Protein AF-A0A142Y6K5-F1 (afdb_monomer_lite)

Sequence (971 aa):
MITGAFVRGAVPSTKIVKSRRCLLKMSSLSDVVKATRYTELRLLFSTRARRSRPAIHPLSVPIAAMNHLSISHRDPCALHPIFHARKMPSRIELNSRLIGMFLLAINAFALLAFVPPAFAQPAKETDHPDRVRQQDVPSGEVKKGVFETSEIYPGTQRDYSVYIPKQYDPSQAAALMVFQDGQNYANPDGPFRIPIVFDNLIHQKAMPVTIAVFVSPGTVKGALPNAKDRSTRSFEYDSMGDRYARFLIEEFLPVALKDLNVSNSPEDRAIGGISSGGIAAFTVAWERPDQFGKVLSHIGSYTNIRGGWAYPGLVRKSKRNPKAIKVYLQEGKDDLNNLFGNWPLANQDLAAALQFAGYEHKLVMTEGGHSGNWAGKELPEALRWLWSKPDATETNTGSTEPTTAPEKTKWEPHPDAVVNEKVPTGTIEKFPAFESKIFENTVRDWAIYVPAQVKPDEPSAVMVFQDGHSYMDTKGRWRVPVVFDNLIAKGEMPPTIAVFVNPGHDSRRAKPDSPWRASNRGYEYDSLGDRYAQFLLTEILPQVEAKYTLSKDPEMRALCGASSGGICSFTVAWERPDQFRKVLSTIGSFTNLRGGNVYPSLIRKTEPKPLRIYLADTSGDLDNPFGNWPLSNKLMHSALAYMGYDVRFDWAEGYGHNADHGGMLFPDALRWLWRKEKHEPQWNTKDDLKGDLTLLKLLVPKQGWEVVAKDLGFADAPCVDQQGNFYYSDMRAPAIYRVRNGNGEQELIAKEAVSGLEFGADGKLYGCQGSKNRLVSIDPTNGQVSVVANEVTPNDLAIASNGYAYITETKEGRITKIELATGKVSIAGEGINRPNGIAVSPDGGTLAVSEYGGKIVWMYRLLPNGDIDSKLPAMELRSPIDAKGDFAFNEPPPYLLASGGDGMAVDRVGRYYVTSQLGVQIFDPTGRQCGVLPKPIQDAPLTSCVLGGPAGEWLFITNGSTIFRRPLTLE

Foldseek 3Di:
DDDDDDDDDDDDDDDDDDDDDDDDDDDDDDDDDDDDDDDDDDDDDDDDDDDDDDDDDDDDDDDDDDDDDDDDDDYDDDDDDDDDDDDDDDDDDDDDDDDDDDDDDDDDDDDDDDDPPPPDDPPPPDFDPLLDADDPQAFWDKAKDKDQQDPLFGQWIWIKIKTAAPPDDQVDAAFEEEEELQVQCCDSVHQANVRSNLSVCCVVVLFTRYMYMGIYFIWRCFFDPLGHIFTLLLVLQVAADCSNLCCVPVPNCCPNQPPGRHDQQLLSYAYEYEASSQSRRVRNCQRPVSRHQEGYHELYNCFQSNNSVCQLLVLLVCLVPHRNHAEEYEAEPAEFLALRFGSVLSSVQNVLSCVNSQHQYAYHYFYDYRDSNRVSSCNSVSNSSRRDDDDPPNSPNDPPPPCPQPDDPPFDFAPLLDADPVFQFWDKAWDPWDADPLPHQWTWTKIKIFGPPADQPDAAFEEEEELLVQCCDSVHLQNPRSNLRSCCSVVLFPRYMYIRIQDTARNVDDDDPGSVVRPCLLVLQVAADCSNLCCCVPPPVVVVNVGHNHDQQQLSYAYEYEASSQSSRVRNCVNPVSRHAFGEYELYNCFLQLASVCQLSALSFAQDRQHAYEYEYEPQEDDHSRTDSVSSSVRNQSSCLQNQYNYDYHYDYDDYRDSRVVSNCNSVSSSSRRDPDDGDGDHDNVSPPPQQCAVVLKADPPFDKDFLAFPAQFWAAWEADLQFWIWTARQVQQFIWTQDPPPSDIDTQERHHFHHWYADPVGWIWGFDLVQQFIWTAHSVHGDIDTLEGNHRFRYWEDAPLQWIWGFRQVQQFIWIARRVRRDIDTQDGDANRWAAWYAFPSRFWIWIDRQQAFFTWIWGAHSVRHTHSTDSQAGHFFDADSPDRRDGSDHGRGDRGQRWAHWEADPQGWIFTQGLQATWIATNRRGTNHHYGDPDNPWGWHYWYQGDNRSQWIWTTTTRTIIITGINDD

pLDDT: mean 85.91, std 23.26, range [22.5, 98.88]

Structure (mmCIF, N/CA/C/O backbone):
data_AF-A0A142Y6K5-F1
#
_entry.id   AF-A0A142Y6K5-F1
#
loop_
_atom_site.group_PDB
_atom_site.id
_atom_site.type_symbol
_atom_site.label_atom_id
_atom_site.label_alt_id
_atom_site.label_comp_id
_atom_site.label_asym_id
_atom_site.label_entity_id
_atom_site.label_seq_id
_atom_site.pdbx_PDB_ins_code
_atom_site.Cartn_x
_atom_site.Cartn_y
_atom_site.Cartn_z
_atom_site.occupancy
_atom_site.B_iso_or_equiv
_atom_site.auth_seq_id
_atom_site.auth_comp_id
_atom_site.auth_asym_id
_atom_site.auth_atom_id
_atom_site.pdbx_PDB_model_num
ATOM 1 N N . MET A 1 1 ? 76.253 6.865 -0.624 1.00 30.47 1 MET A N 1
ATOM 2 C CA . MET A 1 1 ? 77.232 7.667 -1.394 1.00 30.47 1 MET A CA 1
ATOM 3 C C . MET A 1 1 ? 76.513 8.896 -1.946 1.00 30.47 1 MET A C 1
ATOM 5 O O . MET A 1 1 ? 75.325 8.759 -2.186 1.00 30.47 1 MET A O 1
ATOM 9 N N . ILE A 1 2 ? 77.212 10.030 -2.119 1.00 26.16 2 ILE A N 1
ATOM 10 C CA . ILE A 1 2 ? 76.924 11.136 -3.075 1.00 26.16 2 ILE A CA 1
ATOM 11 C C . ILE A 1 2 ? 75.458 11.670 -3.060 1.00 26.16 2 ILE A C 1
ATOM 13 O O . ILE A 1 2 ? 74.588 11.080 -3.684 1.00 26.16 2 ILE A O 1
ATOM 17 N N . THR A 1 3 ? 75.050 12.644 -2.226 1.00 24.72 3 THR A N 1
ATOM 18 C CA . THR A 1 3 ? 75.262 14.128 -2.262 1.00 24.72 3 THR A CA 1
ATOM 19 C C . THR A 1 3 ? 74.549 14.894 -3.400 1.00 24.72 3 THR A C 1
ATOM 21 O O . THR A 1 3 ? 74.858 14.659 -4.561 1.00 24.72 3 THR A O 1
ATOM 24 N N . GLY A 1 4 ? 73.687 15.879 -3.070 1.00 25.50 4 GLY A N 1
ATOM 25 C CA . GLY A 1 4 ? 72.970 16.739 -4.046 1.00 25.50 4 GLY A CA 1
ATOM 26 C C . GLY A 1 4 ? 72.066 17.830 -3.419 1.00 25.50 4 GLY A C 1
ATOM 27 O O . GLY A 1 4 ? 70.864 17.652 -3.295 1.00 25.50 4 GLY A O 1
ATOM 28 N N . ALA A 1 5 ? 72.665 18.934 -2.972 1.00 28.16 5 ALA A N 1
ATOM 29 C CA . ALA A 1 5 ? 72.135 20.021 -2.126 1.00 28.16 5 ALA A CA 1
ATOM 30 C C . ALA A 1 5 ? 70.875 20.838 -2.569 1.00 28.16 5 ALA A C 1
ATOM 32 O O . ALA A 1 5 ? 70.818 21.260 -3.713 1.00 28.16 5 ALA A O 1
ATOM 33 N N . PHE A 1 6 ? 70.014 21.191 -1.580 1.00 25.56 6 PHE A N 1
ATOM 34 C CA . PHE A 1 6 ? 69.407 22.525 -1.245 1.00 25.56 6 PHE A CA 1
ATOM 35 C C . PHE A 1 6 ? 68.663 23.398 -2.327 1.00 25.56 6 PHE A C 1
ATOM 37 O O . PHE A 1 6 ? 68.862 23.220 -3.513 1.00 25.56 6 PHE A O 1
ATOM 44 N N . VAL A 1 7 ? 67.777 24.386 -2.033 1.00 29.09 7 VAL A N 1
ATOM 45 C CA . VAL A 1 7 ? 67.443 25.142 -0.791 1.00 29.09 7 VAL A CA 1
ATOM 46 C C . VAL A 1 7 ? 66.005 25.766 -0.773 1.00 29.09 7 VAL A C 1
ATOM 48 O O . VAL A 1 7 ? 65.476 26.103 -1.822 1.00 29.09 7 VAL A O 1
ATOM 51 N N . ARG A 1 8 ? 65.476 26.059 0.442 1.00 26.06 8 ARG A N 1
ATOM 52 C CA . ARG A 1 8 ? 64.376 27.003 0.856 1.00 26.06 8 ARG A CA 1
ATOM 53 C C . ARG A 1 8 ? 62.907 26.770 0.424 1.00 26.06 8 ARG A C 1
ATOM 55 O O . ARG A 1 8 ? 62.595 26.636 -0.747 1.00 26.06 8 ARG A O 1
ATOM 62 N N . GLY A 1 9 ? 61.992 26.888 1.407 1.00 24.59 9 GLY A N 1
ATOM 63 C CA . GLY A 1 9 ? 60.528 26.842 1.200 1.00 24.59 9 GLY A CA 1
ATOM 64 C C . GLY A 1 9 ? 59.606 27.077 2.423 1.00 24.59 9 GLY A C 1
ATOM 65 O O . GLY A 1 9 ? 58.480 26.605 2.389 1.00 24.59 9 GLY A O 1
ATOM 66 N N . ALA A 1 10 ? 60.051 27.796 3.471 1.00 25.73 10 ALA A N 1
ATOM 67 C CA . ALA A 1 10 ? 59.298 28.148 4.706 1.00 25.73 10 ALA A CA 1
ATOM 68 C C . ALA A 1 10 ? 58.779 26.985 5.604 1.00 25.73 10 ALA A C 1
ATOM 70 O O . ALA A 1 10 ? 58.646 25.845 5.176 1.00 25.73 10 ALA A O 1
ATOM 71 N N . VAL A 1 11 ? 58.551 27.259 6.902 1.00 28.22 11 VAL A N 1
ATOM 72 C CA . VAL A 1 11 ? 58.252 26.245 7.944 1.00 28.22 11 VAL A CA 1
ATOM 73 C C . VAL A 1 11 ? 57.191 26.748 8.945 1.00 28.22 11 VAL A C 1
ATOM 75 O O . VAL A 1 11 ? 57.345 27.861 9.448 1.00 28.22 11 VAL A O 1
ATOM 78 N N . PRO A 1 12 ? 56.163 25.943 9.296 1.00 33.16 12 PRO A N 1
ATOM 79 C CA . PRO A 1 12 ? 55.220 26.218 10.387 1.00 33.16 12 PRO A CA 1
ATOM 80 C C . PRO A 1 12 ? 55.691 25.652 11.745 1.00 33.16 12 PRO A C 1
ATOM 82 O O . PRO A 1 12 ? 56.540 24.762 11.817 1.00 33.16 12 PRO A O 1
ATOM 85 N N . SER A 1 13 ? 55.116 26.136 12.849 1.00 26.80 13 SER A N 1
ATOM 86 C CA . SER A 1 13 ? 55.589 25.847 14.211 1.00 26.80 13 SER A CA 1
ATOM 87 C C . SER A 1 13 ? 54.805 24.765 14.974 1.00 26.80 13 SER A C 1
ATOM 89 O O . SER A 1 13 ? 53.665 24.998 15.354 1.00 26.80 13 SER A O 1
ATOM 91 N N . THR A 1 14 ? 55.520 23.703 15.392 1.00 28.86 14 THR A N 1
ATOM 92 C CA . THR A 1 14 ? 55.387 22.979 16.695 1.00 28.86 14 THR A CA 1
ATOM 93 C C . THR A 1 14 ? 54.077 22.209 17.023 1.00 28.86 14 THR A C 1
ATOM 95 O O . THR A 1 14 ? 52.996 22.649 16.682 1.00 28.86 14 THR A O 1
ATOM 98 N N . LYS A 1 15 ? 54.066 21.072 17.753 1.00 27.25 15 LYS A N 1
ATOM 99 C CA . LYS A 1 15 ? 55.135 20.295 18.434 1.00 27.25 15 LYS A CA 1
ATOM 100 C C . LYS A 1 15 ? 54.713 18.818 18.683 1.00 27.25 15 LYS A C 1
ATOM 102 O O . LYS A 1 15 ? 53.605 18.577 19.134 1.00 27.25 15 LYS A O 1
ATOM 107 N N . ILE A 1 16 ? 55.647 17.880 18.451 1.00 25.66 16 ILE A N 1
ATOM 108 C CA . ILE A 1 16 ? 56.068 16.743 19.326 1.00 25.66 16 ILE A CA 1
ATOM 109 C C . ILE A 1 16 ? 54.942 15.897 19.998 1.00 25.66 16 ILE A C 1
ATOM 111 O O . ILE A 1 16 ? 54.294 16.367 20.919 1.00 25.66 16 ILE A O 1
ATOM 115 N N . VAL A 1 17 ? 54.610 14.676 19.527 1.00 25.20 17 VAL A N 1
ATOM 116 C CA . VAL A 1 17 ? 55.293 13.344 19.687 1.00 25.20 17 VAL A CA 1
ATOM 117 C C . VAL A 1 17 ? 54.971 12.655 21.036 1.00 25.20 17 VAL A C 1
ATOM 119 O O . VAL A 1 17 ? 55.210 13.249 22.074 1.00 25.20 17 VAL A O 1
ATOM 122 N N . LYS A 1 18 ? 54.315 11.477 21.125 1.00 29.09 18 LYS A N 1
ATOM 123 C CA . LYS A 1 18 ? 54.527 10.084 20.607 1.00 29.09 18 LYS A CA 1
ATOM 124 C C . LYS A 1 18 ? 55.475 9.186 21.437 1.00 29.09 18 LYS A C 1
ATOM 126 O O . LYS A 1 18 ? 56.691 9.250 21.284 1.00 29.09 18 LYS A O 1
ATOM 131 N N . SER A 1 19 ? 54.904 8.188 22.119 1.00 24.34 19 SER A N 1
ATOM 132 C CA . SER A 1 19 ? 55.525 6.893 22.476 1.00 24.34 19 SER A CA 1
ATOM 133 C C . SER A 1 19 ? 54.421 5.853 22.775 1.00 24.34 19 SER A C 1
ATOM 135 O O . SER A 1 19 ? 53.262 6.232 22.905 1.00 24.34 19 SER A O 1
ATOM 137 N N . ARG A 1 20 ? 54.677 4.540 22.859 1.00 26.97 20 ARG A N 1
ATOM 138 C CA . ARG A 1 20 ? 55.279 3.653 21.834 1.00 26.97 20 ARG A CA 1
ATOM 139 C C . ARG A 1 20 ? 54.554 2.285 21.889 1.00 26.97 20 ARG A C 1
ATOM 141 O O . ARG A 1 20 ? 53.947 1.955 22.899 1.00 26.97 20 ARG A O 1
ATOM 148 N N . ARG A 1 21 ? 54.601 1.499 20.804 1.00 29.22 21 ARG A N 1
ATOM 149 C CA . ARG A 1 21 ? 53.982 0.153 20.717 1.00 29.22 21 ARG A CA 1
ATOM 150 C C . ARG A 1 21 ? 54.679 -0.875 21.622 1.00 29.22 21 ARG A C 1
ATOM 152 O O . ARG A 1 21 ? 55.900 -0.821 21.737 1.00 29.22 21 ARG A O 1
ATOM 159 N N . CYS A 1 22 ? 53.956 -1.932 21.999 1.00 22.50 22 CYS A N 1
ATOM 160 C CA . CYS A 1 22 ? 54.439 -3.303 21.784 1.00 22.50 22 CYS A CA 1
ATOM 161 C C . CYS A 1 22 ? 53.268 -4.257 21.455 1.00 22.50 22 CYS A C 1
ATOM 163 O O . CYS A 1 22 ? 52.115 -3.909 21.695 1.00 22.50 22 CYS A O 1
ATOM 165 N N . LEU A 1 23 ? 53.555 -5.400 20.822 1.00 27.97 23 LEU A N 1
ATOM 166 C CA . LEU A 1 23 ? 52.578 -6.350 20.260 1.00 27.97 23 LEU A CA 1
ATOM 167 C C . LEU A 1 23 ? 53.306 -7.687 20.009 1.00 27.97 23 LEU A C 1
ATOM 169 O O . LEU A 1 23 ? 54.270 -7.656 19.249 1.00 27.97 23 LEU A O 1
ATOM 173 N N . LEU A 1 24 ? 52.900 -8.825 20.606 1.00 26.20 24 LEU A N 1
ATOM 174 C CA . LEU A 1 24 ? 53.418 -10.172 20.258 1.00 26.20 24 LEU A CA 1
ATOM 175 C C . LEU A 1 24 ? 52.613 -11.352 20.877 1.00 26.20 24 LEU A C 1
ATOM 177 O O . LEU A 1 24 ? 52.219 -11.286 22.032 1.00 26.20 24 LEU A O 1
ATOM 181 N N . LYS A 1 25 ? 52.500 -12.449 20.100 1.00 24.52 25 LYS A N 1
ATOM 182 C CA . LYS A 1 25 ? 52.303 -13.887 20.456 1.00 24.52 25 LYS A CA 1
ATOM 183 C C . LYS A 1 25 ? 51.059 -14.409 21.233 1.00 24.52 25 LYS A C 1
ATOM 185 O O . LYS A 1 25 ? 51.060 -14.466 22.450 1.00 24.52 25 LYS A O 1
ATOM 190 N N . MET A 1 26 ? 50.133 -14.995 20.453 1.00 22.91 26 MET A N 1
ATOM 191 C CA . MET A 1 26 ? 49.804 -16.450 20.340 1.00 22.91 26 MET A CA 1
ATOM 192 C C . MET A 1 26 ? 49.227 -17.307 21.508 1.00 22.91 26 MET A C 1
ATOM 194 O O . MET A 1 26 ? 49.533 -17.126 22.677 1.00 22.91 26 MET A O 1
ATOM 198 N N . SER A 1 27 ? 48.502 -18.360 21.068 1.00 25.23 27 SER A N 1
ATOM 199 C CA . SER A 1 27 ? 48.141 -19.664 21.697 1.00 25.23 27 SER A CA 1
ATOM 200 C C . SER A 1 27 ? 46.987 -19.798 22.725 1.00 25.23 27 SER A C 1
ATOM 202 O O . SER A 1 27 ? 47.204 -19.730 23.924 1.00 25.23 27 SER A O 1
ATOM 204 N N . SER A 1 28 ? 45.806 -20.167 22.188 1.00 26.44 28 SER A N 1
ATOM 205 C CA . SER A 1 28 ? 44.996 -21.389 22.477 1.00 26.44 28 SER A CA 1
ATOM 206 C C . SER A 1 28 ? 44.413 -21.728 23.870 1.00 26.44 28 SER A C 1
ATOM 208 O O . SER A 1 28 ? 45.164 -21.838 24.830 1.00 26.44 28 SER A O 1
ATOM 210 N N . LEU A 1 29 ? 43.136 -22.181 23.848 1.00 25.05 29 LEU A N 1
ATOM 211 C CA . LEU A 1 29 ? 42.413 -23.022 24.845 1.00 25.05 29 LEU A CA 1
ATOM 212 C C . LEU A 1 29 ? 42.112 -22.358 26.217 1.00 25.05 29 LEU A C 1
ATOM 214 O O . LEU A 1 29 ? 42.848 -21.484 26.650 1.00 25.05 29 LEU A O 1
ATOM 218 N N . SER A 1 30 ? 41.066 -22.718 26.978 1.00 25.31 30 SER A N 1
ATOM 219 C CA . SER A 1 30 ? 39.769 -23.380 26.688 1.00 25.31 30 SER A CA 1
ATOM 220 C C . SER A 1 30 ? 38.855 -23.286 27.928 1.00 25.31 30 SER A C 1
ATOM 222 O O . SER A 1 30 ? 39.343 -23.573 29.014 1.00 25.31 30 SER A O 1
ATOM 224 N N . ASP A 1 31 ? 37.562 -22.985 27.735 1.00 25.67 31 ASP A N 1
ATOM 225 C CA . ASP A 1 31 ? 36.417 -23.158 28.665 1.00 25.67 31 ASP A CA 1
ATOM 226 C C . ASP A 1 31 ? 36.441 -22.541 30.089 1.00 25.67 31 ASP A C 1
ATOM 228 O O . ASP A 1 31 ? 37.447 -22.562 30.785 1.00 25.67 31 ASP A O 1
ATOM 232 N N . VAL A 1 32 ? 35.270 -22.049 30.548 1.00 26.42 32 VAL A N 1
ATOM 233 C CA . VAL A 1 32 ? 34.632 -22.325 31.871 1.00 26.42 32 VAL A CA 1
ATOM 234 C C . VAL A 1 32 ? 33.421 -21.392 32.148 1.00 26.42 32 VAL A C 1
ATOM 236 O O . VAL A 1 32 ? 33.552 -20.196 32.366 1.00 26.42 32 VAL A O 1
ATOM 239 N N . VAL A 1 33 ? 32.228 -22.007 32.172 1.00 26.47 33 VAL A N 1
ATOM 240 C CA . VAL A 1 33 ? 31.079 -21.803 33.097 1.00 26.47 33 VAL A CA 1
ATOM 241 C C . VAL A 1 33 ? 30.419 -20.409 33.308 1.00 26.47 33 VAL A C 1
ATOM 243 O O . VAL A 1 33 ? 30.907 -19.551 34.027 1.00 26.47 33 VAL A O 1
ATOM 246 N N . LYS A 1 34 ? 29.162 -20.328 32.831 1.00 24.97 34 LYS A N 1
ATOM 247 C CA . LYS A 1 34 ? 27.923 -19.749 33.434 1.00 24.97 34 LYS A CA 1
ATOM 248 C C . LYS A 1 34 ? 27.946 -18.409 34.220 1.00 24.97 34 LYS A C 1
ATOM 250 O O . LYS A 1 34 ? 28.279 -18.368 35.394 1.00 24.97 34 LYS A O 1
ATOM 255 N N . ALA A 1 35 ? 27.287 -17.416 33.610 1.00 25.97 35 ALA A N 1
ATOM 256 C CA . ALA A 1 35 ? 26.108 -16.670 34.104 1.00 25.97 35 ALA A CA 1
ATOM 257 C C . ALA A 1 35 ? 26.024 -16.106 35.549 1.00 25.97 35 ALA A C 1
ATOM 259 O O . ALA A 1 35 ? 25.898 -16.853 36.517 1.00 25.97 35 ALA A O 1
ATOM 260 N N . THR A 1 36 ? 25.769 -14.789 35.635 1.00 25.30 36 THR A N 1
ATOM 261 C CA . THR A 1 36 ? 25.153 -14.115 36.801 1.00 25.30 36 THR A CA 1
ATOM 262 C C . THR A 1 36 ? 24.092 -13.102 36.340 1.00 25.30 36 THR A C 1
ATOM 264 O O . THR A 1 36 ? 24.310 -12.387 35.363 1.00 25.30 36 THR A O 1
ATOM 267 N N . ARG A 1 37 ? 22.954 -13.006 37.048 1.00 27.38 37 ARG A N 1
ATOM 268 C CA . ARG A 1 37 ? 21.972 -11.903 36.939 1.00 27.38 37 ARG A CA 1
ATOM 269 C C . ARG A 1 37 ? 22.070 -10.997 38.172 1.00 27.38 37 ARG A C 1
ATOM 271 O O . ARG A 1 37 ? 22.016 -11.524 39.275 1.00 27.38 37 ARG A O 1
ATOM 278 N N . TYR A 1 38 ? 22.052 -9.681 37.973 1.00 24.61 38 TYR A N 1
ATOM 279 C CA . TYR A 1 38 ? 21.519 -8.659 38.895 1.00 24.61 38 TYR A CA 1
ATOM 280 C C . TYR A 1 38 ? 20.903 -7.560 37.999 1.00 24.61 38 TYR A C 1
ATOM 282 O O . TYR A 1 38 ? 21.472 -7.286 36.946 1.00 24.61 38 TYR A O 1
ATOM 290 N N . THR A 1 39 ? 19.715 -6.977 38.203 1.00 25.89 39 THR A N 1
ATOM 291 C CA . THR A 1 39 ? 18.854 -6.750 39.386 1.00 25.89 39 THR A CA 1
ATOM 292 C C . THR A 1 39 ? 19.313 -5.593 40.277 1.00 25.89 39 THR A C 1
ATOM 294 O O . THR A 1 39 ? 20.101 -5.798 41.191 1.00 25.89 39 THR A O 1
ATOM 297 N N . GLU A 1 40 ? 18.715 -4.415 40.072 1.00 27.45 40 GLU A N 1
ATOM 298 C CA . GLU A 1 40 ? 18.596 -3.334 41.066 1.00 27.45 40 GLU A CA 1
ATOM 299 C C . GLU A 1 40 ? 17.130 -2.866 41.166 1.00 27.45 40 GLU A C 1
ATOM 301 O O . GLU A 1 40 ? 16.305 -3.212 40.315 1.00 27.45 40 GLU A O 1
ATOM 306 N N . LEU A 1 41 ? 16.775 -2.161 42.249 1.00 26.88 41 LEU A N 1
ATOM 307 C CA . LEU A 1 41 ? 15.391 -2.059 42.732 1.00 26.88 41 LEU A CA 1
ATOM 308 C C . LEU A 1 41 ? 15.058 -0.668 43.316 1.00 26.88 41 LEU A C 1
ATOM 310 O O . LEU A 1 41 ? 15.915 0.018 43.863 1.00 26.88 41 LEU A O 1
ATOM 314 N N . ARG A 1 42 ? 13.786 -0.257 43.199 1.00 26.97 42 ARG A N 1
ATOM 315 C CA . ARG A 1 42 ? 13.237 1.034 43.669 1.00 26.97 42 ARG A CA 1
ATOM 316 C C . ARG A 1 42 ? 13.330 1.254 45.188 1.00 26.97 42 ARG A C 1
ATOM 318 O O . ARG A 1 42 ? 12.937 0.373 45.941 1.00 26.97 42 ARG A O 1
ATOM 325 N N . LEU A 1 43 ? 13.588 2.502 45.586 1.00 25.17 43 LEU A N 1
ATOM 326 C CA . LEU A 1 43 ? 13.250 3.173 46.862 1.00 25.17 43 LEU A CA 1
ATOM 327 C C . LEU A 1 43 ? 13.247 4.700 46.574 1.00 25.17 43 LEU A C 1
ATOM 329 O O . LEU A 1 43 ? 13.992 5.126 45.697 1.00 25.17 43 LEU A O 1
ATOM 333 N N . LEU A 1 44 ? 12.514 5.607 47.232 1.00 27.38 44 LEU A N 1
ATOM 334 C CA . LEU A 1 44 ? 11.260 5.572 48.008 1.00 27.38 44 LEU A CA 1
ATOM 335 C C . LEU A 1 44 ? 10.824 7.049 48.196 1.00 27.38 44 LEU A C 1
ATOM 337 O O . LEU A 1 44 ? 11.692 7.871 48.458 1.00 27.38 44 LEU A O 1
ATOM 341 N N . PHE A 1 45 ? 9.532 7.401 48.162 1.00 25.42 45 PHE A N 1
ATOM 342 C CA . PHE A 1 45 ? 8.997 8.532 48.949 1.00 25.42 45 PHE A CA 1
ATOM 343 C C . PHE A 1 45 ? 7.482 8.400 49.164 1.00 25.42 45 PHE A C 1
ATOM 345 O O . PHE A 1 45 ? 6.768 7.882 48.309 1.00 25.42 45 PHE A O 1
ATOM 352 N N . SER A 1 46 ? 6.982 8.874 50.312 1.00 26.61 46 SER A N 1
ATOM 353 C CA . SER A 1 46 ? 5.544 8.965 50.601 1.00 26.61 46 SER A CA 1
ATOM 354 C C . SER A 1 46 ? 5.247 10.022 51.666 1.00 26.61 46 SER A C 1
ATOM 356 O O . SER A 1 46 ? 5.946 10.068 52.678 1.00 26.61 46 SER A O 1
ATOM 358 N N . THR A 1 47 ? 4.143 10.751 51.522 1.00 25.88 47 THR A N 1
ATOM 359 C CA . THR A 1 47 ? 3.453 11.449 52.622 1.00 25.88 47 THR A CA 1
ATOM 360 C C . THR A 1 47 ? 1.936 11.333 52.441 1.00 25.88 47 THR A C 1
ATOM 362 O O . THR A 1 47 ? 1.439 11.060 51.351 1.00 25.88 47 THR A O 1
ATOM 365 N N . ARG A 1 48 ? 1.188 11.436 53.547 1.00 29.78 48 ARG A N 1
ATOM 366 C CA . ARG A 1 48 ? -0.252 11.125 53.616 1.00 29.78 48 ARG A CA 1
ATOM 367 C C . ARG A 1 48 ? -1.127 12.373 53.494 1.00 29.78 48 ARG A C 1
ATOM 369 O O . ARG A 1 48 ? -0.820 13.389 54.106 1.00 29.78 48 ARG A O 1
ATOM 376 N N . ALA A 1 49 ? -2.328 12.195 52.945 1.00 25.44 49 ALA A N 1
ATOM 377 C CA . ALA A 1 49 ? -3.517 12.942 53.355 1.00 25.44 49 ALA A CA 1
ATOM 378 C C . ALA A 1 49 ? -4.695 11.971 53.576 1.00 25.44 49 ALA A C 1
ATOM 380 O O . ALA A 1 49 ? -4.809 10.956 52.893 1.00 25.44 49 ALA A O 1
ATOM 381 N N . ARG A 1 50 ? -5.558 12.256 54.559 1.00 28.20 50 ARG A N 1
ATOM 382 C CA . ARG A 1 50 ? -6.812 11.523 54.831 1.00 28.20 50 ARG A CA 1
ATOM 383 C C . ARG A 1 50 ? -7.997 12.408 54.446 1.00 28.20 50 ARG A C 1
ATOM 385 O O . ARG A 1 50 ? -7.956 13.586 54.795 1.00 28.20 50 ARG A O 1
ATOM 392 N N . ARG A 1 51 ? -9.105 11.832 53.958 1.00 27.62 51 ARG A N 1
ATOM 393 C CA . ARG A 1 51 ? -10.453 12.263 54.384 1.00 27.62 51 ARG A CA 1
ATOM 394 C C . ARG A 1 51 ? -11.543 11.195 54.192 1.00 27.62 51 ARG A C 1
ATOM 396 O O . ARG A 1 51 ? -11.619 10.508 53.186 1.00 27.62 51 ARG A O 1
ATOM 403 N N . SER A 1 52 ? -12.325 11.084 55.258 1.00 26.89 52 SER A N 1
ATOM 404 C CA . SER A 1 52 ? -13.614 10.423 55.499 1.00 26.89 52 SER A CA 1
ATOM 405 C C . SER A 1 52 ? -14.568 10.149 54.320 1.00 26.89 52 SER A C 1
ATOM 407 O O . SER A 1 52 ? -14.869 11.048 53.540 1.00 26.89 52 SER A O 1
ATOM 409 N N . ARG A 1 53 ? -15.196 8.959 54.348 1.00 29.61 53 ARG A N 1
ATOM 410 C CA . ARG A 1 53 ? -16.566 8.721 53.834 1.00 29.61 53 ARG A CA 1
ATOM 411 C C . ARG A 1 53 ? -17.601 9.510 54.662 1.00 29.61 53 ARG A C 1
ATOM 413 O O . ARG A 1 53 ? -17.317 9.846 55.812 1.00 29.61 53 ARG A O 1
ATOM 420 N N . PRO A 1 54 ? -18.831 9.661 54.157 1.00 35.66 54 PRO A N 1
ATOM 421 C CA . PRO A 1 54 ? -19.966 9.081 54.887 1.00 35.66 54 PRO A CA 1
ATOM 422 C C . PRO A 1 54 ? -20.836 8.174 53.998 1.00 35.66 54 PRO A C 1
ATOM 424 O O . PRO A 1 54 ? -20.627 8.075 52.792 1.00 35.66 54 PRO A O 1
ATOM 427 N N . ALA A 1 55 ? -21.815 7.511 54.610 1.00 28.45 55 ALA A N 1
ATOM 428 C CA . ALA A 1 55 ? -22.913 6.812 53.943 1.00 28.45 55 ALA A CA 1
ATOM 429 C C . ALA A 1 55 ? -24.202 7.046 54.746 1.00 28.45 55 ALA A C 1
ATOM 431 O O . ALA A 1 55 ? -24.112 7.200 55.963 1.00 28.45 55 ALA A O 1
ATOM 432 N N . ILE A 1 56 ? -25.368 7.045 54.091 1.00 26.78 56 ILE A N 1
ATOM 433 C CA . ILE A 1 56 ? -26.694 6.863 54.712 1.00 26.78 56 ILE A CA 1
ATOM 434 C C . ILE A 1 56 ? -27.705 6.379 53.651 1.00 26.78 56 ILE A C 1
ATOM 436 O O . ILE A 1 56 ? -27.451 6.464 52.452 1.00 26.78 56 ILE A O 1
ATOM 440 N N . HIS A 1 57 ? -28.785 5.772 54.143 1.00 29.34 57 HIS A N 1
ATOM 441 C CA . HIS A 1 57 ? -29.724 4.855 53.485 1.00 29.34 57 HIS A CA 1
ATOM 442 C C . HIS A 1 57 ? -30.658 5.433 52.388 1.00 29.34 57 HIS A C 1
ATOM 444 O O . HIS A 1 57 ? -30.747 6.650 52.232 1.00 29.34 57 HIS A O 1
ATOM 450 N N . PRO A 1 58 ? -31.357 4.559 51.623 1.00 44.88 58 PRO A N 1
ATOM 451 C CA . PRO A 1 58 ? -32.192 4.939 50.479 1.00 44.88 58 PRO A CA 1
ATOM 452 C C . PRO A 1 58 ? -33.653 5.248 50.852 1.00 44.88 58 PRO A C 1
ATOM 454 O O . PRO A 1 58 ? -34.103 4.966 51.962 1.00 44.88 58 PRO A O 1
ATOM 457 N N . LEU A 1 59 ? -34.419 5.714 49.860 1.00 25.61 59 LEU A N 1
ATOM 458 C CA . LEU A 1 59 ? -35.884 5.694 49.852 1.00 25.61 59 LEU A CA 1
ATOM 459 C C . LEU A 1 59 ? -36.408 5.009 48.583 1.00 25.61 59 LEU A C 1
ATOM 461 O O . LEU A 1 59 ? -35.818 5.119 47.510 1.00 25.61 59 LEU A O 1
ATOM 465 N N . SER A 1 60 ? -37.532 4.315 48.726 1.00 26.28 60 SER A N 1
ATOM 466 C CA . SER A 1 60 ? -38.295 3.652 47.666 1.00 26.28 60 SER A CA 1
ATOM 467 C C . SER A 1 60 ? -39.785 3.966 47.841 1.00 26.28 60 SER A C 1
ATOM 469 O O . SER A 1 60 ? -40.195 4.261 48.960 1.00 26.28 60 SER A O 1
ATOM 471 N N . VAL A 1 61 ? -40.562 3.921 46.746 1.00 27.88 61 VAL A N 1
ATOM 472 C CA . VAL A 1 61 ? -42.030 3.687 46.611 1.00 27.88 61 VAL A CA 1
ATOM 473 C C . VAL A 1 61 ? -42.463 4.124 45.181 1.00 27.88 61 VAL A C 1
ATOM 475 O O . VAL A 1 61 ? -41.772 4.965 44.606 1.00 27.88 61 VAL A O 1
ATOM 478 N N . PRO A 1 62 ? -43.497 3.520 44.540 1.00 46.19 62 PRO A N 1
ATOM 479 C CA . PRO A 1 62 ? -43.640 3.492 43.071 1.00 46.19 62 PRO A CA 1
ATOM 480 C C . PRO A 1 62 ? -44.933 4.194 42.567 1.00 46.19 62 PRO A C 1
ATOM 482 O O . PRO A 1 62 ? -45.287 5.224 43.128 1.00 46.19 62 PRO A O 1
ATOM 485 N N . ILE A 1 63 ? -45.654 3.590 41.587 1.00 25.98 63 ILE A N 1
ATOM 486 C CA . ILE A 1 63 ? -46.943 3.996 40.938 1.00 25.98 63 ILE A CA 1
ATOM 487 C C . ILE A 1 63 ? -46.726 4.892 39.688 1.00 25.98 63 ILE A C 1
ATOM 489 O O . ILE A 1 63 ? -45.988 5.864 39.770 1.00 25.98 63 ILE A O 1
ATOM 493 N N . ALA A 1 64 ? -47.311 4.651 38.498 1.00 24.88 64 ALA A N 1
ATOM 494 C CA . ALA A 1 64 ? -48.087 3.512 37.956 1.00 24.88 64 ALA A CA 1
ATOM 495 C C . ALA A 1 64 ? -48.043 3.472 36.400 1.00 24.88 64 ALA A C 1
ATOM 497 O O . ALA A 1 64 ? -47.426 4.323 35.767 1.00 24.88 64 ALA A O 1
ATOM 498 N N . ALA A 1 65 ? -48.694 2.468 35.793 1.00 26.77 65 ALA A N 1
ATOM 499 C CA . ALA A 1 65 ? -48.850 2.286 34.340 1.00 26.77 65 ALA A CA 1
ATOM 500 C C . ALA A 1 65 ? -50.142 2.934 33.772 1.00 26.77 65 ALA A C 1
ATOM 502 O O . ALA A 1 65 ? -50.920 3.489 34.543 1.00 26.77 65 ALA A O 1
ATOM 503 N N . MET A 1 66 ? -50.372 2.752 32.453 1.00 25.94 66 MET A N 1
ATOM 504 C CA . MET A 1 66 ? -51.481 3.196 31.559 1.00 25.94 66 MET A CA 1
ATOM 505 C C . MET A 1 66 ? -51.037 4.245 30.510 1.00 25.94 66 MET A C 1
ATOM 507 O O . MET A 1 66 ? -50.254 5.128 30.832 1.00 25.94 66 MET A O 1
ATOM 511 N N . ASN A 1 67 ? -51.507 4.229 29.252 1.00 26.84 67 ASN A N 1
ATOM 512 C CA . ASN A 1 67 ? -52.236 3.180 28.513 1.00 26.84 67 ASN A CA 1
ATOM 513 C C . ASN A 1 67 ? -52.039 3.322 26.985 1.00 26.84 67 ASN A C 1
ATOM 515 O O . ASN A 1 67 ? -51.470 4.304 26.516 1.00 26.84 67 ASN A O 1
ATOM 519 N N . HIS A 1 68 ? -52.559 2.366 26.205 1.00 27.62 68 HIS A N 1
ATOM 520 C CA . HIS A 1 68 ? -52.715 2.509 24.749 1.00 27.62 68 HIS A CA 1
ATOM 521 C C . HIS A 1 68 ? -53.547 3.742 24.359 1.00 27.62 68 HIS A C 1
ATOM 523 O O . HIS A 1 68 ? -54.569 4.009 24.987 1.00 27.62 68 HIS A O 1
ATOM 529 N N . LEU A 1 69 ? -53.234 4.340 23.202 1.00 25.11 69 LEU A N 1
ATOM 530 C CA . LEU A 1 69 ? -54.266 4.716 22.227 1.00 25.11 69 LEU A CA 1
ATOM 531 C C . LEU A 1 69 ? -53.688 4.833 20.809 1.00 25.11 69 LEU A C 1
ATOM 533 O O . LEU A 1 69 ? -52.706 5.531 20.576 1.00 25.11 69 LEU A O 1
ATOM 537 N N . SER A 1 70 ? -54.312 4.136 19.861 1.00 27.25 70 SER A N 1
ATOM 538 C CA . SER A 1 70 ? -54.050 4.240 18.426 1.00 27.25 70 SER A CA 1
ATOM 539 C C . SER A 1 70 ? -55.150 5.062 17.757 1.00 27.25 70 SER A C 1
ATOM 541 O O . SER A 1 70 ? -56.332 4.839 18.010 1.00 27.25 70 SER A O 1
ATOM 543 N N . ILE A 1 71 ? -54.780 5.979 16.861 1.00 25.91 71 ILE A N 1
ATOM 544 C CA . ILE A 1 71 ? -55.718 6.629 15.936 1.00 25.91 71 ILE A CA 1
ATOM 545 C C . ILE A 1 71 ? -55.102 6.616 14.534 1.00 25.91 71 ILE A C 1
ATOM 547 O O . ILE A 1 71 ? -53.900 6.805 14.362 1.00 25.91 71 ILE A O 1
ATOM 551 N N . SER A 1 72 ? -55.944 6.366 13.535 1.00 28.06 72 SER A N 1
ATOM 552 C CA . SER A 1 72 ? -55.623 6.449 12.108 1.00 28.06 72 SER A CA 1
ATOM 553 C C . SER A 1 72 ? -56.628 7.371 11.422 1.00 28.06 72 SER A C 1
ATOM 555 O O . SER A 1 72 ? -57.736 7.483 11.932 1.00 28.06 72 SER A O 1
ATOM 557 N N . HIS A 1 73 ? -56.252 7.965 10.285 1.00 27.22 73 HIS A N 1
ATOM 558 C CA . HIS A 1 73 ? -57.036 8.350 9.084 1.00 27.22 73 HIS A CA 1
ATOM 559 C C . HIS A 1 73 ? -56.026 9.083 8.158 1.00 27.22 73 HIS A C 1
ATOM 561 O O . HIS A 1 73 ? -55.171 9.801 8.667 1.00 27.22 73 HIS A O 1
ATOM 567 N N . ARG A 1 74 ? -55.860 8.774 6.862 1.00 27.70 74 ARG A N 1
ATOM 568 C CA . ARG A 1 74 ? -56.782 8.817 5.702 1.00 27.70 74 ARG A CA 1
ATOM 569 C C . ARG A 1 74 ? -57.200 10.239 5.280 1.00 27.70 74 ARG A C 1
ATOM 571 O O . ARG A 1 74 ? -58.118 10.780 5.877 1.00 27.70 74 ARG A O 1
ATOM 578 N N . ASP A 1 75 ? -56.520 10.752 4.242 1.00 27.27 75 ASP A N 1
ATOM 579 C CA . ASP A 1 75 ? -57.047 11.113 2.898 1.00 27.27 75 ASP A CA 1
ATOM 580 C C . ASP A 1 75 ? -58.275 12.055 2.744 1.00 27.27 75 ASP A C 1
ATOM 582 O O . ASP A 1 75 ? -59.153 12.076 3.600 1.00 27.27 75 ASP A O 1
ATOM 586 N N . PRO A 1 76 ? -58.517 12.657 1.550 1.00 53.19 76 PRO A N 1
ATOM 587 C CA . PRO A 1 76 ? -57.587 13.279 0.582 1.00 53.19 76 PRO A CA 1
ATOM 588 C C . PRO A 1 76 ? -58.135 14.603 -0.042 1.00 53.19 76 PRO A C 1
ATOM 590 O O . PRO A 1 76 ? -59.290 14.950 0.171 1.00 53.19 76 PRO A O 1
ATOM 593 N N . CYS A 1 77 ? -57.340 15.294 -0.882 1.00 23.48 77 CYS A N 1
ATOM 594 C CA . CYS A 1 77 ? -57.708 16.044 -2.122 1.00 23.48 77 CYS A CA 1
ATOM 595 C C . CYS A 1 77 ? -56.442 16.777 -2.646 1.00 23.48 77 CYS A C 1
ATOM 597 O O . CYS A 1 77 ? -55.720 17.336 -1.831 1.00 23.48 77 CYS A O 1
ATOM 599 N N . ALA A 1 78 ? -55.990 16.786 -3.910 1.00 27.16 78 ALA A N 1
ATOM 600 C CA . ALA A 1 78 ? -56.575 16.687 -5.261 1.00 27.16 78 ALA A CA 1
ATOM 601 C C . ALA A 1 78 ? -56.923 18.041 -5.924 1.00 27.16 78 ALA A C 1
ATOM 603 O O . ALA A 1 78 ? -57.972 18.604 -5.633 1.00 27.16 78 ALA A O 1
ATOM 604 N N . LEU A 1 79 ? -56.079 18.501 -6.872 1.00 25.78 79 LEU A N 1
ATOM 605 C CA . LEU A 1 79 ? -56.469 18.960 -8.226 1.00 25.78 79 LEU A CA 1
ATOM 606 C C . LEU A 1 79 ? -55.253 19.301 -9.134 1.00 25.78 79 LEU A C 1
ATOM 608 O O . LEU A 1 79 ? -54.113 19.391 -8.687 1.00 25.78 79 LEU A O 1
ATOM 612 N N . HIS A 1 80 ? -55.521 19.423 -10.437 1.00 25.67 80 HIS A N 1
ATOM 613 C CA . HIS A 1 80 ? -54.611 19.602 -11.593 1.00 25.67 80 HIS A CA 1
ATOM 614 C C . HIS A 1 80 ? -55.211 20.719 -12.503 1.00 25.67 80 HIS A C 1
ATOM 616 O O . HIS A 1 80 ? -56.277 21.218 -12.129 1.00 25.67 80 HIS A O 1
ATOM 622 N N . PRO A 1 81 ? -54.690 21.084 -13.706 1.00 48.75 81 PRO A N 1
ATOM 623 C CA . PRO A 1 81 ? -53.453 20.713 -14.427 1.00 48.75 81 PRO A CA 1
ATOM 624 C C . PRO A 1 81 ? -52.584 21.969 -14.792 1.00 48.75 81 PRO A C 1
ATOM 626 O O . PRO A 1 81 ? -52.721 22.994 -14.137 1.00 48.75 81 PRO A O 1
ATOM 629 N N . ILE A 1 82 ? -51.612 21.976 -15.728 1.00 25.64 82 ILE A N 1
ATOM 630 C CA . ILE A 1 82 ? -51.756 22.105 -17.207 1.00 25.64 82 ILE A CA 1
ATOM 631 C C . ILE A 1 82 ? -50.442 21.710 -17.942 1.00 25.64 82 ILE A C 1
ATOM 633 O O . ILE A 1 82 ? -49.346 21.976 -17.466 1.00 25.64 82 ILE A O 1
ATOM 637 N N . PHE A 1 83 ? -50.606 21.111 -19.133 1.00 26.69 83 PHE A N 1
ATOM 638 C CA . PHE A 1 83 ? -49.673 20.884 -20.266 1.00 26.69 83 PHE A CA 1
ATOM 639 C C . PHE A 1 83 ? -48.389 21.755 -20.355 1.00 26.69 83 PHE A C 1
ATOM 641 O O . PHE A 1 83 ? -48.433 22.956 -20.126 1.00 26.69 83 PHE A O 1
ATOM 648 N N . HIS A 1 84 ? -47.255 21.240 -20.860 1.00 26.12 84 HIS A N 1
ATOM 649 C CA . HIS A 1 84 ? -47.077 20.920 -22.295 1.00 26.12 84 HIS A CA 1
ATOM 650 C C . HIS A 1 84 ? -45.950 19.905 -22.591 1.00 26.12 84 HIS A C 1
ATOM 652 O O . HIS A 1 84 ? -44.998 19.780 -21.829 1.00 26.12 84 HIS A O 1
ATOM 658 N N . ALA A 1 85 ? -46.023 19.226 -23.744 1.00 27.81 85 ALA A N 1
ATOM 659 C CA . ALA A 1 85 ? -45.027 18.248 -24.209 1.00 27.81 85 ALA A CA 1
ATOM 660 C C . ALA A 1 85 ? -44.440 18.625 -25.586 1.00 27.81 85 ALA A C 1
ATOM 662 O O . ALA A 1 85 ? -45.087 19.319 -26.372 1.00 27.81 85 ALA A O 1
ATOM 663 N N . ARG A 1 86 ? -43.244 18.116 -25.921 1.00 26.97 86 ARG A N 1
ATOM 664 C CA . ARG A 1 86 ? -42.679 18.152 -27.286 1.00 26.97 86 ARG A CA 1
ATOM 665 C C . ARG A 1 86 ? -42.129 16.784 -27.698 1.00 26.97 86 ARG A C 1
ATOM 667 O O . ARG A 1 86 ? -41.605 16.046 -26.873 1.00 26.97 86 ARG A O 1
ATOM 674 N N . LYS A 1 87 ? -42.295 16.449 -28.982 1.00 28.19 87 LYS A N 1
ATOM 675 C CA . LYS A 1 87 ? -41.915 15.163 -29.596 1.00 28.19 87 LYS A CA 1
ATOM 676 C C . LYS A 1 87 ? -40.524 15.218 -30.238 1.00 28.19 87 LYS A C 1
ATOM 678 O O . LYS A 1 87 ? -40.080 16.282 -30.661 1.00 28.19 87 LYS A O 1
ATOM 683 N N . MET A 1 88 ? -39.918 14.044 -30.414 1.00 27.69 88 MET A N 1
ATOM 684 C CA . MET A 1 88 ? -38.849 13.811 -31.395 1.00 27.69 88 MET A CA 1
ATOM 685 C C . MET A 1 88 ? -39.376 13.938 -32.845 1.00 27.69 88 MET A C 1
ATOM 687 O O . MET A 1 88 ? -40.555 13.654 -33.083 1.00 27.69 88 MET A O 1
ATOM 691 N N . PRO A 1 89 ? -38.524 14.287 -33.828 1.00 35.38 89 PRO A N 1
ATOM 692 C CA . PRO A 1 89 ? -38.801 14.093 -35.253 1.00 35.38 89 PRO A CA 1
ATOM 693 C C . PRO A 1 89 ? -38.481 12.653 -35.714 1.00 35.38 89 PRO A C 1
ATOM 695 O O . PRO A 1 89 ? -37.686 11.954 -35.093 1.00 35.38 89 PRO A O 1
ATOM 698 N N . SER A 1 90 ? -39.081 12.214 -36.826 1.00 31.73 90 SER A N 1
ATOM 699 C CA . SER A 1 90 ? -38.835 10.905 -37.466 1.00 31.73 90 SER A CA 1
ATOM 700 C C . SER A 1 90 ? -39.043 10.978 -38.988 1.00 31.73 90 SER A C 1
ATOM 702 O O . SER A 1 90 ? -39.892 11.760 -39.421 1.00 31.73 90 SER A O 1
ATOM 704 N N . ARG A 1 91 ? -38.257 10.202 -39.766 1.00 32.44 91 ARG A N 1
ATOM 705 C CA . ARG A 1 91 ? -38.309 9.900 -41.233 1.00 32.44 91 ARG A CA 1
ATOM 706 C C . ARG A 1 91 ? -36.939 9.288 -41.650 1.00 32.44 91 ARG A C 1
ATOM 708 O O . ARG A 1 91 ? -35.977 9.563 -40.943 1.00 32.44 91 ARG A O 1
ATOM 715 N N . ILE A 1 92 ? -36.716 8.451 -42.680 1.00 28.92 92 ILE A N 1
ATOM 716 C CA . ILE A 1 92 ? -37.436 7.953 -43.890 1.00 28.92 92 ILE A CA 1
ATOM 717 C C . ILE A 1 92 ? -37.189 6.409 -43.991 1.00 28.92 92 ILE A C 1
ATOM 719 O O . ILE A 1 92 ? -36.116 5.982 -43.584 1.00 28.92 92 ILE A O 1
ATOM 723 N N . GLU A 1 93 ? -38.184 5.523 -44.212 1.00 28.50 93 GLU A N 1
ATOM 724 C CA . GLU A 1 93 ? -38.575 4.781 -45.466 1.00 28.50 93 GLU A CA 1
ATOM 725 C C . GLU A 1 93 ? -37.436 3.967 -46.177 1.00 28.50 93 GLU A C 1
ATOM 727 O O . GLU A 1 93 ? -36.273 4.312 -46.031 1.00 28.50 93 GLU A O 1
ATOM 732 N N . LEU A 1 94 ? -37.633 2.873 -46.948 1.00 27.22 94 LEU A N 1
ATOM 733 C CA . LEU A 1 94 ? -38.818 2.281 -47.612 1.00 27.22 94 LEU A CA 1
ATOM 734 C C . LEU A 1 94 ? -38.598 0.774 -48.001 1.00 27.22 94 LEU A C 1
ATOM 736 O O . LEU A 1 94 ? -37.477 0.420 -48.339 1.00 27.22 94 LEU A O 1
ATOM 740 N N . ASN A 1 95 ? -39.673 -0.046 -48.054 1.00 29.25 95 ASN A N 1
ATOM 741 C CA . ASN A 1 95 ? -39.924 -1.323 -48.802 1.00 29.25 95 ASN A CA 1
ATOM 742 C C . ASN A 1 95 ? -38.891 -2.496 -48.847 1.00 29.25 95 ASN A C 1
ATOM 744 O O . ASN A 1 95 ? -37.707 -2.274 -49.034 1.00 29.25 95 ASN A O 1
ATOM 748 N N . SER A 1 96 ? -39.195 -3.815 -48.853 1.00 27.97 96 SER A N 1
ATOM 749 C CA . SER A 1 96 ? -40.371 -4.726 -48.693 1.00 27.97 96 SER A CA 1
ATOM 750 C C . SER A 1 96 ? -40.503 -5.749 -49.848 1.00 27.97 96 SER A C 1
ATOM 752 O O . SER A 1 96 ? -40.598 -5.328 -51.001 1.00 27.97 96 SER A O 1
ATOM 754 N N . ARG A 1 97 ? -40.565 -7.060 -49.526 1.00 27.28 97 ARG A N 1
ATOM 755 C CA . ARG A 1 97 ? -40.936 -8.266 -50.335 1.00 27.28 97 ARG A CA 1
ATOM 756 C C . ARG A 1 97 ? -40.578 -9.515 -49.486 1.00 27.28 97 ARG A C 1
ATOM 758 O O . ARG A 1 97 ? -39.545 -9.456 -48.832 1.00 27.28 97 ARG A O 1
ATOM 765 N N . LEU A 1 98 ? -41.259 -10.669 -49.448 1.00 25.38 98 LEU A N 1
ATOM 766 C CA . LEU A 1 98 ? -42.620 -11.118 -49.839 1.00 25.38 98 LEU A CA 1
ATOM 767 C C . LEU A 1 98 ? -43.500 -11.190 -48.535 1.00 25.38 98 LEU A C 1
ATOM 769 O O . LEU A 1 98 ? -43.232 -10.372 -47.663 1.00 25.38 98 LEU A O 1
ATOM 773 N N . ILE A 1 99 ? -44.606 -11.920 -48.258 1.00 27.42 99 ILE A N 1
ATOM 774 C CA . ILE A 1 99 ? -45.337 -13.136 -48.730 1.00 27.42 99 ILE A CA 1
ATOM 775 C C . ILE A 1 99 ? -44.639 -14.487 -48.381 1.00 27.42 99 ILE A C 1
ATOM 777 O O . ILE A 1 99 ? -43.427 -14.593 -48.503 1.00 27.42 99 ILE A O 1
ATOM 781 N N . GLY A 1 100 ? -45.304 -15.564 -47.929 1.00 24.92 100 GLY A N 1
ATOM 782 C CA . GLY A 1 100 ? -46.671 -15.744 -47.396 1.00 24.92 100 GLY A CA 1
ATOM 783 C C . GLY A 1 100 ? -47.102 -17.231 -47.375 1.00 24.92 100 GLY A C 1
ATOM 784 O O . GLY A 1 100 ? -46.579 -18.009 -48.165 1.00 24.92 100 GLY A O 1
ATOM 785 N N . MET A 1 101 ? -48.091 -17.598 -46.535 1.00 24.36 101 MET A N 1
ATOM 786 C CA . MET A 1 101 ? -48.582 -18.984 -46.272 1.00 24.36 101 MET A CA 1
ATOM 787 C C . MET A 1 101 ? -47.562 -19.858 -45.486 1.00 24.36 101 MET A C 1
ATOM 789 O O . MET A 1 101 ? -46.364 -19.655 -45.612 1.00 24.36 101 MET A O 1
ATOM 793 N N . PHE A 1 102 ? -47.922 -20.805 -44.606 1.00 25.08 102 PHE A N 1
ATOM 794 C CA . PHE A 1 102 ? -49.183 -21.531 -44.365 1.00 25.08 102 PHE A CA 1
ATOM 795 C C . PHE A 1 102 ? -49.466 -21.726 -42.853 1.00 25.08 102 PHE A C 1
ATOM 797 O O . PHE A 1 102 ? -48.556 -21.660 -42.030 1.00 25.08 102 PHE A O 1
ATOM 804 N N . LEU A 1 103 ? -50.718 -22.036 -42.496 1.00 24.94 103 LEU A N 1
ATOM 805 C CA . LEU A 1 103 ? -51.151 -22.490 -41.161 1.00 24.94 103 LEU A CA 1
ATOM 806 C C . LEU A 1 103 ? -52.192 -23.623 -41.315 1.00 24.94 103 LEU A C 1
ATOM 808 O O . LEU A 1 103 ? -52.779 -23.755 -42.384 1.00 24.94 103 LEU A O 1
ATOM 812 N N . LEU A 1 104 ? -52.432 -24.388 -40.239 1.00 25.25 104 LEU A N 1
ATOM 813 C CA . LEU A 1 104 ? -53.249 -25.620 -40.147 1.00 25.25 104 LEU A CA 1
ATOM 814 C C . LEU A 1 104 ? -52.669 -26.888 -40.814 1.00 25.25 104 LEU A C 1
ATOM 816 O O . LEU A 1 104 ? -52.928 -27.179 -41.976 1.00 25.25 104 LEU A O 1
ATOM 820 N N . ALA A 1 105 ? -52.050 -27.733 -39.983 1.00 25.06 105 ALA A N 1
ATOM 821 C CA . ALA A 1 105 ? -52.260 -29.185 -39.983 1.00 25.06 105 ALA A CA 1
ATOM 822 C C . ALA A 1 105 ? -51.930 -29.723 -38.575 1.00 25.06 105 ALA A C 1
ATOM 824 O O . ALA A 1 105 ? -50.773 -29.723 -38.166 1.00 25.06 105 ALA A O 1
ATOM 825 N N . ILE A 1 106 ? -52.944 -30.127 -37.803 1.00 28.31 106 ILE A N 1
ATOM 826 C CA . ILE A 1 106 ? -52.802 -30.695 -36.449 1.00 28.31 106 ILE A CA 1
ATOM 827 C C . ILE A 1 106 ? -53.623 -31.993 -36.389 1.00 28.31 106 ILE A C 1
ATOM 829 O O . ILE A 1 106 ? -54.676 -32.073 -37.015 1.00 28.31 106 ILE A O 1
ATOM 833 N N . ASN A 1 107 ? -53.152 -32.971 -35.605 1.00 27.44 107 ASN A N 1
ATOM 834 C CA . ASN A 1 107 ? -53.755 -34.288 -35.342 1.00 27.44 107 ASN A CA 1
ATOM 835 C C . ASN A 1 107 ? -53.789 -35.290 -36.511 1.00 27.44 107 ASN A C 1
ATOM 837 O O . ASN A 1 107 ? -54.834 -35.495 -37.119 1.00 27.44 107 ASN A O 1
ATOM 841 N N . ALA A 1 108 ? -52.687 -36.032 -36.695 1.00 26.17 108 ALA A N 1
ATOM 842 C CA . ALA A 1 108 ? -52.725 -37.499 -36.829 1.00 26.17 108 ALA A CA 1
ATOM 843 C C . ALA A 1 108 ? -51.309 -38.114 -36.799 1.00 26.17 108 ALA A C 1
ATOM 845 O O . ALA A 1 108 ? -50.676 -38.232 -37.839 1.00 26.17 108 ALA A O 1
ATOM 846 N N . PHE A 1 109 ? -50.819 -38.501 -35.616 1.00 27.52 109 PHE A N 1
ATOM 847 C CA . PHE A 1 109 ? -50.303 -39.851 -35.310 1.00 27.52 109 PHE A CA 1
ATOM 848 C C . PHE A 1 109 ? -49.774 -39.882 -33.870 1.00 27.52 109 PHE A C 1
ATOM 850 O O . PHE A 1 109 ? -49.025 -39.003 -33.450 1.00 27.52 109 PHE A O 1
ATOM 857 N N . ALA A 1 110 ? -50.177 -40.897 -33.109 1.00 28.42 110 ALA A N 1
ATOM 858 C CA . ALA A 1 110 ? -49.722 -41.138 -31.743 1.00 28.42 110 ALA A CA 1
ATOM 859 C C . ALA A 1 110 ? -49.068 -42.525 -31.645 1.00 28.42 110 ALA A C 1
ATOM 861 O O . ALA A 1 110 ? -49.261 -43.361 -32.524 1.00 28.42 110 ALA A O 1
ATOM 862 N N . LEU A 1 111 ? -48.350 -42.757 -30.541 1.00 30.48 111 LEU A N 1
ATOM 863 C CA . LEU A 1 111 ? -47.607 -43.980 -30.205 1.00 30.48 111 LEU A CA 1
ATOM 864 C C . LEU A 1 111 ? -46.456 -44.350 -31.163 1.00 30.48 111 LEU A C 1
ATOM 866 O O . LEU A 1 111 ? -46.633 -45.125 -32.096 1.00 30.48 111 LEU A O 1
ATOM 870 N N . LEU A 1 112 ? -45.232 -43.955 -30.791 1.00 30.80 112 LEU A N 1
ATOM 871 C CA . LEU A 1 112 ? -44.230 -44.927 -30.321 1.00 30.80 112 LEU A CA 1
ATOM 872 C C . LEU A 1 112 ? -43.054 -44.237 -29.598 1.00 30.80 112 LEU A C 1
ATOM 874 O O . LEU A 1 112 ? -42.486 -43.273 -30.091 1.00 30.80 112 LEU A O 1
ATOM 878 N N . ALA A 1 113 ? -42.733 -44.759 -28.410 1.00 37.97 113 ALA A N 1
ATOM 879 C CA . ALA A 1 113 ? -41.502 -44.585 -27.627 1.00 37.97 113 ALA A CA 1
ATOM 880 C C . ALA A 1 113 ? -40.703 -43.260 -27.746 1.00 37.97 113 ALA A C 1
ATOM 882 O O . ALA A 1 113 ? -39.690 -43.193 -28.437 1.00 37.97 113 ALA A O 1
ATOM 883 N N . PHE A 1 114 ? -41.032 -42.283 -26.894 1.00 30.55 114 PHE A N 1
ATOM 884 C CA . PHE A 1 114 ? -40.024 -41.394 -26.300 1.00 30.55 114 PHE A CA 1
ATOM 885 C C . PHE A 1 114 ? -40.220 -41.363 -24.782 1.00 30.55 114 PHE A C 1
ATOM 887 O O . PHE A 1 114 ? -41.225 -40.857 -24.286 1.00 30.55 114 PHE A O 1
ATOM 894 N N . VAL A 1 115 ? -39.260 -41.922 -24.043 1.00 35.44 115 VAL A N 1
ATOM 895 C CA . VAL A 1 115 ? -39.161 -41.724 -22.592 1.00 35.44 115 VAL A CA 1
ATOM 896 C C . VAL A 1 115 ? -38.474 -40.372 -22.388 1.00 35.44 115 VAL A C 1
ATOM 898 O O . VAL A 1 115 ? -37.351 -40.212 -22.873 1.00 35.44 115 VAL A O 1
ATOM 901 N N . PRO A 1 116 ? -39.099 -39.382 -21.723 1.00 34.16 116 PRO A N 1
ATOM 902 C CA . PRO A 1 116 ? -38.388 -38.158 -21.382 1.00 34.16 116 PRO A CA 1
ATOM 903 C C . PRO A 1 116 ? -37.243 -38.518 -20.423 1.00 34.16 116 PRO A C 1
ATOM 905 O O . PRO A 1 116 ? -37.469 -39.313 -19.504 1.00 34.16 116 PRO A O 1
ATOM 908 N N . PRO A 1 117 ? -36.029 -37.962 -20.589 1.00 37.69 117 PRO A N 1
ATOM 909 C CA . PRO A 1 117 ? -34.991 -38.139 -19.587 1.00 37.69 117 PRO A CA 1
ATOM 910 C C . PRO A 1 117 ? -35.538 -37.610 -18.263 1.00 37.69 117 PRO A C 1
ATOM 912 O O . PRO A 1 117 ? -35.968 -36.457 -18.175 1.00 37.69 117 PRO A O 1
ATOM 915 N N . ALA A 1 118 ? -35.571 -38.468 -17.245 1.00 34.50 118 ALA A N 1
ATOM 916 C CA . ALA A 1 118 ? -35.965 -38.043 -15.917 1.00 34.50 118 ALA A CA 1
ATOM 917 C C . ALA A 1 118 ? -34.961 -36.981 -15.462 1.00 34.50 118 ALA A C 1
ATOM 919 O O . ALA A 1 118 ? -33.800 -37.296 -15.200 1.00 34.50 118 ALA A O 1
ATOM 920 N N . PHE A 1 119 ? -35.407 -35.725 -15.384 1.00 40.81 119 PHE A N 1
ATOM 921 C CA . PHE A 1 119 ? -34.669 -34.678 -14.693 1.00 40.81 119 PHE A CA 1
ATOM 922 C C . PHE A 1 119 ? -34.611 -35.069 -13.220 1.00 40.81 119 PHE A C 1
ATOM 924 O O . PHE A 1 119 ? -35.493 -34.727 -12.431 1.00 40.81 119 PHE A O 1
ATOM 931 N N . ALA A 1 120 ? -33.570 -35.819 -12.862 1.00 39.84 120 ALA A N 1
ATOM 932 C CA . ALA A 1 120 ? -33.162 -35.963 -11.484 1.00 39.84 120 ALA A CA 1
ATOM 933 C C . ALA A 1 120 ? -33.009 -34.545 -10.932 1.00 39.84 120 ALA A C 1
ATOM 935 O O . ALA A 1 120 ? -32.222 -33.750 -11.454 1.00 39.84 120 ALA A O 1
ATOM 936 N N . GLN A 1 121 ? -33.786 -34.215 -9.899 1.00 35.78 121 GLN A N 1
ATOM 937 C CA . GLN A 1 121 ? -33.468 -33.043 -9.096 1.00 35.78 121 GLN A CA 1
ATOM 938 C C . GLN A 1 121 ? -32.004 -33.197 -8.663 1.00 35.78 121 GLN A C 1
ATOM 940 O O . GLN A 1 121 ? -31.635 -34.307 -8.257 1.00 35.78 121 GLN A O 1
ATOM 945 N N . PRO A 1 122 ? -31.165 -32.148 -8.761 1.00 43.12 122 PRO A N 1
ATOM 946 C CA . PRO A 1 122 ? -29.810 -32.228 -8.239 1.00 43.12 122 PRO A CA 1
ATOM 947 C C . PRO A 1 122 ? -29.921 -32.678 -6.786 1.00 43.12 122 PRO A C 1
ATOM 949 O O . PRO A 1 122 ? -30.661 -32.069 -6.006 1.00 43.12 122 PRO A O 1
ATOM 952 N N . ALA A 1 123 ? -29.277 -33.804 -6.464 1.00 42.22 123 ALA A N 1
ATOM 953 C CA . ALA A 1 123 ? -29.397 -34.407 -5.148 1.00 42.22 123 ALA A CA 1
ATOM 954 C C . ALA A 1 123 ? -29.064 -33.338 -4.107 1.00 42.22 123 ALA A C 1
ATOM 956 O O . ALA A 1 123 ? -28.039 -32.665 -4.226 1.00 42.22 123 ALA A O 1
ATOM 957 N N . LYS A 1 124 ? -29.954 -33.144 -3.126 1.00 43.28 124 LYS A N 1
ATOM 958 C CA . LYS A 1 124 ? -29.720 -32.194 -2.037 1.00 43.28 124 LYS A CA 1
ATOM 959 C C . LYS A 1 124 ? -28.421 -32.613 -1.359 1.00 43.28 124 LYS A C 1
ATOM 961 O O . LYS A 1 124 ? -28.403 -33.642 -0.689 1.00 43.28 124 LYS A O 1
ATOM 966 N N . GLU A 1 125 ? -27.359 -31.846 -1.592 1.00 56.72 125 GLU A N 1
ATOM 967 C CA . GLU A 1 125 ? -26.033 -32.118 -1.051 1.00 56.72 125 GLU A CA 1
ATOM 968 C C . GLU A 1 125 ? -26.168 -32.213 0.469 1.00 56.72 125 GLU A C 1
ATOM 970 O O . GLU A 1 125 ? -26.523 -31.237 1.137 1.00 56.72 125 GLU A O 1
ATOM 975 N N . THR A 1 126 ? -26.007 -33.422 1.005 1.00 69.38 126 THR A N 1
ATOM 976 C CA . THR A 1 126 ? -26.179 -33.666 2.433 1.00 69.38 126 THR A CA 1
ATOM 977 C C . THR A 1 126 ? -25.037 -32.993 3.165 1.00 69.38 126 THR A C 1
ATOM 979 O O . THR A 1 126 ? -23.872 -33.288 2.899 1.00 69.38 126 THR A O 1
ATOM 982 N N . ASP A 1 127 ? -25.386 -32.080 4.066 1.00 80.81 127 ASP A N 1
ATOM 983 C CA . ASP A 1 127 ? -24.417 -31.342 4.864 1.00 80.81 127 ASP A CA 1
ATOM 984 C C . ASP A 1 127 ? -23.528 -32.301 5.682 1.00 80.81 127 ASP A C 1
ATOM 986 O O . ASP A 1 127 ? -23.948 -33.413 6.013 1.00 80.81 127 ASP A O 1
ATOM 990 N N . HIS A 1 128 ? -22.303 -31.877 6.005 1.00 89.88 128 HIS A N 1
ATOM 991 C CA . HIS A 1 128 ? -21.348 -32.708 6.737 1.00 89.88 128 HIS A CA 1
ATOM 992 C C . HIS A 1 128 ? -21.979 -33.187 8.057 1.00 89.88 128 HIS A C 1
ATOM 994 O O . HIS A 1 128 ? -22.545 -32.349 8.765 1.00 89.88 128 HIS A O 1
ATOM 1000 N N . PRO A 1 129 ? -21.880 -34.477 8.442 1.00 92.75 129 PRO A N 1
ATOM 1001 C CA . PRO A 1 129 ? -22.582 -35.004 9.616 1.00 92.75 129 PRO A CA 1
ATOM 1002 C C . PRO A 1 129 ? -22.344 -34.196 10.899 1.00 92.75 129 PRO A C 1
ATOM 1004 O O . PRO A 1 129 ? -23.289 -33.917 11.635 1.00 92.75 129 PRO A O 1
ATOM 1007 N N . ASP A 1 130 ? -21.114 -33.725 11.123 1.00 96.31 130 ASP A N 1
ATOM 1008 C CA . ASP A 1 130 ? -20.767 -32.901 12.291 1.00 96.31 130 ASP A CA 1
ATOM 1009 C C . ASP A 1 130 ? -21.340 -31.471 12.263 1.00 96.31 130 ASP A C 1
ATOM 1011 O O . ASP A 1 130 ? -21.365 -30.805 13.294 1.00 96.31 130 ASP A O 1
ATOM 1015 N N . ARG A 1 131 ? -21.827 -30.983 11.114 1.00 95.44 131 ARG A N 1
ATOM 1016 C CA . ARG A 1 131 ? -22.523 -29.686 10.975 1.00 95.44 131 ARG A CA 1
ATOM 1017 C C . ARG A 1 131 ? -24.035 -29.803 11.194 1.00 95.44 131 ARG A C 1
ATOM 1019 O O . ARG A 1 131 ? -24.741 -28.794 11.118 1.00 95.44 131 ARG A O 1
ATOM 1026 N N . VAL A 1 132 ? -24.537 -31.010 11.457 1.00 95.00 132 VAL A N 1
ATOM 1027 C CA . VAL A 1 132 ? -25.945 -31.317 11.740 1.00 95.00 132 VAL A CA 1
ATOM 1028 C C . VAL A 1 132 ? -26.071 -31.764 13.197 1.00 95.00 132 VAL A C 1
ATOM 1030 O O . VAL A 1 132 ? -25.233 -32.507 13.705 1.00 95.00 132 VAL A O 1
ATOM 1033 N N . ARG A 1 133 ? -27.114 -31.309 13.903 1.00 94.38 133 ARG A N 1
ATOM 1034 C CA . ARG A 1 133 ? -27.354 -31.725 15.293 1.00 94.38 133 ARG A CA 1
ATOM 1035 C C . ARG A 1 133 ? -27.763 -33.200 15.333 1.00 94.38 133 ARG A C 1
ATOM 1037 O O . ARG A 1 133 ? -28.824 -33.556 14.828 1.00 94.38 133 ARG A O 1
ATOM 1044 N N . GLN A 1 134 ? -26.931 -34.027 15.958 1.00 94.00 134 GLN A N 1
ATOM 1045 C CA . GLN A 1 134 ? -27.191 -35.451 16.165 1.00 94.00 134 GLN A CA 1
ATOM 1046 C C . GLN A 1 134 ? -28.077 -35.668 17.403 1.00 94.00 134 GLN A C 1
ATOM 1048 O O . GLN A 1 134 ? -28.018 -34.889 18.355 1.00 94.00 134 GLN A O 1
ATOM 1053 N N . GLN A 1 135 ? -28.911 -36.713 17.391 1.00 89.94 135 GLN A N 1
ATOM 1054 C CA . GLN A 1 135 ? -29.962 -36.913 18.401 1.00 89.94 135 GLN A CA 1
ATOM 1055 C C . GLN A 1 135 ? -29.415 -37.240 19.802 1.00 89.94 135 GLN A C 1
ATOM 1057 O O . GLN A 1 135 ? -29.914 -36.703 20.789 1.00 89.94 135 GLN A O 1
ATOM 1062 N N . ASP A 1 136 ? -28.380 -38.078 19.886 1.00 91.94 136 ASP A N 1
ATOM 1063 C CA . ASP A 1 136 ? -27.820 -38.573 21.155 1.00 91.94 136 ASP A CA 1
ATOM 1064 C C . ASP A 1 136 ? -26.602 -37.763 21.648 1.00 91.94 136 ASP A C 1
ATOM 1066 O O . ASP A 1 136 ? -25.946 -38.122 22.630 1.00 91.94 136 ASP A O 1
ATOM 1070 N N . VAL A 1 137 ? -26.284 -36.651 20.974 1.00 96.81 137 VAL A N 1
ATOM 1071 C CA . VAL A 1 137 ? -25.150 -35.782 21.312 1.00 96.81 137 VAL A CA 1
ATOM 1072 C C . VAL A 1 137 ? -25.585 -34.697 22.316 1.00 96.81 137 VAL A C 1
ATOM 1074 O O . VAL A 1 137 ? -26.471 -33.894 22.007 1.00 96.81 137 VAL A O 1
ATOM 1077 N N . PRO A 1 138 ? -24.970 -34.616 23.515 1.00 96.19 138 PRO A N 1
ATOM 1078 C CA . PRO A 1 138 ? -25.331 -33.618 24.521 1.00 96.19 138 PRO A CA 1
ATOM 1079 C C . PRO A 1 138 ? -24.989 -32.186 24.083 1.00 96.19 138 PRO A C 1
ATOM 1081 O O . PRO A 1 138 ? -23.827 -31.890 23.823 1.00 96.19 138 PRO A O 1
ATOM 1084 N N . SER A 1 139 ? -25.987 -31.293 24.077 1.00 96.50 139 SER A N 1
ATOM 1085 C CA . SER A 1 139 ? -25.816 -29.879 23.700 1.00 96.50 139 SER A CA 1
ATOM 1086 C C . SER A 1 139 ? -25.220 -29.028 24.821 1.00 96.50 139 SER A C 1
ATOM 1088 O O . SER A 1 139 ? -25.766 -28.997 25.930 1.00 96.50 139 SER A O 1
ATOM 1090 N N . GLY A 1 140 ? -24.165 -28.272 24.515 1.00 96.88 140 GLY A N 1
ATOM 1091 C CA . GLY A 1 140 ? -23.685 -27.157 25.333 1.00 96.88 140 GLY A CA 1
ATOM 1092 C C . GLY A 1 140 ? -24.630 -25.946 25.344 1.00 96.88 140 GLY A C 1
ATOM 1093 O O . GLY A 1 140 ? -25.647 -25.914 24.645 1.00 96.88 140 GLY A O 1
ATOM 1094 N N . GLU A 1 141 ? -24.287 -24.939 26.151 1.00 97.50 141 GLU A N 1
ATOM 1095 C CA . GLU A 1 141 ? -25.022 -23.671 26.289 1.00 97.50 141 GLU A CA 1
ATOM 1096 C C . GLU A 1 141 ? -24.247 -22.490 25.680 1.00 97.50 141 GLU A C 1
ATOM 1098 O O . GLU A 1 141 ? -23.018 -22.501 25.662 1.00 97.50 141 GLU A O 1
ATOM 1103 N N . VAL A 1 142 ? -24.950 -21.444 25.221 1.00 98.00 142 VAL A N 1
ATOM 1104 C CA . VAL A 1 142 ? -24.339 -20.193 24.730 1.00 98.00 142 VAL A CA 1
ATOM 1105 C C . VAL A 1 142 ? -24.823 -19.011 25.568 1.00 98.00 142 VAL A C 1
ATOM 1107 O O . VAL A 1 142 ? -25.993 -18.632 25.511 1.00 98.00 142 VAL A O 1
ATOM 1110 N N . LYS A 1 143 ? -23.910 -18.394 26.320 1.00 97.62 143 LYS A N 1
ATOM 1111 C CA . LYS A 1 143 ? -24.147 -17.161 27.087 1.00 97.62 143 LYS A CA 1
ATOM 1112 C C . LYS A 1 143 ? -23.750 -15.946 26.249 1.00 97.62 143 LYS A C 1
ATOM 1114 O O . LYS A 1 143 ? -22.790 -16.020 25.490 1.00 97.62 143 LYS A O 1
ATOM 1119 N N . LYS A 1 144 ? -24.472 -14.830 26.372 1.00 97.81 144 LYS A N 1
ATOM 1120 C CA . LYS A 1 144 ? -24.182 -13.563 25.671 1.00 97.81 144 LYS A CA 1
ATOM 1121 C C . LYS A 1 144 ? -23.794 -12.473 26.668 1.00 97.81 144 LYS A C 1
ATOM 1123 O O . LYS A 1 144 ? -24.277 -12.489 27.797 1.00 97.81 144 LYS A O 1
ATOM 1128 N N . GLY A 1 145 ? -22.972 -11.525 26.233 1.00 96.94 145 GLY A N 1
ATOM 1129 C CA . GLY A 1 145 ? -22.582 -10.354 27.015 1.00 96.94 145 GLY A CA 1
ATOM 1130 C C . GLY A 1 145 ? -22.152 -9.189 26.127 1.00 96.94 145 GLY A C 1
ATOM 1131 O O . GLY A 1 145 ? -21.975 -9.346 24.918 1.00 96.94 145 GLY A O 1
ATOM 1132 N N . VAL A 1 146 ? -21.978 -8.023 26.742 1.00 97.38 146 VAL A N 1
ATOM 1133 C CA . VAL A 1 146 ? -21.439 -6.815 26.105 1.00 97.38 146 VAL A CA 1
ATOM 1134 C C . VAL A 1 146 ? -20.167 -6.430 26.847 1.00 97.38 146 VAL A C 1
ATOM 1136 O O . VAL A 1 146 ? -20.112 -6.503 28.073 1.00 97.38 146 VAL A O 1
ATOM 1139 N N . PHE A 1 147 ? -19.135 -6.043 26.107 1.00 97.56 147 PHE A N 1
ATOM 1140 C CA . PHE A 1 147 ? -17.908 -5.481 26.651 1.00 97.56 147 PHE A CA 1
ATOM 1141 C C . PHE A 1 147 ? -17.901 -3.974 26.356 1.00 97.56 147 PHE A C 1
ATOM 1143 O O . PHE A 1 147 ? -17.857 -3.568 25.191 1.00 97.56 147 PHE A O 1
ATOM 1150 N N . GLU A 1 148 ? -18.011 -3.151 27.403 1.00 94.69 148 GLU A N 1
ATOM 1151 C CA . GLU A 1 148 ? -18.416 -1.739 27.285 1.00 94.69 148 GLU A CA 1
ATOM 1152 C C . GLU A 1 148 ? -17.264 -0.719 27.252 1.00 94.69 148 GLU A C 1
ATOM 1154 O O . GLU A 1 148 ? -17.473 0.407 26.799 1.00 94.69 148 GLU A O 1
ATOM 1159 N N . THR A 1 149 ? -16.069 -1.070 27.742 1.00 93.44 149 THR A N 1
ATOM 1160 C CA . THR A 1 149 ? -14.952 -0.122 27.922 1.00 93.44 149 THR A CA 1
ATOM 1161 C C . THR A 1 149 ? -13.594 -0.785 27.706 1.00 93.44 149 THR A C 1
ATOM 1163 O O . THR A 1 149 ? -13.312 -1.802 28.332 1.00 93.44 149 THR A O 1
ATOM 1166 N N . SER A 1 150 ? -12.733 -0.173 26.890 1.00 96.75 150 SER A N 1
ATOM 1167 C CA . SER A 1 150 ? -11.349 -0.600 26.628 1.00 96.75 150 SER A CA 1
ATOM 1168 C C . SER A 1 150 ? -10.380 0.567 26.839 1.00 96.75 150 SER A C 1
ATOM 1170 O O . SER A 1 150 ? -10.711 1.695 26.467 1.00 96.75 150 SER A O 1
ATOM 1172 N N . GLU A 1 151 ? -9.188 0.312 27.387 1.00 96.50 151 GLU A N 1
ATOM 1173 C CA . GLU A 1 151 ? -8.094 1.295 27.462 1.00 96.50 151 GLU A CA 1
ATOM 1174 C C . GLU A 1 151 ? -7.211 1.230 26.202 1.00 96.50 151 GLU A C 1
ATOM 1176 O O . GLU A 1 151 ? -6.737 2.254 25.708 1.00 96.50 151 GLU A O 1
ATOM 1181 N N . ILE A 1 152 ? -7.032 0.035 25.630 1.00 96.94 152 ILE A N 1
ATOM 1182 C CA . ILE A 1 152 ? -6.234 -0.216 24.420 1.00 96.94 152 ILE A CA 1
ATOM 1183 C C . ILE A 1 152 ? -6.956 0.247 23.136 1.00 96.94 152 ILE A C 1
ATOM 1185 O O . ILE A 1 152 ? -6.300 0.676 22.175 1.00 96.94 152 ILE A O 1
ATOM 1189 N N . TYR A 1 153 ? -8.295 0.223 23.135 1.00 96.69 153 TYR A N 1
ATOM 1190 C CA . TYR A 1 153 ? -9.167 0.762 22.083 1.00 96.69 153 TYR A CA 1
ATOM 1191 C C . TYR A 1 153 ? -10.231 1.721 22.674 1.00 96.69 153 TYR A C 1
ATOM 1193 O O . TYR A 1 153 ? -11.414 1.364 22.745 1.00 96.69 153 TYR A O 1
ATOM 1201 N N . PRO A 1 154 ? -9.848 2.945 23.099 1.00 95.50 154 PRO A N 1
ATOM 1202 C CA . PRO A 1 154 ? -10.735 3.868 23.811 1.00 95.50 154 PRO A CA 1
ATOM 1203 C C . PRO A 1 154 ? -12.060 4.153 23.097 1.00 95.50 154 PRO A C 1
ATOM 1205 O O . PRO A 1 154 ? -12.095 4.386 21.889 1.00 95.50 154 PRO A O 1
ATOM 1208 N N . GLY A 1 155 ? -13.151 4.148 23.868 1.00 94.69 155 GLY A N 1
ATOM 1209 C CA . GLY A 1 155 ? -14.508 4.422 23.383 1.00 94.69 155 GLY A CA 1
ATOM 1210 C C . GLY A 1 155 ? -15.173 3.288 22.592 1.00 94.69 155 GLY A C 1
ATOM 1211 O O . GLY A 1 155 ? -16.297 3.474 22.125 1.00 94.69 155 GLY A O 1
ATOM 1212 N N . THR A 1 156 ? -14.521 2.127 22.437 1.00 96.81 156 THR A N 1
ATOM 1213 C CA . THR A 1 156 ? -15.117 0.966 21.753 1.00 96.81 156 THR A CA 1
ATOM 1214 C C . THR A 1 156 ? -16.013 0.129 22.664 1.00 96.81 156 THR A C 1
ATOM 1216 O O . THR A 1 156 ? -15.619 -0.252 23.765 1.00 96.81 156 THR A O 1
ATOM 1219 N N . GLN A 1 157 ? -17.189 -0.232 22.147 1.00 96.19 157 GLN A N 1
ATOM 1220 C CA . GLN A 1 157 ? -18.062 -1.279 22.683 1.00 96.19 157 GLN A CA 1
ATOM 1221 C C . GLN A 1 157 ? -18.109 -2.467 21.715 1.00 96.19 157 GLN A C 1
ATOM 1223 O O . GLN A 1 157 ? -17.956 -2.273 20.505 1.00 96.19 157 GLN A O 1
ATOM 1228 N N . ARG A 1 158 ? -18.327 -3.687 22.222 1.00 96.12 158 ARG A N 1
ATOM 1229 C CA . ARG A 1 158 ? -18.489 -4.898 21.394 1.00 96.12 158 ARG A CA 1
ATOM 1230 C C . ARG A 1 158 ? -19.336 -5.980 22.067 1.00 96.12 158 ARG A C 1
ATOM 1232 O O . ARG A 1 158 ? -19.168 -6.260 23.253 1.00 96.12 158 ARG A O 1
ATOM 1239 N N . ASP A 1 159 ? -20.191 -6.631 21.284 1.00 97.06 159 ASP A N 1
ATOM 1240 C CA . ASP A 1 159 ? -20.942 -7.814 21.716 1.00 97.06 159 ASP A CA 1
ATOM 1241 C C . ASP A 1 159 ? -20.042 -9.054 21.734 1.00 97.06 159 ASP A C 1
ATOM 1243 O O . ASP A 1 159 ? -19.205 -9.247 20.845 1.00 97.06 159 ASP A O 1
ATOM 1247 N N . TYR A 1 160 ? -20.267 -9.956 22.684 1.00 98.31 160 TYR A N 1
ATOM 1248 C CA . TYR A 1 160 ? -19.624 -11.266 22.702 1.00 98.31 160 TYR A CA 1
ATOM 1249 C C . TYR A 1 160 ? -20.582 -12.382 23.122 1.00 98.31 160 TYR A C 1
ATOM 1251 O O . TYR A 1 160 ? -21.674 -12.158 23.652 1.00 98.31 160 TYR A O 1
ATOM 1259 N N . SER A 1 161 ? -20.171 -13.620 22.872 1.00 98.56 161 SER A N 1
ATOM 1260 C CA . SER A 1 161 ? -20.814 -14.795 23.455 1.00 98.56 161 SER A CA 1
ATOM 1261 C C . SER A 1 161 ? -19.798 -15.870 23.818 1.00 98.56 161 SER A C 1
ATOM 1263 O O . SER A 1 161 ? -18.661 -15.848 23.351 1.00 98.56 161 SER A O 1
ATOM 1265 N N . VAL A 1 162 ? -20.196 -16.783 24.697 1.00 98.75 162 VAL A N 1
ATOM 1266 C CA . VAL A 1 162 ? -19.354 -17.857 25.226 1.00 98.75 162 VAL A CA 1
ATOM 1267 C C . VAL A 1 162 ? -20.148 -19.151 25.167 1.00 98.75 162 VAL A C 1
ATOM 1269 O O . VAL A 1 162 ? -21.219 -19.244 25.768 1.00 98.75 162 VAL A O 1
ATOM 1272 N N . TYR A 1 163 ? -19.635 -20.132 24.430 1.00 98.81 163 TYR A N 1
ATOM 1273 C CA . TYR A 1 163 ? -20.169 -21.488 24.393 1.00 98.81 163 TYR A CA 1
ATOM 1274 C C . TYR A 1 163 ? -19.444 -22.364 25.413 1.00 98.81 163 TYR A C 1
ATOM 1276 O O . TYR A 1 163 ? -18.212 -22.443 25.412 1.00 98.81 163 TYR A O 1
ATOM 1284 N N . ILE A 1 164 ? -20.224 -23.033 26.259 1.00 98.75 164 ILE A N 1
ATOM 1285 C CA . ILE A 1 164 ? -19.749 -23.962 27.284 1.00 98.75 164 ILE A CA 1
ATOM 1286 C C . ILE A 1 164 ? -20.291 -25.354 26.919 1.00 98.75 164 ILE A C 1
ATOM 1288 O O . ILE A 1 164 ? -21.514 -25.539 26.927 1.00 98.75 164 ILE A O 1
ATOM 1292 N N . PRO A 1 165 ? -19.430 -26.334 26.585 1.00 98.44 165 PRO A N 1
ATOM 1293 C CA . PRO A 1 165 ? -19.868 -27.674 26.206 1.00 98.44 165 PRO A CA 1
ATOM 1294 C C . PRO A 1 165 ? -20.500 -28.404 27.393 1.00 98.44 165 PRO A C 1
ATOM 1296 O O . PRO A 1 165 ? -20.112 -28.206 28.546 1.00 98.44 165 PRO A O 1
ATOM 1299 N N . LYS A 1 166 ? -21.449 -29.307 27.126 1.00 98.25 166 LYS A N 1
ATOM 1300 C CA . LYS A 1 166 ? -22.179 -30.035 28.181 1.00 98.25 166 LYS A CA 1
ATOM 1301 C C . LYS A 1 166 ? -21.283 -30.930 29.048 1.00 98.25 166 LYS A C 1
ATOM 1303 O O . LYS A 1 166 ? -21.645 -31.260 30.173 1.00 98.25 166 LYS A O 1
ATOM 1308 N N . GLN A 1 167 ? -20.136 -31.312 28.499 1.00 97.75 167 GLN A N 1
ATOM 1309 C CA . GLN A 1 167 ? -19.084 -32.135 29.084 1.00 97.75 167 GLN A CA 1
ATOM 1310 C C . GLN A 1 167 ? -18.108 -31.331 29.971 1.00 97.75 167 GLN A C 1
ATOM 1312 O O . GLN A 1 167 ? -17.143 -31.904 30.469 1.00 97.75 167 GLN A O 1
ATOM 1317 N N . TYR A 1 168 ? -18.311 -30.019 30.145 1.00 98.38 168 TYR A N 1
ATOM 1318 C CA . TYR A 1 168 ? -17.460 -29.175 30.985 1.00 98.38 168 TYR A CA 1
ATOM 1319 C C . TYR A 1 168 ? -17.578 -29.530 32.477 1.00 98.38 168 TYR A C 1
ATOM 1321 O O . TYR A 1 168 ? -18.665 -29.518 33.056 1.00 98.38 168 TYR A O 1
ATOM 1329 N N . ASP A 1 169 ? -16.428 -29.793 33.097 1.00 97.50 169 ASP A N 1
ATOM 1330 C CA . ASP A 1 169 ? -16.246 -30.043 34.526 1.00 97.50 169 ASP A CA 1
ATOM 1331 C C . ASP A 1 169 ? -15.335 -28.939 35.091 1.00 97.50 169 ASP A C 1
ATOM 1333 O O . ASP A 1 169 ? -14.173 -28.875 34.696 1.00 97.50 169 ASP A O 1
ATOM 1337 N N . PRO A 1 170 ? -15.802 -28.076 36.015 1.00 96.50 170 PRO A N 1
ATOM 1338 C CA . PRO A 1 170 ? -14.999 -26.969 36.533 1.00 96.50 170 PRO A CA 1
ATOM 1339 C C . PRO A 1 170 ? -13.789 -27.411 37.372 1.00 96.50 170 PRO A C 1
ATOM 1341 O O . PRO A 1 170 ? -12.923 -26.581 37.652 1.00 96.50 170 PRO A O 1
ATOM 1344 N N . SER A 1 171 ? -13.689 -28.685 37.770 1.00 97.44 171 SER A N 1
ATOM 1345 C CA . SER A 1 171 ? -12.481 -29.224 38.411 1.00 97.44 171 SER A CA 1
ATOM 1346 C C . SER A 1 171 ? -11.341 -29.498 37.419 1.00 97.44 171 SER A C 1
ATOM 1348 O O . SER A 1 171 ? -10.188 -29.628 37.834 1.00 97.44 171 SER A O 1
ATOM 1350 N N . GLN A 1 172 ? -11.635 -29.521 36.115 1.00 96.88 172 GLN A N 1
ATOM 1351 C CA . GLN A 1 172 ? -10.683 -29.769 35.035 1.00 96.88 172 GLN A CA 1
ATOM 1352 C C . GLN A 1 172 ? -10.566 -28.533 34.135 1.00 96.88 172 GLN A C 1
ATOM 1354 O O . GLN A 1 172 ? -11.553 -27.886 33.794 1.00 96.88 172 GLN A O 1
ATOM 1359 N N . ALA A 1 173 ? -9.341 -28.183 33.748 1.00 97.69 173 ALA A N 1
ATOM 1360 C CA . ALA A 1 173 ? -9.094 -27.012 32.916 1.00 97.69 173 ALA A CA 1
ATOM 1361 C C . ALA A 1 173 ? -9.466 -27.316 31.453 1.00 97.69 173 ALA A C 1
ATOM 1363 O O . ALA A 1 173 ? -8.808 -28.123 30.798 1.00 97.69 173 ALA A O 1
ATOM 1364 N N . ALA A 1 174 ? -10.525 -26.685 30.942 1.00 98.56 174 ALA A N 1
ATOM 1365 C CA . ALA A 1 174 ? -10.997 -26.894 29.574 1.00 98.56 174 ALA A CA 1
ATOM 1366 C C . ALA A 1 174 ? -10.065 -26.254 28.533 1.00 98.56 174 ALA A C 1
ATOM 1368 O O . ALA A 1 174 ? -9.435 -25.226 28.793 1.00 98.56 174 ALA A O 1
ATOM 1369 N N . ALA A 1 175 ? -10.026 -26.808 27.322 1.00 98.75 175 ALA A N 1
ATOM 1370 C CA . ALA A 1 175 ? -9.398 -26.132 26.191 1.00 98.75 175 ALA A CA 1
ATOM 1371 C C . ALA A 1 175 ? -10.185 -24.858 25.819 1.00 98.75 175 ALA A C 1
ATOM 1373 O O . ALA A 1 175 ? -11.367 -24.716 26.144 1.00 98.75 175 ALA A O 1
ATOM 1374 N N . LEU A 1 176 ? -9.537 -23.922 25.126 1.00 98.88 176 LEU A N 1
ATOM 1375 C CA . LEU A 1 176 ? -10.123 -22.639 24.730 1.00 98.88 176 LEU A CA 1
ATOM 1376 C C . LEU A 1 176 ? -9.961 -22.417 23.225 1.00 98.88 176 LEU A C 1
ATOM 1378 O O . LEU A 1 176 ? -8.866 -22.579 22.686 1.00 98.88 176 LEU A O 1
ATOM 1382 N N . MET A 1 177 ? -11.027 -21.968 22.559 1.00 98.81 177 MET A N 1
ATOM 1383 C CA . MET A 1 177 ? -10.944 -21.437 21.198 1.00 98.81 177 MET A CA 1
ATOM 1384 C C . MET A 1 177 ? -11.600 -20.059 21.080 1.00 98.81 177 MET A C 1
ATOM 1386 O O . MET A 1 177 ? -12.776 -19.895 21.398 1.00 98.81 177 MET A O 1
ATOM 1390 N N . VAL A 1 178 ? -10.848 -19.057 20.621 1.00 98.88 178 VAL A N 1
ATOM 1391 C CA . VAL A 1 178 ? -11.353 -17.683 20.437 1.00 98.88 178 VAL A CA 1
ATOM 1392 C C . VAL A 1 178 ? -11.663 -17.432 18.959 1.00 98.88 178 VAL A C 1
ATOM 1394 O O . VAL A 1 178 ? -10.819 -17.678 18.103 1.00 98.88 178 VAL A O 1
ATOM 1397 N N . PHE A 1 179 ? -12.857 -16.924 18.654 1.00 98.81 179 PHE A N 1
ATOM 1398 C CA . PHE A 1 179 ? -13.346 -16.682 17.296 1.00 98.81 179 PHE A CA 1
ATOM 1399 C C . PHE A 1 179 ? -13.601 -15.197 17.029 1.00 98.81 179 PHE A C 1
ATOM 1401 O O . PHE A 1 179 ? -14.431 -14.571 17.697 1.00 98.81 179 PHE A O 1
ATOM 1408 N N . GLN A 1 180 ? -12.921 -14.670 16.012 1.00 98.25 180 GLN A N 1
ATOM 1409 C CA . GLN A 1 180 ? -13.095 -13.313 15.485 1.00 98.25 180 GLN A CA 1
ATOM 1410 C C . GLN A 1 180 ? -14.330 -13.222 14.578 1.00 98.25 180 GLN A C 1
ATOM 1412 O O . GLN A 1 180 ? -14.720 -14.217 13.964 1.00 98.25 180 GLN A O 1
ATOM 1417 N N . ASP A 1 181 ? -14.968 -12.046 14.509 1.00 94.50 181 ASP A N 1
ATOM 1418 C CA . ASP A 1 181 ? -16.329 -11.877 13.959 1.00 94.50 181 ASP A CA 1
ATOM 1419 C C . ASP A 1 181 ? -17.318 -12.914 14.538 1.00 94.50 181 ASP A C 1
ATOM 1421 O O . ASP A 1 181 ? -18.163 -13.483 13.840 1.00 94.50 181 ASP A O 1
ATOM 1425 N N . GLY A 1 182 ? -17.173 -13.207 15.835 1.00 90.62 182 GLY A N 1
ATOM 1426 C CA . GLY A 1 182 ? -17.599 -14.467 16.437 1.00 90.62 182 GLY A CA 1
ATOM 1427 C C . GLY A 1 182 ? -19.091 -14.795 16.332 1.00 90.62 182 GLY A C 1
ATOM 1428 O O . GLY A 1 182 ? -19.447 -15.968 16.382 1.00 90.62 182 GLY A O 1
ATOM 1429 N N . GLN A 1 183 ? -19.972 -13.813 16.118 1.00 92.50 183 GLN A N 1
ATOM 1430 C CA . GLN A 1 183 ? -21.404 -14.061 15.879 1.00 92.50 183 GLN A CA 1
ATOM 1431 C C . GLN A 1 183 ? -21.643 -14.939 14.631 1.00 92.50 183 GLN A C 1
ATOM 1433 O O . GLN A 1 183 ? -22.551 -15.769 14.629 1.00 92.50 183 GLN A O 1
ATOM 1438 N N . ASN A 1 184 ? -20.787 -14.831 13.604 1.00 93.25 184 ASN A N 1
ATOM 1439 C CA . ASN A 1 184 ? -20.829 -15.695 12.415 1.00 93.25 184 ASN A CA 1
ATOM 1440 C C . ASN A 1 184 ? -20.489 -17.159 12.743 1.00 93.25 184 ASN A C 1
ATOM 1442 O O . ASN A 1 184 ? -20.984 -18.076 12.086 1.00 93.25 184 ASN A O 1
ATOM 1446 N N . TYR A 1 185 ? -19.650 -17.370 13.761 1.00 97.69 185 TYR A N 1
ATOM 1447 C CA . TYR A 1 185 ? -19.240 -18.685 14.250 1.00 97.69 185 TYR A CA 1
ATOM 1448 C C . TYR A 1 185 ? -20.248 -19.284 15.240 1.00 97.69 185 TYR A C 1
ATOM 1450 O O . TYR A 1 185 ? -20.538 -20.478 15.169 1.00 97.69 185 TYR A O 1
ATOM 1458 N N . ALA A 1 186 ? -20.822 -18.453 16.114 1.00 97.19 186 ALA A N 1
ATOM 1459 C CA . ALA A 1 186 ? -21.813 -18.839 17.117 1.00 97.19 186 ALA A CA 1
ATOM 1460 C C . ALA A 1 186 ? -23.184 -19.216 16.527 1.00 97.19 186 ALA A C 1
ATOM 1462 O O . ALA A 1 186 ? -23.930 -19.964 17.157 1.00 97.19 186 ALA A O 1
ATOM 1463 N N . ASN A 1 187 ? -23.536 -18.693 15.347 1.00 96.19 187 ASN A N 1
ATOM 1464 C CA . ASN A 1 187 ? -24.839 -18.912 14.718 1.00 96.19 187 ASN A CA 1
ATOM 1465 C C . ASN A 1 187 ? -25.048 -20.399 14.323 1.00 96.19 187 ASN A C 1
ATOM 1467 O O . ASN A 1 187 ? -24.351 -20.874 13.419 1.00 96.19 187 ASN A O 1
ATOM 1471 N N . PRO A 1 188 ? -26.011 -21.127 14.931 1.00 94.44 188 PRO A N 1
ATOM 1472 C CA . PRO A 1 188 ? -26.264 -22.541 14.638 1.00 94.44 188 PRO A CA 1
ATOM 1473 C C . PRO A 1 188 ? -26.895 -22.779 13.259 1.00 94.44 188 PRO A C 1
ATOM 1475 O O . PRO A 1 188 ? -26.773 -23.881 12.739 1.00 94.44 188 PRO A O 1
ATOM 1478 N N . ASP A 1 189 ? -27.508 -21.763 12.648 1.00 93.44 189 ASP A N 1
ATOM 1479 C CA . ASP A 1 189 ? -28.059 -21.815 11.286 1.00 93.44 189 ASP A CA 1
ATOM 1480 C C . ASP A 1 189 ? -27.081 -21.235 10.243 1.00 93.44 189 ASP A C 1
ATOM 1482 O O . ASP A 1 189 ? -27.339 -21.249 9.039 1.00 93.44 189 ASP A O 1
ATOM 1486 N N . GLY A 1 190 ? -25.945 -20.703 10.705 1.00 95.06 190 GLY A N 1
ATOM 1487 C CA . GLY A 1 190 ? -24.933 -20.047 9.884 1.00 95.06 190 GLY A CA 1
ATOM 1488 C C . GLY A 1 190 ? -24.019 -21.012 9.113 1.00 95.06 190 GLY A C 1
ATOM 1489 O O . GLY A 1 190 ? -24.246 -22.226 9.082 1.00 95.06 190 GLY A O 1
ATOM 1490 N N . PRO A 1 191 ? -22.941 -20.487 8.500 1.00 94.62 191 PRO A N 1
ATOM 1491 C CA . PRO A 1 191 ? -21.967 -21.307 7.786 1.00 94.62 191 PRO A CA 1
ATOM 1492 C C . PRO A 1 191 ? -21.124 -22.190 8.719 1.00 94.62 191 PRO A C 1
ATOM 1494 O O . PRO A 1 191 ? -20.803 -23.318 8.358 1.00 94.62 191 PRO A O 1
ATOM 1497 N N . PHE A 1 192 ? -20.757 -21.706 9.907 1.00 96.75 192 PHE A N 1
ATOM 1498 C CA . PHE A 1 192 ? -19.788 -22.391 10.773 1.00 96.75 192 PHE A CA 1
ATOM 1499 C C . PHE A 1 192 ? -20.426 -23.253 11.866 1.00 96.75 192 PHE A C 1
ATOM 1501 O O . PHE A 1 192 ? -19.930 -24.340 12.135 1.00 96.75 192 PHE A O 1
ATOM 1508 N N . ARG A 1 193 ? -21.533 -22.801 12.475 1.00 97.44 193 ARG A N 1
ATOM 1509 C CA . ARG A 1 193 ? -22.316 -23.571 13.462 1.00 97.44 193 ARG A CA 1
ATOM 1510 C C . ARG A 1 193 ? -21.477 -24.158 14.607 1.00 97.44 193 ARG A C 1
ATOM 1512 O O . ARG A 1 193 ? -21.722 -25.291 15.021 1.00 97.44 193 ARG A O 1
ATOM 1519 N N . ILE A 1 194 ? -20.501 -23.407 15.131 1.00 98.19 194 ILE A N 1
ATOM 1520 C CA . ILE A 1 194 ? -19.522 -23.918 16.109 1.00 98.19 194 ILE A CA 1
ATOM 1521 C C . ILE A 1 194 ? -20.160 -24.669 17.285 1.00 98.19 194 ILE A C 1
ATOM 1523 O O . ILE A 1 194 ? -19.635 -25.732 17.597 1.00 98.19 194 ILE A O 1
ATOM 1527 N N . PRO A 1 195 ? -21.283 -24.235 17.897 1.00 98.38 195 PRO A N 1
ATOM 1528 C CA . PRO A 1 195 ? -21.926 -25.018 18.952 1.00 98.38 195 PRO A CA 1
ATOM 1529 C C . PRO A 1 195 ? -22.269 -26.456 18.527 1.00 98.38 195 PRO A C 1
ATOM 1531 O O . PRO A 1 195 ? -21.973 -27.383 19.264 1.00 98.38 195 PRO A O 1
ATOM 1534 N N . ILE A 1 196 ? -22.804 -26.661 17.316 1.00 98.38 196 ILE A N 1
ATOM 1535 C CA . ILE A 1 196 ? -23.159 -27.993 16.788 1.00 98.38 196 ILE A CA 1
ATOM 1536 C C . ILE A 1 196 ? -21.899 -28.801 16.443 1.00 98.38 196 ILE A C 1
ATOM 1538 O O . ILE A 1 196 ? -21.814 -29.986 16.761 1.00 98.38 196 ILE A O 1
ATOM 1542 N N . VAL A 1 197 ? -20.901 -28.164 15.824 1.00 98.44 197 VAL A N 1
ATOM 1543 C CA . VAL A 1 197 ? -19.646 -28.841 15.455 1.00 98.44 197 VAL A CA 1
ATOM 1544 C C . VAL A 1 197 ? -18.856 -29.250 16.705 1.00 98.44 197 VAL A C 1
ATOM 1546 O O . VAL A 1 197 ? -18.340 -30.363 16.765 1.00 98.44 197 VAL A O 1
ATOM 1549 N N . PHE A 1 198 ? -18.811 -28.402 17.737 1.00 98.62 198 PHE A N 1
ATOM 1550 C CA . PHE A 1 198 ? -18.168 -28.717 19.014 1.00 98.62 198 PHE A CA 1
ATOM 1551 C C . PHE A 1 198 ? -18.971 -29.759 19.804 1.00 98.62 198 PHE A C 1
ATOM 1553 O O . PHE A 1 198 ? -18.358 -30.701 20.295 1.00 98.62 198 PHE A O 1
ATOM 1560 N N . ASP A 1 199 ? -20.307 -29.652 19.890 1.00 98.69 199 ASP A N 1
ATOM 1561 C CA . ASP A 1 199 ? -21.183 -30.689 20.472 1.00 98.69 199 ASP A CA 1
ATOM 1562 C C . ASP A 1 199 ? -20.789 -32.084 19.929 1.00 98.69 199 ASP A C 1
ATOM 1564 O O . ASP A 1 199 ? -20.459 -33.001 20.692 1.00 98.69 199 ASP A O 1
ATOM 1568 N N . ASN A 1 200 ? -20.750 -32.215 18.596 1.00 98.44 200 ASN A N 1
ATOM 1569 C CA . ASN A 1 200 ? -20.469 -33.460 17.880 1.00 98.44 200 ASN A CA 1
ATOM 1570 C C . ASN A 1 200 ? -19.016 -33.947 18.052 1.00 98.44 200 ASN A C 1
ATOM 1572 O O . ASN A 1 200 ? -18.794 -35.092 18.458 1.00 98.44 200 ASN A O 1
ATOM 1576 N N . LEU A 1 201 ? -18.015 -33.099 17.781 1.00 98.38 201 LEU A N 1
ATOM 1577 C CA . LEU A 1 201 ? -16.602 -33.497 17.829 1.00 98.38 201 LEU A CA 1
ATOM 1578 C C . LEU A 1 201 ? -16.107 -33.774 19.262 1.00 98.38 201 LEU A C 1
ATOM 1580 O O . LEU A 1 201 ? -15.288 -34.676 19.454 1.00 98.38 201 LEU A O 1
ATOM 1584 N N . ILE A 1 202 ? -16.621 -33.062 20.275 1.00 98.44 202 ILE A N 1
ATOM 1585 C CA . ILE A 1 202 ? -16.308 -33.326 21.691 1.00 98.44 202 ILE A CA 1
ATOM 1586 C C . ILE A 1 202 ? -16.923 -34.661 22.127 1.00 98.44 202 ILE A C 1
ATOM 1588 O O . ILE A 1 202 ? -16.250 -35.463 22.775 1.00 98.44 202 ILE A O 1
ATOM 1592 N N . HIS A 1 203 ? -18.171 -34.953 21.738 1.00 98.06 203 HIS A N 1
ATOM 1593 C CA . HIS A 1 203 ? -18.799 -36.251 22.018 1.00 98.06 203 HIS A CA 1
ATOM 1594 C C . HIS A 1 203 ? -18.023 -37.418 21.379 1.00 98.06 203 HIS A C 1
ATOM 1596 O O . HIS A 1 203 ? -17.790 -38.436 22.030 1.00 98.06 203 HIS A O 1
ATOM 1602 N N . GLN A 1 204 ? -17.547 -37.245 20.142 1.00 97.19 204 GLN A N 1
ATOM 1603 C CA . GLN A 1 204 ? -16.691 -38.216 19.445 1.00 97.19 204 GLN A CA 1
ATOM 1604 C C . GLN A 1 204 ? -15.268 -38.330 20.021 1.00 97.19 204 GLN A C 1
ATOM 1606 O O . GLN A 1 204 ? -14.531 -39.231 19.622 1.00 97.19 204 GLN A O 1
ATOM 1611 N N . LYS A 1 205 ? -14.859 -37.433 20.934 1.00 96.62 205 LYS A N 1
ATOM 1612 C CA . LYS A 1 205 ? -13.471 -37.276 21.420 1.00 96.62 205 LYS A CA 1
ATOM 1613 C C . LYS A 1 205 ? -12.467 -36.945 20.303 1.00 96.62 205 LYS A C 1
ATOM 1615 O O . LYS A 1 205 ? -11.273 -37.202 20.441 1.00 96.62 205 LYS A O 1
ATOM 1620 N N . ALA A 1 206 ? -12.954 -36.364 19.207 1.00 96.12 206 ALA A N 1
ATOM 1621 C CA . ALA A 1 206 ? -12.157 -35.903 18.072 1.00 96.12 206 ALA A CA 1
ATOM 1622 C C . ALA A 1 206 ? -11.476 -34.546 18.337 1.00 96.12 206 ALA A C 1
ATOM 1624 O O . ALA A 1 206 ? -10.539 -34.170 17.639 1.00 96.12 206 ALA A O 1
ATOM 1625 N N . MET A 1 207 ? -11.932 -33.831 19.367 1.00 96.94 207 MET A N 1
ATOM 1626 C CA . MET A 1 207 ? -11.287 -32.659 19.957 1.00 96.94 207 MET A CA 1
ATOM 1627 C C . MET A 1 207 ? -11.454 -32.704 21.492 1.00 96.94 207 MET A C 1
ATOM 1629 O O . MET A 1 207 ? -12.369 -33.385 21.973 1.00 96.94 207 MET A O 1
ATOM 1633 N N . PRO A 1 208 ? -10.597 -32.024 22.280 1.00 97.88 208 PRO A N 1
ATOM 1634 C CA . PRO A 1 208 ? -10.772 -31.924 23.731 1.00 97.88 208 PRO A CA 1
ATOM 1635 C C . PRO A 1 208 ? -12.058 -31.169 24.104 1.00 97.88 208 PRO A C 1
ATOM 1637 O O . PRO A 1 208 ? -12.676 -30.514 23.269 1.00 97.88 208 PRO A O 1
ATOM 1640 N N . VAL A 1 209 ? -12.459 -31.238 25.379 1.00 98.62 209 VAL A N 1
ATOM 1641 C CA . VAL A 1 209 ? -13.566 -30.425 25.908 1.00 98.62 209 VAL A CA 1
ATOM 1642 C C . VAL A 1 209 ? -13.164 -28.948 25.835 1.00 98.62 209 VAL A C 1
ATOM 1644 O O . VAL A 1 209 ? -12.339 -28.489 26.625 1.00 98.62 209 VAL A O 1
ATOM 1647 N N . THR A 1 210 ? -13.737 -28.221 24.872 1.00 98.81 210 THR A N 1
ATOM 1648 C CA . THR A 1 210 ? -13.322 -26.857 24.509 1.00 98.81 210 THR A CA 1
ATOM 1649 C C . THR A 1 210 ? -14.440 -25.844 24.735 1.00 98.81 210 THR A C 1
ATOM 1651 O O . THR A 1 210 ? -15.533 -25.975 24.183 1.00 98.81 210 THR A O 1
ATOM 1654 N N . ILE A 1 211 ? -14.142 -24.793 25.498 1.00 98.88 211 ILE A N 1
ATOM 1655 C CA . ILE A 1 211 ? -14.960 -23.581 25.618 1.00 98.88 211 ILE A CA 1
ATOM 1656 C C . ILE A 1 211 ? -14.649 -22.669 24.426 1.00 98.88 211 ILE A C 1
ATOM 1658 O O . ILE A 1 211 ? -13.480 -22.437 24.107 1.00 98.88 211 ILE A O 1
ATOM 1662 N N . ALA A 1 212 ? -15.678 -22.132 23.765 1.00 98.81 212 ALA A N 1
ATOM 1663 C CA . ALA A 1 212 ? -15.495 -21.182 22.666 1.00 98.81 212 ALA A CA 1
ATOM 1664 C C . ALA A 1 212 ? -15.897 -19.765 23.087 1.00 98.81 212 ALA A C 1
ATOM 1666 O O . ALA A 1 212 ? -16.980 -19.567 23.634 1.00 98.81 212 ALA A O 1
ATOM 1667 N N . VAL A 1 213 ? -15.053 -18.774 22.794 1.00 98.88 213 VAL A N 1
ATOM 1668 C CA . VAL A 1 213 ? -15.355 -17.349 22.996 1.00 98.88 213 VAL A CA 1
ATOM 1669 C C . VAL A 1 213 ? -15.502 -16.678 21.640 1.00 98.88 213 VAL A C 1
ATOM 1671 O O . VAL A 1 213 ? -14.582 -16.681 20.830 1.00 98.88 213 VAL A O 1
ATOM 1674 N N . PHE A 1 214 ? -16.656 -16.074 21.402 1.00 98.69 214 PHE A N 1
ATOM 1675 C CA . PHE A 1 214 ? -17.026 -15.417 20.158 1.00 98.69 214 PHE A CA 1
ATOM 1676 C C . PHE A 1 214 ? -17.012 -13.905 20.369 1.00 98.69 214 PHE A C 1
ATOM 1678 O O . PHE A 1 214 ? -17.880 -13.381 21.069 1.00 98.69 214 PHE A O 1
ATOM 1685 N N . VAL A 1 215 ? -16.050 -13.199 19.776 1.00 98.31 215 VAL A N 1
ATOM 1686 C CA . VAL A 1 215 ? -15.883 -11.751 19.957 1.00 98.31 215 VAL A CA 1
ATOM 1687 C C . VAL A 1 215 ? -16.234 -10.995 18.677 1.00 98.31 215 VAL A C 1
ATOM 1689 O O . VAL A 1 215 ? -15.803 -11.358 17.582 1.00 98.31 215 VAL A O 1
ATOM 1692 N N . SER A 1 216 ? -17.048 -9.949 18.808 1.00 97.62 216 SER A N 1
ATOM 1693 C CA . SER A 1 216 ? -17.314 -9.004 17.717 1.00 97.62 216 SER A CA 1
ATOM 1694 C C . SER A 1 216 ? -16.234 -7.913 17.711 1.00 97.62 216 SER A C 1
ATOM 1696 O O . SER A 1 216 ? -15.701 -7.587 18.775 1.00 97.62 216 SER A O 1
ATOM 1698 N N . PRO A 1 217 ? -15.905 -7.307 16.560 1.00 96.12 217 PRO A N 1
ATOM 1699 C CA . PRO A 1 217 ? -15.032 -6.138 16.531 1.00 96.12 217 PRO A CA 1
ATOM 1700 C C . PRO A 1 217 ? -15.654 -4.950 17.275 1.00 96.12 217 PRO A C 1
ATOM 1702 O O . PRO A 1 217 ? -16.878 -4.827 17.372 1.00 96.12 217 PRO A O 1
ATOM 1705 N N . GLY A 1 218 ? -14.808 -4.046 17.764 1.00 95.94 218 GLY A N 1
ATOM 1706 C CA . GLY A 1 218 ? -15.249 -2.810 18.399 1.00 95.94 218 GLY A CA 1
ATOM 1707 C C . GLY A 1 218 ? -16.052 -1.880 17.486 1.00 95.94 218 GLY A C 1
ATOM 1708 O O . GLY A 1 218 ? -15.960 -1.889 16.252 1.00 95.94 218 GLY A O 1
ATOM 1709 N N . THR A 1 219 ? -16.851 -1.038 18.132 1.00 95.94 219 THR A N 1
ATOM 1710 C CA . THR A 1 219 ? -17.547 0.097 17.526 1.00 95.94 219 THR A CA 1
ATOM 1711 C C . THR A 1 219 ? -17.484 1.291 18.472 1.00 95.94 219 THR A C 1
ATOM 1713 O O . THR A 1 219 ? -17.854 1.177 19.640 1.00 95.94 219 THR A O 1
ATOM 1716 N N . VAL A 1 220 ? -17.023 2.438 17.971 1.00 96.12 220 VAL A N 1
ATOM 1717 C CA . VAL A 1 220 ? -17.097 3.725 18.675 1.00 96.12 220 VAL A CA 1
ATOM 1718 C C . VAL A 1 220 ? -18.455 4.353 18.372 1.00 96.12 220 VAL A C 1
ATOM 1720 O O . VAL A 1 220 ? -18.757 4.644 17.212 1.00 96.12 220 VAL A O 1
ATOM 1723 N N . LYS A 1 221 ? -19.276 4.551 19.408 1.00 95.44 221 LYS A N 1
ATOM 1724 C CA . LYS A 1 221 ? -20.630 5.108 19.272 1.00 95.44 221 LYS A CA 1
ATOM 1725 C C . LYS A 1 221 ? -20.617 6.577 18.858 1.00 95.44 221 LYS A C 1
ATOM 1727 O O . LYS A 1 221 ? -19.878 7.359 19.461 1.00 95.44 221 LYS A O 1
ATOM 1732 N N . GLY A 1 222 ? -21.454 6.955 17.891 1.00 94.75 222 GLY A N 1
ATOM 1733 C CA . GLY A 1 222 ? -21.671 8.358 17.518 1.00 94.75 222 GLY A CA 1
ATOM 1734 C C . GLY A 1 222 ? -22.241 9.174 18.689 1.00 94.75 222 GLY A C 1
ATOM 1735 O O . GLY A 1 222 ? -23.051 8.663 19.459 1.00 94.75 222 GLY A O 1
ATOM 1736 N N . ALA A 1 223 ? -21.801 10.428 18.853 1.00 95.00 223 ALA A N 1
ATOM 1737 C CA . ALA A 1 223 ? -22.199 11.286 19.983 1.00 95.00 223 ALA A CA 1
ATOM 1738 C C . ALA A 1 223 ? -22.920 12.591 19.583 1.00 95.00 223 ALA A C 1
ATOM 1740 O O . ALA A 1 223 ? -23.382 13.318 20.460 1.00 95.00 223 ALA A O 1
ATOM 1741 N N . LEU A 1 224 ? -23.056 12.878 18.283 1.00 93.25 224 LEU A N 1
ATOM 1742 C CA . LEU A 1 224 ? -23.880 13.970 17.745 1.00 93.25 224 LEU A CA 1
ATOM 1743 C C . LEU A 1 224 ? -25.089 13.392 16.979 1.00 93.25 224 LEU A C 1
ATOM 1745 O O . LEU A 1 224 ? -24.984 12.272 16.484 1.00 93.25 224 LEU A O 1
ATOM 1749 N N . PRO A 1 225 ? -26.210 14.127 16.810 1.00 88.81 225 PRO A N 1
ATOM 1750 C CA . PRO A 1 225 ? -27.460 13.570 16.268 1.00 88.81 225 PRO A CA 1
ATOM 1751 C C . PRO A 1 225 ? -27.375 12.914 14.880 1.00 88.81 225 PRO A C 1
ATOM 1753 O O . PRO A 1 225 ? -28.161 12.018 14.590 1.00 88.81 225 PRO A O 1
ATOM 1756 N N . ASN A 1 226 ? -26.430 13.347 14.039 1.00 87.69 226 ASN A N 1
ATOM 1757 C CA . ASN A 1 226 ? -26.212 12.804 12.692 1.00 87.69 226 ASN A CA 1
ATOM 1758 C C . ASN A 1 226 ? -25.002 11.854 12.606 1.00 87.69 226 ASN A C 1
ATOM 1760 O O . ASN A 1 226 ? -24.811 11.216 11.570 1.00 87.69 226 ASN A O 1
ATOM 1764 N N . ALA A 1 227 ? -24.187 11.769 13.665 1.00 93.06 227 ALA A N 1
ATOM 1765 C CA . ALA A 1 227 ? -22.926 11.035 13.671 1.00 93.06 227 ALA A CA 1
ATOM 1766 C C . ALA A 1 227 ? -23.161 9.522 13.635 1.00 93.06 227 ALA A C 1
ATOM 1768 O O . ALA A 1 227 ? -23.916 8.977 14.441 1.00 93.06 227 ALA A O 1
ATOM 1769 N N . LYS A 1 228 ? -22.476 8.831 12.726 1.00 93.31 228 LYS A N 1
ATOM 1770 C CA . LYS A 1 228 ? -22.589 7.381 12.564 1.00 93.31 228 LYS A CA 1
ATOM 1771 C C . LYS A 1 228 ? -21.698 6.647 13.563 1.00 93.31 228 LYS A C 1
ATOM 1773 O O . LYS A 1 228 ? -20.619 7.107 13.935 1.00 93.31 228 LYS A O 1
ATOM 1778 N N . ASP A 1 229 ? -22.133 5.451 13.939 1.00 95.00 229 ASP A N 1
ATOM 1779 C CA . ASP A 1 229 ? -21.298 4.486 14.650 1.00 95.00 229 ASP A CA 1
ATOM 1780 C C . ASP A 1 229 ? -20.093 4.087 13.782 1.00 95.00 229 ASP A C 1
ATOM 1782 O O . ASP A 1 229 ? -20.246 3.604 12.656 1.00 95.00 229 ASP A O 1
ATOM 1786 N N . ARG A 1 230 ? -18.879 4.269 14.312 1.00 92.88 230 ARG A N 1
ATOM 1787 C CA . ARG A 1 230 ? -17.625 3.979 13.605 1.00 92.88 230 ARG A CA 1
ATOM 1788 C C . ARG A 1 230 ? -17.087 2.619 14.040 1.00 92.88 230 ARG A C 1
ATOM 1790 O O . ARG A 1 230 ? -16.553 2.482 15.141 1.00 92.88 230 ARG A O 1
ATOM 1797 N N . SER A 1 231 ? -17.199 1.616 13.170 1.00 92.75 231 SER A N 1
ATOM 1798 C CA . SER A 1 231 ? -16.574 0.309 13.409 1.00 92.75 231 SER A CA 1
ATOM 1799 C C . SER A 1 231 ? -15.051 0.429 13.417 1.00 92.75 231 SER A C 1
ATOM 1801 O O . SER A 1 231 ? -14.459 1.033 12.521 1.00 92.75 231 SER A O 1
ATOM 1803 N N . THR A 1 232 ? -14.408 -0.198 14.398 1.00 94.75 232 THR A N 1
ATOM 1804 C CA . THR A 1 232 ? -12.949 -0.325 14.472 1.00 94.75 232 THR A CA 1
ATOM 1805 C C . THR A 1 232 ? -12.436 -1.621 13.845 1.00 94.75 232 THR A C 1
ATOM 1807 O O . THR A 1 232 ? -11.226 -1.819 13.847 1.00 94.75 232 THR A O 1
ATOM 1810 N N . ARG A 1 233 ? -13.297 -2.471 13.247 1.00 95.38 233 ARG A N 1
ATOM 1811 C CA . ARG A 1 233 ? -12.953 -3.828 12.760 1.00 95.38 233 ARG A CA 1
ATOM 1812 C C . ARG A 1 233 ? -11.616 -3.905 12.032 1.00 95.38 233 ARG A C 1
ATOM 1814 O O . ARG A 1 233 ? -10.763 -4.667 12.456 1.00 95.38 233 ARG A O 1
ATOM 1821 N N . SER A 1 234 ? -11.398 -3.114 10.979 1.00 94.81 234 SER A N 1
ATOM 1822 C CA . SER A 1 234 ? -10.133 -3.197 10.231 1.00 94.81 234 SER A CA 1
ATOM 1823 C C . SER A 1 234 ? -8.924 -2.733 11.055 1.00 94.81 234 SER A C 1
ATOM 1825 O O . SER A 1 234 ? -7.854 -3.328 10.977 1.00 94.81 234 SER A O 1
ATOM 1827 N N . PHE A 1 235 ? -9.090 -1.706 11.893 1.00 95.62 235 PHE A N 1
ATOM 1828 C CA . PHE A 1 235 ? -8.028 -1.220 12.777 1.00 95.62 235 PHE A CA 1
ATOM 1829 C C . PHE A 1 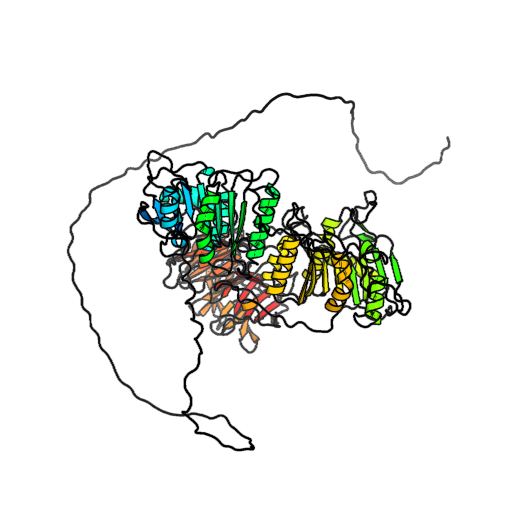235 ? -7.722 -2.183 13.942 1.00 95.62 235 PHE A C 1
ATOM 1831 O O . PHE A 1 235 ? -6.582 -2.240 14.401 1.00 95.62 235 PHE A O 1
ATOM 1838 N N . GLU A 1 236 ? -8.706 -2.952 14.407 1.00 96.62 236 GLU A N 1
ATOM 1839 C CA . GLU A 1 236 ? -8.517 -4.039 15.374 1.00 96.62 236 GLU A CA 1
ATOM 1840 C C . GLU A 1 236 ? -7.884 -5.277 14.730 1.00 96.62 236 GLU A C 1
ATOM 1842 O O . GLU A 1 236 ? -6.966 -5.845 15.307 1.00 96.62 236 GLU A O 1
ATOM 1847 N N . TYR A 1 237 ? -8.352 -5.680 13.546 1.00 97.38 237 TYR A N 1
ATOM 1848 C CA . TYR A 1 237 ? -8.073 -7.002 12.981 1.00 97.38 237 TYR A CA 1
ATOM 1849 C C . TYR A 1 237 ? -6.938 -7.041 11.946 1.00 97.38 237 TYR A C 1
ATOM 1851 O O . TYR A 1 237 ? -6.097 -7.932 12.017 1.00 97.38 237 TYR A O 1
ATOM 1859 N N . ASP A 1 238 ? -6.895 -6.107 10.987 1.00 96.62 238 ASP A N 1
ATOM 1860 C CA . ASP A 1 238 ? -5.882 -6.124 9.914 1.00 96.62 238 ASP A CA 1
ATOM 1861 C C . ASP A 1 238 ? -4.569 -5.418 10.326 1.00 96.62 238 ASP A C 1
ATOM 1863 O O . ASP A 1 238 ? -3.556 -5.535 9.637 1.00 96.62 238 ASP A O 1
ATOM 1867 N N . SER A 1 239 ? -4.568 -4.656 11.428 1.00 95.19 239 SER A N 1
ATOM 1868 C CA . SER A 1 239 ? -3.364 -3.985 11.942 1.00 95.19 239 SER A CA 1
ATOM 1869 C C . SER A 1 239 ? -2.358 -4.993 12.502 1.00 95.19 239 SER A C 1
ATOM 1871 O O . SER A 1 239 ? -2.681 -5.773 13.396 1.00 95.19 239 SER A O 1
ATOM 1873 N N . MET A 1 240 ? -1.111 -4.920 12.041 1.00 94.06 240 MET A N 1
ATOM 1874 C CA . MET A 1 240 ? -0.020 -5.746 12.567 1.00 94.06 240 MET A CA 1
ATOM 1875 C C . MET A 1 240 ? 0.416 -5.321 13.983 1.00 94.06 240 MET A C 1
ATOM 1877 O O . MET A 1 240 ? 0.286 -4.158 14.376 1.00 94.06 240 MET A O 1
ATOM 1881 N N . GLY A 1 241 ? 1.021 -6.257 14.720 1.00 95.56 241 GLY A N 1
ATOM 1882 C CA . GLY A 1 241 ? 1.618 -6.026 16.038 1.00 95.56 241 GLY A CA 1
ATOM 1883 C C . GLY A 1 241 ? 0.710 -6.370 17.224 1.00 95.56 241 GLY A C 1
ATOM 1884 O O . GLY A 1 241 ? -0.406 -6.862 17.080 1.00 95.56 241 GLY A O 1
ATOM 1885 N N . ASP A 1 242 ? 1.215 -6.133 18.437 1.00 97.38 242 ASP A N 1
ATOM 1886 C CA . ASP A 1 242 ? 0.687 -6.751 19.663 1.00 97.38 242 ASP A CA 1
ATOM 1887 C C . ASP A 1 242 ? -0.665 -6.215 20.165 1.00 97.38 242 ASP A C 1
ATOM 1889 O O . ASP A 1 242 ? -1.263 -6.814 21.061 1.00 97.38 242 ASP A O 1
ATOM 1893 N N . ARG A 1 243 ? -1.152 -5.093 19.615 1.00 97.81 243 ARG A N 1
ATOM 1894 C CA . ARG A 1 243 ? -2.248 -4.303 20.202 1.00 97.81 243 ARG A CA 1
ATOM 1895 C C . ARG A 1 243 ? -3.513 -5.133 20.412 1.00 97.81 243 ARG A C 1
ATOM 1897 O O . ARG A 1 243 ? -4.088 -5.092 21.498 1.00 97.81 243 ARG A O 1
ATOM 1904 N N . TYR A 1 244 ? -3.920 -5.898 19.400 1.00 98.19 244 TYR A N 1
ATOM 1905 C CA . TYR A 1 244 ? -5.132 -6.709 19.487 1.00 98.19 244 TYR A CA 1
ATOM 1906 C C . TYR A 1 244 ? -4.949 -7.935 20.393 1.00 98.19 244 TYR A C 1
ATOM 1908 O O . TYR A 1 244 ? -5.857 -8.298 21.138 1.00 98.19 244 TYR A O 1
ATOM 1916 N N . ALA A 1 245 ? -3.746 -8.520 20.411 1.00 98.56 245 ALA A N 1
ATOM 1917 C CA . ALA A 1 245 ? -3.411 -9.618 21.314 1.00 98.56 245 ALA A CA 1
ATOM 1918 C C . ALA A 1 245 ? -3.481 -9.170 22.779 1.00 98.56 245 ALA A C 1
ATOM 1920 O O . ALA A 1 245 ? -4.139 -9.819 23.590 1.00 98.56 245 ALA A O 1
ATOM 1921 N N . ARG A 1 246 ? -2.869 -8.026 23.109 1.00 98.69 246 ARG A N 1
ATOM 1922 C CA . ARG A 1 246 ? -2.947 -7.433 24.447 1.00 98.69 246 ARG A CA 1
ATOM 1923 C C . ARG A 1 246 ? -4.378 -7.099 24.843 1.00 98.69 246 ARG A C 1
ATOM 1925 O O . ARG A 1 246 ? -4.795 -7.521 25.909 1.00 98.69 246 ARG A O 1
ATOM 1932 N N . PHE A 1 247 ? -5.168 -6.472 23.970 1.00 98.56 247 PHE A N 1
ATOM 1933 C CA . PHE A 1 247 ? -6.599 -6.259 24.222 1.00 98.56 247 PHE A CA 1
ATOM 1934 C C . PHE A 1 247 ? -7.341 -7.564 24.584 1.00 98.56 247 PHE A C 1
ATOM 1936 O O . PHE A 1 247 ? -8.039 -7.616 25.600 1.00 98.56 247 PHE A O 1
ATOM 1943 N N . LEU A 1 248 ? -7.158 -8.634 23.799 1.00 98.38 248 LEU A N 1
ATOM 1944 C CA . LEU A 1 248 ? -7.784 -9.926 24.091 1.00 98.38 248 LEU A CA 1
ATOM 1945 C C . LEU A 1 248 ? -7.340 -10.488 25.447 1.00 98.38 248 LEU A C 1
ATOM 1947 O O . LEU A 1 248 ? -8.180 -10.934 26.220 1.00 98.38 248 LEU A O 1
ATOM 1951 N N . ILE A 1 249 ? -6.038 -10.485 25.731 1.00 98.50 249 ILE A N 1
ATOM 1952 C CA . ILE A 1 249 ? -5.443 -11.182 26.882 1.00 98.50 249 ILE A CA 1
ATOM 1953 C C . ILE A 1 249 ? -5.581 -10.385 28.190 1.00 98.50 249 ILE A C 1
ATOM 1955 O O . ILE A 1 249 ? -5.807 -10.977 29.243 1.00 98.50 249 ILE A O 1
ATOM 1959 N N . GLU A 1 250 ? -5.431 -9.062 28.133 1.00 98.44 250 GLU A N 1
ATOM 1960 C CA . GLU A 1 250 ? -5.302 -8.175 29.298 1.00 98.44 250 GLU A CA 1
ATOM 1961 C C . GLU A 1 250 ? -6.650 -7.573 29.722 1.00 98.44 250 GLU A C 1
ATOM 1963 O O . GLU A 1 250 ? -6.872 -7.378 30.915 1.00 98.44 250 GLU A O 1
ATOM 1968 N N . GLU A 1 251 ? -7.567 -7.329 28.776 1.00 98.50 251 GLU A N 1
ATOM 1969 C CA . GLU A 1 251 ? -8.872 -6.711 29.056 1.00 98.50 251 GLU A CA 1
ATOM 1970 C C . GLU A 1 251 ? -10.055 -7.674 28.856 1.00 98.50 251 GLU A C 1
ATOM 1972 O O . GLU A 1 251 ? -10.889 -7.841 29.746 1.00 98.50 251 GLU A O 1
ATOM 1977 N N . PHE A 1 252 ? -10.161 -8.306 27.681 1.00 98.62 252 PHE A N 1
ATOM 1978 C CA . PHE A 1 252 ? -11.407 -8.951 27.250 1.00 98.62 252 PHE A CA 1
ATOM 1979 C C . PHE A 1 252 ? -11.608 -10.378 27.776 1.00 98.62 252 PHE A C 1
ATOM 1981 O O . PHE A 1 252 ? -12.666 -10.686 28.330 1.00 98.62 252 PHE A O 1
ATOM 1988 N N . LEU A 1 253 ? -10.619 -11.264 27.631 1.00 98.50 253 LEU A N 1
ATOM 1989 C CA . LEU A 1 253 ? -10.729 -12.651 28.094 1.00 98.50 253 LEU A CA 1
ATOM 1990 C C . LEU A 1 253 ? -10.924 -12.774 29.618 1.00 98.50 253 LEU A C 1
ATOM 1992 O O . LEU A 1 253 ? -11.725 -13.624 30.007 1.00 98.50 253 LEU A O 1
ATOM 1996 N N . PRO A 1 254 ? -10.332 -11.925 30.487 1.00 98.06 254 PRO A N 1
ATOM 1997 C CA . PRO A 1 254 ? -10.667 -11.892 31.915 1.00 98.06 254 PRO A CA 1
ATOM 1998 C C . PRO A 1 254 ? -12.153 -11.623 32.219 1.00 98.06 254 PRO A C 1
ATOM 2000 O O . PRO A 1 254 ? -12.660 -12.091 33.238 1.00 98.06 254 PRO A O 1
ATOM 2003 N N . VAL A 1 255 ? -12.865 -10.905 31.341 1.00 98.12 255 VAL A N 1
ATOM 2004 C CA . VAL A 1 255 ? -14.316 -10.668 31.452 1.00 98.12 255 VAL A CA 1
ATOM 2005 C C . VAL A 1 255 ? -15.111 -11.820 30.832 1.00 98.12 255 VAL A C 1
ATOM 2007 O O . VAL A 1 255 ? -16.055 -12.321 31.443 1.00 98.12 255 VAL A O 1
ATOM 2010 N N . ALA A 1 256 ? -14.728 -12.276 29.636 1.00 97.94 256 ALA A N 1
ATOM 2011 C CA . ALA A 1 256 ? -15.444 -13.328 28.915 1.00 97.94 256 ALA A CA 1
ATOM 2012 C C . ALA A 1 256 ? -15.331 -14.714 29.580 1.00 97.94 256 ALA A C 1
ATOM 2014 O O . ALA A 1 256 ? -16.272 -15.499 29.517 1.00 97.94 256 ALA A O 1
ATOM 2015 N N . LEU A 1 257 ? -14.207 -15.010 30.237 1.00 98.25 257 LEU A N 1
ATOM 2016 C CA . LEU A 1 257 ? -13.928 -16.292 30.898 1.00 98.25 257 LEU A CA 1
ATOM 2017 C C . LEU A 1 257 ? -14.141 -16.248 32.417 1.00 98.25 257 LEU A C 1
ATOM 2019 O O . LEU A 1 257 ? -13.679 -17.131 33.141 1.00 98.25 257 LEU A O 1
ATOM 2023 N N . LYS A 1 258 ? -14.840 -15.223 32.919 1.00 97.25 258 LYS A N 1
ATOM 2024 C CA . LYS A 1 258 ? -15.155 -15.105 34.342 1.00 97.25 258 LYS A CA 1
ATOM 2025 C C . LYS A 1 258 ? -15.895 -16.357 34.833 1.00 97.25 258 LYS A C 1
ATOM 2027 O O . LYS A 1 258 ? -16.847 -16.814 34.207 1.00 97.25 258 LYS A O 1
ATOM 2032 N N . ASP A 1 259 ? -15.458 -16.875 35.980 1.00 96.19 259 ASP A N 1
ATOM 2033 C CA . ASP A 1 259 ? -15.998 -18.070 36.641 1.00 96.19 259 ASP A CA 1
ATOM 2034 C C . ASP A 1 259 ? -15.835 -19.387 35.826 1.00 96.19 259 ASP A C 1
ATOM 2036 O O . ASP A 1 259 ? -16.479 -20.392 36.136 1.00 96.19 259 ASP A O 1
ATOM 2040 N N . LEU A 1 260 ? -14.943 -19.416 34.818 1.00 98.31 260 LEU A N 1
ATOM 2041 C CA . LEU A 1 260 ? -14.621 -20.595 33.997 1.00 98.31 260 LEU A CA 1
ATOM 2042 C C . LEU A 1 260 ? -13.153 -21.036 34.159 1.00 98.31 260 LEU A C 1
ATOM 2044 O O . LEU A 1 260 ? -12.225 -20.233 34.084 1.00 98.31 260 LEU A O 1
ATOM 2048 N N . ASN A 1 261 ? -12.940 -22.341 34.344 1.00 98.25 261 ASN A N 1
ATOM 2049 C CA . ASN A 1 261 ? -11.629 -22.978 34.433 1.00 98.25 261 ASN A CA 1
ATOM 2050 C C . ASN A 1 261 ? -11.162 -23.399 33.030 1.00 98.25 261 ASN A C 1
ATOM 2052 O O . ASN A 1 261 ? -11.586 -24.431 32.507 1.00 98.25 261 ASN A O 1
ATOM 2056 N N . VAL A 1 262 ? -10.298 -22.591 32.413 1.00 98.31 262 VAL A N 1
ATOM 2057 C CA . VAL A 1 262 ? -9.634 -22.918 31.141 1.00 98.31 262 VAL A CA 1
ATOM 2058 C C . VAL A 1 262 ? -8.146 -23.187 31.345 1.00 98.31 262 VAL A C 1
ATOM 2060 O O . VAL A 1 262 ? -7.501 -22.590 32.211 1.00 98.31 262 VAL A O 1
ATOM 2063 N N . SER A 1 263 ? -7.575 -24.045 30.503 1.00 97.94 263 SER A N 1
ATOM 2064 C CA . SER A 1 263 ? -6.133 -24.274 30.464 1.00 97.94 263 SER A CA 1
ATOM 2065 C C . SER A 1 263 ? -5.388 -22.991 30.099 1.00 97.94 263 SER A C 1
ATOM 2067 O O . SER A 1 263 ? -5.903 -22.120 29.389 1.00 97.94 263 SER A O 1
ATOM 2069 N N . ASN A 1 264 ? -4.156 -22.880 30.594 1.00 95.94 264 ASN A N 1
ATOM 2070 C CA . ASN A 1 264 ? -3.203 -21.828 30.244 1.00 95.94 264 ASN A CA 1
ATOM 2071 C C . ASN A 1 264 ? -2.075 -22.333 29.327 1.00 95.94 264 ASN A C 1
ATOM 2073 O O . ASN A 1 264 ? -1.194 -21.545 28.994 1.00 95.94 264 ASN A O 1
ATOM 2077 N N . SER A 1 265 ? -2.080 -23.607 28.910 1.00 97.81 265 SER A N 1
ATOM 2078 C CA . SER A 1 265 ? -1.093 -24.092 27.938 1.00 97.81 265 SER A CA 1
ATOM 2079 C C . SER A 1 265 ? -1.433 -23.600 26.523 1.00 97.81 265 SER A C 1
ATOM 2081 O O . SER A 1 265 ? -2.593 -23.710 26.117 1.00 97.81 265 SER A O 1
ATOM 2083 N N . PRO A 1 266 ? -0.458 -23.119 25.725 1.00 97.44 266 PRO A N 1
ATOM 2084 C CA . PRO A 1 266 ? -0.677 -22.788 24.316 1.00 97.44 266 PRO A CA 1
ATOM 2085 C C . PRO A 1 266 ? -1.192 -23.972 23.492 1.00 97.44 266 PRO A C 1
ATOM 2087 O O . PRO A 1 266 ? -1.891 -23.774 22.500 1.00 97.44 266 PRO A O 1
ATOM 2090 N N . GLU A 1 267 ? -0.879 -25.209 23.893 1.00 96.06 267 GLU A N 1
ATOM 2091 C CA . GLU A 1 267 ? -1.345 -26.408 23.190 1.00 96.06 267 GLU A CA 1
ATOM 2092 C C . GLU A 1 267 ? -2.855 -26.656 23.363 1.00 96.06 267 GLU A C 1
ATOM 2094 O O . GLU A 1 267 ? -3.476 -27.224 22.466 1.00 96.06 267 GLU A O 1
ATOM 2099 N N . ASP A 1 268 ? -3.457 -26.139 24.435 1.00 97.88 268 ASP A N 1
ATOM 2100 C CA . ASP A 1 268 ? -4.899 -26.191 24.704 1.00 97.88 268 ASP A CA 1
ATOM 2101 C C . ASP A 1 268 ? -5.639 -24.935 24.206 1.00 97.88 268 ASP A C 1
ATOM 2103 O O . ASP A 1 268 ? -6.836 -24.768 24.457 1.00 97.88 268 ASP A O 1
ATOM 2107 N N . ARG A 1 269 ? -4.933 -24.017 23.527 1.00 98.62 269 ARG A N 1
ATOM 2108 C CA . ARG A 1 269 ? -5.448 -22.702 23.132 1.00 98.62 269 ARG A CA 1
ATOM 2109 C C . ARG A 1 269 ? -5.352 -22.459 21.633 1.00 98.62 269 ARG A C 1
ATOM 2111 O O . ARG A 1 269 ? -4.272 -22.266 21.071 1.00 98.62 269 ARG A O 1
ATOM 2118 N N . ALA A 1 270 ? -6.522 -22.399 21.009 1.00 98.81 270 ALA A N 1
ATOM 2119 C CA . ALA A 1 270 ? -6.697 -22.062 19.608 1.00 98.81 270 ALA A CA 1
ATOM 2120 C C . ALA A 1 270 ? -7.318 -20.671 19.423 1.00 98.81 270 ALA A C 1
ATOM 2122 O O . ALA A 1 270 ? -8.046 -20.155 20.274 1.00 98.81 270 ALA A O 1
ATOM 2123 N N . ILE A 1 271 ? -7.059 -20.067 18.271 1.00 98.88 271 ILE A N 1
ATOM 2124 C CA . ILE A 1 271 ? -7.709 -18.836 17.827 1.00 98.88 271 ILE A CA 1
ATOM 2125 C C . ILE A 1 271 ? -8.028 -18.940 16.337 1.00 98.88 271 ILE A C 1
ATOM 2127 O O . ILE A 1 271 ? -7.271 -19.537 15.573 1.00 98.88 271 ILE A O 1
ATOM 2131 N N . GLY A 1 272 ? -9.162 -18.392 15.909 1.00 98.62 272 GLY A N 1
ATOM 2132 C CA . GLY A 1 272 ? -9.580 -18.469 14.516 1.00 98.62 272 GLY A CA 1
ATOM 2133 C C . GLY A 1 272 ? -10.497 -17.345 14.065 1.00 98.62 272 GLY A C 1
ATOM 2134 O O . GLY A 1 272 ? -11.040 -16.589 14.872 1.00 98.62 272 GLY A O 1
ATOM 2135 N N . GLY A 1 273 ? -10.669 -17.236 12.754 1.00 98.31 273 GLY A N 1
ATOM 2136 C CA . GLY A 1 273 ? -11.527 -16.228 12.149 1.00 98.31 273 GLY A CA 1
ATOM 2137 C C . GLY A 1 273 ? -11.520 -16.273 10.624 1.00 98.31 273 GLY A C 1
ATOM 2138 O O . GLY A 1 273 ? -10.797 -17.056 10.006 1.00 98.31 273 GLY A O 1
ATOM 2139 N N . ILE A 1 274 ? -12.347 -15.414 10.029 1.00 97.38 274 ILE A N 1
ATOM 2140 C CA . ILE A 1 274 ? -12.561 -15.319 8.583 1.00 97.38 274 ILE A CA 1
ATOM 2141 C C . ILE A 1 274 ? -12.170 -13.935 8.061 1.00 97.38 274 ILE A C 1
ATOM 2143 O O . ILE A 1 274 ? -12.464 -12.927 8.709 1.00 97.38 274 ILE A O 1
ATOM 2147 N N . SER A 1 275 ? -11.543 -13.857 6.882 1.00 97.12 275 SER A N 1
ATOM 2148 C CA . SER A 1 275 ? -11.137 -12.587 6.265 1.00 97.12 275 SER A CA 1
ATOM 2149 C C . SER A 1 275 ? -10.193 -11.812 7.204 1.00 97.12 275 SER A C 1
ATOM 2151 O O . SER A 1 275 ? -9.202 -12.385 7.664 1.00 97.12 275 SER A O 1
ATOM 2153 N N . SER A 1 276 ? -10.505 -10.565 7.577 1.00 97.50 276 SER A N 1
ATOM 2154 C CA . SER A 1 276 ? -9.769 -9.847 8.639 1.00 97.50 276 SER A CA 1
ATOM 2155 C C . SER A 1 276 ? -9.705 -10.608 9.969 1.00 97.50 276 SER A C 1
ATOM 2157 O O . SER A 1 276 ? -8.695 -10.556 10.661 1.00 97.50 276 SER A O 1
ATOM 2159 N N . GLY A 1 277 ? -10.737 -11.373 10.332 1.00 98.12 277 GLY A N 1
ATOM 2160 C CA . GLY A 1 277 ? -10.684 -12.237 11.511 1.00 98.12 277 GLY A CA 1
ATOM 2161 C C . GLY A 1 277 ? -9.637 -13.355 11.395 1.00 98.12 277 GLY A C 1
ATOM 2162 O O . GLY A 1 277 ? -9.085 -13.782 12.407 1.00 98.12 277 GLY A O 1
ATOM 2163 N N . GLY A 1 278 ? -9.338 -13.810 10.173 1.00 98.31 278 GLY A N 1
ATOM 2164 C CA . GLY A 1 278 ? -8.329 -14.835 9.889 1.00 98.31 278 GLY A CA 1
ATOM 2165 C C . GLY A 1 278 ? -6.901 -14.308 10.036 1.00 98.31 278 GLY A C 1
ATOM 2166 O O . GLY A 1 278 ? -6.080 -14.938 10.710 1.00 98.31 278 GLY A O 1
ATOM 2167 N N . ILE A 1 279 ? -6.611 -13.105 9.513 1.00 98.62 279 ILE A N 1
ATOM 2168 C CA . ILE A 1 279 ? -5.321 -12.456 9.797 1.00 98.62 279 ILE A CA 1
ATOM 2169 C C . ILE A 1 279 ? -5.212 -12.088 11.279 1.00 98.62 279 ILE A C 1
ATOM 2171 O O . ILE A 1 279 ? -4.178 -12.366 11.868 1.00 98.62 279 ILE A O 1
ATOM 2175 N N . ALA A 1 280 ? -6.270 -11.581 11.923 1.00 98.69 280 ALA A N 1
ATOM 2176 C CA . ALA A 1 280 ? -6.252 -11.244 13.348 1.00 98.69 280 ALA A CA 1
ATOM 2177 C C . ALA A 1 280 ? -5.920 -12.458 14.231 1.00 98.69 280 ALA A C 1
ATOM 2179 O O . ALA A 1 280 ? -5.100 -12.353 15.144 1.00 98.69 280 ALA A O 1
ATOM 2180 N N . ALA A 1 281 ? -6.498 -13.626 13.933 1.00 98.81 281 ALA A N 1
ATOM 2181 C CA . ALA A 1 281 ? -6.164 -14.875 14.610 1.00 98.81 281 ALA A CA 1
ATOM 2182 C C . ALA A 1 281 ? -4.676 -15.238 14.455 1.00 98.81 281 ALA A C 1
ATOM 2184 O O . ALA A 1 281 ? -4.010 -15.559 15.443 1.00 98.81 281 ALA A O 1
ATOM 2185 N N . PHE A 1 282 ? -4.134 -15.116 13.240 1.00 98.81 282 PHE A N 1
ATOM 2186 C CA . PHE A 1 282 ? -2.708 -15.323 12.987 1.00 98.81 282 PHE A CA 1
ATOM 2187 C C . PHE A 1 282 ? -1.833 -14.289 13.709 1.00 98.81 282 PHE A C 1
ATOM 2189 O O . PHE A 1 282 ? -0.880 -14.679 14.372 1.00 98.81 282 PHE A O 1
ATOM 2196 N N . THR A 1 283 ? -2.167 -12.996 13.655 1.00 98.75 283 THR A N 1
ATOM 2197 C CA . THR A 1 283 ? -1.460 -11.899 14.338 1.00 98.75 283 THR A CA 1
ATOM 2198 C C . THR A 1 283 ? -1.366 -12.139 15.841 1.00 98.75 283 THR A C 1
ATOM 2200 O O . THR A 1 283 ? -0.296 -11.985 16.425 1.00 98.75 283 THR A O 1
ATOM 2203 N N . VAL A 1 284 ? -2.462 -12.562 16.477 1.00 98.81 284 VAL A N 1
ATOM 2204 C CA . VAL A 1 284 ? -2.504 -12.797 17.926 1.00 98.81 284 VAL A CA 1
ATOM 2205 C C . VAL A 1 284 ? -1.627 -13.981 18.331 1.00 98.81 284 VAL A C 1
ATOM 2207 O O . VAL A 1 284 ? -0.828 -13.838 19.253 1.00 98.81 284 VAL A O 1
ATOM 2210 N N . ALA A 1 285 ? -1.712 -15.118 17.635 1.00 98.75 285 ALA A N 1
ATOM 2211 C CA . ALA A 1 285 ? -0.843 -16.267 17.905 1.00 98.75 285 ALA A CA 1
ATOM 2212 C C . ALA A 1 285 ? 0.621 -16.007 17.507 1.00 98.75 285 ALA A C 1
ATOM 2214 O O . ALA A 1 285 ? 1.546 -16.493 18.155 1.00 98.75 285 ALA A O 1
ATOM 2215 N N . TRP A 1 286 ? 0.851 -15.195 16.472 1.00 98.56 286 TRP A N 1
ATOM 2216 C CA . TRP A 1 286 ? 2.180 -14.757 16.073 1.00 98.56 286 TRP A CA 1
ATOM 2217 C C . TRP A 1 286 ? 2.817 -13.890 17.160 1.00 98.56 286 TRP A C 1
ATOM 2219 O O . TRP A 1 286 ? 3.944 -14.171 17.552 1.00 98.56 286 TRP A O 1
ATOM 2229 N N . GLU A 1 287 ? 2.153 -12.859 17.684 1.00 98.56 287 GLU A N 1
ATOM 2230 C CA . GLU A 1 287 ? 2.758 -12.029 18.738 1.00 98.56 287 GLU A CA 1
ATOM 2231 C C . GLU A 1 287 ? 2.739 -12.692 20.121 1.00 98.56 287 GLU A C 1
ATOM 2233 O O . GLU A 1 287 ? 3.651 -12.454 20.912 1.00 98.56 287 GLU A O 1
ATOM 2238 N N . ARG A 1 288 ? 1.760 -13.561 20.405 1.00 98.31 288 ARG A N 1
ATOM 2239 C CA . ARG A 1 288 ? 1.594 -14.256 21.694 1.00 98.31 288 ARG A CA 1
ATOM 2240 C C . ARG A 1 288 ? 1.495 -15.787 21.537 1.00 98.31 288 ARG A C 1
ATOM 2242 O O . ARG A 1 288 ? 0.482 -16.383 21.917 1.00 98.31 288 ARG A O 1
ATOM 2249 N N . PRO A 1 289 ? 2.561 -16.461 21.054 1.00 98.06 289 PRO A N 1
ATOM 2250 C CA . PRO A 1 289 ? 2.628 -17.926 20.999 1.00 98.06 289 PRO A CA 1
ATOM 2251 C C . PRO A 1 289 ? 2.720 -18.552 22.402 1.00 98.06 289 PRO A C 1
ATOM 2253 O O . PRO A 1 289 ? 2.531 -19.751 22.564 1.00 98.06 289 PRO A O 1
ATOM 2256 N N . ASP A 1 290 ? 2.979 -17.741 23.434 1.00 97.88 290 ASP A N 1
ATOM 2257 C CA . ASP A 1 290 ? 2.848 -18.105 24.848 1.00 97.88 290 ASP A CA 1
ATOM 2258 C C . ASP A 1 290 ? 1.385 -18.173 25.327 1.00 97.88 290 ASP A C 1
ATOM 2260 O O . ASP A 1 290 ? 1.143 -18.587 26.456 1.00 97.88 290 ASP A O 1
ATOM 2264 N N . GLN A 1 291 ? 0.420 -17.758 24.496 1.00 98.12 291 GLN A N 1
ATOM 2265 C CA . GLN A 1 291 ? -1.014 -17.803 24.797 1.00 98.12 291 GLN A CA 1
ATOM 2266 C C . GLN A 1 291 ? -1.823 -18.612 23.780 1.00 98.12 291 GLN A C 1
ATOM 2268 O O . GLN A 1 291 ? -2.820 -19.201 24.178 1.00 98.12 291 GLN A O 1
ATOM 2273 N N . PHE A 1 292 ? -1.432 -18.665 22.503 1.00 98.50 292 PHE A N 1
ATOM 2274 C CA . PHE A 1 292 ? -2.165 -19.399 21.464 1.00 98.50 292 PHE A CA 1
ATOM 2275 C C . PHE A 1 292 ? -1.206 -20.193 20.574 1.00 98.50 292 PHE A C 1
ATOM 2277 O O . PHE A 1 292 ? -0.483 -19.613 19.768 1.00 98.50 292 PHE A O 1
ATOM 2284 N N . GLY A 1 293 ? -1.219 -21.522 20.702 1.00 98.12 293 GLY A N 1
ATOM 2285 C CA . GLY A 1 293 ? -0.388 -22.435 19.910 1.00 98.12 293 GLY A CA 1
ATOM 2286 C C . GLY A 1 293 ? -1.070 -22.967 18.645 1.00 98.12 293 GLY A C 1
ATOM 2287 O O . GLY A 1 293 ? -0.461 -23.738 17.905 1.00 98.12 293 GLY A O 1
ATOM 2288 N N . LYS A 1 294 ? -2.335 -22.607 18.392 1.00 98.56 294 LYS A N 1
ATOM 2289 C C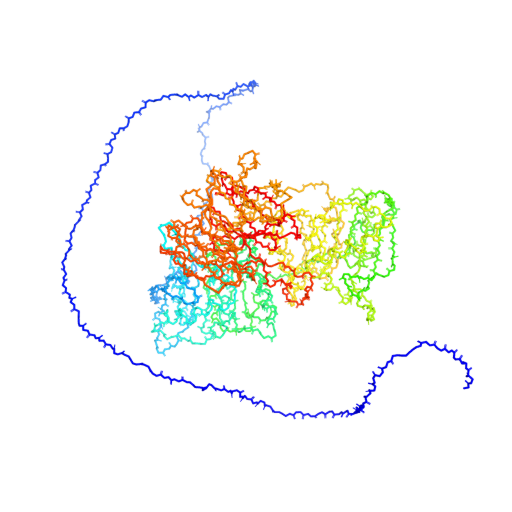A . LYS A 1 294 ? -3.157 -23.121 17.282 1.00 98.56 294 LYS A CA 1
ATOM 2290 C C . LYS A 1 294 ? -3.906 -21.988 16.570 1.00 98.56 294 LYS A C 1
ATOM 2292 O O . LYS A 1 294 ? -4.576 -21.190 17.223 1.00 98.56 294 LYS A O 1
ATOM 2297 N N . VAL A 1 295 ? -3.830 -21.941 15.239 1.00 98.75 295 VAL A N 1
ATOM 2298 C CA . VAL A 1 295 ? -4.470 -20.926 14.381 1.00 98.75 295 VAL A CA 1
ATOM 2299 C C . VAL A 1 295 ? -5.384 -21.583 13.348 1.00 98.75 295 VAL A C 1
ATOM 2301 O O . VAL A 1 295 ? -4.965 -22.515 12.664 1.00 98.75 295 VAL A O 1
ATOM 2304 N N . LEU A 1 296 ? -6.599 -21.047 13.195 1.00 98.75 296 LEU A N 1
ATOM 2305 C CA . LEU A 1 296 ? -7.544 -21.381 12.127 1.00 98.75 296 LEU A CA 1
ATOM 2306 C C . LEU A 1 296 ? -7.885 -20.131 11.301 1.00 98.75 296 LEU A C 1
ATOM 2308 O O . LEU A 1 296 ? -8.693 -19.304 11.728 1.00 98.75 296 LEU A O 1
ATOM 2312 N N . SER A 1 297 ? -7.281 -19.988 10.123 1.00 98.56 297 SER A N 1
ATOM 2313 C CA . SER A 1 297 ? -7.517 -18.852 9.225 1.00 98.56 297 SER A CA 1
ATOM 2314 C C . SER A 1 297 ? -8.350 -19.285 8.020 1.00 98.56 297 SER A C 1
ATOM 2316 O O . SER A 1 297 ? -7.945 -20.175 7.273 1.00 98.56 297 SER A O 1
ATOM 2318 N N . HIS A 1 298 ? -9.516 -18.668 7.832 1.00 98.12 298 HIS A N 1
ATOM 2319 C CA . HIS A 1 298 ? -10.367 -18.865 6.656 1.00 98.12 298 HIS A CA 1
ATOM 2320 C C . HIS A 1 298 ? -10.292 -17.631 5.751 1.00 98.12 298 HIS A C 1
ATOM 2322 O O . HIS A 1 298 ? -10.567 -16.524 6.222 1.00 98.12 298 HIS A O 1
ATOM 2328 N N . ILE A 1 299 ? -9.960 -17.814 4.468 1.00 96.88 299 ILE A N 1
ATOM 2329 C CA . ILE A 1 299 ? -9.858 -16.763 3.434 1.00 96.88 299 ILE A CA 1
ATOM 2330 C C . ILE A 1 299 ? -9.133 -15.501 3.956 1.00 96.88 299 ILE A C 1
ATOM 2332 O O . ILE A 1 299 ? -9.644 -14.383 3.903 1.00 96.88 299 ILE A O 1
ATOM 2336 N N . GLY A 1 300 ? -7.983 -15.702 4.615 1.00 97.62 300 GLY A N 1
ATOM 2337 C CA . GLY A 1 300 ? -7.349 -14.699 5.481 1.00 97.62 300 GLY A CA 1
ATOM 2338 C C . GLY A 1 300 ? -6.791 -13.492 4.718 1.00 97.62 300 GLY A C 1
ATOM 2339 O O . GLY A 1 300 ? -6.167 -13.650 3.670 1.00 97.62 300 GLY A O 1
ATOM 2340 N N . SER A 1 301 ? -6.964 -12.277 5.254 1.00 96.69 301 SER A N 1
ATOM 2341 C CA . SER A 1 301 ? -6.631 -11.015 4.564 1.00 96.69 301 SER A CA 1
ATOM 2342 C C . SER A 1 301 ? -5.133 -10.652 4.536 1.00 96.69 301 SER A C 1
ATOM 2344 O O . SER A 1 301 ? -4.761 -9.494 4.723 1.00 96.69 301 SER A O 1
ATOM 2346 N N . TYR A 1 302 ? -4.248 -11.604 4.218 1.00 97.56 302 TYR A N 1
ATOM 2347 C CA . TYR A 1 302 ? -2.785 -11.413 4.096 1.00 97.56 302 TYR A CA 1
ATOM 2348 C C . TYR A 1 302 ? -2.346 -10.547 2.893 1.00 97.56 302 TYR A C 1
ATOM 2350 O O . TYR A 1 302 ? -1.198 -10.583 2.455 1.00 97.56 302 TYR A O 1
ATOM 2358 N N . THR A 1 303 ? -3.261 -9.744 2.354 1.00 96.12 303 THR A N 1
ATOM 2359 C CA . THR A 1 303 ? -3.018 -8.719 1.341 1.00 96.12 303 THR A CA 1
ATOM 2360 C C . THR A 1 303 ? -2.645 -7.386 2.013 1.00 96.12 303 THR A C 1
ATOM 2362 O O . THR A 1 303 ? -2.290 -7.336 3.191 1.00 96.12 303 THR A O 1
ATOM 2365 N N . ASN A 1 304 ? -2.664 -6.261 1.291 1.00 93.88 304 ASN A N 1
ATOM 2366 C CA . ASN A 1 304 ? -2.277 -4.960 1.844 1.00 93.88 304 ASN A CA 1
ATOM 2367 C C . ASN A 1 304 ? -3.430 -4.160 2.461 1.00 93.88 304 ASN A C 1
ATOM 2369 O O . ASN A 1 304 ? -3.529 -2.938 2.279 1.00 93.88 304 ASN A O 1
ATOM 2373 N N . ILE A 1 305 ? -4.265 -4.838 3.246 1.00 93.94 305 ILE A N 1
ATOM 2374 C CA . ILE A 1 305 ? -4.999 -4.172 4.318 1.00 93.94 305 ILE A CA 1
ATOM 2375 C C . ILE A 1 305 ? -4.013 -4.015 5.482 1.00 93.94 305 ILE A C 1
ATOM 2377 O O . ILE A 1 305 ? -3.487 -5.003 5.982 1.00 93.94 305 ILE A O 1
ATOM 2381 N N . ARG A 1 306 ? -3.686 -2.765 5.839 1.00 92.31 306 ARG A N 1
ATOM 2382 C CA . ARG A 1 306 ? -2.874 -2.372 7.017 1.00 92.31 306 ARG A CA 1
ATOM 2383 C C . ARG A 1 306 ? -1.536 -3.117 7.244 1.00 92.31 306 ARG A C 1
ATOM 2385 O O . ARG A 1 306 ? -0.988 -3.060 8.339 1.00 92.31 306 ARG A O 1
ATOM 2392 N N . GLY A 1 307 ? -0.968 -3.724 6.197 1.00 90.56 307 GLY A N 1
ATOM 2393 C CA . GLY A 1 307 ? 0.371 -4.328 6.206 1.00 90.56 307 GLY A CA 1
ATOM 2394 C C . GLY A 1 307 ? 0.441 -5.850 6.030 1.00 90.56 307 GLY A C 1
ATOM 2395 O O . GLY A 1 307 ? 1.549 -6.357 5.887 1.00 90.56 307 GLY A O 1
ATOM 2396 N N . GLY A 1 308 ? -0.686 -6.575 5.975 1.00 94.12 308 GLY A N 1
ATOM 2397 C CA . GLY A 1 308 ? -0.721 -8.052 6.019 1.00 94.12 308 GLY A CA 1
ATOM 2398 C C . GLY A 1 308 ? 0.240 -8.801 5.076 1.00 94.12 308 GLY A C 1
ATOM 2399 O O . GLY A 1 308 ? 0.833 -9.805 5.474 1.00 94.12 308 GLY A O 1
ATOM 2400 N N . TRP A 1 309 ? 0.490 -8.256 3.881 1.00 93.06 309 TRP A N 1
ATOM 2401 C CA . TRP A 1 309 ? 1.488 -8.720 2.896 1.00 93.06 309 TRP A CA 1
ATOM 2402 C C . TRP A 1 309 ? 2.925 -8.894 3.433 1.00 93.06 309 TRP A C 1
ATOM 2404 O O . TRP A 1 309 ? 3.749 -9.533 2.782 1.00 93.06 309 TRP A O 1
ATOM 2414 N N . ALA A 1 310 ? 3.264 -8.325 4.593 1.00 94.19 310 ALA A N 1
ATOM 2415 C CA . ALA A 1 310 ? 4.582 -8.469 5.207 1.00 94.19 310 ALA A CA 1
ATOM 2416 C C . ALA A 1 310 ? 4.777 -9.812 5.946 1.00 94.19 310 ALA A C 1
ATOM 2418 O O . ALA A 1 310 ? 5.923 -10.207 6.194 1.00 94.19 310 ALA A O 1
ATOM 2419 N N . TYR A 1 311 ? 3.702 -10.537 6.289 1.00 96.88 311 TYR A N 1
ATOM 2420 C CA . TYR A 1 311 ? 3.798 -11.778 7.070 1.00 96.88 311 TYR A CA 1
ATOM 2421 C C . TYR A 1 311 ? 4.656 -12.884 6.428 1.00 96.88 311 TYR A C 1
ATOM 2423 O O . TYR A 1 311 ? 5.498 -13.422 7.150 1.00 96.88 311 TYR A O 1
ATOM 2431 N N . PRO A 1 312 ? 4.573 -13.189 5.116 1.00 96.44 312 PRO A N 1
ATOM 2432 C CA . PRO A 1 312 ? 5.463 -14.164 4.476 1.00 96.44 312 PRO A CA 1
ATOM 2433 C C . PRO A 1 312 ? 6.957 -13.855 4.683 1.00 96.44 312 PRO A C 1
ATOM 2435 O O . PRO A 1 312 ? 7.752 -14.750 4.977 1.00 96.44 312 PRO A O 1
ATOM 2438 N N . GLY A 1 313 ? 7.347 -12.575 4.634 1.00 94.88 313 GLY A N 1
ATOM 2439 C CA . GLY A 1 313 ? 8.716 -12.136 4.922 1.00 94.88 313 GLY A CA 1
ATOM 2440 C C . GLY A 1 313 ? 9.117 -12.340 6.389 1.00 94.88 313 GLY A C 1
ATOM 2441 O O . GLY A 1 313 ? 10.206 -12.844 6.673 1.00 94.88 313 GLY A O 1
ATOM 2442 N N . LEU A 1 314 ? 8.233 -12.003 7.334 1.00 95.81 314 LEU A N 1
ATOM 2443 C CA . LEU A 1 314 ? 8.466 -12.207 8.771 1.00 95.81 314 LEU A CA 1
ATOM 2444 C C . LEU A 1 314 ? 8.569 -13.697 9.141 1.00 95.81 314 LEU A C 1
ATOM 2446 O O . LEU A 1 314 ? 9.460 -14.089 9.901 1.00 95.81 314 LEU A O 1
ATOM 2450 N N . VAL A 1 315 ? 7.717 -14.540 8.555 1.00 97.81 315 VAL A N 1
ATOM 2451 C CA . VAL A 1 315 ? 7.753 -15.998 8.719 1.00 97.81 315 VAL A CA 1
ATOM 2452 C C . VAL A 1 315 ? 9.068 -16.560 8.164 1.00 97.81 315 VAL A C 1
ATOM 2454 O O . VAL A 1 315 ? 9.776 -17.254 8.897 1.00 97.81 315 VAL A O 1
ATOM 2457 N N . ARG A 1 316 ? 9.486 -16.178 6.946 1.00 96.44 316 ARG A N 1
ATOM 2458 C CA . ARG A 1 316 ? 10.774 -16.607 6.355 1.00 96.44 316 ARG A CA 1
ATOM 2459 C C . ARG A 1 316 ? 11.986 -16.204 7.206 1.00 96.44 316 ARG A C 1
ATOM 2461 O O . ARG A 1 316 ? 12.907 -17.010 7.358 1.00 96.44 316 ARG A O 1
ATOM 2468 N N . LYS A 1 317 ? 11.973 -15.020 7.838 1.00 95.06 317 LYS A N 1
ATOM 2469 C CA . LYS A 1 317 ? 13.008 -14.600 8.811 1.00 95.06 317 LYS A CA 1
ATOM 2470 C C . LYS A 1 317 ? 13.059 -15.482 10.060 1.00 95.06 317 LYS A C 1
ATOM 2472 O O . LYS A 1 317 ? 14.144 -15.728 10.585 1.00 95.06 317 LYS A O 1
ATOM 2477 N N . SER A 1 318 ? 11.916 -15.984 10.531 1.00 96.25 318 SER A N 1
ATOM 2478 C CA . SER A 1 318 ? 11.845 -16.784 11.761 1.00 96.25 318 SER A CA 1
ATOM 2479 C C . SER A 1 318 ? 12.442 -18.195 11.652 1.00 96.25 318 SER A C 1
ATOM 2481 O O . SER A 1 318 ? 12.654 -18.815 12.682 1.00 96.25 318 SER A O 1
ATOM 2483 N N . LYS A 1 319 ? 12.807 -18.690 10.457 1.00 95.19 319 LYS A N 1
ATOM 2484 C CA . LYS A 1 319 ? 13.302 -20.066 10.202 1.00 95.19 319 LYS A CA 1
ATOM 2485 C C . LYS A 1 319 ? 14.395 -20.600 11.152 1.00 95.19 319 LYS A C 1
ATOM 2487 O O . LYS A 1 319 ? 14.525 -21.807 11.312 1.00 95.19 319 LYS A O 1
ATOM 2492 N N . ARG A 1 320 ? 15.213 -19.738 11.772 1.00 95.12 320 ARG A N 1
ATOM 2493 C CA . ARG A 1 320 ? 16.241 -20.156 12.756 1.00 95.12 320 ARG A CA 1
ATOM 2494 C C . ARG A 1 320 ? 15.704 -20.393 14.175 1.00 95.12 320 ARG A C 1
ATOM 2496 O O . ARG A 1 320 ? 16.406 -20.988 14.983 1.00 95.12 320 ARG A O 1
ATOM 2503 N N . ASN A 1 321 ? 14.515 -19.883 14.476 1.00 95.69 321 ASN A N 1
ATOM 2504 C CA . ASN A 1 321 ? 13.800 -19.993 15.744 1.00 95.69 321 ASN A CA 1
ATOM 2505 C C . ASN A 1 321 ? 12.296 -19.758 15.463 1.00 95.69 321 ASN A C 1
ATOM 2507 O O . ASN A 1 321 ? 11.789 -18.663 15.745 1.00 95.69 321 ASN A O 1
ATOM 2511 N N . PRO A 1 322 ? 11.603 -20.716 14.813 1.00 95.06 322 PRO A N 1
ATOM 2512 C CA . PRO A 1 322 ? 10.192 -20.565 14.470 1.00 95.06 322 PRO A CA 1
ATOM 2513 C C . PRO A 1 322 ? 9.340 -20.448 15.740 1.00 95.06 322 PRO A C 1
ATOM 2515 O O . PRO A 1 322 ? 9.678 -20.998 16.790 1.00 95.06 322 PRO A O 1
ATOM 2518 N N . LYS A 1 323 ? 8.237 -19.701 15.656 1.00 96.50 323 LYS A N 1
ATOM 2519 C CA . LYS A 1 323 ? 7.283 -19.561 16.762 1.00 96.50 323 LYS A CA 1
ATOM 2520 C C . LYS A 1 323 ? 6.485 -20.864 16.901 1.00 96.50 323 LYS A C 1
ATOM 2522 O O . LYS A 1 323 ? 6.148 -21.487 15.900 1.00 96.50 323 LYS A O 1
ATOM 2527 N N . ALA A 1 324 ? 6.182 -21.279 18.130 1.00 95.12 324 ALA A N 1
ATOM 2528 C CA . ALA A 1 324 ? 5.514 -22.552 18.415 1.00 95.12 324 ALA A CA 1
ATOM 2529 C C . ALA A 1 324 ? 3.997 -22.493 18.132 1.00 95.12 324 ALA A C 1
ATOM 2531 O O . ALA A 1 324 ? 3.187 -22.539 19.055 1.00 95.12 324 ALA A O 1
ATOM 2532 N N . ILE A 1 325 ? 3.624 -22.349 16.856 1.00 97.25 325 ILE A N 1
ATOM 2533 C CA . ILE A 1 325 ? 2.231 -22.272 16.393 1.00 97.25 325 ILE A CA 1
ATOM 2534 C C . ILE A 1 325 ? 1.954 -23.276 15.265 1.00 97.25 325 ILE A C 1
ATOM 2536 O O . ILE A 1 325 ? 2.732 -23.391 14.318 1.00 97.25 325 ILE A O 1
ATOM 2540 N N . LYS A 1 326 ? 0.818 -23.972 15.366 1.00 96.69 326 LYS A N 1
ATOM 2541 C CA . LYS A 1 326 ? 0.238 -24.851 14.342 1.00 96.69 326 LYS A CA 1
ATOM 2542 C C . LYS A 1 326 ? -0.817 -24.072 13.554 1.00 96.69 326 LYS A C 1
ATOM 2544 O O . LYS A 1 326 ? -1.715 -23.492 14.166 1.00 96.69 326 LYS A O 1
ATOM 2549 N N . VAL A 1 327 ? -0.710 -24.023 12.225 1.00 98.25 327 VAL A N 1
ATOM 2550 C CA . VAL A 1 327 ? -1.484 -23.082 11.387 1.00 98.25 327 VAL A CA 1
ATOM 2551 C C . VAL A 1 327 ? -2.290 -23.805 10.309 1.00 98.25 327 VAL A C 1
ATOM 2553 O O . VAL A 1 327 ? -1.741 -24.256 9.307 1.00 98.25 327 VAL A O 1
ATOM 2556 N N . TYR A 1 328 ? -3.609 -23.867 10.482 1.00 98.19 328 TYR A N 1
ATOM 2557 C CA . TYR A 1 328 ? -4.520 -24.287 9.422 1.00 98.19 328 TYR A CA 1
ATOM 2558 C C . TYR A 1 328 ? -4.973 -23.059 8.615 1.00 98.19 328 TYR A C 1
ATOM 2560 O O . TYR A 1 328 ? -5.500 -22.097 9.183 1.00 98.19 328 TYR A O 1
ATOM 2568 N N . LEU A 1 329 ? -4.793 -23.111 7.295 1.00 98.50 329 LEU A N 1
ATOM 2569 C CA . LEU A 1 329 ? -5.285 -22.139 6.322 1.00 98.50 329 LEU A CA 1
ATOM 2570 C C . LEU A 1 329 ? -6.328 -22.809 5.410 1.00 98.50 329 LEU A C 1
ATOM 2572 O O . LEU A 1 329 ? -6.061 -23.859 4.825 1.00 98.50 329 LEU A O 1
ATOM 2576 N N . GLN A 1 330 ? -7.484 -22.177 5.224 1.00 97.62 330 GLN A N 1
ATOM 2577 C CA . GLN A 1 330 ? -8.379 -22.444 4.093 1.00 97.62 330 GLN A CA 1
ATOM 2578 C C . GLN A 1 330 ? -8.470 -21.192 3.223 1.00 97.62 330 GLN A C 1
ATOM 2580 O O . GLN A 1 330 ? -8.481 -20.075 3.736 1.00 97.62 330 GLN A O 1
ATOM 2585 N N . GLU A 1 331 ? -8.556 -21.389 1.912 1.00 97.75 331 GLU A N 1
ATOM 2586 C CA . GLU A 1 331 ? -8.686 -20.324 0.921 1.00 97.75 331 GLU A CA 1
ATOM 2587 C C . GLU A 1 331 ? -9.610 -20.764 -0.230 1.00 97.75 331 GLU A C 1
ATOM 2589 O O . GLU A 1 331 ? -9.707 -21.953 -0.532 1.00 97.75 331 GLU A O 1
ATOM 2594 N N . GLY A 1 332 ? -10.310 -19.822 -0.863 1.00 96.19 332 GLY A N 1
ATOM 2595 C CA . GLY A 1 332 ? -11.122 -20.059 -2.057 1.00 96.19 332 GLY A CA 1
ATOM 2596 C C . GLY A 1 332 ? -10.309 -19.908 -3.346 1.00 96.19 332 GLY A C 1
ATOM 2597 O O . GLY A 1 332 ? -9.519 -18.978 -3.483 1.00 96.19 332 GLY A O 1
ATOM 2598 N N . LYS A 1 333 ? -10.496 -20.798 -4.326 1.00 94.62 333 LYS A N 1
ATOM 2599 C CA . LYS A 1 333 ? -9.834 -20.709 -5.644 1.00 94.62 333 LYS A CA 1
ATOM 2600 C C . LYS A 1 333 ? -10.207 -19.441 -6.419 1.00 94.62 333 LYS A C 1
ATOM 2602 O O . LYS A 1 333 ? -9.356 -18.895 -7.118 1.00 94.62 333 LYS A O 1
ATOM 2607 N N . ASP A 1 334 ? -11.441 -18.967 -6.263 1.00 93.75 334 ASP A N 1
ATOM 2608 C CA . ASP A 1 334 ? -11.987 -17.789 -6.947 1.00 93.75 334 ASP A CA 1
ATOM 2609 C C . ASP A 1 334 ? -12.064 -16.558 -6.018 1.00 93.75 334 ASP A C 1
ATOM 2611 O O . ASP A 1 334 ? -12.929 -15.700 -6.208 1.00 93.75 334 ASP A O 1
ATOM 2615 N N . ASP A 1 335 ? -11.231 -16.484 -4.967 1.00 95.88 335 ASP A N 1
ATOM 2616 C CA . ASP A 1 335 ? -11.302 -15.377 -4.003 1.00 95.88 335 ASP A CA 1
ATOM 2617 C C . ASP A 1 335 ? -10.675 -14.052 -4.499 1.00 95.88 335 ASP A C 1
ATOM 2619 O O . ASP A 1 335 ? -9.989 -13.990 -5.523 1.00 95.88 335 ASP A O 1
ATOM 2623 N N . LEU A 1 336 ? -10.976 -12.963 -3.780 1.00 96.00 336 LEU A N 1
ATOM 2624 C CA . LEU A 1 336 ? -10.885 -11.573 -4.225 1.00 96.00 336 LEU A CA 1
ATOM 2625 C C . LEU A 1 336 ? -9.555 -11.188 -4.898 1.00 96.00 336 LEU A C 1
ATOM 2627 O O . LEU A 1 336 ? -8.451 -11.507 -4.447 1.00 96.00 336 LEU A O 1
ATOM 2631 N N . ASN A 1 337 ? -9.674 -10.354 -5.932 1.00 95.81 337 ASN A N 1
ATOM 2632 C CA . ASN A 1 337 ? -8.569 -9.645 -6.572 1.00 95.81 337 ASN A CA 1
ATOM 2633 C C . ASN A 1 337 ? -8.799 -8.123 -6.514 1.00 95.81 337 ASN A C 1
ATOM 2635 O O . ASN A 1 337 ? -8.927 -7.468 -7.544 1.00 95.81 337 ASN A O 1
ATOM 2639 N N . ASN A 1 338 ? -8.889 -7.574 -5.302 1.00 95.50 338 ASN A N 1
ATOM 2640 C CA . ASN A 1 338 ? -9.310 -6.195 -5.040 1.00 95.50 338 ASN A CA 1
ATOM 2641 C C . ASN A 1 338 ? -8.143 -5.200 -4.890 1.00 95.50 338 ASN A C 1
ATOM 2643 O O . ASN A 1 338 ? -6.965 -5.557 -4.962 1.00 95.50 338 ASN A O 1
ATOM 2647 N N . LEU A 1 339 ? -8.477 -3.940 -4.609 1.00 95.44 339 LEU A N 1
ATOM 2648 C CA . LEU A 1 339 ? -7.589 -2.841 -4.199 1.00 95.44 339 LEU A CA 1
ATOM 2649 C C . LEU A 1 339 ? -6.395 -3.262 -3.316 1.00 95.44 339 LEU A C 1
ATOM 2651 O O . LEU A 1 339 ? -5.294 -2.726 -3.450 1.00 95.44 339 LEU A O 1
ATOM 2655 N N . PHE A 1 340 ? -6.593 -4.203 -2.391 1.00 96.06 340 PHE A N 1
ATOM 2656 C CA . PHE A 1 340 ? -5.576 -4.571 -1.408 1.00 96.06 340 PHE A CA 1
ATOM 2657 C C . PHE A 1 340 ? -4.650 -5.701 -1.871 1.00 96.06 340 PHE A C 1
ATOM 2659 O O . PHE A 1 340 ? -3.505 -5.753 -1.418 1.00 96.06 340 PHE A O 1
ATOM 2666 N N . GLY A 1 341 ? -5.090 -6.569 -2.785 1.00 96.31 341 GLY A N 1
ATOM 2667 C CA . GLY A 1 341 ? -4.275 -7.647 -3.343 1.00 96.31 341 GLY A CA 1
ATOM 2668 C C . GLY A 1 341 ? -5.095 -8.752 -4.008 1.00 96.31 341 GLY A C 1
ATOM 2669 O O . GLY A 1 341 ? -6.311 -8.653 -4.147 1.00 96.31 341 GLY A O 1
ATOM 2670 N N . ASN A 1 342 ? -4.408 -9.824 -4.398 1.00 97.62 342 ASN A N 1
ATOM 2671 C CA . ASN A 1 342 ? -5.035 -11.089 -4.765 1.00 97.62 342 ASN A CA 1
ATOM 2672 C C . ASN A 1 342 ? -4.938 -12.035 -3.566 1.00 97.62 342 ASN A C 1
ATOM 2674 O O . ASN A 1 342 ? -3.832 -12.310 -3.100 1.00 97.62 342 ASN A O 1
ATOM 2678 N N . TRP A 1 343 ? -6.082 -12.466 -3.045 1.00 97.69 343 TRP A N 1
ATOM 2679 C CA . TRP A 1 343 ? -6.160 -13.208 -1.789 1.00 97.69 343 TRP A CA 1
ATOM 2680 C C . TRP A 1 343 ? -5.648 -14.653 -1.950 1.00 97.69 343 TRP A C 1
ATOM 2682 O O . TRP A 1 343 ? -4.736 -15.010 -1.195 1.00 97.69 343 TRP A O 1
ATOM 2692 N N . PRO A 1 344 ? -6.025 -15.404 -3.013 1.00 97.88 344 PRO A N 1
ATOM 2693 C CA . PRO A 1 344 ? -5.511 -16.755 -3.241 1.00 97.88 344 PRO A CA 1
ATOM 2694 C C . PRO A 1 344 ? -3.982 -16.832 -3.304 1.00 97.88 344 PRO A C 1
ATOM 2696 O O . PRO A 1 344 ? -3.366 -17.673 -2.648 1.00 97.88 344 PRO A O 1
ATOM 2699 N N . LEU A 1 345 ? -3.345 -15.911 -4.036 1.00 98.06 345 LEU A N 1
ATOM 2700 C CA . LEU A 1 345 ? -1.882 -15.846 -4.120 1.00 98.06 345 LEU A CA 1
ATOM 2701 C C . LEU A 1 345 ? -1.226 -15.407 -2.798 1.00 98.06 345 LEU A C 1
ATOM 2703 O O . LEU A 1 345 ? -0.100 -15.816 -2.520 1.00 98.06 345 LEU A O 1
ATOM 2707 N N . ALA A 1 346 ? -1.897 -14.596 -1.973 1.00 98.12 346 ALA A N 1
ATOM 2708 C CA . ALA A 1 346 ? -1.365 -14.155 -0.683 1.00 98.12 346 ALA A CA 1
ATOM 2709 C C . ALA A 1 346 ? -1.396 -15.275 0.374 1.00 98.12 346 ALA A C 1
ATOM 2711 O O . ALA A 1 346 ? -0.410 -15.470 1.088 1.00 98.12 346 ALA A O 1
ATOM 2712 N N . ASN A 1 347 ? -2.480 -16.058 0.435 1.00 98.31 347 ASN A N 1
ATOM 2713 C CA . ASN A 1 347 ? -2.544 -17.256 1.278 1.00 98.31 347 ASN A CA 1
ATOM 2714 C C . ASN A 1 347 ? -1.546 -18.335 0.809 1.00 98.31 347 ASN A C 1
ATOM 2716 O O . ASN A 1 347 ? -0.933 -19.004 1.643 1.00 98.31 347 ASN A O 1
ATOM 2720 N N . GLN A 1 348 ? -1.295 -18.448 -0.502 1.00 98.19 348 GLN A N 1
ATOM 2721 C CA . GLN A 1 348 ? -0.252 -19.325 -1.050 1.00 98.19 348 GLN A CA 1
ATOM 2722 C C . GLN A 1 348 ? 1.177 -18.880 -0.681 1.00 98.19 348 GLN A C 1
ATOM 2724 O O . GLN A 1 348 ? 1.973 -19.732 -0.291 1.00 98.19 348 GLN A O 1
ATOM 2729 N N . ASP A 1 349 ? 1.524 -17.585 -0.732 1.00 97.88 349 ASP A N 1
ATOM 2730 C CA . ASP A 1 349 ? 2.867 -17.127 -0.314 1.00 97.88 349 ASP A CA 1
ATOM 2731 C C . ASP A 1 349 ? 3.070 -17.242 1.208 1.00 97.88 349 ASP A C 1
ATOM 2733 O O . ASP A 1 349 ? 4.164 -17.588 1.661 1.00 97.88 349 ASP A O 1
ATOM 2737 N N . LEU A 1 350 ? 2.014 -17.063 2.015 1.00 98.44 350 LEU A N 1
ATOM 2738 C CA . LEU A 1 350 ? 2.081 -17.370 3.447 1.00 98.44 350 LEU A CA 1
ATOM 2739 C C . LEU A 1 350 ? 2.307 -18.867 3.700 1.00 98.44 350 LEU A C 1
ATOM 2741 O O . LEU A 1 350 ? 3.159 -19.211 4.517 1.00 98.44 350 LEU A O 1
ATOM 2745 N N . ALA A 1 351 ? 1.601 -19.757 2.997 1.00 98.38 351 ALA A N 1
ATOM 2746 C CA . ALA A 1 351 ? 1.824 -21.199 3.107 1.00 98.38 351 ALA A CA 1
ATOM 2747 C C . ALA A 1 351 ? 3.251 -21.586 2.679 1.00 98.38 351 ALA A C 1
ATOM 2749 O O . ALA A 1 351 ? 3.950 -22.264 3.430 1.00 98.38 351 ALA A O 1
ATOM 2750 N N . ALA A 1 352 ? 3.738 -21.067 1.547 1.00 97.44 352 ALA A N 1
ATOM 2751 C CA . ALA A 1 352 ? 5.115 -21.270 1.096 1.00 97.44 352 ALA A CA 1
ATOM 2752 C C . ALA A 1 352 ? 6.144 -20.738 2.114 1.00 97.44 352 ALA A C 1
ATOM 2754 O O . ALA A 1 352 ? 7.175 -21.366 2.349 1.00 97.44 352 ALA A O 1
ATOM 2755 N N . ALA A 1 353 ? 5.861 -19.613 2.779 1.00 98.19 353 ALA A N 1
ATOM 2756 C CA . ALA A 1 353 ? 6.697 -19.089 3.855 1.00 98.19 353 ALA A CA 1
ATOM 2757 C C . ALA A 1 353 ? 6.693 -19.982 5.109 1.00 98.19 353 ALA A C 1
ATOM 2759 O O . ALA A 1 353 ? 7.760 -20.218 5.681 1.00 98.19 353 ALA A O 1
ATOM 2760 N N . LEU A 1 354 ? 5.527 -20.493 5.526 1.00 97.75 354 LEU A N 1
ATOM 2761 C CA . LEU A 1 354 ? 5.375 -21.422 6.654 1.00 97.75 354 LEU A CA 1
ATOM 2762 C C . LEU A 1 354 ? 6.117 -22.739 6.384 1.00 97.75 354 LEU A C 1
ATOM 2764 O O . LEU A 1 354 ? 6.911 -23.169 7.223 1.00 97.75 354 LEU A O 1
ATOM 2768 N N . GLN A 1 355 ? 5.950 -23.308 5.186 1.00 95.69 355 GLN A N 1
ATOM 2769 C CA . GLN A 1 355 ? 6.694 -24.472 4.706 1.00 95.69 355 GLN A CA 1
ATOM 2770 C C . GLN A 1 355 ? 8.202 -24.203 4.694 1.00 95.69 355 GLN A C 1
ATOM 2772 O O . GLN A 1 355 ? 8.976 -24.963 5.279 1.00 95.69 355 GLN A O 1
ATOM 2777 N N . PHE A 1 356 ? 8.636 -23.087 4.097 1.00 95.50 356 PHE A N 1
ATOM 2778 C CA . PHE A 1 356 ? 10.045 -22.710 4.058 1.00 95.50 356 PHE A CA 1
ATOM 2779 C C . PHE A 1 356 ? 10.634 -22.588 5.467 1.00 95.50 356 PHE A C 1
ATOM 2781 O O . PHE A 1 356 ? 11.765 -23.021 5.687 1.00 95.50 356 PHE A O 1
ATOM 2788 N N . ALA A 1 357 ? 9.908 -22.004 6.420 1.00 96.19 357 ALA A N 1
ATOM 2789 C CA . ALA A 1 357 ? 10.387 -21.786 7.781 1.00 96.19 357 ALA A CA 1
ATOM 2790 C C . ALA A 1 357 ? 10.217 -22.993 8.728 1.00 96.19 357 ALA A C 1
ATOM 2792 O O . ALA A 1 357 ? 10.774 -22.955 9.824 1.00 96.19 357 ALA A O 1
ATOM 2793 N N . GLY A 1 358 ? 9.536 -24.063 8.300 1.00 93.12 358 GLY A N 1
ATOM 2794 C CA . GLY A 1 358 ? 9.390 -25.314 9.054 1.00 93.12 358 GLY A CA 1
ATOM 2795 C C . GLY A 1 358 ? 8.254 -25.324 10.083 1.00 93.12 358 GLY A C 1
ATOM 2796 O O . GLY A 1 358 ? 8.383 -25.981 11.113 1.00 93.12 358 GLY A O 1
ATOM 2797 N N . TYR A 1 359 ? 7.169 -24.586 9.836 1.00 94.88 359 TYR A N 1
ATOM 2798 C CA . TYR A 1 359 ? 5.974 -24.593 10.689 1.00 94.88 359 TYR A CA 1
ATOM 2799 C C . TYR A 1 359 ? 5.069 -25.796 10.384 1.00 94.88 359 TYR A C 1
ATOM 2801 O O . TYR A 1 359 ? 4.887 -26.160 9.221 1.00 94.88 359 TYR A O 1
ATOM 2809 N N . GLU A 1 360 ? 4.429 -26.359 11.415 1.00 93.62 360 GLU A N 1
ATOM 2810 C CA . GLU A 1 360 ? 3.320 -27.305 11.236 1.00 93.62 360 GLU A CA 1
ATOM 2811 C C . GLU A 1 360 ? 2.116 -26.541 10.668 1.00 93.62 360 GLU A C 1
ATOM 2813 O O . GLU A 1 360 ? 1.485 -25.734 11.357 1.00 93.62 360 GLU A O 1
ATOM 2818 N N . HIS A 1 361 ? 1.823 -26.752 9.387 1.00 95.44 361 HIS A N 1
ATOM 2819 C CA . HIS A 1 361 ? 0.791 -26.009 8.673 1.00 95.44 361 HIS A CA 1
ATOM 2820 C C . HIS A 1 361 ? 0.080 -26.882 7.635 1.00 95.44 361 HIS A C 1
ATOM 2822 O O . HIS A 1 361 ? 0.592 -27.923 7.223 1.00 95.44 361 HIS A O 1
ATOM 2828 N N . LYS A 1 362 ? -1.101 -26.433 7.208 1.00 95.25 362 LYS A N 1
ATOM 2829 C CA . LYS A 1 362 ? -1.894 -27.037 6.132 1.00 95.25 362 LYS A CA 1
ATOM 2830 C C . LYS A 1 362 ? -2.616 -25.926 5.370 1.00 95.25 362 LYS A C 1
ATOM 2832 O O . LYS A 1 362 ? -3.129 -25.008 6.006 1.00 95.25 362 LYS A O 1
ATOM 2837 N N . LEU A 1 363 ? -2.650 -25.999 4.037 1.00 96.69 363 LEU A N 1
ATOM 2838 C CA . LEU A 1 363 ? -3.432 -25.097 3.180 1.00 96.69 363 LEU A CA 1
ATOM 2839 C C . LEU A 1 363 ? -4.443 -25.910 2.366 1.00 96.69 363 LEU A C 1
ATOM 2841 O O . LEU A 1 363 ? -4.049 -26.772 1.581 1.00 96.69 363 LEU A O 1
ATOM 2845 N N . VAL A 1 364 ? -5.732 -25.604 2.515 1.00 96.44 364 VAL A N 1
ATOM 2846 C CA . VAL A 1 364 ? -6.817 -26.210 1.730 1.00 96.44 364 VAL A CA 1
ATOM 2847 C C . VAL A 1 364 ? -7.440 -25.173 0.796 1.00 96.44 364 VAL A C 1
ATOM 2849 O O . VAL A 1 364 ? -8.065 -24.212 1.240 1.00 96.44 364 VAL A O 1
ATOM 2852 N N . MET A 1 365 ? -7.274 -25.389 -0.512 1.00 95.94 365 MET A N 1
ATOM 2853 C CA . MET A 1 365 ? -7.877 -24.579 -1.576 1.00 95.94 365 MET A CA 1
ATOM 2854 C C . MET A 1 365 ? -9.258 -25.144 -1.950 1.00 95.94 365 MET A C 1
ATOM 2856 O O . MET A 1 365 ? -9.348 -26.109 -2.712 1.00 95.94 365 MET A O 1
ATOM 2860 N N . THR A 1 366 ? -10.333 -24.557 -1.428 1.00 94.44 366 THR A N 1
ATOM 2861 C CA . THR A 1 366 ? -11.721 -24.930 -1.755 1.00 94.44 366 THR A CA 1
ATOM 2862 C C . THR A 1 366 ? -12.199 -24.262 -3.047 1.00 94.44 366 THR A C 1
ATOM 2864 O O . THR A 1 366 ? -11.656 -23.240 -3.458 1.00 94.44 366 THR A O 1
ATOM 2867 N N . GLU A 1 367 ? -13.255 -24.784 -3.673 1.00 89.94 367 GLU A N 1
ATOM 2868 C CA . GLU A 1 367 ? -13.932 -24.089 -4.783 1.00 89.94 367 GLU A CA 1
ATOM 2869 C C . GLU A 1 367 ? -14.534 -22.739 -4.345 1.00 89.94 367 GLU A C 1
ATOM 2871 O O . GLU A 1 367 ? -14.837 -22.542 -3.166 1.00 89.94 367 GLU A O 1
ATOM 2876 N N . GLY A 1 368 ? -14.763 -21.827 -5.297 1.00 88.19 368 GLY A N 1
ATOM 2877 C CA . GLY A 1 368 ? -15.432 -20.545 -5.064 1.00 88.19 368 GLY A CA 1
ATOM 2878 C C . GLY A 1 368 ? -14.558 -19.460 -4.422 1.00 88.19 368 GLY A C 1
ATOM 2879 O O . GLY A 1 368 ? -13.380 -19.663 -4.138 1.00 88.19 368 GLY A O 1
ATOM 2880 N N . GLY A 1 369 ? -15.158 -18.280 -4.224 1.00 90.94 369 GLY A N 1
ATOM 2881 C CA . GLY A 1 369 ? -14.527 -17.090 -3.630 1.00 90.94 369 GLY A CA 1
ATOM 2882 C C . GLY A 1 369 ? -15.081 -16.725 -2.247 1.00 90.94 369 GLY A C 1
ATOM 2883 O O . GLY A 1 369 ? -15.538 -17.610 -1.522 1.00 90.94 369 GLY A O 1
ATOM 2884 N N . HIS A 1 370 ? -15.069 -15.428 -1.903 1.00 93.69 370 HIS A N 1
ATOM 2885 C CA . HIS A 1 370 ? -15.221 -14.866 -0.546 1.00 93.69 370 HIS A CA 1
ATOM 2886 C C . HIS A 1 370 ? -16.476 -15.308 0.230 1.00 93.69 370 HIS A C 1
ATOM 2888 O O . HIS A 1 370 ? -17.473 -14.589 0.339 1.00 93.69 370 HIS A O 1
ATOM 2894 N N . SER A 1 371 ? -16.454 -16.522 0.781 1.00 91.75 371 SER A N 1
ATOM 2895 C CA . SER A 1 371 ? -17.626 -17.141 1.388 1.00 91.75 371 SER A CA 1
ATOM 2896 C C . SER A 1 371 ? -17.263 -18.091 2.521 1.00 91.75 371 SER A C 1
ATOM 2898 O O . SER A 1 371 ? -16.618 -19.121 2.327 1.00 91.75 371 SER A O 1
ATOM 2900 N N . GLY A 1 372 ? -17.816 -17.812 3.703 1.00 93.00 372 GLY A N 1
ATOM 2901 C CA . GLY A 1 372 ? -17.751 -18.726 4.840 1.00 93.00 372 GLY A CA 1
ATOM 2902 C C . GLY A 1 372 ? -18.433 -20.078 4.597 1.00 93.00 372 GLY A C 1
ATOM 2903 O O . GLY A 1 372 ? -18.229 -20.987 5.390 1.00 93.00 372 GLY A O 1
ATOM 2904 N N . ASN A 1 373 ? -19.214 -20.259 3.524 1.00 94.06 373 ASN A N 1
ATOM 2905 C CA . ASN A 1 373 ? -19.897 -21.528 3.246 1.00 94.06 373 ASN A CA 1
ATOM 2906 C C . ASN A 1 373 ? -18.922 -22.681 2.963 1.00 94.06 373 ASN A C 1
ATOM 2908 O O . ASN A 1 373 ? -19.145 -23.786 3.458 1.00 94.06 373 ASN A O 1
ATOM 2912 N N . TRP A 1 374 ? -17.851 -22.427 2.205 1.00 93.56 374 TRP A N 1
ATOM 2913 C CA . TRP A 1 374 ? -16.831 -23.429 1.871 1.00 93.56 374 TRP A CA 1
ATOM 2914 C C . TRP A 1 374 ? -15.926 -23.724 3.064 1.00 93.56 374 TRP A C 1
ATOM 2916 O O . TRP A 1 374 ? -15.808 -24.875 3.477 1.00 93.56 374 TRP A O 1
ATOM 2926 N N . ALA A 1 375 ? -15.419 -22.670 3.704 1.00 93.56 375 ALA A N 1
ATOM 2927 C CA . ALA A 1 375 ? -14.721 -22.747 4.983 1.00 93.56 375 ALA A CA 1
ATOM 2928 C C . ALA A 1 375 ? -15.536 -23.503 6.052 1.00 93.56 375 ALA A C 1
ATOM 2930 O O . ALA A 1 375 ? -15.008 -24.294 6.824 1.00 93.56 375 ALA A O 1
ATOM 2931 N N . GLY A 1 376 ? -16.854 -23.291 6.074 1.00 95.00 376 GLY A N 1
ATOM 2932 C CA . GLY A 1 376 ? -17.786 -23.966 6.966 1.00 95.00 376 GLY A CA 1
ATOM 2933 C C . GLY A 1 376 ? -17.984 -25.447 6.654 1.00 95.00 376 GLY A C 1
ATOM 2934 O O . GLY A 1 376 ? -18.151 -26.211 7.598 1.00 95.00 376 GLY A O 1
ATOM 2935 N N . LYS A 1 377 ? -17.954 -25.865 5.376 1.00 93.81 377 LYS A N 1
ATOM 2936 C CA . LYS A 1 377 ? -17.990 -27.290 4.985 1.00 93.81 377 LYS A CA 1
ATOM 2937 C C . LYS A 1 377 ? -16.758 -28.040 5.504 1.00 93.81 377 LYS A C 1
ATOM 2939 O O . LYS A 1 377 ? -16.913 -29.123 6.051 1.00 93.81 377 LYS A O 1
ATOM 2944 N N . GLU A 1 378 ? -15.579 -27.438 5.354 1.00 93.88 378 GLU A N 1
ATOM 2945 C CA . GLU A 1 378 ? -14.273 -28.004 5.733 1.00 93.88 378 GLU A CA 1
ATOM 2946 C C . GLU A 1 378 ? -13.987 -27.933 7.250 1.00 93.88 378 GLU A C 1
ATOM 2948 O O . GLU A 1 378 ? -13.212 -28.725 7.783 1.00 93.88 378 GLU A O 1
ATOM 2953 N N . LEU A 1 379 ? -14.637 -27.010 7.970 1.00 96.94 379 LEU A N 1
ATOM 2954 C CA . LEU A 1 379 ? -14.421 -26.731 9.396 1.00 96.94 379 LEU A CA 1
ATOM 2955 C C . LEU A 1 379 ? -14.316 -27.970 10.321 1.00 96.94 379 LEU A C 1
ATOM 2957 O O . LEU A 1 379 ? -13.455 -27.939 11.203 1.00 96.94 379 LEU A O 1
ATOM 2961 N N . PRO A 1 380 ? -15.126 -29.043 10.194 1.00 97.62 380 PRO A N 1
ATOM 2962 C CA . PRO A 1 380 ? -14.979 -30.223 11.047 1.00 97.62 380 PRO A CA 1
ATOM 2963 C C . PRO A 1 380 ? -13.606 -30.891 10.902 1.00 97.62 380 PRO A C 1
ATOM 2965 O O . PRO A 1 380 ? -12.941 -31.143 11.905 1.00 97.62 380 PRO A O 1
ATOM 2968 N N . GLU A 1 381 ? -13.130 -31.084 9.671 1.00 96.19 381 GLU A N 1
ATOM 2969 C CA . GLU A 1 381 ? -11.828 -31.700 9.389 1.00 96.19 381 GLU A CA 1
ATOM 2970 C C . GLU A 1 381 ? -10.667 -30.742 9.681 1.00 96.19 381 GLU A C 1
ATOM 2972 O O . GLU A 1 381 ? -9.624 -31.162 10.193 1.00 96.19 381 GLU A O 1
ATOM 2977 N N . ALA A 1 382 ? -10.876 -29.436 9.484 1.00 96.81 382 ALA A N 1
ATOM 2978 C CA . ALA A 1 382 ? -9.955 -28.410 9.961 1.00 96.81 382 ALA A CA 1
ATOM 2979 C C . ALA A 1 382 ? -9.764 -28.476 11.486 1.00 96.81 382 ALA A C 1
ATOM 2981 O O . ALA A 1 382 ? -8.635 -28.397 11.967 1.00 96.81 382 ALA A O 1
ATOM 2982 N N . LEU A 1 383 ? -10.840 -28.682 12.258 1.00 98.31 383 LEU A N 1
ATOM 2983 C CA . LEU A 1 383 ? -10.774 -28.854 13.712 1.00 98.31 383 LEU A CA 1
ATOM 2984 C C . LEU A 1 383 ? -10.132 -30.188 14.114 1.00 98.31 383 LEU A C 1
ATOM 2986 O O . LEU A 1 383 ? -9.302 -30.181 15.023 1.00 98.31 383 LEU A O 1
ATOM 2990 N N . ARG A 1 384 ? -10.446 -31.307 13.438 1.00 96.94 384 ARG A N 1
ATOM 2991 C CA . ARG A 1 384 ? -9.781 -32.605 13.683 1.00 96.94 384 ARG A CA 1
ATOM 2992 C C . ARG A 1 384 ? -8.268 -32.499 13.489 1.00 96.94 384 ARG A C 1
ATOM 2994 O O . ARG A 1 384 ? -7.516 -32.924 14.362 1.00 96.94 384 ARG A O 1
ATOM 3001 N N . TRP A 1 385 ? -7.814 -31.880 12.395 1.00 95.44 385 TRP A N 1
ATOM 3002 C CA . TRP A 1 385 ? -6.385 -31.651 12.155 1.00 95.44 385 TRP A CA 1
ATOM 3003 C C . TRP A 1 385 ? -5.786 -30.652 13.150 1.00 95.44 385 TRP A C 1
ATOM 3005 O O . TRP A 1 385 ? -4.697 -30.879 13.669 1.00 95.44 385 TRP A O 1
ATOM 3015 N N . LEU A 1 386 ? -6.480 -29.554 13.466 1.00 95.56 386 LEU A N 1
ATOM 3016 C CA . LEU A 1 386 ? -5.950 -28.533 14.372 1.00 95.56 386 LEU A CA 1
ATOM 3017 C C . LEU A 1 386 ? -5.758 -29.075 15.794 1.00 95.56 386 LEU A C 1
ATOM 3019 O O . LEU A 1 386 ? -4.758 -28.749 16.429 1.00 95.56 386 LEU A O 1
ATOM 3023 N N . TRP A 1 387 ? -6.671 -29.924 16.275 1.00 95.69 387 TRP A N 1
ATOM 3024 C CA . TRP A 1 387 ? -6.589 -30.583 17.583 1.00 95.69 387 TRP A CA 1
ATOM 3025 C C . TRP A 1 387 ? -5.833 -31.922 17.570 1.00 95.69 387 TRP A C 1
ATOM 3027 O O . TRP A 1 387 ? -5.632 -32.503 18.639 1.00 95.69 387 TRP A O 1
ATOM 3037 N N . SER A 1 388 ? -5.355 -32.395 16.412 1.00 91.00 388 SER A N 1
ATOM 3038 C CA . SER A 1 388 ? -4.512 -33.591 16.348 1.00 91.00 388 SER A CA 1
ATOM 3039 C C . SER A 1 388 ? -3.175 -33.370 17.061 1.00 91.00 388 SER A C 1
ATOM 3041 O O . SER A 1 388 ? -2.604 -32.269 17.061 1.00 91.00 388 SER A O 1
ATOM 3043 N N . LYS A 1 389 ? -2.654 -34.445 17.664 1.00 80.94 389 LYS A N 1
ATOM 3044 C CA . LYS A 1 389 ? -1.257 -34.488 18.114 1.00 80.94 389 LYS A CA 1
ATOM 3045 C C . LYS A 1 389 ? -0.337 -34.411 16.887 1.00 80.94 389 LYS A C 1
ATOM 3047 O O . LYS A 1 389 ? -0.730 -34.934 15.846 1.00 80.94 389 LYS A O 1
ATOM 3052 N N . PRO A 1 390 ? 0.870 -33.827 16.995 1.00 66.81 390 PRO A N 1
ATOM 3053 C CA . PRO A 1 390 ? 1.808 -33.790 15.879 1.00 66.81 390 PRO A CA 1
ATOM 3054 C C . PRO A 1 390 ? 2.173 -35.210 15.427 1.00 66.81 390 PRO A C 1
ATOM 3056 O O . PRO A 1 390 ? 2.869 -35.935 16.141 1.00 66.81 390 PRO A O 1
ATOM 3059 N N . ASP A 1 391 ? 1.693 -35.606 14.250 1.00 57.00 391 ASP A N 1
ATOM 3060 C CA . ASP A 1 391 ? 2.117 -36.829 13.576 1.00 57.00 391 ASP A CA 1
ATOM 3061 C C . ASP A 1 391 ? 3.244 -36.483 12.599 1.00 57.00 391 ASP A C 1
ATOM 3063 O O . ASP A 1 391 ? 3.125 -35.556 11.796 1.00 57.00 391 ASP A O 1
ATOM 3067 N N . ALA A 1 392 ? 4.347 -37.230 12.651 1.00 46.84 392 ALA A N 1
ATOM 3068 C CA . ALA A 1 392 ? 5.514 -36.984 11.809 1.00 46.84 392 ALA A CA 1
ATOM 3069 C C . ALA A 1 392 ? 5.221 -37.098 10.296 1.00 46.84 392 ALA A C 1
ATOM 3071 O O . ALA A 1 392 ? 6.028 -36.629 9.494 1.00 46.84 392 ALA A O 1
ATOM 3072 N N . THR A 1 393 ? 4.090 -37.695 9.903 1.00 45.81 393 THR A N 1
ATOM 3073 C CA . THR A 1 393 ? 3.723 -37.957 8.504 1.00 45.81 393 THR A CA 1
ATOM 3074 C C . THR A 1 393 ? 2.838 -36.884 7.850 1.00 45.81 393 THR A C 1
ATOM 3076 O O . THR A 1 393 ? 2.981 -36.656 6.651 1.00 45.81 393 THR A O 1
ATOM 3079 N N . GLU A 1 394 ? 1.982 -36.166 8.592 1.00 49.97 394 GLU A N 1
ATOM 3080 C CA . GLU A 1 394 ? 1.025 -35.197 8.004 1.00 49.97 394 GLU A CA 1
ATOM 3081 C C . GLU A 1 394 ? 1.539 -33.748 7.891 1.00 49.97 394 GLU A C 1
ATOM 3083 O O . GLU A 1 394 ? 0.946 -32.933 7.176 1.00 49.97 394 GLU A O 1
ATOM 3088 N N . THR A 1 395 ? 2.644 -33.416 8.571 1.00 47.97 395 THR A N 1
ATOM 3089 C CA . THR A 1 395 ? 3.181 -32.041 8.755 1.00 47.97 395 THR A CA 1
ATOM 3090 C C . THR A 1 395 ? 3.499 -31.253 7.477 1.00 47.97 395 THR A C 1
ATOM 3092 O O . THR A 1 395 ? 3.792 -30.063 7.559 1.00 47.97 395 THR A O 1
ATOM 3095 N N . ASN A 1 396 ? 3.478 -31.899 6.309 1.00 49.47 396 ASN A N 1
ATOM 3096 C CA . ASN A 1 396 ? 3.837 -31.313 5.017 1.00 49.47 396 ASN A CA 1
ATOM 3097 C C . ASN A 1 396 ? 2.754 -31.529 3.944 1.00 49.47 396 ASN A C 1
ATOM 3099 O O . ASN A 1 396 ? 3.066 -31.659 2.762 1.00 49.47 396 ASN A O 1
ATOM 3103 N N . THR A 1 397 ? 1.473 -31.511 4.329 1.00 44.28 397 THR A N 1
ATOM 3104 C CA . THR A 1 397 ? 0.341 -31.420 3.381 1.00 44.28 397 THR A CA 1
ATOM 3105 C C . THR A 1 397 ? 0.162 -29.999 2.819 1.00 44.28 397 THR A C 1
ATOM 3107 O O . THR A 1 397 ? -0.911 -29.397 2.870 1.00 44.28 397 THR A O 1
ATOM 3110 N N . GLY A 1 398 ? 1.234 -29.478 2.213 1.00 42.72 398 GLY A N 1
ATOM 3111 C CA . GLY A 1 398 ? 1.095 -28.540 1.100 1.00 42.72 398 GLY A CA 1
ATOM 3112 C C . GLY A 1 398 ? 0.335 -29.225 -0.042 1.00 42.72 398 GLY A C 1
ATOM 3113 O O . GLY A 1 398 ? 0.417 -30.446 -0.184 1.00 42.72 398 GLY A O 1
ATOM 3114 N N . SER A 1 399 ? -0.434 -28.458 -0.821 1.00 40.00 399 SER A N 1
ATOM 3115 C CA . SER A 1 399 ? -1.378 -28.971 -1.828 1.00 40.00 399 SER A CA 1
ATOM 3116 C C . SER A 1 399 ? -0.791 -30.099 -2.686 1.00 40.00 399 SER A C 1
ATOM 3118 O O . SER A 1 399 ? 0.087 -29.862 -3.517 1.00 40.00 399 SER A O 1
ATOM 3120 N N . THR A 1 400 ? -1.303 -31.319 -2.492 1.00 36.28 400 THR A N 1
ATOM 3121 C CA . THR A 1 400 ? -0.834 -32.545 -3.152 1.00 36.28 400 THR A CA 1
ATOM 3122 C C . THR A 1 400 ? -1.344 -32.645 -4.590 1.00 36.28 400 THR A C 1
ATOM 3124 O O . THR A 1 400 ? -2.041 -33.590 -4.951 1.00 36.28 400 THR A O 1
ATOM 3127 N N . GLU A 1 401 ? -0.975 -31.670 -5.415 1.00 38.75 401 GLU A N 1
ATOM 3128 C CA . GLU A 1 401 ? -0.836 -31.859 -6.855 1.00 38.75 401 GLU A CA 1
ATOM 3129 C C . GLU A 1 401 ? 0.514 -32.568 -7.058 1.00 38.75 401 GLU A C 1
ATOM 3131 O O . GLU A 1 401 ? 1.562 -31.933 -6.888 1.00 38.75 401 GLU A O 1
ATOM 3136 N N . PRO A 1 402 ? 0.551 -33.880 -7.364 1.00 34.66 402 PRO A N 1
ATOM 3137 C CA . PRO A 1 402 ? 1.793 -34.531 -7.740 1.00 34.66 402 PRO A CA 1
ATOM 3138 C C . PRO A 1 402 ? 2.203 -33.989 -9.108 1.00 34.66 402 PRO A C 1
ATOM 3140 O O . PRO A 1 402 ? 1.807 -34.517 -10.146 1.00 34.66 402 PRO A O 1
ATOM 3143 N N . THR A 1 403 ? 3.010 -32.928 -9.112 1.00 44.06 403 THR A N 1
ATOM 3144 C CA . THR A 1 403 ? 3.638 -32.417 -10.326 1.00 44.06 403 THR A CA 1
ATOM 3145 C C . THR A 1 403 ? 4.637 -33.451 -10.837 1.00 44.06 403 THR A C 1
ATOM 3147 O O . THR A 1 403 ? 5.841 -33.400 -10.584 1.00 44.06 403 THR A O 1
ATOM 3150 N N . THR A 1 404 ? 4.128 -34.394 -11.635 1.00 42.81 404 THR A N 1
ATOM 3151 C CA . THR A 1 404 ? 4.883 -34.974 -12.742 1.00 42.81 404 THR A CA 1
ATOM 3152 C C . THR A 1 404 ? 5.366 -33.796 -13.572 1.00 42.81 404 THR A C 1
ATOM 3154 O O . THR A 1 404 ? 4.603 -33.271 -14.383 1.00 42.81 404 THR A O 1
ATOM 3157 N N . ALA A 1 405 ? 6.575 -33.308 -13.275 1.00 49.38 405 ALA A N 1
ATOM 3158 C CA . ALA A 1 405 ? 7.105 -32.085 -13.857 1.00 49.38 405 ALA A CA 1
ATOM 3159 C C . ALA A 1 405 ? 6.992 -32.210 -15.382 1.00 49.38 405 ALA A C 1
ATOM 3161 O O . ALA A 1 405 ? 7.637 -33.105 -15.941 1.00 49.38 405 ALA A O 1
ATOM 3162 N N . PRO A 1 406 ? 6.129 -31.409 -16.037 1.00 55.88 406 PRO A N 1
ATOM 3163 C CA . PRO A 1 406 ? 5.785 -31.640 -17.430 1.00 55.88 406 PRO A CA 1
ATOM 3164 C C . PRO A 1 406 ? 7.048 -31.540 -18.274 1.00 55.88 406 PRO A C 1
ATOM 3166 O O . PRO A 1 406 ? 7.983 -30.813 -17.925 1.00 55.88 406 PRO A O 1
ATOM 3169 N N . GLU A 1 407 ? 7.094 -32.336 -19.340 1.00 57.50 407 GLU A N 1
ATOM 3170 C CA . GLU A 1 407 ? 8.323 -32.608 -20.076 1.00 57.50 407 GLU A CA 1
ATOM 3171 C C . GLU A 1 407 ? 8.924 -31.306 -20.620 1.00 57.50 407 GLU A C 1
ATOM 3173 O O . GLU A 1 407 ? 8.436 -30.713 -21.581 1.00 57.50 407 GLU A O 1
ATOM 3178 N N . LYS A 1 408 ? 9.959 -30.817 -19.926 1.00 70.19 408 LYS A N 1
ATOM 3179 C CA . LYS A 1 408 ? 10.509 -29.477 -20.135 1.00 70.19 408 LYS A CA 1
ATOM 3180 C C . LYS A 1 408 ? 11.120 -29.430 -21.524 1.00 70.19 408 LYS A C 1
ATOM 3182 O O . LYS A 1 408 ? 12.129 -30.098 -21.763 1.00 70.19 408 LYS A O 1
ATOM 3187 N N . THR A 1 409 ? 10.535 -28.640 -22.423 1.00 72.81 409 THR A N 1
ATOM 3188 C CA . THR A 1 409 ? 11.068 -28.471 -23.775 1.00 72.81 409 THR A CA 1
ATOM 3189 C C . THR A 1 409 ? 12.545 -28.102 -23.688 1.00 72.81 409 THR A C 1
ATOM 3191 O O . THR A 1 409 ? 12.938 -27.135 -23.037 1.00 72.81 409 THR A O 1
ATOM 3194 N N . LYS A 1 410 ? 13.396 -28.914 -24.313 1.00 84.88 410 LYS A N 1
ATOM 3195 C CA . LYS A 1 410 ? 14.836 -28.667 -24.351 1.00 84.88 410 LYS A CA 1
ATOM 3196 C C . LYS A 1 410 ? 15.093 -27.269 -24.922 1.00 84.88 410 LYS A C 1
ATOM 3198 O O . LYS A 1 410 ? 14.505 -26.911 -25.939 1.00 84.88 410 LYS A O 1
ATOM 3203 N N . TRP A 1 411 ? 15.993 -26.506 -24.296 1.00 89.88 411 TRP A N 1
ATOM 3204 C CA . TRP A 1 411 ? 16.354 -25.188 -24.813 1.00 89.88 411 TRP A CA 1
ATOM 3205 C C . TRP A 1 411 ? 16.959 -25.291 -26.212 1.00 89.88 411 TRP A C 1
ATOM 3207 O O . TRP A 1 411 ? 17.992 -25.941 -26.406 1.00 89.88 411 TRP A O 1
ATOM 3217 N N . GLU A 1 412 ? 16.348 -24.582 -27.154 1.00 91.12 412 GLU A N 1
ATOM 3218 C CA . GLU A 1 412 ? 16.851 -24.368 -28.505 1.00 91.12 412 GLU A CA 1
ATOM 3219 C C . GLU A 1 412 ? 16.684 -22.881 -28.862 1.00 91.12 412 GLU A C 1
ATOM 3221 O O . GLU A 1 412 ? 15.756 -22.229 -28.371 1.00 91.12 412 GLU A O 1
ATOM 3226 N N . PRO A 1 413 ? 17.592 -22.292 -29.663 1.00 92.06 413 PRO A N 1
ATOM 3227 C CA . PRO A 1 413 ? 17.473 -20.894 -30.047 1.00 92.06 413 PRO A CA 1
ATOM 3228 C C . PRO A 1 413 ? 16.230 -20.695 -30.919 1.00 92.06 413 PRO A C 1
ATOM 3230 O O . PRO A 1 413 ? 16.042 -21.400 -31.911 1.00 92.06 413 PRO A O 1
ATOM 3233 N N . HIS A 1 414 ? 15.418 -19.692 -30.582 1.00 96.00 414 HIS A N 1
ATOM 3234 C CA . HIS A 1 414 ? 14.329 -19.223 -31.439 1.00 96.00 414 HIS A CA 1
ATOM 3235 C C . HIS A 1 414 ? 14.847 -18.950 -32.872 1.00 96.00 414 HIS A C 1
ATOM 3237 O O . HIS A 1 414 ? 15.986 -18.495 -32.998 1.00 96.00 414 HIS A O 1
ATOM 3243 N N . PRO A 1 415 ? 14.068 -19.154 -33.955 1.00 96.38 415 PRO A N 1
ATOM 3244 C CA . PRO A 1 415 ? 14.533 -18.919 -35.329 1.00 96.38 415 PRO A CA 1
ATOM 3245 C C . PRO A 1 415 ? 15.197 -17.550 -35.568 1.00 96.38 415 PRO A C 1
ATOM 3247 O O . PRO A 1 415 ? 16.249 -17.479 -36.193 1.00 96.38 415 PRO A O 1
ATOM 3250 N N . ASP A 1 416 ? 14.657 -16.467 -35.000 1.00 97.56 416 ASP A N 1
ATOM 3251 C CA . ASP A 1 416 ? 15.268 -15.121 -35.057 1.00 97.56 416 ASP A CA 1
ATOM 3252 C C . ASP A 1 416 ? 16.533 -14.938 -34.192 1.00 97.56 416 ASP A C 1
ATOM 3254 O O . ASP A 1 416 ? 17.220 -13.928 -34.307 1.00 97.56 416 ASP A O 1
ATOM 3258 N N . ALA A 1 417 ? 16.873 -15.907 -33.342 1.00 96.69 417 ALA A N 1
ATOM 3259 C CA . ALA A 1 417 ? 18.137 -15.995 -32.606 1.00 96.69 417 ALA A CA 1
ATOM 3260 C C . ALA A 1 417 ? 19.179 -16.888 -33.332 1.00 96.69 417 ALA A C 1
ATOM 3262 O O . ALA A 1 417 ? 20.198 -17.293 -32.752 1.00 96.69 417 ALA A O 1
ATOM 3263 N N . VAL A 1 418 ? 18.930 -17.193 -34.612 1.00 96.56 418 VAL A N 1
ATOM 3264 C CA . VAL A 1 418 ? 19.860 -17.822 -35.560 1.00 96.56 418 VAL A CA 1
ATOM 3265 C C . VAL A 1 418 ? 20.316 -16.775 -36.583 1.00 96.56 418 VAL A C 1
ATOM 3267 O O . VAL A 1 418 ? 19.534 -15.939 -37.031 1.00 96.56 418 VAL A O 1
ATOM 3270 N N . VAL A 1 419 ? 21.604 -16.793 -36.936 1.00 95.81 419 VAL A N 1
ATOM 3271 C CA . VAL A 1 419 ? 22.187 -15.830 -37.884 1.00 95.81 419 VAL A CA 1
ATOM 3272 C C . VAL A 1 419 ? 21.628 -16.065 -39.287 1.00 95.81 419 VAL A C 1
ATOM 3274 O O . VAL A 1 419 ? 21.665 -17.184 -39.793 1.00 95.81 419 VAL A O 1
ATOM 3277 N N . ASN A 1 420 ? 21.154 -14.995 -39.923 1.00 94.06 420 ASN A N 1
ATOM 3278 C CA . ASN A 1 420 ? 20.701 -14.991 -41.307 1.00 94.06 420 ASN A CA 1
ATOM 3279 C C . ASN A 1 420 ? 21.691 -14.191 -42.162 1.00 94.06 420 ASN A C 1
ATOM 3281 O O . ASN A 1 420 ? 21.738 -12.969 -42.078 1.00 94.06 420 ASN A O 1
ATOM 3285 N N . GLU A 1 421 ? 22.462 -14.870 -43.012 1.00 94.12 421 GLU A N 1
ATOM 3286 C CA . GLU A 1 421 ? 23.521 -14.261 -43.841 1.00 94.12 421 GLU A CA 1
ATOM 3287 C C . GLU A 1 421 ? 23.012 -13.211 -44.850 1.00 94.12 421 GLU A C 1
ATOM 3289 O O . GLU A 1 421 ? 23.804 -12.491 -45.452 1.00 94.12 421 GLU A O 1
ATOM 3294 N N . LYS A 1 422 ? 21.689 -13.109 -45.047 1.00 94.62 422 LYS A N 1
ATOM 3295 C CA . LYS A 1 422 ? 21.045 -12.113 -45.921 1.00 94.62 422 LYS A CA 1
ATOM 3296 C C . LYS A 1 422 ? 20.643 -10.827 -45.190 1.00 94.62 422 LYS A C 1
ATOM 3298 O O . LYS A 1 422 ? 20.124 -9.913 -45.828 1.00 94.62 422 LYS A O 1
ATOM 3303 N N . VAL A 1 423 ? 20.828 -10.764 -43.872 1.00 96.50 423 VAL A N 1
ATOM 3304 C CA . VAL A 1 423 ? 20.459 -9.618 -43.034 1.00 96.50 423 VAL A CA 1
ATOM 3305 C C . VAL A 1 423 ? 21.697 -8.748 -42.767 1.00 96.50 423 VAL A C 1
ATOM 3307 O O . VAL A 1 423 ? 22.728 -9.286 -42.365 1.00 96.50 423 VAL A O 1
ATOM 3310 N N . PRO A 1 424 ? 21.633 -7.415 -42.966 1.00 95.31 424 PRO A N 1
ATOM 3311 C CA . PRO A 1 424 ? 22.731 -6.513 -42.616 1.00 95.31 424 PRO A CA 1
ATOM 3312 C C . PRO A 1 424 ? 23.002 -6.534 -41.109 1.00 95.31 424 PRO A C 1
ATOM 3314 O O . PRO A 1 424 ? 22.102 -6.207 -40.341 1.00 95.31 424 PRO A O 1
ATOM 3317 N N . THR A 1 425 ? 24.226 -6.887 -40.707 1.00 96.44 425 THR A N 1
ATOM 3318 C CA . THR A 1 425 ? 24.609 -7.058 -39.296 1.00 96.44 425 THR A CA 1
ATOM 3319 C C . THR A 1 425 ? 25.152 -5.782 -38.657 1.00 96.44 425 THR A C 1
ATOM 3321 O O . THR A 1 425 ? 26.101 -5.191 -39.180 1.00 96.44 425 THR A O 1
ATOM 3324 N N . GLY A 1 426 ? 24.627 -5.406 -37.492 1.00 96.62 426 GLY A N 1
ATOM 3325 C CA . GLY A 1 426 ? 25.188 -4.355 -36.638 1.00 96.62 426 GLY A CA 1
ATOM 3326 C C . GLY A 1 426 ? 26.547 -4.685 -35.996 1.00 96.62 426 GLY A C 1
ATOM 3327 O O . GLY A 1 426 ? 27.073 -5.794 -36.104 1.00 96.62 426 GLY A O 1
ATOM 3328 N N . THR A 1 427 ? 27.120 -3.716 -35.277 1.00 97.56 427 THR A N 1
ATOM 3329 C CA . THR A 1 427 ? 28.437 -3.820 -34.616 1.00 97.56 427 THR A CA 1
ATOM 3330 C C . THR A 1 427 ? 28.340 -3.679 -33.096 1.00 97.56 427 THR A C 1
ATOM 3332 O O . THR A 1 427 ? 27.461 -2.994 -32.582 1.00 97.56 427 THR A O 1
ATOM 3335 N N . ILE A 1 428 ? 29.252 -4.323 -32.352 1.00 98.00 428 ILE A N 1
ATOM 3336 C CA . ILE A 1 428 ? 29.397 -4.142 -30.895 1.00 98.00 428 ILE A CA 1
ATOM 3337 C C . ILE A 1 428 ? 30.597 -3.232 -30.622 1.00 98.00 428 ILE A C 1
ATOM 3339 O O . ILE A 1 428 ? 31.735 -3.612 -30.904 1.00 98.00 428 ILE A O 1
ATOM 3343 N N . GLU A 1 429 ? 30.364 -2.082 -29.994 1.00 97.12 429 GLU A N 1
ATOM 3344 C CA . GLU A 1 429 ? 31.425 -1.224 -29.465 1.00 97.12 429 GLU A CA 1
ATOM 3345 C C . GLU A 1 429 ? 31.594 -1.459 -27.960 1.00 97.12 429 GLU A C 1
ATOM 3347 O O . GLU A 1 429 ? 30.672 -1.238 -27.171 1.00 97.12 429 GLU A O 1
ATOM 3352 N N . LYS A 1 430 ? 32.791 -1.885 -27.544 1.00 97.12 430 LYS A N 1
ATOM 3353 C CA . LYS A 1 430 ? 33.171 -1.986 -26.128 1.00 97.12 430 LYS A CA 1
ATOM 3354 C C . LYS A 1 430 ? 33.918 -0.727 -25.706 1.00 97.12 430 LYS A C 1
ATOM 3356 O O . LYS A 1 430 ? 34.809 -0.273 -26.420 1.00 97.12 430 LYS A O 1
ATOM 3361 N N . PHE A 1 431 ? 33.584 -0.203 -24.534 1.00 96.44 431 PHE A N 1
ATOM 3362 C CA . PHE A 1 431 ? 34.176 1.017 -23.993 1.00 96.44 431 PHE A CA 1
ATOM 3363 C C . PHE A 1 431 ? 35.141 0.703 -22.838 1.00 96.44 431 PHE A C 1
ATOM 3365 O O . PHE A 1 431 ? 35.097 -0.398 -22.279 1.00 96.44 431 PHE A O 1
ATOM 3372 N N . PRO A 1 432 ? 36.012 1.655 -22.447 1.00 95.88 432 PRO A N 1
ATOM 3373 C CA . PRO A 1 432 ? 36.719 1.589 -21.173 1.00 95.88 432 PRO A CA 1
ATOM 3374 C C . PRO A 1 432 ? 35.743 1.392 -20.006 1.00 95.88 432 PRO A C 1
ATOM 3376 O O . PRO A 1 432 ? 34.603 1.868 -20.049 1.00 95.88 432 PRO A O 1
ATOM 3379 N N . ALA A 1 433 ? 36.196 0.696 -18.962 1.00 93.56 433 ALA A N 1
ATOM 3380 C CA . ALA A 1 433 ? 35.382 0.455 -17.779 1.00 93.56 433 ALA A CA 1
ATOM 3381 C C . ALA A 1 433 ? 34.976 1.785 -17.119 1.00 93.56 433 ALA A C 1
ATOM 3383 O O . ALA A 1 433 ? 35.783 2.705 -17.002 1.00 93.56 433 ALA A O 1
ATOM 3384 N N . PHE A 1 434 ? 33.708 1.885 -16.729 1.00 96.12 434 PHE A N 1
ATOM 3385 C CA . PHE A 1 434 ? 33.084 3.127 -16.289 1.00 96.12 434 PHE A CA 1
ATOM 3386 C C . PHE A 1 434 ? 33.112 3.248 -14.766 1.00 96.12 434 PHE A C 1
ATOM 3388 O O . PHE A 1 434 ? 32.678 2.320 -14.080 1.00 96.12 434 PHE A O 1
ATOM 3395 N N . GLU A 1 435 ? 33.561 4.394 -14.252 1.00 96.50 435 GLU A N 1
ATOM 3396 C CA . GLU A 1 435 ? 33.517 4.737 -12.826 1.00 96.50 435 GLU A CA 1
ATOM 3397 C C . GLU A 1 435 ? 32.330 5.659 -12.519 1.00 96.50 435 GLU A C 1
ATOM 3399 O O . GLU A 1 435 ? 32.132 6.675 -13.186 1.00 96.50 435 GLU A O 1
ATOM 3404 N N . SER A 1 436 ? 31.532 5.305 -11.509 1.00 95.75 436 SER A N 1
ATOM 3405 C CA . SER A 1 436 ? 30.323 6.058 -11.141 1.00 95.75 436 SER A CA 1
ATOM 3406 C C . SER A 1 436 ? 30.572 7.164 -10.117 1.00 95.75 436 SER A C 1
ATOM 3408 O O . SER A 1 436 ? 31.372 6.996 -9.196 1.00 95.75 436 SER A O 1
ATOM 3410 N N . LYS A 1 437 ? 29.770 8.234 -10.190 1.00 95.50 437 LYS A N 1
ATOM 3411 C CA . LYS A 1 437 ? 29.623 9.233 -9.116 1.00 95.50 437 LYS A CA 1
ATOM 3412 C C . LYS A 1 437 ? 28.402 8.928 -8.243 1.00 95.50 437 LYS A C 1
ATOM 3414 O O . LYS A 1 437 ? 28.470 9.085 -7.034 1.00 95.50 437 LYS A O 1
ATOM 3419 N N . ILE A 1 438 ? 27.311 8.438 -8.836 1.00 94.19 438 ILE A N 1
ATOM 3420 C CA . ILE A 1 438 ? 26.077 8.042 -8.129 1.00 94.19 438 ILE A CA 1
ATOM 3421 C C . ILE A 1 438 ? 26.265 6.750 -7.316 1.00 94.19 438 ILE A C 1
ATOM 3423 O O . ILE A 1 438 ? 25.747 6.624 -6.208 1.00 94.19 438 ILE A O 1
ATOM 3427 N N . PHE A 1 439 ? 27.045 5.803 -7.839 1.00 93.25 439 PHE A N 1
ATOM 3428 C CA . PHE A 1 439 ? 27.512 4.616 -7.117 1.00 93.25 439 PHE A CA 1
ATOM 3429 C C . PHE A 1 439 ? 29.024 4.730 -6.869 1.00 93.25 439 PHE A C 1
ATOM 3431 O O . PHE A 1 439 ? 29.827 4.096 -7.556 1.00 93.25 439 PHE A O 1
ATOM 3438 N N . GLU A 1 440 ? 29.422 5.593 -5.933 1.00 92.62 440 GLU A N 1
ATOM 3439 C CA . GLU A 1 440 ? 30.833 5.891 -5.645 1.00 92.62 440 GLU A CA 1
ATOM 3440 C C . GLU A 1 440 ? 31.693 4.633 -5.425 1.00 92.62 440 GLU A C 1
ATOM 3442 O O . GLU A 1 440 ? 31.265 3.659 -4.804 1.00 92.62 440 GLU A O 1
ATOM 3447 N N . ASN A 1 441 ? 32.965 4.688 -5.836 1.00 92.88 441 ASN A N 1
ATOM 3448 C CA . ASN A 1 441 ? 33.930 3.581 -5.739 1.00 92.88 441 ASN A CA 1
ATOM 3449 C C . ASN A 1 441 ? 33.535 2.322 -6.544 1.00 92.88 441 ASN A C 1
ATOM 3451 O O . ASN A 1 441 ? 34.102 1.255 -6.305 1.00 92.88 441 ASN A O 1
ATOM 3455 N N . THR A 1 442 ? 32.588 2.408 -7.487 1.00 95.25 442 THR A N 1
ATOM 3456 C CA . THR A 1 442 ? 32.280 1.294 -8.399 1.00 95.25 442 THR A CA 1
ATOM 3457 C C . THR A 1 442 ? 32.893 1.484 -9.777 1.00 95.25 442 THR A C 1
ATOM 3459 O O . THR A 1 442 ? 32.869 2.581 -10.332 1.00 95.25 442 THR A O 1
ATOM 3462 N N . VAL A 1 443 ? 33.392 0.382 -10.338 1.00 94.94 443 VAL A N 1
ATOM 3463 C CA . VAL A 1 443 ? 33.833 0.251 -11.729 1.00 94.94 443 VAL A CA 1
ATOM 3464 C C . VAL A 1 443 ? 33.036 -0.864 -12.417 1.00 94.94 443 VAL A C 1
ATOM 3466 O O . VAL A 1 443 ? 32.771 -1.905 -11.806 1.00 94.94 443 VAL A O 1
ATOM 3469 N N . ARG A 1 444 ? 32.629 -0.662 -13.677 1.00 94.88 444 ARG A N 1
ATOM 3470 C CA . ARG A 1 444 ? 31.846 -1.642 -14.460 1.00 94.88 444 ARG A CA 1
ATOM 3471 C C . ARG A 1 444 ? 32.231 -1.690 -15.938 1.00 94.88 444 ARG A C 1
ATOM 3473 O O . ARG A 1 444 ? 32.494 -0.662 -16.556 1.00 94.88 444 ARG A O 1
ATOM 3480 N N . ASP A 1 445 ? 32.205 -2.887 -16.519 1.00 95.44 445 ASP A N 1
ATOM 3481 C CA . ASP A 1 445 ? 32.351 -3.072 -17.967 1.00 95.44 445 ASP A CA 1
ATOM 3482 C C . ASP A 1 445 ? 31.024 -2.748 -18.667 1.00 95.44 445 ASP A C 1
ATOM 3484 O O . ASP A 1 445 ? 29.970 -3.224 -18.235 1.00 95.44 445 ASP A O 1
ATOM 3488 N N . TRP A 1 446 ? 31.062 -2.018 -19.780 1.00 97.62 446 TRP A N 1
ATOM 3489 C CA . TRP A 1 446 ? 29.872 -1.712 -20.577 1.00 97.62 446 TRP A CA 1
ATOM 3490 C C . TRP A 1 446 ? 30.188 -1.676 -22.078 1.00 97.62 446 TRP A C 1
ATOM 3492 O O . TRP A 1 446 ? 31.345 -1.575 -22.500 1.00 97.62 446 TRP A O 1
ATOM 3502 N N . ALA A 1 447 ? 29.146 -1.819 -22.890 1.00 98.50 447 ALA A N 1
ATOM 3503 C CA . ALA A 1 447 ? 29.223 -1.812 -24.345 1.00 98.50 447 ALA A CA 1
ATOM 3504 C C . ALA A 1 447 ? 27.915 -1.282 -24.941 1.00 98.50 447 ALA A C 1
ATOM 3506 O O . ALA A 1 447 ? 26.882 -1.279 -24.269 1.00 98.50 447 ALA A O 1
ATOM 3507 N N . ILE A 1 448 ? 27.935 -0.915 -26.218 1.00 98.62 448 ILE A N 1
ATOM 3508 C CA . ILE A 1 448 ? 26.714 -0.746 -27.012 1.00 98.62 448 ILE A CA 1
ATOM 3509 C C . ILE A 1 448 ? 26.736 -1.686 -28.212 1.00 98.62 448 ILE A C 1
ATOM 3511 O O . ILE A 1 448 ? 27.790 -2.183 -28.612 1.00 98.62 448 ILE A O 1
ATOM 3515 N N . TYR A 1 449 ? 25.568 -1.904 -28.799 1.00 98.75 449 TYR A N 1
ATOM 3516 C CA . TYR A 1 449 ? 25.433 -2.489 -30.122 1.00 98.75 449 TYR A CA 1
ATOM 3517 C C . TYR A 1 449 ? 24.595 -1.579 -31.016 1.00 98.75 449 TYR A C 1
ATOM 3519 O O . TYR A 1 449 ? 23.537 -1.096 -30.606 1.00 98.75 449 TYR A O 1
ATOM 3527 N N . VAL A 1 450 ? 25.101 -1.348 -32.225 1.00 98.44 450 VAL A N 1
ATOM 3528 C CA . VAL A 1 450 ? 24.578 -0.398 -33.207 1.00 98.44 450 VAL A CA 1
ATOM 3529 C C . VAL A 1 450 ? 24.148 -1.185 -34.450 1.00 98.44 450 VAL A C 1
ATOM 3531 O O . VAL A 1 450 ? 25.018 -1.688 -35.165 1.00 98.44 450 VAL A O 1
ATOM 3534 N N . PRO A 1 451 ? 22.836 -1.327 -34.718 1.00 97.75 451 PRO A N 1
ATOM 3535 C CA . PRO A 1 451 ? 22.332 -1.956 -35.939 1.00 97.75 451 PRO A CA 1
ATOM 3536 C C . PRO A 1 451 ? 22.840 -1.253 -37.204 1.00 97.75 451 PRO A C 1
ATOM 3538 O O . PRO A 1 451 ? 22.979 -0.029 -37.221 1.00 97.75 451 PRO A O 1
ATOM 3541 N N . ALA A 1 452 ? 23.039 -1.998 -38.293 1.00 96.81 452 ALA A N 1
ATOM 3542 C CA . ALA A 1 452 ? 23.546 -1.463 -39.566 1.00 96.81 452 ALA A CA 1
ATOM 3543 C C . ALA A 1 452 ? 22.650 -0.378 -40.211 1.00 96.81 452 ALA A C 1
ATOM 3545 O O . ALA A 1 452 ? 23.071 0.309 -41.139 1.00 96.81 452 ALA A O 1
ATOM 3546 N N . GLN A 1 453 ? 21.409 -0.238 -39.739 1.00 94.94 453 GLN A N 1
ATOM 3547 C CA . GLN A 1 453 ? 20.405 0.718 -40.207 1.00 94.94 453 GLN A CA 1
ATOM 3548 C C . GLN A 1 453 ? 20.437 2.059 -39.441 1.00 94.94 453 GLN A C 1
ATOM 3550 O O . GLN A 1 453 ? 19.726 2.985 -39.826 1.00 94.94 453 GLN A O 1
ATOM 3555 N N . VAL A 1 454 ? 21.215 2.174 -38.357 1.00 94.31 454 VAL A N 1
ATOM 3556 C CA . VAL A 1 454 ? 21.322 3.394 -37.537 1.00 94.31 454 VAL A CA 1
ATOM 3557 C C . VAL A 1 454 ? 22.284 4.404 -38.168 1.00 94.31 454 VAL A C 1
ATOM 3559 O O . VAL A 1 454 ? 23.413 4.058 -38.517 1.00 94.31 454 VAL A O 1
ATOM 3562 N N . LYS A 1 455 ? 21.870 5.677 -38.237 1.00 92.94 455 LYS A N 1
ATOM 3563 C CA . LYS A 1 455 ? 22.747 6.815 -38.564 1.00 92.94 455 LYS A CA 1
ATOM 3564 C C . LYS A 1 455 ? 23.048 7.639 -37.299 1.00 92.94 455 LYS A C 1
ATOM 3566 O O . LYS A 1 455 ? 22.154 7.774 -36.465 1.00 92.94 455 LYS A O 1
ATOM 3571 N N . PRO A 1 456 ? 24.258 8.210 -37.128 1.00 90.62 456 PRO A N 1
ATOM 3572 C CA . PRO A 1 456 ? 24.610 9.004 -35.941 1.00 90.62 456 PRO A CA 1
ATOM 3573 C C . PRO A 1 456 ? 23.695 10.209 -35.671 1.00 90.62 456 PRO A C 1
ATOM 3575 O O . PRO A 1 456 ? 23.464 10.571 -34.519 1.00 90.62 456 PRO A O 1
ATOM 3578 N N . ASP A 1 457 ? 23.167 10.823 -36.724 1.00 93.06 457 ASP A N 1
ATOM 3579 C CA . ASP A 1 457 ? 22.371 12.052 -36.729 1.00 93.06 457 ASP A CA 1
ATOM 3580 C C . ASP A 1 457 ? 20.845 11.824 -36.722 1.00 93.06 457 ASP A C 1
ATOM 3582 O O . ASP A 1 457 ? 20.083 12.774 -36.537 1.00 93.06 457 ASP A O 1
ATOM 3586 N N . GLU A 1 458 ? 20.375 10.579 -36.860 1.00 94.50 458 GLU A N 1
ATOM 3587 C CA . GLU A 1 458 ? 18.942 10.252 -36.881 1.00 94.50 458 GLU A CA 1
ATOM 3588 C C . GLU A 1 458 ? 18.455 9.670 -35.533 1.00 94.50 458 GLU A C 1
ATOM 3590 O O . GLU A 1 458 ? 19.034 8.693 -35.047 1.00 94.50 458 GLU A O 1
ATOM 3595 N N . PRO A 1 459 ? 17.370 10.216 -34.930 1.00 96.19 459 PRO A N 1
ATOM 3596 C CA . PRO A 1 459 ? 16.814 9.754 -33.654 1.00 96.19 459 PRO A CA 1
ATOM 3597 C C . PRO A 1 459 ? 16.471 8.257 -33.607 1.00 96.19 459 PRO A C 1
ATOM 3599 O O . PRO A 1 459 ? 15.399 7.822 -34.027 1.00 96.19 459 PRO A O 1
ATOM 3602 N N . SER A 1 460 ? 17.373 7.472 -33.025 1.00 97.50 460 SER A N 1
ATOM 3603 C CA . SER A 1 460 ? 17.260 6.016 -32.912 1.00 97.50 460 SER A CA 1
ATOM 3604 C C . SER A 1 460 ? 16.553 5.595 -31.621 1.00 97.50 460 SER A C 1
ATOM 3606 O O . SER A 1 460 ? 16.599 6.308 -30.613 1.00 97.50 460 SER A O 1
ATOM 3608 N N . ALA A 1 461 ? 15.907 4.426 -31.621 1.00 98.56 461 ALA A N 1
ATOM 3609 C CA . ALA A 1 461 ? 15.412 3.826 -30.382 1.00 98.56 461 ALA A CA 1
ATOM 3610 C C . ALA A 1 461 ? 16.585 3.334 -29.514 1.00 98.56 461 ALA A C 1
ATOM 3612 O O . ALA A 1 461 ? 17.687 3.092 -30.014 1.00 98.56 461 ALA A O 1
ATOM 3613 N N . VAL A 1 462 ? 16.355 3.159 -28.211 1.00 98.81 462 VAL A N 1
ATOM 3614 C CA . VAL A 1 462 ? 17.357 2.614 -27.283 1.00 98.81 462 VAL A CA 1
ATOM 3615 C C . VAL A 1 462 ? 16.749 1.583 -26.339 1.00 98.81 462 VAL A C 1
ATOM 3617 O O . VAL A 1 462 ? 15.653 1.774 -25.810 1.00 98.81 462 VAL A O 1
ATOM 3620 N N . MET A 1 463 ? 17.479 0.491 -26.107 1.00 98.88 463 MET A N 1
ATOM 3621 C CA . MET A 1 463 ? 17.105 -0.555 -25.157 1.00 98.88 463 MET A CA 1
ATOM 3622 C C . MET A 1 463 ? 18.275 -0.872 -24.224 1.00 98.88 463 MET A C 1
ATOM 3624 O O . MET A 1 463 ? 19.341 -1.291 -24.674 1.00 98.88 463 MET A O 1
ATOM 3628 N N . VAL A 1 464 ? 18.092 -0.647 -22.923 1.00 98.88 464 VAL A N 1
ATOM 3629 C CA . VAL A 1 464 ? 19.135 -0.867 -21.909 1.00 98.88 464 VAL A CA 1
ATOM 3630 C C . VAL A 1 464 ? 19.005 -2.275 -21.327 1.00 98.88 464 VAL A C 1
ATOM 3632 O O . VAL A 1 464 ? 17.933 -2.665 -20.867 1.00 98.88 464 VAL A O 1
ATOM 3635 N N . PHE A 1 465 ? 20.104 -3.025 -21.336 1.00 98.75 465 PHE A N 1
ATOM 3636 C CA . PHE A 1 465 ? 20.197 -4.409 -20.879 1.00 98.75 465 PHE A CA 1
ATOM 3637 C C . PHE A 1 465 ? 21.057 -4.502 -19.618 1.00 98.75 465 PHE A C 1
ATOM 3639 O O . PHE A 1 465 ? 22.262 -4.229 -19.663 1.00 98.75 465 PHE A O 1
ATOM 3646 N N . GLN A 1 466 ? 20.435 -4.925 -18.517 1.00 97.75 466 GLN A N 1
ATOM 3647 C CA . GLN A 1 466 ? 21.120 -5.239 -17.260 1.00 97.75 466 GLN A CA 1
ATOM 3648 C C . GLN A 1 466 ? 21.862 -6.579 -17.374 1.00 97.75 466 GLN A C 1
ATOM 3650 O O . GLN A 1 466 ? 21.474 -7.429 -18.171 1.00 97.75 466 GLN A O 1
ATOM 3655 N N . ASP A 1 467 ? 22.943 -6.776 -16.611 1.00 96.00 467 ASP A N 1
ATOM 3656 C CA . ASP A 1 467 ? 23.867 -7.915 -16.776 1.00 96.00 467 ASP A CA 1
ATOM 3657 C C . ASP A 1 467 ? 24.298 -8.122 -18.247 1.00 96.00 467 ASP A C 1
ATOM 3659 O O . ASP A 1 467 ? 24.391 -9.248 -18.754 1.00 96.00 467 ASP A O 1
ATOM 3663 N N . GLY A 1 468 ? 24.551 -7.013 -18.952 1.00 95.38 468 GLY A N 1
ATOM 3664 C CA . GLY A 1 468 ? 24.650 -6.954 -20.412 1.00 95.38 468 GLY A CA 1
ATOM 3665 C C . GLY A 1 468 ? 25.691 -7.879 -21.063 1.00 95.38 468 GLY A C 1
ATOM 3666 O O . GLY A 1 468 ? 25.540 -8.228 -22.234 1.00 95.38 468 GLY A O 1
ATOM 3667 N N . HIS A 1 469 ? 26.703 -8.347 -20.320 1.00 94.12 469 HIS A N 1
ATOM 3668 C CA . HIS A 1 469 ? 27.635 -9.396 -20.764 1.00 94.12 469 HIS A CA 1
ATOM 3669 C C . HIS A 1 469 ? 26.933 -10.687 -21.228 1.00 94.12 469 HIS A C 1
ATOM 3671 O O . HIS A 1 469 ? 27.426 -11.357 -22.131 1.00 94.12 469 HIS A O 1
ATOM 3677 N N . SER A 1 470 ? 25.788 -11.028 -20.629 1.00 95.00 470 SER A N 1
ATOM 3678 C CA . SER A 1 470 ? 25.007 -12.226 -20.962 1.00 95.00 470 SER A CA 1
ATOM 3679 C C . SER A 1 470 ? 24.111 -12.038 -22.193 1.00 95.00 470 SER A C 1
ATOM 3681 O O . SER A 1 470 ? 23.810 -12.999 -22.901 1.00 95.00 470 SER A O 1
ATOM 3683 N N . TYR A 1 471 ? 23.722 -10.792 -22.473 1.00 97.56 471 TYR A N 1
ATOM 3684 C CA . TYR A 1 471 ? 22.855 -10.414 -23.586 1.00 97.56 471 TYR A CA 1
ATOM 3685 C C . TYR A 1 471 ? 23.627 -10.239 -24.904 1.00 97.56 471 TYR A C 1
ATOM 3687 O O . TYR A 1 471 ? 23.124 -10.608 -25.966 1.00 97.56 471 TYR A O 1
ATOM 3695 N N . MET A 1 472 ? 24.870 -9.746 -24.836 1.00 95.56 472 MET A N 1
ATOM 3696 C CA . MET A 1 472 ? 25.741 -9.553 -26.007 1.00 95.56 472 MET A CA 1
ATOM 3697 C C . MET A 1 472 ? 26.321 -10.852 -26.604 1.00 95.56 472 MET A C 1
ATOM 3699 O O . MET A 1 472 ? 26.887 -10.814 -27.695 1.00 95.56 472 MET A O 1
ATOM 3703 N N . ASP A 1 473 ? 26.217 -11.994 -25.913 1.00 95.00 473 ASP A N 1
ATOM 3704 C CA . ASP A 1 473 ? 26.743 -13.275 -26.400 1.00 95.00 473 ASP A CA 1
ATOM 3705 C C . ASP A 1 473 ? 25.839 -13.886 -27.485 1.00 95.00 473 ASP A C 1
ATOM 3707 O O . ASP A 1 473 ? 24.753 -14.405 -27.214 1.00 95.00 473 ASP A O 1
ATOM 3711 N N . THR A 1 474 ? 26.326 -13.879 -28.729 1.00 94.31 474 THR A N 1
ATOM 3712 C CA . THR A 1 474 ? 25.650 -14.451 -29.905 1.00 94.31 474 THR A CA 1
ATOM 3713 C C . THR A 1 474 ? 25.605 -15.983 -29.914 1.00 94.31 474 THR A C 1
ATOM 3715 O O . THR A 1 474 ? 24.863 -16.563 -30.706 1.00 94.31 474 THR A O 1
ATOM 3718 N N . LYS A 1 475 ? 26.342 -16.660 -29.023 1.00 93.69 475 LYS A N 1
ATOM 3719 C CA . LYS A 1 475 ? 26.256 -18.114 -28.795 1.00 93.69 475 LYS A CA 1
ATOM 3720 C C . LYS A 1 475 ? 25.373 -18.469 -27.594 1.00 93.69 475 LYS A C 1
ATOM 3722 O O . LYS A 1 475 ? 24.890 -19.604 -27.527 1.00 93.69 475 LYS A O 1
ATOM 3727 N N . GLY A 1 476 ? 25.122 -17.501 -26.711 1.00 94.88 476 GLY A N 1
ATOM 3728 C CA . GLY A 1 476 ? 24.340 -17.604 -25.479 1.00 94.88 476 GLY A CA 1
ATOM 3729 C C . GLY A 1 476 ? 22.838 -17.824 -25.692 1.00 94.88 476 GLY A C 1
ATOM 3730 O O . GLY A 1 476 ? 22.409 -18.330 -26.730 1.00 94.88 476 GLY A O 1
ATOM 3731 N N . ARG A 1 477 ? 22.031 -17.480 -24.678 1.00 95.19 477 ARG A N 1
ATOM 3732 C CA . ARG A 1 477 ? 20.566 -17.701 -24.670 1.00 95.19 477 ARG A CA 1
ATOM 3733 C C . ARG A 1 477 ? 19.770 -16.541 -25.266 1.00 95.19 477 ARG A C 1
ATOM 3735 O O . ARG A 1 477 ? 18.787 -16.787 -25.949 1.00 95.19 477 ARG A O 1
ATOM 3742 N N . TRP A 1 478 ? 20.225 -15.307 -25.050 1.00 96.62 478 TRP A N 1
ATOM 3743 C CA . TRP A 1 478 ? 19.538 -14.086 -25.491 1.00 96.62 478 TRP A CA 1
ATOM 3744 C C . TRP A 1 478 ? 19.909 -13.646 -26.910 1.00 96.62 478 TRP A C 1
ATOM 3746 O O . TRP A 1 478 ? 19.041 -13.242 -27.676 1.00 96.62 478 TRP A O 1
ATOM 3756 N N . ARG A 1 479 ? 21.205 -13.722 -27.256 1.00 97.56 479 ARG A N 1
ATOM 3757 C CA . ARG A 1 479 ? 21.752 -13.434 -28.596 1.00 97.56 479 ARG A CA 1
ATOM 3758 C C . ARG A 1 479 ? 21.304 -12.090 -29.183 1.00 97.56 479 ARG A C 1
ATOM 3760 O O . ARG A 1 479 ? 21.046 -11.999 -30.382 1.00 97.56 479 ARG A O 1
ATOM 3767 N N . VAL A 1 480 ? 21.238 -11.047 -28.349 1.00 98.31 480 VAL A N 1
ATOM 3768 C CA . VAL A 1 480 ? 20.595 -9.760 -28.680 1.00 98.31 480 VAL A CA 1
ATOM 3769 C C . VAL A 1 480 ? 21.017 -9.172 -30.033 1.00 98.31 480 VAL A C 1
ATOM 3771 O O . VAL A 1 480 ? 20.109 -8.787 -30.762 1.00 98.31 480 VAL A O 1
ATOM 3774 N N . PRO A 1 481 ? 22.309 -9.154 -30.433 1.00 98.38 481 PRO A N 1
ATOM 3775 C CA . PRO A 1 481 ? 22.709 -8.671 -31.759 1.00 98.38 481 PRO A CA 1
ATOM 3776 C C . PRO A 1 481 ? 21.964 -9.364 -32.910 1.00 98.38 481 PRO A C 1
ATOM 3778 O O . PRO A 1 481 ? 21.372 -8.704 -33.753 1.00 98.38 481 PRO A O 1
ATOM 3781 N N . VAL A 1 482 ? 21.912 -10.700 -32.889 1.00 98.44 482 VAL A N 1
ATOM 3782 C CA . VAL A 1 482 ? 21.292 -11.526 -33.942 1.00 98.44 482 VAL A CA 1
ATOM 3783 C C . VAL A 1 482 ? 19.780 -11.309 -33.995 1.00 98.44 482 VAL A C 1
ATOM 3785 O O . VAL A 1 482 ? 19.196 -11.214 -35.072 1.00 98.44 482 VAL A O 1
ATOM 3788 N N . VAL A 1 483 ? 19.151 -11.201 -32.822 1.00 98.56 483 VAL A N 1
ATOM 3789 C CA . VAL A 1 483 ? 17.710 -10.959 -32.705 1.00 98.56 483 VAL A CA 1
ATOM 3790 C C . VAL A 1 483 ? 17.352 -9.549 -33.176 1.00 98.56 483 VAL A C 1
ATOM 3792 O O . VAL A 1 483 ? 16.383 -9.388 -33.913 1.00 98.56 483 VAL A O 1
ATOM 3795 N N . PHE A 1 484 ? 18.139 -8.536 -32.807 1.00 98.69 484 PHE A N 1
ATOM 3796 C CA . PHE A 1 484 ? 17.935 -7.162 -33.267 1.00 98.69 484 PHE A CA 1
ATOM 3797 C C . PHE A 1 484 ? 18.098 -7.068 -34.786 1.00 98.69 484 PHE A C 1
ATOM 3799 O O . PHE A 1 484 ? 17.189 -6.571 -35.442 1.00 98.69 484 PHE A O 1
ATOM 3806 N N . ASP A 1 485 ? 19.181 -7.606 -35.354 1.00 98.56 485 ASP A N 1
ATOM 3807 C CA . ASP A 1 485 ? 19.399 -7.653 -36.806 1.00 98.56 485 ASP A CA 1
ATOM 3808 C C . ASP A 1 485 ? 18.186 -8.254 -37.545 1.00 98.56 485 ASP A C 1
ATOM 3810 O O . ASP A 1 485 ? 17.610 -7.619 -38.435 1.00 98.56 485 ASP A O 1
ATOM 3814 N N . ASN A 1 486 ? 17.743 -9.451 -37.138 1.00 98.44 486 ASN A N 1
ATOM 3815 C CA . ASN A 1 486 ? 16.619 -10.150 -37.767 1.00 98.44 486 ASN A CA 1
ATOM 3816 C C . ASN A 1 486 ? 15.284 -9.389 -37.635 1.00 98.44 486 ASN A C 1
ATOM 3818 O O . ASN A 1 486 ? 14.562 -9.249 -38.625 1.00 98.44 486 ASN A O 1
ATOM 3822 N N . LEU A 1 487 ? 14.940 -8.882 -36.445 1.00 98.50 487 LEU A N 1
ATOM 3823 C CA . LEU A 1 487 ? 13.664 -8.189 -36.216 1.00 98.50 487 LEU A CA 1
ATOM 3824 C C . LEU A 1 487 ? 13.632 -6.781 -36.841 1.00 98.50 487 LEU A C 1
ATOM 3826 O O . LEU A 1 487 ? 12.586 -6.363 -37.344 1.00 98.50 487 LEU A O 1
ATOM 3830 N N . ILE A 1 488 ? 14.760 -6.059 -36.862 1.00 98.19 488 ILE A N 1
ATOM 3831 C CA . ILE A 1 488 ? 14.878 -4.744 -37.518 1.00 98.19 488 ILE A CA 1
ATOM 3832 C C . ILE A 1 488 ? 14.759 -4.904 -39.037 1.00 98.19 488 ILE A C 1
ATOM 3834 O O . ILE A 1 488 ? 14.004 -4.167 -39.669 1.00 98.19 488 ILE A O 1
ATOM 3838 N N . ALA A 1 489 ? 15.427 -5.898 -39.634 1.00 97.88 489 ALA A N 1
ATOM 3839 C CA . ALA A 1 489 ? 15.336 -6.156 -41.073 1.00 97.88 489 ALA A CA 1
ATOM 3840 C C . ALA A 1 489 ? 13.936 -6.610 -41.531 1.00 97.88 489 ALA A C 1
ATOM 3842 O O . ALA A 1 489 ? 13.558 -6.365 -42.676 1.00 97.88 489 ALA A O 1
ATOM 3843 N N . LYS A 1 490 ? 13.143 -7.216 -40.637 1.00 97.19 490 LYS A N 1
ATOM 3844 C CA . LYS A 1 490 ? 11.716 -7.510 -40.861 1.00 97.19 490 LYS A CA 1
ATOM 3845 C C . LYS A 1 490 ? 10.785 -6.309 -40.628 1.00 97.19 490 LYS A C 1
ATOM 3847 O O . LYS A 1 490 ? 9.613 -6.375 -40.988 1.00 97.19 490 LYS A O 1
ATOM 3852 N N . GLY A 1 491 ? 11.268 -5.226 -40.014 1.00 96.25 491 GLY A N 1
ATOM 3853 C CA . GLY A 1 491 ? 10.440 -4.094 -39.578 1.00 96.25 491 GLY A CA 1
ATOM 3854 C C . GLY A 1 491 ? 9.532 -4.402 -38.376 1.00 96.25 491 GLY A C 1
ATOM 3855 O O . GLY A 1 491 ? 8.589 -3.651 -38.111 1.00 96.25 491 GLY A O 1
ATOM 3856 N N . GLU A 1 492 ? 9.810 -5.495 -37.658 1.00 97.25 492 GLU A N 1
ATOM 3857 C CA . GLU A 1 492 ? 9.070 -5.963 -36.477 1.00 97.25 492 GLU A CA 1
ATOM 3858 C C . GLU A 1 492 ? 9.480 -5.210 -35.196 1.00 97.25 492 GLU A C 1
ATOM 3860 O O . GLU A 1 492 ? 8.721 -5.170 -34.228 1.00 97.25 492 GLU A O 1
ATOM 3865 N N . MET A 1 493 ? 10.638 -4.542 -35.214 1.00 97.06 493 MET A N 1
ATOM 3866 C CA . MET A 1 493 ? 11.050 -3.526 -34.239 1.00 97.06 493 MET A CA 1
ATOM 3867 C C . MET A 1 493 ? 11.774 -2.360 -34.949 1.00 97.06 493 MET A C 1
ATOM 3869 O O . MET A 1 493 ? 12.309 -2.559 -36.043 1.00 97.06 493 MET A O 1
ATOM 3873 N N . PRO A 1 494 ? 11.800 -1.138 -34.381 1.00 97.31 494 PRO A N 1
ATOM 3874 C CA . PRO A 1 494 ? 12.545 -0.020 -34.965 1.00 97.31 494 PRO A CA 1
ATOM 3875 C C . PRO A 1 494 ? 14.070 -0.223 -34.846 1.00 97.31 494 PRO A C 1
ATOM 3877 O O . PRO A 1 494 ? 14.516 -0.962 -33.962 1.00 97.31 494 PRO A O 1
ATOM 3880 N N . PRO A 1 495 ? 14.894 0.477 -35.655 1.00 97.62 495 PRO A N 1
ATOM 3881 C CA . PRO A 1 495 ? 16.338 0.566 -35.437 1.00 97.62 495 PRO A CA 1
ATOM 3882 C C . PRO A 1 495 ? 16.648 1.014 -34.001 1.00 97.62 495 PRO A C 1
ATOM 3884 O O . PRO A 1 495 ? 16.337 2.138 -33.601 1.00 97.62 495 PRO A O 1
ATOM 3887 N N . THR A 1 496 ? 17.209 0.093 -33.213 1.00 98.62 496 THR A N 1
ATOM 3888 C CA . THR A 1 496 ? 17.364 0.228 -31.758 1.00 98.62 496 THR A CA 1
ATOM 3889 C C . THR A 1 496 ? 18.809 -0.025 -31.352 1.00 98.62 496 THR A C 1
ATOM 3891 O O . THR A 1 496 ? 19.322 -1.125 -31.540 1.00 98.62 496 THR A O 1
ATOM 3894 N N . ILE A 1 497 ? 19.453 0.965 -30.738 1.00 98.81 497 ILE A N 1
ATOM 3895 C CA . ILE A 1 497 ? 20.761 0.785 -30.101 1.00 98.81 497 ILE A CA 1
ATOM 3896 C C . ILE A 1 497 ? 20.563 0.003 -28.796 1.00 98.81 497 ILE A C 1
ATOM 3898 O O . ILE A 1 497 ? 19.795 0.415 -27.924 1.00 98.81 497 ILE A O 1
ATOM 3902 N N . ALA A 1 498 ? 21.262 -1.121 -28.638 1.00 98.81 498 ALA A N 1
ATOM 3903 C CA . ALA A 1 498 ? 21.307 -1.833 -27.362 1.00 98.81 498 ALA A CA 1
ATOM 3904 C C . ALA A 1 498 ? 22.433 -1.261 -26.491 1.00 98.81 498 ALA A C 1
ATOM 3906 O O . ALA A 1 498 ? 23.554 -1.097 -26.967 1.00 98.81 498 ALA A O 1
ATOM 3907 N N . VAL A 1 499 ? 22.163 -0.989 -25.213 1.00 98.81 499 VAL A N 1
ATOM 3908 C CA . VAL A 1 499 ? 23.166 -0.526 -24.239 1.00 98.81 499 VAL A CA 1
ATOM 3909 C C . VAL A 1 499 ? 23.345 -1.608 -23.181 1.00 98.81 499 VAL A C 1
ATOM 3911 O O . VAL A 1 499 ? 22.456 -1.846 -22.368 1.00 98.81 499 VAL A O 1
ATOM 3914 N N . PHE A 1 500 ? 24.489 -2.286 -23.206 1.00 98.75 500 PHE A N 1
ATOM 3915 C CA . PHE A 1 500 ? 24.819 -3.403 -22.327 1.00 98.75 500 PHE A CA 1
ATOM 3916 C C . PHE A 1 500 ? 25.572 -2.899 -21.095 1.00 98.75 500 PHE A C 1
ATOM 3918 O O . PHE A 1 500 ? 26.756 -2.564 -21.181 1.00 98.75 500 PHE A O 1
ATOM 3925 N N . VAL A 1 501 ? 24.904 -2.881 -19.942 1.00 97.88 501 VAL A N 1
ATOM 3926 C CA . VAL A 1 501 ? 25.482 -2.429 -18.671 1.00 97.88 501 VAL A CA 1
ATOM 3927 C C . VAL A 1 501 ? 25.664 -3.629 -17.749 1.00 97.88 501 VAL A C 1
ATOM 3929 O O . VAL A 1 501 ? 24.730 -4.396 -17.521 1.00 97.88 501 VAL A O 1
ATOM 3932 N N . ASN A 1 502 ? 26.871 -3.814 -17.213 1.00 96.88 502 ASN A N 1
ATOM 3933 C CA . ASN A 1 502 ? 27.102 -4.767 -16.129 1.00 96.88 502 ASN A CA 1
ATOM 3934 C C . ASN A 1 502 ? 27.013 -4.068 -14.764 1.00 96.88 502 ASN A C 1
ATOM 3936 O O . ASN A 1 502 ? 27.298 -2.872 -14.674 1.00 96.88 502 ASN A O 1
ATOM 3940 N N . PRO A 1 503 ? 26.665 -4.798 -13.694 1.00 95.25 503 PRO A N 1
ATOM 3941 C CA . PRO A 1 503 ? 26.675 -4.260 -12.338 1.00 95.25 503 PRO A CA 1
ATOM 3942 C C . PRO A 1 503 ? 28.064 -3.777 -11.897 1.00 95.25 503 PRO A C 1
ATOM 3944 O O . PRO A 1 503 ? 29.093 -4.343 -12.275 1.00 95.25 503 PRO A O 1
ATOM 3947 N N . GLY A 1 504 ? 28.086 -2.755 -11.042 1.00 94.69 504 GLY A N 1
ATOM 3948 C CA . GLY A 1 504 ? 29.298 -2.224 -10.426 1.00 94.69 504 GLY A CA 1
ATOM 3949 C C . GLY A 1 504 ? 30.021 -3.219 -9.518 1.00 94.69 504 GLY A C 1
ATOM 3950 O O . GLY A 1 504 ? 29.423 -3.967 -8.736 1.00 94.69 504 GLY A O 1
ATOM 3951 N N . HIS A 1 505 ? 31.349 -3.188 -9.582 1.00 94.12 505 HIS A N 1
ATOM 3952 C CA . HIS A 1 505 ? 32.235 -3.834 -8.623 1.00 94.12 505 HIS A CA 1
ATOM 3953 C C . HIS A 1 505 ? 33.063 -2.780 -7.878 1.00 94.12 505 HIS A C 1
ATOM 3955 O O . HIS A 1 505 ? 33.487 -1.793 -8.470 1.00 94.12 505 HIS A O 1
ATOM 3961 N N . ASP A 1 506 ? 33.287 -2.990 -6.582 1.00 92.94 506 ASP A N 1
ATOM 3962 C CA . ASP A 1 506 ? 34.086 -2.125 -5.707 1.00 92.94 506 ASP A CA 1
ATOM 3963 C C . ASP A 1 506 ? 35.533 -2.048 -6.227 1.00 92.94 506 ASP A C 1
ATOM 3965 O O . ASP A 1 506 ? 36.265 -3.034 -6.164 1.00 92.94 506 ASP A O 1
ATOM 3969 N N . SER A 1 507 ? 35.954 -0.890 -6.745 1.00 89.94 507 SER A N 1
ATOM 3970 C CA . SER A 1 507 ? 37.251 -0.710 -7.422 1.00 89.94 507 SER A CA 1
ATOM 3971 C C . SER A 1 507 ? 38.465 -0.926 -6.509 1.00 89.94 507 SER A C 1
ATOM 3973 O O . SER A 1 507 ? 39.591 -1.062 -6.984 1.00 89.94 507 SER A O 1
ATOM 3975 N N . ARG A 1 508 ? 38.242 -1.014 -5.192 1.00 90.19 508 ARG A N 1
ATOM 3976 C CA . ARG A 1 508 ? 39.257 -1.305 -4.167 1.00 90.19 508 ARG A CA 1
ATOM 3977 C C . ARG A 1 508 ? 39.446 -2.814 -3.942 1.00 90.19 508 ARG A C 1
ATOM 3979 O O . ARG A 1 508 ? 40.245 -3.207 -3.092 1.00 90.19 508 ARG A O 1
ATOM 3986 N N . ARG A 1 509 ? 38.696 -3.665 -4.653 1.00 89.06 509 ARG A N 1
ATOM 3987 C CA . ARG A 1 509 ? 38.748 -5.134 -4.582 1.00 89.06 509 ARG A CA 1
ATOM 3988 C C . ARG A 1 509 ? 39.242 -5.728 -5.904 1.00 89.06 509 ARG A C 1
ATOM 3990 O O . ARG A 1 509 ? 39.222 -5.084 -6.949 1.00 89.06 509 ARG A O 1
ATOM 3997 N N . ALA A 1 510 ? 39.690 -6.981 -5.855 1.00 87.06 510 ALA A N 1
ATOM 3998 C CA . ALA A 1 510 ? 40.039 -7.723 -7.060 1.00 87.06 510 ALA A CA 1
ATOM 3999 C C . ALA A 1 510 ? 38.776 -8.007 -7.893 1.00 87.06 510 ALA A C 1
ATOM 4001 O O . ALA A 1 510 ? 37.825 -8.606 -7.384 1.00 87.06 510 ALA A O 1
ATOM 4002 N N . LYS A 1 511 ? 38.798 -7.604 -9.172 1.00 85.88 511 LYS A N 1
ATOM 4003 C CA . LYS A 1 511 ? 37.713 -7.846 -10.133 1.00 85.88 511 LYS A CA 1
ATOM 4004 C C . LYS A 1 511 ? 37.367 -9.348 -10.166 1.00 85.88 511 LYS A C 1
ATOM 4006 O O . LYS A 1 511 ? 38.284 -10.160 -10.268 1.00 85.88 511 LYS A O 1
ATOM 4011 N N . PRO A 1 512 ? 36.081 -9.734 -10.080 1.00 86.50 512 PRO A N 1
ATOM 4012 C CA . PRO A 1 512 ? 35.690 -11.129 -9.951 1.00 86.50 512 PRO A CA 1
ATOM 4013 C C . PRO A 1 512 ? 35.780 -11.851 -11.296 1.00 86.50 512 PRO A C 1
ATOM 4015 O O . PRO A 1 512 ? 35.529 -11.256 -12.344 1.00 86.50 512 PRO A O 1
ATOM 4018 N N . ASP A 1 513 ? 36.001 -13.166 -11.252 1.00 87.12 513 ASP A N 1
ATOM 4019 C CA . ASP A 1 513 ? 36.079 -14.043 -12.436 1.00 87.12 513 ASP A CA 1
ATOM 4020 C C . ASP A 1 513 ? 34.762 -14.126 -13.238 1.00 87.12 513 ASP A C 1
ATOM 4022 O O . ASP A 1 513 ? 34.692 -14.758 -14.290 1.00 87.12 513 ASP A O 1
ATOM 4026 N N . SER A 1 514 ? 33.682 -13.529 -12.723 1.00 87.88 514 SER A N 1
ATOM 4027 C CA . SER A 1 514 ? 32.357 -13.518 -13.335 1.00 87.88 514 SER A CA 1
ATOM 4028 C C . SER A 1 514 ? 31.597 -12.235 -12.965 1.00 87.88 514 SER A C 1
ATOM 4030 O O . SER A 1 514 ? 31.497 -11.936 -11.769 1.00 87.88 514 SER A O 1
ATOM 4032 N N . PRO A 1 515 ? 31.000 -11.500 -13.928 1.00 83.19 515 PRO A N 1
ATOM 4033 C CA . PRO A 1 515 ? 30.217 -10.292 -13.640 1.00 83.19 515 PRO A CA 1
ATOM 4034 C C . PRO A 1 515 ? 29.010 -10.536 -12.722 1.00 83.19 515 PRO A C 1
ATOM 4036 O O . PRO A 1 515 ? 28.664 -9.662 -11.932 1.00 83.19 515 PRO A O 1
ATOM 4039 N N . TRP A 1 516 ? 28.438 -11.747 -12.719 1.00 86.00 516 TRP A N 1
ATOM 4040 C CA . TRP A 1 516 ? 27.392 -12.157 -11.768 1.00 86.00 516 TRP A CA 1
ATOM 4041 C C . TRP A 1 516 ? 27.816 -12.043 -10.291 1.00 86.00 516 TRP A C 1
ATOM 4043 O O . TRP A 1 516 ? 26.966 -11.980 -9.407 1.00 86.00 516 TRP A O 1
ATOM 4053 N N . ARG A 1 517 ? 29.129 -12.011 -10.013 1.00 86.69 517 ARG A N 1
ATOM 4054 C CA . ARG A 1 517 ? 29.728 -11.838 -8.678 1.00 86.69 517 ARG A CA 1
ATOM 4055 C C . ARG A 1 517 ? 30.233 -10.406 -8.425 1.00 86.69 517 ARG A C 1
ATOM 4057 O O . ARG A 1 517 ? 30.998 -10.183 -7.485 1.00 86.69 517 ARG A O 1
ATOM 4064 N N . ALA A 1 518 ? 29.843 -9.428 -9.248 1.00 87.81 518 ALA A N 1
ATOM 4065 C CA . ALA A 1 518 ? 30.123 -8.015 -8.998 1.00 87.81 518 ALA A CA 1
ATOM 4066 C C . ALA A 1 518 ? 29.526 -7.582 -7.648 1.00 87.81 518 ALA A C 1
ATOM 4068 O O . ALA A 1 518 ? 28.370 -7.874 -7.338 1.00 87.81 518 ALA A O 1
ATOM 4069 N N . SER A 1 519 ? 30.322 -6.901 -6.818 1.00 86.25 519 SER A N 1
ATOM 4070 C CA . SER A 1 519 ? 30.006 -6.734 -5.394 1.00 86.25 519 SER A CA 1
ATOM 4071 C C . SER A 1 519 ? 28.805 -5.832 -5.131 1.00 86.25 519 SER A C 1
ATOM 4073 O O . SER A 1 519 ? 28.228 -5.915 -4.051 1.00 86.25 519 SER A O 1
ATOM 4075 N N . ASN A 1 520 ? 28.440 -4.980 -6.094 1.00 91.12 520 ASN A N 1
ATOM 4076 C CA . ASN A 1 520 ? 27.333 -4.044 -5.968 1.00 91.12 520 ASN A CA 1
ATOM 4077 C C . ASN A 1 520 ? 26.055 -4.515 -6.683 1.00 91.12 520 ASN A C 1
ATOM 4079 O O . ASN A 1 520 ? 25.047 -3.829 -6.569 1.00 91.12 520 ASN A O 1
ATOM 4083 N N . ARG A 1 521 ? 26.047 -5.675 -7.374 1.00 93.38 521 ARG A N 1
ATOM 4084 C CA . ARG A 1 521 ? 24.916 -6.118 -8.224 1.00 93.38 521 ARG A CA 1
ATOM 4085 C C . ARG A 1 521 ? 23.562 -6.014 -7.521 1.00 93.38 521 ARG A C 1
ATOM 4087 O O . ARG A 1 521 ? 22.683 -5.316 -8.005 1.00 93.38 521 ARG A O 1
ATOM 4094 N N . GLY A 1 522 ? 23.417 -6.639 -6.352 1.00 90.75 522 GLY A N 1
ATOM 4095 C CA . GLY A 1 522 ? 22.159 -6.590 -5.597 1.00 90.75 522 GLY A CA 1
ATOM 4096 C C . GLY A 1 522 ? 21.847 -5.230 -4.956 1.00 90.75 522 GLY A C 1
ATOM 4097 O O . GLY A 1 522 ? 20.699 -4.957 -4.638 1.00 90.75 522 GLY A O 1
ATOM 4098 N N . TYR A 1 523 ? 22.840 -4.354 -4.771 1.00 91.44 523 TYR A N 1
ATOM 4099 C CA . TYR A 1 523 ? 22.613 -2.995 -4.267 1.00 91.44 523 TYR A CA 1
ATOM 4100 C C . TYR A 1 523 ? 22.169 -2.045 -5.391 1.00 91.44 523 TYR A C 1
ATOM 4102 O O . TYR A 1 523 ? 21.306 -1.204 -5.162 1.00 91.44 523 TYR A O 1
ATOM 4110 N N . GLU A 1 524 ? 22.716 -2.195 -6.599 1.00 93.94 524 GLU A N 1
ATOM 4111 C CA . GLU A 1 524 ? 22.355 -1.409 -7.787 1.00 93.94 524 GLU A CA 1
ATOM 4112 C C . GLU A 1 524 ? 21.015 -1.826 -8.392 1.00 93.94 524 GLU A C 1
ATOM 4114 O O . GLU A 1 524 ? 20.265 -0.968 -8.847 1.00 93.94 524 GLU A O 1
ATOM 4119 N N . TYR A 1 525 ? 20.729 -3.130 -8.415 1.00 95.75 525 TYR A N 1
ATOM 4120 C CA . TYR A 1 525 ? 19.600 -3.679 -9.163 1.00 95.75 525 TYR A CA 1
ATOM 4121 C C . TYR A 1 525 ? 18.346 -3.933 -8.318 1.00 95.75 525 TYR A C 1
ATOM 4123 O O . TYR A 1 525 ? 17.254 -3.604 -8.772 1.00 95.75 525 TYR A O 1
ATOM 4131 N N . ASP A 1 526 ? 18.479 -4.494 -7.110 1.00 94.75 526 ASP A N 1
ATOM 4132 C CA . ASP A 1 526 ? 17.325 -4.872 -6.274 1.00 94.75 526 ASP A CA 1
ATOM 4133 C C . ASP A 1 526 ? 16.881 -3.766 -5.289 1.00 94.75 526 ASP A C 1
ATOM 4135 O O . ASP A 1 526 ? 15.849 -3.903 -4.634 1.00 94.75 526 ASP A O 1
ATOM 4139 N N . SER A 1 527 ? 17.629 -2.659 -5.167 1.00 93.44 527 SER A N 1
ATOM 4140 C CA . SER A 1 527 ? 17.218 -1.499 -4.354 1.00 93.44 527 SER A CA 1
ATOM 4141 C C . SER A 1 527 ? 16.218 -0.617 -5.115 1.00 93.44 527 SER A C 1
ATOM 4143 O O . SER A 1 527 ? 16.403 -0.328 -6.296 1.00 93.44 527 SER A O 1
ATOM 4145 N N . LEU A 1 528 ? 15.168 -0.160 -4.429 1.00 93.88 528 LEU A N 1
ATOM 4146 C CA . LEU A 1 528 ? 14.089 0.646 -5.011 1.00 93.88 528 LEU A CA 1
ATOM 4147 C C . LEU A 1 528 ? 14.434 2.147 -5.072 1.00 93.88 528 LEU A C 1
ATOM 4149 O O . LEU A 1 528 ? 15.392 2.618 -4.458 1.00 93.88 528 LEU A O 1
ATOM 4153 N N . GLY A 1 529 ? 13.596 2.918 -5.767 1.00 91.94 529 GLY A N 1
ATOM 4154 C CA . GLY A 1 529 ? 13.774 4.356 -5.954 1.00 91.94 529 GLY A CA 1
ATOM 4155 C C . GLY A 1 529 ? 14.638 4.698 -7.169 1.00 91.94 529 GLY A C 1
ATOM 4156 O O . GLY A 1 529 ? 15.133 3.835 -7.893 1.00 91.94 529 GLY A O 1
ATOM 4157 N N . ASP A 1 530 ? 14.794 5.992 -7.433 1.00 92.81 530 ASP A N 1
ATOM 4158 C CA . ASP A 1 530 ? 15.259 6.482 -8.732 1.00 92.81 530 ASP A CA 1
ATOM 4159 C C . ASP A 1 530 ? 16.786 6.467 -8.913 1.00 92.81 530 ASP A C 1
ATOM 4161 O O . ASP A 1 530 ? 17.265 6.768 -10.004 1.00 92.81 530 ASP A O 1
ATOM 4165 N N . ARG A 1 531 ? 17.570 6.078 -7.896 1.00 93.88 531 ARG A N 1
ATOM 4166 C CA . ARG A 1 531 ? 19.046 6.155 -7.906 1.00 93.88 531 ARG A CA 1
ATOM 4167 C C . ARG A 1 531 ? 19.675 5.456 -9.126 1.00 93.88 531 ARG A C 1
ATOM 4169 O O . ARG A 1 531 ? 20.573 6.016 -9.753 1.00 93.88 531 ARG A O 1
ATOM 4176 N N . TYR A 1 532 ? 19.176 4.280 -9.525 1.00 96.56 532 TYR A N 1
ATOM 4177 C CA . TYR A 1 532 ? 19.660 3.606 -10.742 1.00 96.56 532 TYR A CA 1
ATOM 4178 C C . TYR A 1 532 ? 19.159 4.273 -12.040 1.00 96.56 532 TYR A C 1
ATOM 4180 O O . TYR A 1 532 ? 19.875 4.312 -13.041 1.00 96.56 532 TYR A O 1
ATOM 4188 N N . ALA A 1 533 ? 17.965 4.874 -12.026 1.00 97.12 533 ALA A N 1
ATOM 4189 C CA . ALA A 1 533 ? 17.460 5.655 -13.154 1.00 97.12 533 ALA A CA 1
ATOM 4190 C C . ALA A 1 533 ? 18.291 6.933 -13.368 1.00 97.12 533 ALA A C 1
ATOM 4192 O O . ALA A 1 533 ? 18.665 7.233 -14.501 1.00 97.12 533 ALA A O 1
ATOM 4193 N N . GLN A 1 534 ? 18.656 7.645 -12.293 1.00 96.69 534 GLN A N 1
ATOM 4194 C CA . GLN A 1 534 ? 19.580 8.783 -12.345 1.00 96.69 534 GLN A CA 1
ATOM 4195 C C . GLN A 1 534 ? 20.942 8.378 -12.920 1.00 96.69 534 GLN A C 1
ATOM 4197 O O . GLN A 1 534 ? 21.480 9.090 -13.768 1.00 96.69 534 GLN A O 1
ATOM 4202 N N . PHE A 1 535 ? 21.480 7.225 -12.508 1.00 97.81 535 PHE A N 1
ATOM 4203 C CA . PHE A 1 535 ? 22.724 6.673 -13.047 1.00 97.81 535 PHE A CA 1
ATOM 4204 C C . PHE A 1 535 ? 22.650 6.444 -14.569 1.00 97.81 535 PHE A C 1
ATOM 4206 O O . PHE A 1 535 ? 23.500 6.944 -15.311 1.00 97.81 535 PHE A O 1
ATOM 4213 N N . LEU A 1 536 ? 21.602 5.779 -15.069 1.00 98.50 536 LEU A N 1
ATOM 4214 C CA . LEU A 1 536 ? 21.433 5.592 -16.515 1.00 98.50 536 LEU A CA 1
ATOM 4215 C C . LEU A 1 536 ? 21.284 6.927 -17.264 1.00 98.50 536 LEU A C 1
ATOM 4217 O O . LEU A 1 536 ? 21.885 7.101 -18.323 1.00 98.50 536 LEU A O 1
ATOM 4221 N N . LEU A 1 537 ? 20.505 7.865 -16.720 1.00 98.38 537 LEU A N 1
ATOM 4222 C CA . LEU A 1 537 ? 20.139 9.117 -17.390 1.00 98.38 537 LEU A CA 1
ATOM 4223 C C . LEU A 1 537 ? 21.232 10.194 -17.353 1.00 98.38 537 LEU A C 1
ATOM 4225 O O . LEU A 1 537 ? 21.297 11.001 -18.277 1.00 98.38 537 LEU A O 1
ATOM 4229 N N . THR A 1 538 ? 22.070 10.230 -16.313 1.00 98.06 538 THR A N 1
ATOM 4230 C CA . THR A 1 538 ? 23.078 11.293 -16.120 1.00 98.06 538 THR A CA 1
ATOM 4231 C C . THR A 1 538 ? 24.523 10.826 -16.307 1.00 98.06 538 THR A C 1
ATOM 4233 O O . THR A 1 538 ? 25.381 11.660 -16.591 1.00 98.06 538 THR A O 1
ATOM 4236 N N . GLU A 1 539 ? 24.805 9.520 -16.213 1.00 98.19 539 GLU A N 1
ATOM 4237 C CA . GLU A 1 539 ? 26.163 8.983 -16.377 1.00 98.19 539 GLU A CA 1
ATOM 4238 C C . GLU A 1 539 ? 26.340 8.179 -17.675 1.00 98.19 539 GLU A C 1
ATOM 4240 O O . GLU A 1 539 ? 27.272 8.471 -18.426 1.00 98.19 539 GLU A O 1
ATOM 4245 N N . ILE A 1 540 ? 25.454 7.211 -17.967 1.00 98.38 540 ILE A N 1
ATOM 4246 C CA . ILE A 1 540 ? 25.633 6.253 -19.082 1.00 98.38 540 ILE A CA 1
ATOM 4247 C C . ILE A 1 540 ? 25.071 6.740 -20.420 1.00 98.38 540 ILE A C 1
ATOM 4249 O O . ILE A 1 540 ? 25.819 6.810 -21.395 1.00 98.38 540 ILE A O 1
ATOM 4253 N N . LEU A 1 541 ? 23.777 7.074 -20.510 1.00 98.38 541 LEU A N 1
ATOM 4254 C CA . LEU A 1 541 ? 23.179 7.485 -21.787 1.00 98.38 541 LEU A CA 1
ATOM 4255 C C . LEU A 1 541 ? 23.869 8.712 -22.418 1.00 98.38 541 LEU A C 1
ATOM 4257 O O . LEU A 1 541 ? 24.056 8.684 -23.633 1.00 98.38 541 LEU A O 1
ATOM 4261 N N . PRO A 1 542 ? 24.363 9.716 -21.661 1.00 98.31 542 PRO A N 1
ATOM 4262 C CA . PRO A 1 542 ? 25.174 10.796 -22.229 1.00 98.31 542 PRO A CA 1
ATOM 4263 C C . PRO A 1 542 ? 26.456 10.341 -22.953 1.00 98.31 542 PRO A C 1
ATOM 4265 O O . PRO A 1 542 ? 26.882 11.016 -23.885 1.00 98.31 542 PRO A O 1
ATOM 4268 N N . GLN A 1 543 ? 27.053 9.193 -22.599 1.00 97.75 543 GLN A N 1
ATOM 4269 C CA . GLN A 1 543 ? 28.208 8.642 -23.337 1.00 97.75 543 GLN A CA 1
ATOM 4270 C C . GLN A 1 543 ? 27.809 8.085 -24.710 1.00 97.75 543 GLN A C 1
ATOM 4272 O O . GLN A 1 543 ? 28.613 8.082 -25.640 1.00 97.75 543 GLN A O 1
ATOM 4277 N N . VAL A 1 544 ? 26.569 7.600 -24.835 1.00 97.94 544 VAL A N 1
ATOM 4278 C CA . VAL A 1 544 ? 25.997 7.120 -26.101 1.00 97.94 544 VAL A CA 1
ATOM 4279 C C . VAL A 1 544 ? 25.543 8.311 -26.945 1.00 97.94 544 VAL A C 1
ATOM 4281 O O . VAL A 1 544 ? 25.859 8.378 -28.129 1.00 97.94 544 VAL A O 1
ATOM 4284 N N . GLU A 1 545 ? 24.894 9.297 -26.318 1.00 97.62 545 GLU A N 1
ATOM 4285 C CA . GLU A 1 545 ? 24.451 10.544 -26.959 1.00 97.62 545 GLU A CA 1
ATOM 4286 C C . GLU A 1 545 ? 25.621 11.429 -27.443 1.00 97.62 545 GLU A C 1
ATOM 4288 O O . GLU A 1 545 ? 25.433 12.258 -28.328 1.00 97.62 545 GLU A O 1
ATOM 4293 N N . ALA A 1 546 ? 26.850 11.197 -26.962 1.00 96.75 546 ALA A N 1
ATOM 4294 C CA . ALA A 1 546 ? 28.077 11.792 -27.505 1.00 96.75 546 ALA A CA 1
ATOM 4295 C C . ALA A 1 546 ? 28.519 11.219 -28.875 1.00 96.75 546 ALA A C 1
ATOM 4297 O O . ALA A 1 546 ? 29.448 11.751 -29.485 1.00 96.75 546 ALA A O 1
ATOM 4298 N N . LYS A 1 547 ? 27.885 10.138 -29.356 1.00 96.25 547 LYS A N 1
ATOM 4299 C CA . LYS A 1 547 ? 28.128 9.514 -30.674 1.00 96.25 547 LYS A CA 1
ATOM 4300 C C . LYS A 1 547 ? 26.866 9.357 -31.528 1.00 96.25 547 LYS A C 1
ATOM 4302 O O . LYS A 1 547 ? 26.966 9.421 -32.748 1.00 96.25 547 LYS A O 1
ATOM 4307 N N . TYR A 1 548 ? 25.716 9.101 -30.904 1.00 97.50 548 TYR A N 1
ATOM 4308 C CA . TYR A 1 548 ? 24.482 8.688 -31.573 1.00 97.50 548 TYR A CA 1
ATOM 4309 C C . TYR A 1 548 ? 23.271 9.452 -31.047 1.00 97.50 548 TYR A C 1
ATOM 4311 O O . TYR A 1 548 ? 23.027 9.505 -29.843 1.00 97.50 548 TYR A O 1
ATOM 4319 N N . THR A 1 549 ? 22.454 9.975 -31.954 1.00 97.69 549 THR A N 1
ATOM 4320 C CA . THR A 1 549 ? 21.221 10.686 -31.613 1.00 97.69 549 THR A CA 1
ATOM 4321 C C . THR A 1 549 ? 20.185 9.699 -31.079 1.00 97.69 549 THR A C 1
ATOM 4323 O O . THR A 1 549 ? 19.498 9.016 -31.836 1.00 97.69 549 THR A O 1
ATOM 4326 N N . LEU A 1 550 ? 20.053 9.605 -29.754 1.00 98.19 550 LEU A N 1
ATOM 4327 C CA . LEU A 1 550 ? 18.991 8.818 -29.130 1.00 98.19 550 LEU A CA 1
ATOM 4328 C C . LEU A 1 550 ? 17.678 9.602 -29.138 1.00 98.19 550 LEU A C 1
ATOM 4330 O O . LEU A 1 550 ? 17.629 10.757 -28.702 1.00 98.19 550 LEU A O 1
ATOM 4334 N N . SER A 1 551 ? 16.591 8.955 -29.561 1.00 97.81 551 SER A N 1
ATOM 4335 C CA . SER A 1 551 ? 15.248 9.523 -29.453 1.00 97.81 551 SER A CA 1
ATOM 4336 C C . SER A 1 551 ? 14.941 9.915 -28.006 1.00 97.81 551 SER A C 1
ATOM 4338 O O . SER A 1 551 ? 15.345 9.230 -27.062 1.00 97.81 551 SER A O 1
ATOM 4340 N N . LYS A 1 552 ? 14.227 11.031 -27.833 1.00 97.06 552 LYS A N 1
ATOM 4341 C CA . LYS A 1 552 ? 13.735 11.526 -26.537 1.00 97.06 552 LYS A CA 1
ATOM 4342 C C . LYS A 1 552 ? 12.285 11.111 -26.260 1.00 97.06 552 LYS A C 1
ATOM 4344 O O . LYS A 1 552 ? 11.783 11.383 -25.177 1.00 97.06 552 LYS A O 1
ATOM 4349 N N . ASP A 1 553 ? 11.629 10.447 -27.213 1.00 97.75 553 ASP A N 1
ATOM 4350 C CA . ASP A 1 553 ? 10.312 9.843 -27.010 1.00 97.75 553 ASP A CA 1
ATOM 4351 C C . ASP A 1 553 ? 10.443 8.620 -26.079 1.00 97.75 553 ASP A C 1
ATOM 4353 O O . ASP A 1 553 ? 11.160 7.676 -26.429 1.00 97.75 553 ASP A O 1
ATOM 4357 N N . PRO A 1 554 ? 9.771 8.587 -24.913 1.00 97.75 554 PRO A N 1
ATOM 4358 C CA . PRO A 1 554 ? 9.820 7.439 -24.012 1.00 97.75 554 PRO A CA 1
ATOM 4359 C C . PRO A 1 554 ? 9.157 6.175 -24.585 1.00 97.75 554 PRO A C 1
ATOM 4361 O O . PRO A 1 554 ? 9.411 5.081 -24.080 1.00 97.75 554 PRO A O 1
ATOM 4364 N N . GLU A 1 555 ? 8.363 6.270 -25.661 1.00 97.12 555 GLU A N 1
ATOM 4365 C CA . GLU A 1 555 ? 7.919 5.093 -26.418 1.00 97.12 555 GLU A CA 1
ATOM 4366 C C . GLU A 1 555 ? 9.052 4.438 -27.220 1.00 97.12 555 GLU A C 1
ATOM 4368 O O . GLU A 1 555 ? 8.965 3.248 -27.524 1.00 97.12 555 GLU A O 1
ATOM 4373 N N . MET A 1 556 ? 10.126 5.172 -27.521 1.00 98.06 556 MET A N 1
ATOM 4374 C CA . MET A 1 556 ? 11.326 4.684 -28.216 1.00 98.06 556 MET A CA 1
ATOM 4375 C C . MET A 1 556 ? 12.429 4.234 -27.237 1.00 98.06 556 MET A C 1
ATOM 4377 O O . MET A 1 556 ? 13.578 4.036 -27.637 1.00 98.06 556 MET A O 1
ATOM 4381 N N . ARG A 1 557 ? 12.090 4.075 -25.947 1.00 98.69 557 ARG A N 1
ATOM 4382 C CA . ARG A 1 557 ? 13.023 3.777 -24.851 1.00 98.69 557 ARG A CA 1
ATOM 4383 C C . ARG A 1 557 ? 12.563 2.565 -24.034 1.00 98.69 557 ARG A C 1
ATOM 4385 O O . ARG A 1 557 ? 11.499 2.581 -23.409 1.00 98.69 557 ARG A O 1
ATOM 4392 N N . ALA A 1 558 ? 13.389 1.519 -24.028 1.00 98.81 558 ALA A N 1
ATOM 4393 C CA . ALA A 1 558 ? 13.100 0.228 -23.408 1.00 98.81 558 ALA A CA 1
ATOM 4394 C C . ALA A 1 558 ? 14.180 -0.230 -22.406 1.00 98.81 558 ALA A C 1
ATOM 4396 O O . ALA A 1 558 ? 15.332 0.203 -22.453 1.00 98.81 558 ALA A O 1
ATOM 4397 N N . LEU A 1 559 ? 13.802 -1.141 -21.509 1.00 98.88 559 LEU A N 1
ATOM 4398 C CA . LEU A 1 559 ? 14.635 -1.734 -20.461 1.00 98.88 559 LEU A CA 1
ATOM 4399 C C . LEU A 1 559 ? 14.448 -3.256 -20.433 1.00 98.88 559 LEU A C 1
ATOM 4401 O O . LEU A 1 559 ? 13.329 -3.746 -20.580 1.00 98.88 559 LEU A O 1
ATOM 4405 N N . CYS A 1 560 ? 15.526 -4.009 -20.211 1.00 98.56 560 CYS A N 1
ATOM 4406 C CA . CYS A 1 560 ? 15.518 -5.472 -20.216 1.00 98.56 560 CYS A CA 1
ATOM 4407 C C . CYS A 1 560 ? 16.429 -6.070 -19.142 1.00 98.56 560 CYS A C 1
ATOM 4409 O O . CYS A 1 560 ? 17.559 -5.615 -18.961 1.00 98.56 560 CYS A O 1
ATOM 4411 N N . GLY A 1 561 ? 15.963 -7.126 -18.477 1.00 98.06 561 GLY A N 1
ATOM 4412 C CA . GLY A 1 561 ? 16.804 -7.925 -17.596 1.00 98.06 561 GLY A CA 1
ATOM 4413 C C . GLY A 1 561 ? 16.140 -9.208 -17.098 1.00 98.06 561 GLY A C 1
ATOM 4414 O O . GLY A 1 561 ? 14.948 -9.449 -17.300 1.00 98.06 561 GLY A O 1
ATOM 4415 N N . ALA A 1 562 ? 16.939 -10.027 -16.421 1.00 97.38 562 ALA A N 1
ATOM 4416 C CA . ALA A 1 562 ? 16.509 -11.244 -15.743 1.00 97.38 562 ALA A CA 1
ATOM 4417 C C . ALA A 1 562 ? 16.917 -11.19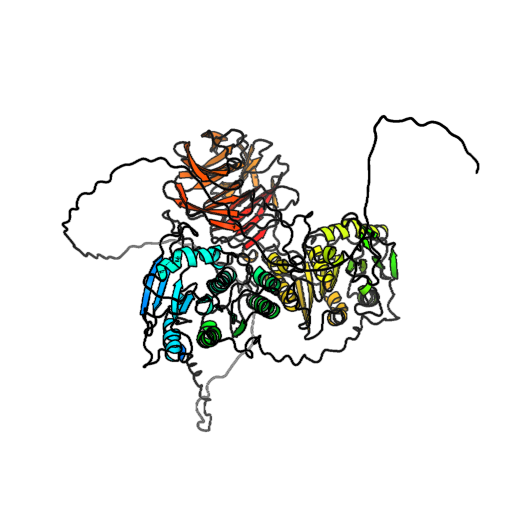4 -14.266 1.00 97.38 562 ALA A C 1
ATOM 4419 O O . ALA A 1 562 ? 17.930 -10.566 -13.935 1.00 97.38 562 ALA A O 1
ATOM 4420 N N . SER A 1 563 ? 16.178 -11.862 -13.373 1.00 97.19 563 SER A N 1
ATOM 4421 C CA . SER A 1 563 ? 16.486 -11.863 -11.932 1.00 97.19 563 SER A CA 1
ATOM 4422 C C . SER A 1 563 ? 16.525 -10.418 -11.398 1.00 97.19 563 SER A C 1
ATOM 4424 O O . SER A 1 563 ? 15.627 -9.634 -11.718 1.00 97.19 563 SER A O 1
ATOM 4426 N N . SER A 1 564 ? 17.579 -10.018 -10.677 1.00 97.19 564 SER A N 1
ATOM 4427 C CA . SER A 1 564 ? 17.818 -8.616 -10.281 1.00 97.19 564 SER A CA 1
ATOM 4428 C C . SER A 1 564 ? 17.756 -7.615 -11.442 1.00 97.19 564 SER A C 1
ATOM 4430 O O . SER A 1 564 ? 17.246 -6.509 -11.288 1.00 97.19 564 SER A O 1
ATOM 4432 N N . GLY A 1 565 ? 18.215 -7.991 -12.639 1.00 97.88 565 GLY A N 1
ATOM 4433 C CA . GLY A 1 565 ? 18.091 -7.134 -13.819 1.00 97.88 565 GLY A CA 1
ATOM 4434 C C . GLY A 1 565 ? 16.631 -6.868 -14.211 1.00 97.88 565 GLY A C 1
ATOM 4435 O O . GLY A 1 565 ? 16.321 -5.804 -14.738 1.00 97.88 565 GLY A O 1
ATOM 4436 N N . GLY A 1 566 ? 15.730 -7.812 -13.928 1.00 98.25 566 GLY A N 1
ATOM 4437 C CA . GLY A 1 566 ? 14.299 -7.704 -14.204 1.00 98.25 566 GLY A CA 1
ATOM 4438 C C . GLY A 1 566 ? 13.584 -6.712 -13.283 1.00 98.25 566 GLY A C 1
ATOM 4439 O O . GLY A 1 566 ? 12.860 -5.844 -13.777 1.00 98.25 566 GLY A O 1
ATOM 4440 N N . ILE A 1 567 ? 13.832 -6.770 -11.964 1.00 98.44 567 ILE A N 1
ATOM 4441 C CA . ILE A 1 567 ? 13.313 -5.742 -11.044 1.00 98.44 567 ILE A CA 1
ATOM 4442 C C . ILE A 1 567 ? 13.952 -4.383 -11.334 1.00 98.44 567 ILE A C 1
ATOM 4444 O O . ILE A 1 567 ? 13.223 -3.407 -11.429 1.00 98.44 567 ILE A O 1
ATOM 4448 N N . CYS A 1 568 ? 15.263 -4.312 -11.592 1.00 98.56 568 CYS A N 1
ATOM 4449 C CA . CYS A 1 568 ? 15.952 -3.067 -11.943 1.00 98.56 568 CYS A CA 1
ATOM 4450 C C . CYS A 1 568 ? 15.307 -2.373 -13.156 1.00 98.56 568 CYS A C 1
ATOM 4452 O O . CYS A 1 568 ? 14.990 -1.182 -13.110 1.00 98.56 568 CYS A O 1
ATOM 4454 N N . SER A 1 569 ? 15.033 -3.134 -14.221 1.00 98.81 569 SER A N 1
ATOM 4455 C CA . SER A 1 569 ? 14.333 -2.638 -15.409 1.00 98.81 569 SER A CA 1
ATOM 4456 C C . SER A 1 569 ? 12.907 -2.164 -15.120 1.00 98.81 569 SER A C 1
ATOM 4458 O O . SER A 1 569 ? 12.475 -1.168 -15.700 1.00 98.81 569 SER A O 1
ATOM 4460 N N . PHE A 1 570 ? 12.183 -2.814 -14.205 1.00 98.75 570 PHE A N 1
ATOM 4461 C CA . PHE A 1 570 ? 10.886 -2.319 -13.742 1.00 98.75 570 PHE A CA 1
ATOM 4462 C C . PHE A 1 570 ? 11.025 -1.037 -12.903 1.00 98.75 570 PHE A C 1
ATOM 4464 O O . PHE A 1 570 ? 10.331 -0.064 -13.183 1.00 98.75 570 PHE A O 1
ATOM 4471 N N . THR A 1 571 ? 11.947 -0.993 -11.935 1.00 98.12 571 THR A N 1
ATOM 4472 C CA . THR A 1 571 ? 12.222 0.161 -11.061 1.00 98.12 571 THR A CA 1
ATOM 4473 C C . THR A 1 571 ? 12.522 1.422 -11.870 1.00 98.12 571 THR A C 1
ATOM 4475 O O . THR A 1 571 ? 11.918 2.464 -11.624 1.00 98.12 571 THR A O 1
ATOM 4478 N N . VAL A 1 572 ? 13.395 1.342 -12.881 1.00 98.62 572 VAL A N 1
ATOM 4479 C CA . VAL A 1 572 ? 13.751 2.509 -13.710 1.00 98.62 572 VAL A CA 1
ATOM 4480 C C . VAL A 1 572 ? 12.538 3.063 -14.463 1.00 98.62 572 VAL A C 1
ATOM 4482 O O . VAL A 1 572 ? 12.319 4.273 -14.445 1.00 98.62 572 VAL A O 1
ATOM 4485 N N . ALA A 1 573 ? 11.728 2.206 -15.093 1.00 98.56 573 ALA A N 1
ATOM 4486 C CA . ALA A 1 573 ? 10.515 2.640 -15.792 1.00 98.56 573 ALA A CA 1
ATOM 4487 C C . ALA A 1 573 ? 9.419 3.118 -14.825 1.00 98.56 573 ALA A C 1
ATOM 4489 O O . ALA A 1 573 ? 8.680 4.054 -15.128 1.00 98.56 573 ALA A O 1
ATOM 4490 N N . TRP A 1 574 ? 9.329 2.506 -13.641 1.00 97.44 574 TRP A N 1
ATOM 4491 C CA . TRP A 1 574 ? 8.399 2.905 -12.594 1.00 97.44 574 TRP A CA 1
ATOM 4492 C C . TRP A 1 574 ? 8.706 4.314 -12.088 1.00 97.44 574 TRP A C 1
ATOM 4494 O O . TRP A 1 574 ? 7.790 5.131 -12.018 1.00 97.44 574 TRP A O 1
ATOM 4504 N N . GLU A 1 575 ? 9.958 4.634 -11.761 1.00 95.56 575 GLU A N 1
ATOM 4505 C CA . GLU A 1 575 ? 10.301 5.974 -11.269 1.00 95.56 575 GLU A CA 1
ATOM 4506 C C . GLU A 1 575 ? 10.401 7.017 -12.393 1.00 95.56 575 GLU A C 1
ATOM 4508 O O . GLU A 1 575 ? 10.088 8.182 -12.158 1.00 95.56 575 GLU A O 1
ATOM 4513 N N . ARG A 1 576 ? 10.770 6.622 -13.624 1.00 96.44 576 ARG A N 1
ATOM 4514 C CA . ARG A 1 576 ? 10.931 7.527 -14.783 1.00 96.44 576 ARG A CA 1
ATOM 4515 C C . ARG A 1 576 ? 10.081 7.131 -16.010 1.00 96.44 576 ARG A C 1
ATOM 4517 O O . ARG A 1 576 ? 10.637 6.896 -17.088 1.00 96.44 576 ARG A O 1
ATOM 4524 N N . PRO A 1 577 ? 8.732 7.134 -15.908 1.00 96.06 577 PRO A N 1
ATOM 4525 C CA . PRO A 1 577 ? 7.815 6.872 -17.031 1.00 96.06 577 PRO A CA 1
ATOM 4526 C C . PRO A 1 577 ? 7.792 8.002 -18.084 1.00 96.06 577 PRO A C 1
ATOM 4528 O O . PRO A 1 577 ? 7.185 7.873 -19.153 1.00 96.06 577 PRO A O 1
ATOM 4531 N N . ASP A 1 578 ? 8.446 9.126 -17.779 1.00 95.81 578 ASP A N 1
ATOM 4532 C CA . ASP A 1 578 ? 8.771 10.209 -18.706 1.00 95.81 578 ASP A CA 1
ATOM 4533 C C . ASP A 1 578 ? 9.982 9.883 -19.600 1.00 95.81 578 ASP A C 1
ATOM 4535 O O . ASP A 1 578 ? 10.153 10.520 -20.634 1.00 95.81 578 ASP A O 1
ATOM 4539 N N . GLN A 1 579 ? 10.806 8.897 -19.216 1.00 98.12 579 GLN A N 1
ATOM 4540 C CA . GLN A 1 579 ? 12.003 8.473 -19.948 1.00 98.12 579 GLN A CA 1
ATOM 4541 C C . GLN A 1 579 ? 11.897 7.065 -20.528 1.00 98.12 579 GLN A C 1
ATOM 4543 O O . GLN A 1 579 ? 12.399 6.848 -21.621 1.00 98.12 579 GLN A O 1
ATOM 4548 N N . PHE A 1 580 ? 11.272 6.109 -19.841 1.00 98.50 580 PHE A N 1
ATOM 4549 C CA . PHE A 1 580 ? 11.168 4.726 -20.313 1.00 98.50 580 PHE A CA 1
ATOM 4550 C C . PHE A 1 580 ? 9.761 4.187 -20.090 1.00 98.50 580 PHE A C 1
ATOM 4552 O O . PHE A 1 580 ? 9.238 4.261 -18.980 1.00 98.50 580 PHE A O 1
ATOM 4559 N N . ARG A 1 581 ? 9.165 3.594 -21.129 1.00 98.06 581 ARG A N 1
ATOM 4560 C CA . ARG A 1 581 ? 7.818 3.000 -21.042 1.00 98.06 581 ARG A CA 1
ATOM 4561 C C . ARG A 1 581 ? 7.746 1.524 -21.382 1.00 98.06 581 ARG A C 1
ATOM 4563 O O . ARG A 1 581 ? 6.687 0.930 -21.225 1.00 98.06 581 ARG A O 1
ATOM 4570 N N . LYS A 1 582 ? 8.841 0.921 -21.839 1.00 98.75 582 LYS A N 1
ATOM 4571 C CA . LYS A 1 582 ? 8.881 -0.477 -22.279 1.00 98.75 582 LYS A CA 1
ATOM 4572 C C . LYS A 1 582 ? 9.798 -1.293 -21.370 1.00 98.75 582 LYS A C 1
ATOM 4574 O O . LYS A 1 582 ? 10.985 -1.000 -21.278 1.00 98.75 582 LYS A O 1
ATOM 4579 N N . VAL A 1 583 ? 9.253 -2.311 -20.707 1.00 98.81 583 VAL A N 1
ATOM 4580 C CA . VAL A 1 583 ? 9.983 -3.202 -19.790 1.00 98.81 583 VAL A CA 1
ATOM 4581 C C . VAL A 1 583 ? 9.855 -4.649 -20.251 1.00 98.81 583 VAL A C 1
ATOM 4583 O O . VAL A 1 583 ? 8.752 -5.112 -20.531 1.00 98.81 583 VAL A O 1
ATOM 4586 N N . LEU A 1 584 ? 10.974 -5.370 -20.265 1.00 98.75 584 LEU A N 1
ATOM 4587 C CA . LEU A 1 584 ? 11.035 -6.826 -20.360 1.00 98.75 584 LEU A CA 1
ATOM 4588 C C . LEU A 1 584 ? 11.730 -7.356 -19.096 1.00 98.75 584 LEU A C 1
ATOM 4590 O O . LEU A 1 584 ? 12.912 -7.086 -18.871 1.00 98.75 584 LEU A O 1
ATOM 4594 N N . SER A 1 585 ? 10.990 -8.088 -18.266 1.00 98.62 585 SER A N 1
ATOM 4595 C CA . SER A 1 585 ? 11.499 -8.756 -17.065 1.00 98.62 585 SER A CA 1
ATOM 4596 C C . SER A 1 585 ? 11.271 -10.262 -17.173 1.00 98.62 585 SER A C 1
ATOM 4598 O O . SER A 1 585 ? 10.212 -10.706 -17.614 1.00 98.62 585 SER A O 1
ATOM 4600 N N . THR A 1 586 ? 12.260 -11.055 -16.769 1.00 97.62 586 THR A N 1
ATOM 4601 C CA . THR A 1 586 ? 12.144 -12.520 -16.688 1.00 97.62 586 THR A CA 1
ATOM 4602 C C . THR A 1 586 ? 12.672 -13.025 -15.349 1.00 97.62 586 THR A C 1
ATOM 4604 O O . THR A 1 586 ? 13.645 -12.458 -14.843 1.00 97.62 586 THR A O 1
ATOM 4607 N N . ILE A 1 587 ? 12.040 -14.055 -14.767 1.00 97.25 587 ILE A N 1
ATOM 4608 C CA . ILE A 1 587 ? 12.401 -14.648 -13.456 1.00 97.25 587 ILE A CA 1
ATOM 4609 C C . ILE A 1 587 ? 12.697 -13.566 -12.393 1.00 97.25 587 ILE A C 1
ATOM 4611 O O . ILE A 1 587 ? 13.729 -13.572 -11.720 1.00 97.25 587 ILE A O 1
ATOM 4615 N N . GLY A 1 588 ? 11.857 -12.522 -12.364 1.00 97.69 588 GLY A N 1
ATOM 4616 C CA . GLY A 1 588 ? 12.177 -11.231 -11.750 1.00 97.69 588 GLY A CA 1
ATOM 4617 C C . GLY A 1 588 ? 12.187 -11.284 -10.224 1.00 97.69 588 GLY A C 1
ATOM 4618 O O . GLY A 1 588 ? 11.276 -11.840 -9.613 1.00 97.69 588 GLY A O 1
ATOM 4619 N N . SER A 1 589 ? 13.180 -10.658 -9.590 1.00 96.62 589 SER A N 1
ATOM 4620 C CA . SER A 1 589 ? 13.408 -10.702 -8.135 1.00 96.62 589 SER A CA 1
ATOM 4621 C C . SER A 1 589 ? 12.463 -9.810 -7.307 1.00 96.62 589 SER A C 1
ATOM 4623 O O . SER A 1 589 ? 12.871 -9.183 -6.331 1.00 96.62 589 SER A O 1
ATOM 4625 N N . PHE A 1 590 ? 11.165 -9.798 -7.624 1.00 96.94 590 PHE A N 1
ATOM 4626 C CA . PHE A 1 590 ? 10.120 -9.057 -6.894 1.00 96.94 590 PHE A CA 1
ATOM 4627 C C . PHE A 1 590 ? 9.791 -9.636 -5.497 1.00 96.94 590 PHE A C 1
ATOM 4629 O O . PHE A 1 590 ? 8.705 -9.426 -4.963 1.00 96.94 590 PHE A O 1
ATOM 4636 N N . THR A 1 591 ? 10.736 -10.359 -4.893 1.00 94.94 591 THR A N 1
ATOM 4637 C CA . THR A 1 591 ? 10.710 -10.832 -3.503 1.00 94.94 591 THR A CA 1
ATOM 4638 C C . THR A 1 591 ? 11.276 -9.767 -2.554 1.00 94.94 591 THR A C 1
ATOM 4640 O O . THR A 1 591 ? 11.617 -8.658 -2.967 1.00 94.94 591 THR A O 1
ATOM 4643 N N . ASN A 1 592 ? 11.427 -10.064 -1.260 1.00 91.94 592 ASN A N 1
ATOM 4644 C CA . ASN A 1 592 ? 12.047 -9.148 -0.298 1.00 91.94 592 ASN A CA 1
ATOM 4645 C C . ASN A 1 592 ? 13.588 -9.069 -0.433 1.00 91.94 592 ASN A C 1
ATOM 4647 O O . ASN A 1 592 ? 14.320 -9.021 0.556 1.00 91.94 592 ASN A O 1
ATOM 4651 N N . LEU A 1 593 ? 14.129 -9.042 -1.653 1.00 90.88 593 LEU A N 1
ATOM 4652 C CA . LEU A 1 593 ? 15.571 -8.961 -1.914 1.00 90.88 593 LEU A CA 1
ATOM 4653 C C . LEU A 1 593 ? 16.117 -7.525 -1.735 1.00 90.88 593 LEU A C 1
ATOM 4655 O O . LEU A 1 593 ? 17.005 -7.137 -2.478 1.00 90.88 593 LEU A O 1
ATOM 4659 N N . ARG A 1 594 ? 15.629 -6.779 -0.718 1.00 90.88 594 ARG A N 1
ATOM 4660 C CA . ARG A 1 594 ? 15.661 -5.297 -0.494 1.00 90.88 594 ARG A CA 1
ATOM 4661 C C . ARG A 1 594 ? 14.299 -4.606 -0.704 1.00 90.88 594 ARG A C 1
ATOM 4663 O O . ARG A 1 594 ? 14.237 -3.436 -1.077 1.00 90.88 594 ARG A O 1
ATOM 4670 N N . GLY A 1 595 ? 13.202 -5.318 -0.434 1.00 90.31 595 GLY A N 1
ATOM 4671 C CA . GLY A 1 595 ? 11.849 -4.761 -0.485 1.00 90.31 595 GLY A CA 1
ATOM 4672 C C . GLY A 1 595 ? 11.134 -4.827 -1.836 1.00 90.31 595 GLY A C 1
ATOM 4673 O O . GLY A 1 595 ? 10.114 -4.164 -1.985 1.00 90.31 595 GLY A O 1
ATOM 4674 N N . GLY A 1 596 ? 11.597 -5.611 -2.817 1.00 93.50 596 GLY A N 1
ATOM 4675 C CA . GLY A 1 596 ? 10.913 -5.764 -4.115 1.00 93.50 596 GLY A CA 1
ATOM 4676 C C . GLY A 1 596 ? 9.449 -6.220 -4.012 1.00 93.50 596 GLY A C 1
ATOM 4677 O O . GLY A 1 596 ? 8.608 -5.802 -4.809 1.00 93.50 596 GLY A O 1
ATOM 4678 N N . ASN A 1 597 ? 9.117 -6.971 -2.961 1.00 93.19 597 ASN A N 1
ATOM 4679 C CA . ASN A 1 597 ? 7.764 -7.423 -2.634 1.00 93.19 597 ASN A CA 1
ATOM 4680 C C . ASN A 1 597 ? 6.778 -6.299 -2.255 1.00 93.19 597 ASN A C 1
ATOM 4682 O O . ASN A 1 597 ? 5.581 -6.564 -2.149 1.00 93.19 597 ASN A O 1
ATOM 4686 N N . VAL A 1 598 ? 7.216 -5.039 -2.110 1.00 93.00 598 VAL A N 1
ATOM 4687 C CA . VAL A 1 598 ? 6.272 -3.909 -2.007 1.00 93.00 598 VAL A CA 1
ATOM 4688 C C . VAL A 1 598 ? 5.565 -3.623 -3.334 1.00 93.00 598 VAL A C 1
ATOM 4690 O O . VAL A 1 598 ? 4.487 -3.030 -3.322 1.00 93.00 598 VAL A O 1
ATOM 4693 N N . TYR A 1 599 ? 6.131 -3.993 -4.490 1.00 96.06 599 TYR A N 1
ATOM 4694 C CA . TYR A 1 599 ? 5.634 -3.488 -5.774 1.00 96.06 599 TYR A CA 1
ATOM 4695 C C . TYR A 1 599 ? 4.177 -3.858 -6.107 1.00 96.06 599 TYR A C 1
ATOM 4697 O O . TYR A 1 599 ? 3.443 -2.937 -6.475 1.00 96.06 599 TYR A O 1
ATOM 4705 N N . PRO A 1 600 ? 3.677 -5.094 -5.888 1.00 96.19 600 PRO A N 1
ATOM 4706 C CA . PRO A 1 600 ? 2.257 -5.412 -6.083 1.00 96.19 600 PRO A CA 1
ATOM 4707 C C . PRO A 1 600 ? 1.324 -4.516 -5.250 1.00 96.19 600 PRO A C 1
ATOM 4709 O O . PRO A 1 600 ? 0.243 -4.135 -5.699 1.00 96.19 600 PRO A O 1
ATOM 4712 N N . SER A 1 601 ? 1.779 -4.121 -4.056 1.00 93.06 601 SER A N 1
ATOM 4713 C CA . SER A 1 601 ? 1.100 -3.180 -3.160 1.00 93.06 601 SER A CA 1
ATOM 4714 C C . SER A 1 601 ? 1.179 -1.722 -3.619 1.00 93.06 601 SER A C 1
ATOM 4716 O O . SER A 1 601 ? 0.227 -0.968 -3.417 1.00 93.06 601 SER A O 1
ATOM 4718 N N . LEU A 1 602 ? 2.303 -1.301 -4.208 1.00 93.62 602 LEU A N 1
ATOM 4719 C CA . LEU A 1 602 ? 2.480 0.060 -4.725 1.00 93.62 602 LEU A CA 1
ATOM 4720 C C . LEU A 1 602 ? 1.677 0.297 -6.003 1.00 93.62 602 LEU A C 1
ATOM 4722 O O . LEU A 1 602 ? 1.111 1.380 -6.158 1.00 93.62 602 LEU A O 1
ATOM 4726 N N . ILE A 1 603 ? 1.611 -0.710 -6.879 1.00 96.12 603 ILE A N 1
ATOM 4727 C CA . ILE A 1 603 ? 0.908 -0.661 -8.165 1.00 96.12 603 ILE A CA 1
ATOM 4728 C C . ILE A 1 603 ? -0.581 -0.380 -7.945 1.00 96.12 603 ILE A C 1
ATOM 4730 O O . ILE A 1 603 ? -1.093 0.583 -8.505 1.00 96.12 603 ILE A O 1
ATOM 4734 N N . ARG A 1 604 ? -1.256 -1.130 -7.058 1.00 95.06 604 ARG A N 1
ATOM 4735 C CA . ARG A 1 604 ? -2.696 -0.947 -6.766 1.00 95.06 604 ARG A CA 1
ATOM 4736 C C . ARG A 1 604 ? -3.044 0.377 -6.072 1.00 95.06 604 ARG A C 1
ATOM 4738 O O . ARG A 1 604 ? -4.199 0.783 -6.076 1.00 95.06 604 ARG A O 1
ATOM 4745 N N . LYS A 1 605 ? -2.057 1.049 -5.468 1.00 94.12 605 LYS A N 1
ATOM 4746 C CA . LYS A 1 605 ? -2.226 2.272 -4.656 1.00 94.12 605 LYS A CA 1
ATOM 4747 C C . LYS A 1 605 ? -1.544 3.506 -5.261 1.00 94.12 605 LYS A C 1
ATOM 4749 O O . LYS A 1 605 ? -1.333 4.492 -4.556 1.00 94.12 605 LYS A O 1
ATOM 4754 N N . THR A 1 606 ? -1.189 3.461 -6.542 1.00 91.94 606 THR A N 1
ATOM 4755 C CA . THR A 1 606 ? -0.595 4.569 -7.303 1.00 91.94 606 THR A CA 1
ATOM 4756 C C . THR A 1 606 ? -1.345 4.706 -8.623 1.00 91.94 606 THR A C 1
ATOM 4758 O O . THR A 1 606 ? -1.698 3.702 -9.233 1.00 91.94 606 THR A O 1
ATOM 4761 N N . GLU A 1 607 ? -1.588 5.936 -9.070 1.00 89.12 607 GLU A N 1
ATOM 4762 C CA . GLU A 1 607 ? -2.184 6.215 -10.382 1.00 89.12 607 GLU A CA 1
ATOM 4763 C C . GLU A 1 607 ? -1.475 5.448 -11.530 1.00 89.12 607 GLU A C 1
ATOM 4765 O O . GLU A 1 607 ? -0.239 5.428 -11.556 1.00 89.12 607 GLU A O 1
ATOM 4770 N N . PRO A 1 608 ? -2.212 4.818 -12.475 1.00 89.94 608 PRO A N 1
ATOM 4771 C CA . PRO A 1 608 ? -1.617 4.061 -13.576 1.00 89.94 608 PRO A CA 1
ATOM 4772 C C . PRO A 1 608 ? -0.592 4.863 -14.391 1.00 89.94 608 PRO A C 1
ATOM 4774 O O . PRO A 1 608 ? -0.914 5.862 -15.033 1.00 89.94 608 PRO A O 1
ATOM 4777 N N . LYS A 1 609 ? 0.657 4.390 -14.394 1.00 92.50 609 LYS A N 1
ATOM 4778 C CA . LYS A 1 609 ? 1.749 4.943 -15.204 1.00 92.50 609 LYS A CA 1
ATOM 4779 C C . LYS A 1 609 ? 1.655 4.382 -16.636 1.00 92.50 609 LYS A C 1
ATOM 4781 O O . LYS A 1 609 ? 1.245 3.233 -16.797 1.00 92.50 609 LYS A O 1
ATOM 4786 N N . PRO A 1 610 ? 2.043 5.134 -17.684 1.00 93.38 610 PRO A N 1
ATOM 4787 C CA . PRO A 1 610 ? 1.916 4.708 -19.084 1.00 93.38 610 PRO A CA 1
ATOM 4788 C C . PRO A 1 610 ? 2.988 3.671 -19.471 1.00 93.38 610 PRO A C 1
ATOM 4790 O O . PRO A 1 610 ? 3.857 3.947 -20.291 1.00 93.38 610 PRO A O 1
ATOM 4793 N N . LEU A 1 611 ? 2.968 2.493 -18.842 1.00 97.62 611 LEU A N 1
ATOM 4794 C CA . LEU A 1 611 ? 3.986 1.453 -18.989 1.00 97.62 611 LEU A CA 1
ATOM 4795 C C . LEU A 1 611 ? 3.446 0.224 -19.727 1.00 97.62 611 LEU A C 1
ATOM 4797 O O . LEU A 1 611 ? 2.374 -0.289 -19.401 1.00 97.62 611 LEU A O 1
ATOM 4801 N N . ARG A 1 612 ? 4.253 -0.277 -20.666 1.00 98.38 612 ARG A N 1
ATOM 4802 C CA . ARG A 1 612 ? 4.125 -1.577 -21.323 1.00 98.38 612 ARG A CA 1
ATOM 4803 C C . ARG A 1 612 ? 5.146 -2.549 -20.745 1.00 98.38 612 ARG A C 1
ATOM 4805 O O . ARG A 1 612 ? 6.352 -2.307 -20.820 1.00 98.38 612 ARG A O 1
ATOM 4812 N N . ILE A 1 613 ? 4.663 -3.644 -20.172 1.00 98.75 613 ILE A N 1
ATOM 4813 C CA . ILE A 1 613 ? 5.460 -4.548 -19.341 1.00 98.75 613 ILE A CA 1
ATOM 4814 C C . ILE A 1 613 ? 5.265 -5.986 -19.821 1.00 98.75 613 ILE A C 1
ATOM 4816 O O . ILE A 1 613 ? 4.178 -6.549 -19.723 1.00 98.75 613 ILE A O 1
ATOM 4820 N N . TYR A 1 614 ? 6.340 -6.589 -20.312 1.00 98.81 614 TYR A N 1
ATOM 4821 C CA . TYR A 1 614 ? 6.417 -8.020 -20.564 1.00 98.81 614 TYR A CA 1
ATOM 4822 C C . TYR A 1 614 ? 7.072 -8.706 -19.361 1.00 98.81 614 TYR A C 1
ATOM 4824 O O . TYR A 1 614 ? 8.188 -8.348 -18.971 1.00 98.81 614 TYR A O 1
ATOM 4832 N N . LEU A 1 615 ? 6.384 -9.691 -18.792 1.00 98.69 615 LEU A N 1
ATOM 4833 C CA . LEU A 1 615 ? 6.877 -10.579 -17.744 1.00 98.69 615 LEU A CA 1
ATOM 4834 C C . LEU A 1 615 ? 6.987 -12.008 -18.302 1.00 98.69 615 LEU A C 1
ATOM 4836 O O . LEU A 1 615 ? 6.123 -12.434 -19.067 1.00 98.69 615 LEU A O 1
ATOM 4840 N N . ALA A 1 616 ? 7.986 -12.779 -17.869 1.00 97.81 616 ALA A N 1
ATOM 4841 C CA . ALA A 1 616 ? 7.933 -14.239 -17.975 1.00 97.81 616 ALA A CA 1
ATOM 4842 C C . ALA A 1 616 ? 8.571 -14.935 -16.768 1.00 97.81 616 ALA A C 1
ATOM 4844 O O . ALA A 1 616 ? 9.591 -14.473 -16.254 1.00 97.81 616 ALA A O 1
ATOM 4845 N N . ASP A 1 617 ? 7.981 -16.039 -16.311 1.00 97.00 617 ASP A N 1
ATOM 4846 C CA . ASP A 1 617 ? 8.467 -16.794 -15.148 1.00 97.00 617 ASP A CA 1
ATOM 4847 C C . ASP A 1 617 ? 8.053 -18.278 -15.205 1.00 97.00 617 ASP A C 1
ATOM 4849 O O . ASP A 1 617 ? 7.391 -18.720 -16.146 1.00 97.00 617 ASP A O 1
ATOM 4853 N N . THR A 1 618 ? 8.475 -19.071 -14.222 1.00 94.62 618 THR A N 1
ATOM 4854 C CA . THR A 1 618 ? 8.312 -20.521 -14.225 1.00 94.62 618 THR A CA 1
ATOM 4855 C C . THR A 1 618 ? 8.126 -21.128 -12.835 1.00 94.62 618 THR A C 1
ATOM 4857 O O . THR A 1 618 ? 8.695 -20.660 -11.854 1.00 94.62 618 THR A O 1
ATOM 4860 N N . SER A 1 619 ? 7.353 -22.216 -12.732 1.00 92.31 619 SER A N 1
ATOM 4861 C CA . SER A 1 619 ? 7.089 -22.892 -11.448 1.00 92.31 619 SER A CA 1
ATOM 4862 C C . SER A 1 619 ? 8.322 -23.485 -10.760 1.00 92.31 619 SER A C 1
ATOM 4864 O O . SER A 1 619 ? 8.274 -23.729 -9.558 1.00 92.31 619 SER A O 1
ATOM 4866 N N . GLY A 1 620 ? 9.417 -23.712 -11.495 1.00 91.19 620 GLY A N 1
ATOM 4867 C CA . GLY A 1 620 ? 10.684 -24.184 -10.934 1.00 91.19 620 GLY A CA 1
ATOM 4868 C C . GLY A 1 620 ? 11.645 -23.069 -10.504 1.00 91.19 620 GLY A C 1
ATOM 4869 O O . GLY A 1 620 ? 12.802 -23.374 -10.198 1.00 91.19 620 GLY A O 1
ATOM 4870 N N . ASP A 1 621 ? 11.210 -21.801 -10.497 1.00 94.75 621 ASP A N 1
ATOM 4871 C CA . ASP A 1 621 ? 12.020 -20.693 -9.987 1.00 94.75 621 ASP A CA 1
ATOM 4872 C C . ASP A 1 621 ? 12.149 -20.709 -8.441 1.00 94.75 621 ASP A C 1
ATOM 4874 O O . ASP A 1 621 ? 11.562 -21.537 -7.743 1.00 94.75 621 ASP A O 1
ATOM 4878 N N . LEU A 1 622 ? 12.997 -19.840 -7.887 1.00 95.81 622 LEU A N 1
ATOM 4879 C CA . LEU A 1 622 ? 13.485 -19.927 -6.509 1.00 95.81 622 LEU A CA 1
ATOM 4880 C C . LEU A 1 622 ? 12.389 -19.794 -5.431 1.00 95.81 622 LEU A C 1
ATOM 4882 O O . LEU A 1 622 ? 11.618 -18.836 -5.402 1.00 95.81 622 LEU A O 1
ATOM 4886 N N . ASP A 1 623 ? 12.455 -20.660 -4.416 1.00 94.94 623 ASP A N 1
ATOM 4887 C CA . ASP A 1 623 ? 11.918 -20.392 -3.077 1.00 94.94 623 ASP A CA 1
ATOM 4888 C C . ASP A 1 623 ? 13.085 -20.307 -2.079 1.00 94.94 623 ASP A C 1
ATOM 4890 O O . ASP A 1 623 ? 13.917 -21.215 -1.986 1.00 94.94 623 ASP A O 1
ATOM 4894 N N . ASN A 1 624 ? 13.232 -19.163 -1.401 1.00 94.94 624 ASN A N 1
ATOM 4895 C CA . ASN A 1 624 ? 14.424 -18.867 -0.602 1.00 94.94 624 ASN A CA 1
ATOM 4896 C C . ASN A 1 624 ? 14.128 -17.883 0.569 1.00 94.94 624 ASN A C 1
ATOM 4898 O O . ASN A 1 624 ? 12.972 -17.497 0.772 1.00 94.94 624 ASN A O 1
ATOM 4902 N N . PRO A 1 625 ? 15.130 -17.460 1.381 1.00 94.50 625 PRO A N 1
ATOM 4903 C CA . PRO A 1 625 ? 14.907 -16.579 2.538 1.00 94.50 625 PRO A CA 1
ATOM 4904 C C . PRO A 1 625 ? 14.256 -15.219 2.244 1.00 94.50 625 PRO A C 1
ATOM 4906 O O . PRO A 1 625 ? 13.856 -14.541 3.191 1.00 94.50 625 PRO A O 1
ATOM 4909 N N . PHE A 1 626 ? 14.193 -14.802 0.976 1.00 93.12 626 PHE A N 1
ATOM 4910 C CA . PHE A 1 626 ? 13.653 -13.511 0.548 1.00 93.12 626 PHE A CA 1
ATOM 4911 C C . PHE A 1 626 ? 12.198 -13.609 0.057 1.00 93.12 626 PHE A C 1
ATOM 4913 O O . PHE A 1 626 ? 11.484 -12.609 0.096 1.00 93.12 626 PHE A O 1
ATOM 4920 N N . GLY A 1 627 ? 11.740 -14.787 -0.382 1.00 95.31 627 GLY A N 1
ATOM 4921 C CA . GLY A 1 627 ? 10.376 -15.013 -0.874 1.00 95.31 627 GLY A CA 1
ATOM 4922 C C . GLY A 1 627 ? 10.260 -16.227 -1.800 1.00 95.31 627 GLY A C 1
ATOM 4923 O O . GLY A 1 627 ? 11.263 -16.880 -2.103 1.00 95.31 627 GLY A O 1
ATOM 4924 N N . ASN A 1 628 ? 9.039 -16.493 -2.268 1.00 97.19 628 ASN A N 1
ATOM 4925 C CA . ASN A 1 628 ? 8.769 -17.372 -3.403 1.00 97.19 628 ASN A CA 1
ATOM 4926 C C . ASN A 1 628 ? 8.734 -16.530 -4.693 1.00 97.19 628 ASN A C 1
ATOM 4928 O O . ASN A 1 628 ? 7.908 -15.624 -4.827 1.00 97.19 628 ASN A O 1
ATOM 4932 N N . TRP A 1 629 ? 9.657 -16.777 -5.620 1.00 97.12 629 TRP A N 1
ATOM 4933 C CA . TRP A 1 629 ? 9.831 -15.972 -6.833 1.00 97.12 629 TRP A CA 1
ATOM 4934 C C . TRP A 1 629 ? 8.685 -16.184 -7.846 1.00 97.12 629 TRP A C 1
ATOM 4936 O O . TRP A 1 629 ? 8.097 -15.173 -8.249 1.00 97.12 629 TRP A O 1
ATOM 4946 N N . PRO A 1 630 ? 8.237 -17.429 -8.138 1.00 97.25 630 PRO A N 1
ATOM 4947 C CA . PRO A 1 630 ? 7.096 -17.652 -9.026 1.00 97.25 630 PRO A CA 1
ATOM 4948 C C . PRO A 1 630 ? 5.785 -17.012 -8.537 1.00 97.25 630 PRO A C 1
ATOM 4950 O O . PRO A 1 630 ? 5.035 -16.430 -9.328 1.00 97.25 630 PRO A O 1
ATOM 4953 N N . LEU A 1 631 ? 5.498 -17.065 -7.229 1.00 97.75 631 LEU A N 1
ATOM 4954 C CA . LEU A 1 631 ? 4.346 -16.366 -6.643 1.00 97.75 631 LEU A CA 1
ATOM 4955 C C . LEU A 1 631 ? 4.518 -14.839 -6.684 1.00 97.75 631 LEU A C 1
ATOM 4957 O O . LEU A 1 631 ? 3.544 -14.127 -6.922 1.00 97.75 631 LEU A O 1
ATOM 4961 N N . SER A 1 632 ? 5.741 -14.322 -6.537 1.00 97.56 632 SER A N 1
ATOM 4962 C CA . SER A 1 632 ? 6.012 -12.878 -6.608 1.00 97.56 632 SER A CA 1
ATOM 4963 C C . SER A 1 632 ? 5.765 -12.299 -8.007 1.00 97.56 632 SER A C 1
ATOM 4965 O O . SER A 1 632 ? 5.124 -11.252 -8.125 1.00 97.56 632 SER A O 1
ATOM 4967 N N . ASN A 1 633 ? 6.177 -12.984 -9.082 1.00 98.38 633 ASN A N 1
ATOM 4968 C CA . ASN A 1 633 ? 5.847 -12.553 -10.449 1.00 98.38 633 ASN A CA 1
ATOM 4969 C C . ASN A 1 633 ? 4.344 -12.705 -10.756 1.00 98.38 633 ASN A C 1
ATOM 4971 O O . ASN A 1 633 ? 3.762 -11.818 -11.384 1.00 98.38 633 ASN A O 1
ATOM 4975 N N . LYS A 1 634 ? 3.672 -13.746 -10.235 1.00 98.38 634 LYS A N 1
ATOM 4976 C CA . LYS A 1 634 ? 2.200 -13.870 -10.301 1.00 98.38 634 LYS A CA 1
ATOM 4977 C C . LYS A 1 634 ? 1.482 -12.711 -9.593 1.00 98.38 634 LYS A C 1
ATOM 4979 O O . LYS A 1 634 ? 0.536 -12.151 -10.151 1.00 98.38 634 LYS A O 1
ATOM 4984 N N . LEU A 1 635 ? 1.947 -12.298 -8.411 1.00 97.94 635 LEU A N 1
ATOM 4985 C CA . LEU A 1 635 ? 1.418 -11.143 -7.670 1.00 97.94 635 LEU A CA 1
ATOM 4986 C C . LEU A 1 635 ? 1.658 -9.817 -8.413 1.00 97.94 635 LEU A C 1
ATOM 4988 O O . LEU A 1 635 ? 0.751 -8.983 -8.474 1.00 97.94 635 LEU A O 1
ATOM 4992 N N . MET A 1 636 ? 2.834 -9.640 -9.028 1.00 98.12 636 MET A N 1
ATOM 4993 C CA . MET A 1 636 ? 3.143 -8.497 -9.899 1.00 98.12 636 MET A CA 1
ATOM 4994 C C . MET A 1 636 ? 2.200 -8.423 -11.101 1.00 98.12 636 MET A C 1
ATOM 4996 O O . MET A 1 636 ? 1.555 -7.394 -11.306 1.00 98.12 636 MET A O 1
ATOM 5000 N N . HIS A 1 637 ? 2.065 -9.516 -11.859 1.00 98.25 637 HIS A N 1
ATOM 5001 C CA . HIS A 1 637 ? 1.137 -9.596 -12.986 1.00 98.25 637 HIS A CA 1
ATOM 5002 C C . HIS A 1 637 ? -0.301 -9.279 -12.552 1.00 98.25 637 HIS A C 1
ATOM 5004 O O . HIS A 1 637 ? -0.960 -8.441 -13.162 1.00 98.25 637 HIS A O 1
ATOM 5010 N N . SER A 1 638 ? -0.760 -9.878 -11.449 1.00 97.62 638 SER A N 1
ATOM 5011 C CA . SER A 1 638 ? -2.102 -9.657 -10.902 1.00 97.62 638 SER A CA 1
ATOM 5012 C C . SER A 1 638 ? -2.365 -8.186 -10.542 1.00 97.62 638 SER A C 1
ATOM 5014 O O . SER A 1 638 ? -3.443 -7.663 -10.826 1.00 97.62 638 SER A O 1
ATOM 5016 N N . ALA A 1 639 ? -1.383 -7.489 -9.957 1.00 97.62 639 ALA A N 1
ATOM 5017 C CA . ALA A 1 639 ? -1.497 -6.066 -9.632 1.00 97.62 639 ALA A CA 1
ATOM 5018 C C . ALA A 1 639 ? -1.507 -5.160 -10.877 1.00 97.62 639 ALA A C 1
ATOM 5020 O O . ALA A 1 639 ? -2.293 -4.213 -10.936 1.00 97.62 639 ALA A O 1
ATOM 5021 N N . LEU A 1 640 ? -0.672 -5.462 -11.878 1.00 97.56 640 LEU A N 1
ATOM 5022 C CA . LEU A 1 640 ? -0.642 -4.742 -13.157 1.00 97.56 640 LEU A CA 1
ATOM 5023 C C . LEU A 1 640 ? -1.953 -4.923 -13.938 1.00 97.56 640 LEU A C 1
ATOM 5025 O O . LEU A 1 640 ? -2.497 -3.947 -14.452 1.00 97.56 640 LEU A O 1
ATOM 5029 N N . ALA A 1 641 ? -2.489 -6.146 -13.968 1.00 96.31 641 ALA A N 1
ATOM 5030 C CA . ALA A 1 641 ? -3.754 -6.465 -14.621 1.00 96.31 641 ALA A CA 1
ATOM 5031 C C . ALA A 1 641 ? -4.958 -5.797 -13.928 1.00 96.31 641 ALA A C 1
ATOM 5033 O O . ALA A 1 641 ? -5.804 -5.230 -14.613 1.00 96.31 641 ALA A O 1
ATOM 5034 N N . TYR A 1 642 ? -5.017 -5.786 -12.587 1.00 95.81 642 TYR A N 1
ATOM 5035 C CA . TYR A 1 642 ? -6.064 -5.073 -11.831 1.00 95.81 642 TYR A CA 1
ATOM 5036 C C . TYR A 1 642 ? -6.102 -3.572 -12.179 1.00 95.81 642 TYR A C 1
ATOM 5038 O O . TYR A 1 642 ? -7.170 -3.025 -12.447 1.00 95.81 642 TYR A O 1
ATOM 5046 N N . MET A 1 643 ? -4.932 -2.926 -12.259 1.00 94.25 643 MET A N 1
ATOM 5047 C CA . MET A 1 643 ? -4.803 -1.507 -12.626 1.00 94.25 643 MET A CA 1
ATOM 5048 C C . MET A 1 643 ? -4.877 -1.232 -14.142 1.00 94.25 643 MET A C 1
ATOM 5050 O O . MET A 1 643 ? -4.695 -0.089 -14.564 1.00 94.25 643 MET A O 1
ATOM 5054 N N . GLY A 1 644 ? -5.132 -2.250 -14.970 1.00 94.25 644 GLY A N 1
ATOM 5055 C CA . GLY A 1 644 ? -5.322 -2.106 -16.414 1.00 94.25 644 GLY A CA 1
ATOM 5056 C C . GLY A 1 644 ? -4.076 -1.690 -17.205 1.00 94.25 644 GLY A C 1
ATOM 5057 O O . GLY A 1 644 ? -4.222 -1.035 -18.238 1.00 94.25 644 GLY A O 1
ATOM 5058 N N . TYR A 1 645 ? -2.866 -2.040 -16.753 1.00 95.94 645 TYR A N 1
ATOM 5059 C CA . TYR A 1 645 ? -1.617 -1.793 -17.496 1.00 95.94 645 TYR A CA 1
ATOM 5060 C C . TYR A 1 645 ? -1.564 -2.568 -18.828 1.00 95.94 645 TYR A C 1
ATOM 5062 O O . TYR A 1 645 ? -2.236 -3.585 -18.997 1.00 95.94 645 TYR A O 1
ATOM 5070 N N . ASP A 1 646 ? -0.721 -2.115 -19.765 1.00 97.44 646 ASP A N 1
ATOM 5071 C CA . ASP A 1 646 ? -0.363 -2.876 -20.972 1.00 97.44 646 ASP A CA 1
ATOM 5072 C C . ASP A 1 646 ? 0.622 -3.982 -20.557 1.00 97.44 646 ASP A C 1
ATOM 5074 O O . ASP A 1 646 ? 1.840 -3.792 -20.577 1.00 97.44 646 ASP A O 1
ATOM 5078 N N . VAL A 1 647 ? 0.094 -5.103 -20.058 1.00 97.75 647 VAL A N 1
ATOM 5079 C CA . VAL A 1 647 ? 0.883 -6.195 -19.472 1.00 97.75 647 VAL A CA 1
ATOM 5080 C C . VAL A 1 647 ? 0.645 -7.524 -20.186 1.00 97.75 647 VAL A C 1
ATOM 5082 O O . VAL A 1 647 ? -0.480 -7.859 -20.555 1.00 97.75 647 VAL A O 1
ATOM 5085 N N . ARG A 1 648 ? 1.718 -8.301 -20.348 1.00 97.69 648 ARG A N 1
ATOM 5086 C CA . ARG A 1 648 ? 1.690 -9.717 -20.736 1.00 97.69 648 ARG A CA 1
ATOM 5087 C C . ARG A 1 648 ? 2.551 -10.509 -19.758 1.00 97.69 648 ARG A C 1
ATOM 5089 O O . ARG A 1 648 ? 3.618 -10.036 -19.369 1.00 97.69 648 ARG A O 1
ATOM 5096 N N . PHE A 1 649 ? 2.086 -11.692 -19.369 1.00 98.19 649 PHE A N 1
ATOM 5097 C CA . PHE A 1 649 ? 2.829 -12.624 -18.527 1.00 98.19 649 PHE A CA 1
ATOM 5098 C C . PHE A 1 649 ? 2.815 -14.010 -19.161 1.00 98.19 649 PHE A C 1
ATOM 5100 O O . PHE A 1 649 ? 1.778 -14.671 -19.184 1.00 98.19 649 PHE A O 1
ATOM 5107 N N . ASP A 1 650 ? 3.970 -14.427 -19.669 1.00 97.31 650 ASP A N 1
ATOM 5108 C CA . ASP A 1 650 ? 4.163 -15.768 -20.209 1.00 97.31 650 ASP A CA 1
ATOM 5109 C C . ASP A 1 650 ? 4.699 -16.690 -19.107 1.00 97.31 650 ASP A C 1
ATOM 5111 O O . ASP A 1 650 ? 5.523 -16.294 -18.281 1.00 97.31 650 ASP A O 1
ATOM 5115 N N . TRP A 1 651 ? 4.203 -17.922 -19.067 1.00 94.75 651 TRP A N 1
ATOM 5116 C CA . TRP A 1 651 ? 4.465 -18.851 -17.973 1.00 94.75 651 TRP A CA 1
ATOM 5117 C C . TRP A 1 651 ? 4.804 -20.236 -18.510 1.00 94.75 651 TRP A C 1
ATOM 5119 O O . TRP A 1 651 ? 4.149 -20.729 -19.430 1.00 94.75 651 TRP A O 1
ATOM 5129 N N . ALA A 1 652 ? 5.790 -20.884 -17.894 1.00 90.75 652 ALA A N 1
ATOM 5130 C CA . ALA A 1 652 ? 6.108 -22.283 -18.147 1.00 90.75 652 ALA A CA 1
ATOM 5131 C C . ALA A 1 652 ? 6.286 -23.085 -16.859 1.00 90.75 652 ALA A C 1
ATOM 5133 O O . ALA A 1 652 ? 6.649 -22.576 -15.802 1.00 90.75 652 ALA A O 1
ATOM 5134 N N . GLU A 1 653 ? 6.108 -24.391 -16.963 1.00 89.75 653 GLU A N 1
ATOM 5135 C CA . GLU A 1 653 ? 6.272 -25.298 -15.837 1.00 89.75 653 GLU A CA 1
ATOM 5136 C C . GLU A 1 653 ? 7.700 -25.870 -15.772 1.00 89.75 653 GLU A C 1
ATOM 5138 O O . GLU A 1 653 ? 8.281 -26.283 -16.775 1.00 89.75 653 GLU A O 1
ATOM 5143 N N . GLY A 1 654 ? 8.271 -25.903 -14.569 1.00 84.56 654 GLY A N 1
ATOM 5144 C CA . GLY A 1 654 ? 9.461 -26.676 -14.222 1.00 84.56 654 GLY A CA 1
ATOM 5145 C C . GLY A 1 654 ? 10.834 -26.151 -14.667 1.00 84.56 654 GLY A C 1
ATOM 5146 O O . GLY A 1 654 ? 11.831 -26.742 -14.239 1.00 84.56 654 GLY A O 1
ATOM 5147 N N . TYR A 1 655 ? 10.962 -25.098 -15.480 1.00 89.56 655 TYR A N 1
ATOM 5148 C CA . TYR A 1 655 ? 12.281 -24.488 -15.728 1.00 89.56 655 TYR A CA 1
ATOM 5149 C C . TYR A 1 655 ? 12.846 -23.914 -14.418 1.00 89.56 655 TYR A C 1
ATOM 5151 O O . TYR A 1 655 ? 12.094 -23.517 -13.538 1.00 89.56 655 TYR A O 1
ATOM 5159 N N . GLY A 1 656 ? 14.171 -23.927 -14.256 1.00 91.06 656 GLY A N 1
ATOM 5160 C CA . GLY A 1 656 ? 14.822 -23.360 -13.067 1.00 91.06 656 GLY A CA 1
ATOM 5161 C C . GLY A 1 656 ? 15.107 -21.863 -13.207 1.00 91.06 656 GLY A C 1
ATOM 5162 O O . GLY A 1 656 ? 14.837 -21.278 -14.254 1.00 91.06 656 GLY A O 1
ATOM 5163 N N . HIS A 1 657 ? 15.763 -21.274 -12.199 1.00 94.56 657 HIS A N 1
ATOM 5164 C CA . HIS A 1 657 ? 16.289 -19.899 -12.236 1.00 94.56 657 HIS A CA 1
ATOM 5165 C C . HIS A 1 657 ? 17.403 -19.728 -13.289 1.00 94.56 657 HIS A C 1
ATOM 5167 O O . HIS A 1 657 ? 18.596 -19.709 -12.969 1.00 94.56 657 HIS A O 1
ATOM 5173 N N . ASN A 1 658 ? 17.040 -19.682 -14.572 1.00 92.94 658 ASN A N 1
ATOM 5174 C CA . ASN A 1 658 ? 17.978 -19.596 -15.684 1.00 92.94 658 ASN A CA 1
ATOM 5175 C C . ASN A 1 658 ? 17.396 -18.854 -16.905 1.00 92.94 658 ASN A C 1
ATOM 5177 O O . ASN A 1 658 ? 16.219 -18.516 -16.970 1.00 92.94 658 ASN A O 1
ATOM 5181 N N . ALA A 1 659 ? 18.250 -18.595 -17.895 1.00 94.31 659 ALA A N 1
ATOM 5182 C CA . ALA A 1 659 ? 17.888 -17.844 -19.096 1.00 94.31 659 ALA A CA 1
ATOM 5183 C C . ALA A 1 659 ? 17.237 -18.690 -20.212 1.00 94.31 659 ALA A C 1
ATOM 5185 O O . ALA A 1 659 ? 17.079 -18.183 -21.320 1.00 94.31 659 ALA A O 1
ATOM 5186 N N . ASP A 1 660 ? 16.895 -19.963 -19.980 1.00 94.25 660 ASP A N 1
ATOM 5187 C CA . ASP A 1 660 ? 16.429 -20.843 -21.056 1.00 94.25 660 ASP A CA 1
ATOM 5188 C C . ASP A 1 660 ? 15.006 -20.459 -21.508 1.00 94.25 660 ASP A C 1
ATOM 5190 O O . ASP A 1 660 ? 14.812 -20.104 -22.672 1.00 94.25 660 ASP A O 1
ATOM 5194 N N . HIS A 1 661 ? 14.026 -20.427 -20.593 1.00 93.31 661 HIS A N 1
ATOM 5195 C CA . HIS A 1 661 ? 12.640 -20.054 -20.924 1.00 93.31 661 HIS A CA 1
ATOM 5196 C C . HIS A 1 661 ? 12.542 -18.615 -21.466 1.00 93.31 661 HIS A C 1
ATOM 5198 O O . HIS A 1 661 ? 11.996 -18.384 -22.547 1.00 93.31 661 HIS A O 1
ATOM 5204 N N . GLY A 1 662 ? 13.147 -17.651 -20.761 1.00 94.50 662 GLY A N 1
ATOM 5205 C CA . GLY A 1 662 ? 13.175 -16.249 -21.187 1.00 94.50 662 GLY A CA 1
ATOM 5206 C C . GLY A 1 662 ? 13.896 -16.032 -22.523 1.00 94.50 662 GLY A C 1
ATOM 5207 O O . GLY A 1 662 ? 13.428 -15.250 -23.347 1.00 94.50 662 GLY A O 1
ATOM 5208 N N . GLY A 1 663 ? 14.995 -16.753 -22.773 1.00 95.00 663 GLY A N 1
ATOM 5209 C CA . GLY A 1 663 ? 15.754 -16.672 -24.023 1.00 95.00 663 GLY A CA 1
ATOM 5210 C C . GLY A 1 663 ? 15.011 -17.248 -25.232 1.00 95.00 663 GLY A C 1
ATOM 5211 O O . GLY A 1 663 ? 15.127 -16.702 -26.326 1.00 95.00 663 GLY A O 1
ATOM 5212 N N . MET A 1 664 ? 14.204 -18.301 -25.045 1.00 94.00 664 MET A N 1
ATOM 5213 C CA . MET A 1 664 ? 13.325 -18.831 -26.102 1.00 94.00 664 MET A CA 1
ATOM 5214 C C . MET A 1 664 ? 12.242 -17.823 -26.504 1.00 94.00 664 MET A C 1
ATOM 5216 O O . MET A 1 664 ? 11.984 -17.648 -27.692 1.00 94.00 664 MET A O 1
ATOM 5220 N N . LEU A 1 665 ? 11.643 -17.134 -25.528 1.00 94.62 665 LEU A N 1
ATOM 5221 C CA . LEU A 1 665 ? 10.576 -16.155 -25.763 1.00 94.62 665 LEU A CA 1
ATOM 5222 C C . LEU A 1 665 ? 11.078 -14.775 -26.219 1.00 94.62 665 LEU A C 1
ATOM 5224 O O . LEU A 1 665 ? 10.281 -13.960 -26.677 1.00 94.62 665 LEU A O 1
ATOM 5228 N N . PHE A 1 666 ? 12.375 -14.482 -26.089 1.00 98.00 666 PHE A N 1
ATOM 5229 C CA . PHE A 1 666 ? 12.912 -13.125 -26.233 1.00 98.00 666 PHE A CA 1
ATOM 5230 C C . PHE A 1 666 ? 12.536 -12.406 -27.552 1.00 98.00 666 PHE A C 1
ATOM 5232 O O . PHE A 1 666 ? 12.135 -11.242 -27.474 1.00 98.00 666 PHE A O 1
ATOM 5239 N N . PRO A 1 667 ? 12.566 -13.035 -28.748 1.00 98.44 667 PRO A N 1
ATOM 5240 C CA . PRO A 1 667 ? 12.150 -12.355 -29.979 1.00 98.44 667 PRO A CA 1
ATOM 5241 C C . PRO A 1 667 ? 10.649 -12.027 -30.029 1.00 98.44 667 PRO A C 1
ATOM 5243 O O . PRO A 1 667 ? 10.276 -10.945 -30.479 1.00 98.44 667 PRO A O 1
ATOM 5246 N N . ASP A 1 668 ? 9.784 -12.904 -29.514 1.00 98.31 668 ASP A N 1
ATOM 5247 C CA . ASP A 1 668 ? 8.334 -12.664 -29.457 1.00 98.31 668 ASP A CA 1
ATOM 5248 C C . ASP A 1 668 ? 7.953 -11.654 -28.369 1.00 98.31 668 ASP A C 1
ATOM 5250 O O . ASP A 1 668 ? 7.052 -10.832 -28.564 1.00 98.31 668 ASP A O 1
ATOM 5254 N N . ALA A 1 669 ? 8.696 -11.643 -27.261 1.00 98.25 669 ALA A N 1
ATOM 5255 C CA . ALA A 1 669 ? 8.626 -10.594 -26.256 1.00 98.25 669 ALA A CA 1
ATOM 5256 C C . ALA A 1 669 ? 8.960 -9.225 -26.870 1.00 98.25 669 ALA A C 1
ATOM 5258 O O . ALA A 1 669 ? 8.218 -8.267 -26.659 1.00 98.25 669 ALA A O 1
ATOM 5259 N N . LEU A 1 670 ? 10.016 -9.130 -27.693 1.00 98.75 670 LEU A N 1
ATOM 5260 C CA . LEU A 1 670 ? 10.359 -7.902 -28.420 1.00 98.75 670 LEU A CA 1
ATOM 5261 C C . LEU A 1 670 ? 9.278 -7.491 -29.428 1.00 98.75 670 LEU A C 1
ATOM 5263 O O . LEU A 1 670 ? 8.907 -6.318 -29.436 1.00 98.75 670 LEU A O 1
ATOM 5267 N N . ARG A 1 671 ? 8.729 -8.420 -30.224 1.00 98.38 671 ARG A N 1
ATOM 5268 C CA . ARG A 1 671 ? 7.593 -8.142 -31.130 1.00 98.38 671 ARG A CA 1
ATOM 5269 C C . ARG A 1 671 ? 6.413 -7.534 -30.376 1.00 98.38 671 ARG A C 1
ATOM 5271 O O . ARG A 1 671 ? 5.887 -6.495 -30.767 1.00 98.38 671 ARG A O 1
ATOM 5278 N N . TRP A 1 672 ? 6.018 -8.156 -29.266 1.00 98.31 672 TRP A N 1
ATOM 5279 C CA . TRP A 1 672 ? 4.910 -7.683 -28.436 1.00 98.31 672 TRP A CA 1
ATOM 5280 C C . TRP A 1 672 ? 5.219 -6.341 -27.748 1.00 98.31 672 TRP A C 1
ATOM 5282 O O . TRP A 1 672 ? 4.332 -5.496 -27.607 1.00 98.31 672 TRP A O 1
ATOM 5292 N N . LEU A 1 673 ? 6.475 -6.107 -27.357 1.00 97.88 673 LEU A N 1
ATOM 5293 C CA . LEU A 1 673 ? 6.923 -4.868 -26.722 1.00 97.88 673 LEU A CA 1
ATOM 5294 C C . LEU A 1 673 ? 6.930 -3.690 -27.715 1.00 97.88 673 LEU A C 1
ATOM 5296 O O . LEU A 1 673 ? 6.424 -2.608 -27.403 1.00 97.88 673 LEU A O 1
ATOM 5300 N N . TRP A 1 674 ? 7.435 -3.911 -28.931 1.00 97.94 674 TRP A N 1
ATOM 5301 C CA . TRP A 1 674 ? 7.574 -2.906 -29.994 1.00 97.94 674 TRP A CA 1
ATOM 5302 C C . TRP A 1 674 ? 6.344 -2.754 -30.906 1.00 97.94 674 TRP A C 1
ATOM 5304 O O . TRP A 1 674 ? 6.342 -1.885 -31.782 1.00 97.94 674 TRP A O 1
ATOM 5314 N N . ARG A 1 675 ? 5.272 -3.531 -30.687 1.00 97.00 675 ARG A N 1
ATOM 5315 C CA . ARG A 1 675 ? 4.027 -3.447 -31.472 1.00 97.00 675 ARG A CA 1
ATOM 5316 C C . ARG A 1 675 ? 3.440 -2.028 -31.501 1.00 97.00 675 ARG A C 1
ATOM 5318 O O . ARG A 1 675 ? 3.423 -1.321 -30.493 1.00 97.00 675 ARG A O 1
ATOM 5325 N N . LYS A 1 676 ? 2.912 -1.631 -32.662 1.00 93.88 676 LYS A N 1
ATOM 5326 C CA . LYS A 1 676 ? 2.398 -0.269 -32.935 1.00 93.88 676 LYS A CA 1
ATOM 5327 C C . LYS A 1 676 ? 0.990 -0.013 -32.379 1.00 93.88 676 LYS A C 1
ATOM 5329 O O . LYS A 1 676 ? 0.513 1.118 -32.400 1.00 93.88 676 LYS A O 1
ATOM 5334 N N . GLU A 1 677 ? 0.328 -1.061 -31.901 1.00 93.50 677 GLU A N 1
ATOM 5335 C CA . GLU A 1 677 ? -0.979 -1.000 -31.249 1.00 93.50 677 GLU A CA 1
ATOM 5336 C C . GLU A 1 677 ? -0.912 -0.154 -29.973 1.00 93.50 677 GLU A C 1
ATOM 5338 O O . GLU A 1 677 ? 0.042 -0.252 -29.193 1.00 93.50 677 GLU A O 1
ATOM 5343 N N . LYS A 1 678 ? -1.953 0.649 -29.742 1.00 89.44 678 LYS A N 1
ATOM 5344 C CA . LYS A 1 678 ? -2.161 1.351 -28.475 1.00 89.44 678 LYS A CA 1
ATOM 5345 C C . LYS A 1 678 ? -3.030 0.497 -27.563 1.00 89.44 678 LYS A C 1
ATOM 5347 O O . LYS A 1 678 ? -4.028 -0.062 -28.007 1.00 89.44 678 LYS A O 1
ATOM 5352 N N . HIS A 1 679 ? -2.653 0.435 -26.294 1.00 92.69 679 HIS A N 1
ATOM 5353 C CA . HIS A 1 679 ? -3.469 -0.168 -25.250 1.00 92.69 679 HIS A CA 1
ATOM 5354 C C . HIS A 1 679 ? -4.544 0.814 -24.782 1.00 92.69 679 HIS A C 1
ATOM 5356 O O . HIS A 1 679 ? -4.248 1.983 -24.532 1.00 92.69 679 HIS A O 1
ATOM 5362 N N . GLU A 1 680 ? -5.774 0.331 -24.642 1.00 90.81 680 GLU A N 1
ATOM 5363 C CA . GLU A 1 680 ? -6.876 1.053 -24.006 1.00 90.81 680 GLU A CA 1
ATOM 5364 C C . GLU A 1 680 ? -7.214 0.325 -22.691 1.00 90.81 680 GLU A C 1
ATOM 5366 O O . GLU A 1 680 ? -7.745 -0.791 -22.743 1.00 90.81 680 GLU A O 1
ATOM 5371 N N . PRO A 1 681 ? -6.867 0.901 -21.518 1.00 88.50 681 PRO A N 1
ATOM 5372 C CA . PRO A 1 681 ? -6.966 0.228 -20.225 1.00 88.50 681 PRO A CA 1
ATOM 5373 C C . PRO A 1 681 ? -8.335 -0.388 -19.939 1.00 88.50 681 PRO A C 1
ATOM 5375 O O . PRO A 1 681 ? -9.360 0.288 -19.992 1.00 88.50 681 PRO A O 1
ATOM 5378 N N . GLN A 1 682 ? -8.327 -1.669 -19.574 1.00 84.81 682 GLN A N 1
ATOM 5379 C CA . GLN A 1 682 ? -9.492 -2.376 -19.050 1.00 84.81 682 GLN A CA 1
ATOM 5380 C C . GLN A 1 682 ? -9.354 -2.456 -17.529 1.00 84.81 682 GLN A C 1
ATOM 5382 O O . GLN A 1 682 ? -8.375 -3.006 -17.028 1.00 84.81 682 GLN A O 1
ATOM 5387 N N . TRP A 1 683 ? -10.300 -1.876 -16.793 1.00 82.81 683 TRP A N 1
ATOM 5388 C CA . TRP A 1 683 ? -10.287 -1.859 -15.328 1.00 82.81 683 TRP A CA 1
ATOM 5389 C C . TRP A 1 683 ? -11.206 -2.959 -14.793 1.00 82.81 683 TRP A C 1
ATOM 5391 O O . TRP A 1 683 ? -12.396 -2.968 -15.103 1.00 82.81 683 TRP A O 1
ATOM 5401 N N . ASN A 1 684 ? -10.675 -3.876 -13.976 1.00 81.38 684 ASN A N 1
ATOM 5402 C CA . ASN A 1 684 ? -11.471 -4.924 -13.334 1.00 81.38 684 ASN A CA 1
ATOM 5403 C C . ASN A 1 684 ? -11.609 -4.672 -11.826 1.00 81.38 684 ASN A C 1
ATOM 5405 O O . ASN A 1 684 ? -10.862 -5.219 -11.020 1.00 81.38 684 ASN A O 1
ATOM 5409 N N . THR A 1 685 ? -12.608 -3.875 -11.456 1.00 87.38 685 THR A N 1
ATOM 5410 C CA . THR A 1 685 ? -12.992 -3.601 -10.061 1.00 87.38 685 THR A CA 1
ATOM 5411 C C . THR A 1 685 ? -14.150 -4.484 -9.577 1.00 87.38 685 THR A C 1
ATOM 5413 O O . THR A 1 685 ? -14.738 -4.199 -8.536 1.00 87.38 685 THR A O 1
ATOM 5416 N N . LYS A 1 686 ? -14.498 -5.565 -10.303 1.00 89.31 686 LYS A N 1
ATOM 5417 C CA . LYS A 1 686 ? -15.644 -6.441 -9.970 1.00 89.31 686 LYS A CA 1
ATOM 5418 C C . LYS A 1 686 ? -15.514 -7.089 -8.580 1.00 89.31 686 LYS A C 1
ATOM 5420 O O . LYS A 1 686 ? -16.521 -7.366 -7.938 1.00 89.31 686 LYS A O 1
ATOM 5425 N N . ASP A 1 687 ? -14.270 -7.330 -8.159 1.00 91.94 687 ASP A N 1
ATOM 5426 C CA . ASP A 1 687 ? -13.900 -8.021 -6.920 1.00 91.94 687 ASP A CA 1
ATOM 5427 C C . ASP A 1 687 ? -13.643 -7.036 -5.759 1.00 91.94 687 ASP A C 1
ATOM 5429 O O . ASP A 1 687 ? -13.364 -7.458 -4.639 1.00 91.94 687 ASP A O 1
ATOM 5433 N N . ASP A 1 688 ? -13.729 -5.719 -5.997 1.00 92.12 688 ASP A N 1
ATOM 5434 C CA . ASP A 1 688 ? -13.664 -4.717 -4.931 1.00 92.12 688 ASP A CA 1
ATOM 5435 C C . ASP A 1 688 ? -14.944 -4.761 -4.087 1.00 92.12 688 ASP A C 1
ATOM 5437 O O . ASP A 1 688 ? -16.049 -4.562 -4.601 1.00 92.12 688 ASP A O 1
ATOM 5441 N N . LEU A 1 689 ? -14.806 -4.929 -2.770 1.00 90.06 689 LEU A N 1
ATOM 5442 C CA . LEU A 1 689 ? -15.948 -4.909 -1.858 1.00 90.06 689 LEU A CA 1
ATOM 5443 C C . LEU A 1 689 ? -16.620 -3.524 -1.854 1.00 90.06 689 LEU A C 1
ATOM 5445 O O . LEU A 1 689 ? -16.027 -2.513 -2.234 1.00 90.06 689 LEU A O 1
ATOM 5449 N N . LYS A 1 690 ? -17.861 -3.439 -1.356 1.00 85.12 690 LYS A N 1
ATOM 5450 C CA . LYS A 1 690 ? -18.626 -2.174 -1.323 1.00 85.12 690 LYS A CA 1
ATOM 5451 C C . LYS A 1 690 ? -17.899 -1.026 -0.595 1.00 85.12 690 LYS A C 1
ATOM 5453 O O . LYS A 1 690 ? -18.119 0.130 -0.929 1.00 85.12 690 LYS A O 1
ATOM 5458 N N . GLY A 1 691 ? -17.046 -1.334 0.385 1.00 83.50 691 GLY A N 1
ATOM 5459 C CA . GLY A 1 691 ? -16.221 -0.344 1.090 1.00 83.50 691 GLY A CA 1
ATOM 5460 C C . GLY A 1 691 ? -14.867 -0.042 0.435 1.00 83.50 691 GLY A C 1
ATOM 5461 O O . GLY A 1 691 ? -14.123 0.781 0.958 1.00 83.50 691 GLY A O 1
ATOM 5462 N N . ASP A 1 692 ? -14.502 -0.710 -0.660 1.00 90.19 692 ASP A N 1
ATOM 5463 C CA . ASP A 1 692 ? -13.174 -0.615 -1.272 1.00 90.19 692 ASP A CA 1
ATOM 5464 C C . ASP A 1 692 ? -13.177 0.484 -2.348 1.00 90.19 692 ASP A C 1
ATOM 5466 O O . ASP A 1 692 ? -13.535 0.277 -3.514 1.00 90.19 692 ASP A O 1
ATOM 5470 N N . LEU A 1 693 ? -12.808 1.694 -1.922 1.00 92.06 693 LEU A N 1
ATOM 5471 C CA . LEU A 1 693 ? -12.927 2.934 -2.695 1.00 92.06 693 LEU A CA 1
ATOM 5472 C C . LEU A 1 693 ? -11.653 3.238 -3.509 1.00 92.06 693 LEU A C 1
ATOM 5474 O O . LEU A 1 693 ? -11.031 4.287 -3.355 1.00 92.06 693 LEU A O 1
ATOM 5478 N N . THR A 1 694 ? -11.252 2.283 -4.352 1.00 92.19 694 THR A N 1
ATOM 5479 C CA . THR A 1 694 ? -10.043 2.336 -5.199 1.00 92.19 694 THR A CA 1
ATOM 5480 C C . THR A 1 694 ? -9.939 3.594 -6.075 1.00 92.19 694 THR A C 1
ATOM 5482 O O . THR A 1 694 ? -10.950 4.163 -6.494 1.00 92.19 694 THR A O 1
ATOM 5485 N N . LEU A 1 695 ? -8.709 3.982 -6.442 1.00 91.81 695 LEU A N 1
ATOM 5486 C CA . LEU A 1 695 ? -8.445 5.070 -7.398 1.00 91.81 695 LEU A CA 1
ATOM 5487 C C . LEU A 1 695 ? -9.187 4.878 -8.734 1.00 91.81 695 LEU A C 1
ATOM 5489 O O . LEU A 1 695 ? -9.616 5.856 -9.339 1.00 91.81 695 LEU A O 1
ATOM 5493 N N . LEU A 1 696 ? -9.398 3.633 -9.174 1.00 90.25 696 LEU A N 1
ATOM 5494 C CA . LEU A 1 696 ? -10.113 3.315 -10.420 1.00 90.25 696 LEU A CA 1
ATOM 5495 C C . LEU A 1 696 ? -11.613 3.691 -10.389 1.00 90.25 696 LEU A C 1
ATOM 5497 O O . LEU A 1 696 ? -12.246 3.754 -11.436 1.00 90.25 696 LEU A O 1
ATOM 5501 N N . LYS A 1 697 ? -12.184 3.959 -9.204 1.00 89.88 697 LYS A N 1
ATOM 5502 C CA . LYS A 1 697 ? -13.555 4.478 -9.014 1.00 89.88 697 LYS A CA 1
ATOM 5503 C C . LYS A 1 697 ? -13.585 6.002 -8.795 1.00 89.88 697 LYS A C 1
ATOM 5505 O O . LYS A 1 697 ? -14.649 6.563 -8.554 1.00 89.88 697 LYS A O 1
ATOM 5510 N N . LEU A 1 698 ? -12.424 6.664 -8.823 1.00 90.94 698 LEU A N 1
ATOM 5511 C CA . LEU A 1 698 ? -12.245 8.078 -8.468 1.00 90.94 698 LEU A CA 1
ATOM 5512 C C . LEU A 1 698 ? -11.607 8.915 -9.593 1.00 90.94 698 LEU A C 1
ATOM 5514 O O . LEU A 1 698 ? -11.847 10.118 -9.690 1.00 90.94 698 LEU A O 1
ATOM 5518 N N . LEU A 1 699 ? -10.758 8.306 -10.420 1.00 91.00 699 LEU A N 1
ATOM 5519 C CA . LEU A 1 699 ? -10.036 8.991 -11.488 1.00 91.00 699 LEU A CA 1
ATOM 5520 C C . LEU A 1 699 ? -10.888 9.124 -12.753 1.00 91.00 699 LEU A C 1
ATOM 5522 O O . LEU A 1 699 ? -11.250 8.123 -13.369 1.00 91.00 699 LEU A O 1
ATOM 5526 N N . VAL A 1 700 ? -11.107 10.360 -13.212 1.00 90.75 700 VAL A N 1
ATOM 5527 C CA . VAL A 1 700 ? -11.664 10.608 -14.549 1.00 90.75 700 VAL A CA 1
ATOM 5528 C C . VAL A 1 700 ? -10.635 10.169 -15.610 1.00 90.75 700 VAL A C 1
ATOM 5530 O O . VAL A 1 700 ? -9.513 10.691 -15.619 1.00 90.75 700 VAL A O 1
ATOM 5533 N N . PRO A 1 701 ? -10.964 9.225 -16.518 1.00 85.50 701 PRO A N 1
ATOM 5534 C CA . PRO A 1 701 ? -10.002 8.705 -17.485 1.00 85.50 701 PRO A CA 1
ATOM 5535 C C . PRO A 1 701 ? -9.389 9.797 -18.368 1.00 85.50 701 PRO A C 1
ATOM 5537 O O . PRO A 1 701 ? -10.093 10.639 -18.923 1.00 85.50 701 PRO A O 1
ATOM 5540 N N . LYS A 1 702 ? -8.063 9.736 -18.542 1.00 83.25 702 LYS A N 1
ATOM 5541 C CA . LYS A 1 702 ? -7.270 10.642 -19.397 1.00 83.25 702 LYS A CA 1
ATOM 5542 C C . LYS A 1 702 ? -7.308 12.129 -18.966 1.00 83.25 702 LYS A C 1
ATOM 5544 O O . LYS A 1 702 ? -6.876 12.978 -19.740 1.00 83.25 702 LYS A O 1
ATOM 5549 N N . GLN A 1 703 ? -7.748 12.443 -17.739 1.00 90.25 703 GLN A N 1
ATOM 5550 C CA . GLN A 1 703 ? -7.730 13.797 -17.156 1.00 90.25 703 GLN A CA 1
ATOM 5551 C C . GLN A 1 703 ? -6.811 13.875 -15.922 1.00 90.25 703 GLN A C 1
ATOM 5553 O O . GLN A 1 703 ? -6.715 12.929 -15.136 1.00 90.25 703 GLN A O 1
ATOM 5558 N N . GLY A 1 704 ? -6.111 15.002 -15.763 1.00 92.06 704 GLY A N 1
ATOM 5559 C CA . GLY A 1 704 ? -5.036 15.197 -14.782 1.00 92.06 704 GLY A CA 1
ATOM 5560 C C . GLY A 1 704 ? -5.125 16.533 -14.041 1.00 92.06 704 GLY A C 1
ATOM 5561 O O . GLY A 1 704 ? -6.215 17.058 -13.833 1.00 92.06 704 GLY A O 1
ATOM 5562 N N . TRP A 1 705 ? -3.975 17.070 -13.627 1.00 95.38 705 TRP A N 1
ATOM 5563 C CA . TRP A 1 705 ? -3.885 18.353 -12.925 1.00 95.38 705 TRP A CA 1
ATOM 5564 C C . TRP A 1 705 ? -3.904 19.550 -13.892 1.00 95.38 705 TRP A C 1
ATOM 5566 O O . TRP A 1 705 ? -3.097 19.623 -14.817 1.00 95.38 705 TRP A O 1
ATOM 5576 N N . GLU A 1 706 ? -4.779 20.518 -13.629 1.00 95.88 706 GLU A N 1
ATOM 5577 C CA . GLU A 1 706 ? -4.899 21.805 -14.325 1.00 95.88 706 GLU A CA 1
ATOM 5578 C C . GLU A 1 706 ? -4.404 22.947 -13.424 1.00 95.88 706 GLU A C 1
ATOM 5580 O O . GLU A 1 706 ? -4.638 22.912 -12.219 1.00 95.88 706 GLU A O 1
ATOM 5585 N N . VAL A 1 707 ? -3.764 23.982 -13.979 1.00 96.69 707 VAL A N 1
ATOM 5586 C CA . VAL A 1 707 ? -3.340 25.174 -13.211 1.00 96.69 707 VAL A CA 1
ATOM 5587 C C . VAL A 1 707 ? -4.526 26.118 -12.986 1.00 96.69 707 VAL A C 1
ATOM 5589 O O . VAL A 1 707 ? -5.225 26.466 -13.933 1.00 96.69 707 VAL A O 1
ATOM 5592 N N . VAL A 1 708 ? -4.710 26.573 -11.743 1.00 95.94 708 VAL A N 1
ATOM 5593 C CA . VAL A 1 708 ? -5.757 27.532 -11.324 1.00 95.94 708 VAL A CA 1
ATOM 5594 C C . VAL A 1 708 ? -5.165 28.910 -11.020 1.00 95.94 708 VAL A C 1
ATOM 5596 O O . VAL A 1 708 ? -5.711 29.935 -11.422 1.00 95.94 708 VAL A O 1
ATOM 5599 N N . ALA A 1 709 ? -4.030 28.935 -10.322 1.00 95.56 709 ALA A N 1
ATOM 5600 C CA . ALA A 1 709 ? -3.261 30.136 -10.009 1.00 95.56 709 ALA A CA 1
ATOM 5601 C C . ALA A 1 709 ? -1.768 29.785 -9.987 1.00 95.56 709 ALA A C 1
ATOM 5603 O O . ALA A 1 709 ? -1.405 28.643 -9.709 1.00 95.56 709 ALA A O 1
ATOM 5604 N N . LYS A 1 710 ? -0.898 30.749 -10.290 1.00 96.00 710 LYS A N 1
ATOM 5605 C CA . LYS A 1 710 ? 0.559 30.564 -10.370 1.00 96.00 710 LYS A CA 1
ATOM 5606 C C . LYS A 1 710 ? 1.290 31.852 -10.001 1.00 96.00 710 LYS A C 1
ATOM 5608 O O . LYS A 1 710 ? 0.651 32.882 -9.814 1.00 96.00 710 LYS A O 1
ATOM 5613 N N . ASP A 1 711 ? 2.617 31.779 -9.946 1.00 95.44 711 ASP A N 1
ATOM 5614 C CA . ASP A 1 711 ? 3.519 32.890 -9.606 1.00 95.44 711 ASP A CA 1
ATOM 5615 C C . ASP A 1 711 ? 3.256 33.498 -8.207 1.00 95.44 711 ASP A C 1
ATOM 5617 O O . ASP A 1 711 ? 3.636 34.634 -7.929 1.00 95.44 711 ASP A O 1
ATOM 5621 N N . LEU A 1 712 ? 2.629 32.718 -7.316 1.00 96.38 712 LEU A N 1
ATOM 5622 C CA . LEU A 1 712 ? 2.317 33.090 -5.935 1.00 96.38 712 LEU A CA 1
ATOM 5623 C C . LEU A 1 712 ? 3.570 33.012 -5.049 1.00 96.38 712 LEU A C 1
ATOM 5625 O O . LEU A 1 712 ? 4.446 32.168 -5.252 1.00 96.38 712 LEU A O 1
ATOM 5629 N N . GLY A 1 713 ? 3.644 33.849 -4.017 1.00 96.38 713 GLY A N 1
ATOM 5630 C CA . GLY A 1 713 ? 4.750 33.866 -3.063 1.00 96.38 713 GLY A CA 1
ATOM 5631 C C . GLY A 1 713 ? 4.796 32.612 -2.181 1.00 96.38 713 GLY A C 1
ATOM 5632 O O . GLY A 1 713 ? 5.876 32.041 -1.968 1.00 96.38 713 GLY A O 1
ATOM 5633 N N . PHE A 1 714 ? 3.638 32.183 -1.669 1.00 96.44 714 PHE A N 1
ATOM 5634 C CA . PHE A 1 714 ? 3.406 30.855 -1.082 1.00 96.44 714 PHE A CA 1
ATOM 5635 C C . PHE A 1 714 ? 1.897 30.580 -1.010 1.00 96.44 714 PHE A C 1
ATOM 5637 O O . PHE A 1 714 ? 1.189 31.284 -0.292 1.00 96.44 714 PHE A O 1
ATOM 5644 N N . ALA A 1 715 ? 1.415 29.590 -1.761 1.00 96.75 715 ALA A N 1
ATOM 5645 C CA . ALA A 1 715 ? 0.003 29.226 -1.807 1.00 96.75 715 ALA A CA 1
ATOM 5646 C C . ALA A 1 715 ? -0.376 28.351 -0.608 1.00 96.75 715 ALA A C 1
ATOM 5648 O O . ALA A 1 715 ? 0.252 27.315 -0.396 1.00 96.75 715 ALA A O 1
ATOM 5649 N N . ASP A 1 716 ? -1.414 28.740 0.131 1.00 97.06 716 ASP A N 1
ATOM 5650 C CA . ASP A 1 716 ? -1.948 27.941 1.235 1.00 97.06 716 ASP A CA 1
ATOM 5651 C C . ASP A 1 716 ? -3.436 28.233 1.496 1.00 97.06 716 ASP A C 1
ATOM 5653 O O . ASP A 1 716 ? -4.074 28.979 0.744 1.00 97.06 716 ASP A O 1
ATOM 5657 N N . ALA A 1 717 ? -3.986 27.651 2.564 1.00 97.00 717 ALA A N 1
ATOM 5658 C CA . ALA A 1 717 ? -5.340 27.911 3.058 1.00 97.00 717 ALA A CA 1
ATOM 5659 C C . ALA A 1 717 ? -6.484 27.741 2.016 1.00 97.00 717 ALA A C 1
ATOM 5661 O O . ALA A 1 717 ? -7.296 28.657 1.843 1.00 97.00 717 ALA A O 1
ATOM 5662 N N . PRO A 1 718 ? -6.554 26.611 1.281 1.00 97.81 718 PRO A N 1
ATOM 5663 C CA . PRO A 1 718 ? -7.603 26.355 0.300 1.00 97.81 718 PRO A CA 1
ATOM 5664 C C . PRO A 1 718 ? -8.952 26.037 0.972 1.00 97.81 718 PRO A C 1
ATOM 5666 O O . PRO A 1 718 ? -9.041 25.080 1.733 1.00 97.81 718 PRO A O 1
ATOM 5669 N N . CYS A 1 719 ? -10.020 26.770 0.642 1.00 97.25 719 CYS A N 1
ATOM 5670 C CA . CYS A 1 719 ? -11.389 26.450 1.086 1.00 97.25 719 CYS A CA 1
ATOM 5671 C C . CYS A 1 719 ? -12.438 26.694 -0.013 1.00 97.25 719 CYS A C 1
ATOM 5673 O O . CYS A 1 719 ? -12.100 27.153 -1.108 1.00 97.25 719 CYS A O 1
ATOM 5675 N N . VAL A 1 720 ? -13.709 26.363 0.245 1.00 95.62 720 VAL A N 1
ATOM 5676 C CA . VAL A 1 720 ? -14.810 26.510 -0.726 1.00 95.62 720 VAL A CA 1
ATOM 5677 C C . VAL A 1 720 ? -16.094 27.028 -0.082 1.00 95.62 720 VAL A C 1
ATOM 5679 O O . VAL A 1 720 ? -16.395 26.689 1.058 1.00 95.62 720 VAL A O 1
ATOM 5682 N N . ASP A 1 721 ? -16.883 27.809 -0.824 1.00 93.50 721 ASP A N 1
ATOM 5683 C CA . ASP A 1 721 ? -18.240 28.185 -0.397 1.00 93.50 721 ASP A CA 1
ATOM 5684 C C . ASP A 1 721 ? -19.318 27.201 -0.890 1.00 93.50 721 ASP A C 1
ATOM 5686 O O . ASP A 1 721 ? -19.078 26.315 -1.713 1.00 93.50 721 ASP A O 1
ATOM 5690 N N . GLN A 1 722 ? -20.552 27.377 -0.407 1.00 89.69 722 GLN A N 1
ATOM 5691 C CA . GLN A 1 722 ? -21.705 26.543 -0.776 1.00 89.69 722 GLN A CA 1
ATOM 5692 C C . GLN A 1 722 ? -22.120 26.652 -2.259 1.00 89.69 722 GLN A C 1
ATOM 5694 O O . GLN A 1 722 ? -22.979 25.893 -2.704 1.00 89.69 722 GLN A O 1
ATOM 5699 N N . GLN A 1 723 ? -21.551 27.584 -3.035 1.00 89.31 723 GLN A N 1
ATOM 5700 C CA . GLN A 1 723 ? -21.744 27.682 -4.488 1.00 89.31 723 GLN A CA 1
ATOM 5701 C C . GLN A 1 723 ? -20.598 27.003 -5.270 1.00 89.31 723 GLN A C 1
ATOM 5703 O O . GLN A 1 723 ? -20.599 26.982 -6.507 1.00 89.31 723 GLN A O 1
ATOM 5708 N N . GLY A 1 724 ? -19.624 26.429 -4.560 1.00 90.00 724 GLY A N 1
ATOM 5709 C CA . GLY A 1 724 ? -18.452 25.780 -5.129 1.00 90.00 724 GLY A CA 1
ATOM 5710 C C . GLY A 1 724 ? -17.405 26.759 -5.660 1.00 90.00 724 GLY A C 1
ATOM 5711 O O . GLY A 1 724 ? -16.557 26.329 -6.443 1.00 90.00 724 GLY A O 1
ATOM 5712 N N . ASN A 1 725 ? -17.444 28.047 -5.281 1.00 93.12 725 ASN A N 1
ATOM 5713 C CA . ASN A 1 725 ? -16.312 28.938 -5.546 1.00 93.12 725 ASN A CA 1
ATOM 5714 C C . ASN A 1 725 ? -15.143 28.534 -4.645 1.00 93.12 725 ASN A C 1
ATOM 5716 O O . ASN A 1 725 ? -15.337 28.195 -3.477 1.00 93.12 725 ASN A O 1
ATOM 5720 N N . PHE A 1 726 ? -13.935 28.597 -5.190 1.00 96.69 726 PHE A N 1
ATOM 5721 C CA . 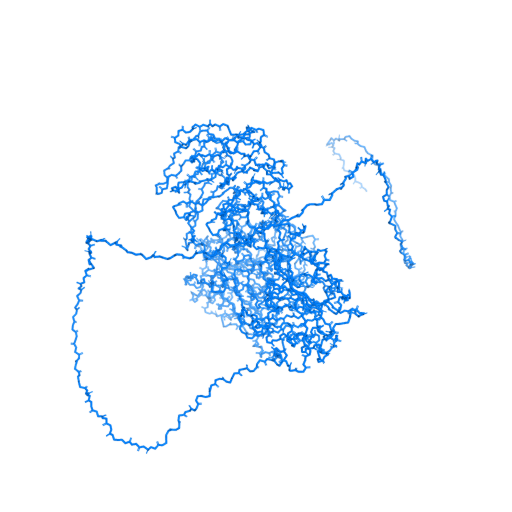PHE A 1 726 ? -12.706 28.226 -4.499 1.00 96.69 726 PHE A CA 1
ATOM 5722 C C . PHE A 1 726 ? -12.033 29.471 -3.911 1.00 96.69 726 PHE A C 1
ATOM 5724 O O . PHE A 1 726 ? -12.038 30.525 -4.541 1.00 96.69 726 PHE A O 1
ATOM 5731 N N . TYR A 1 727 ? -11.441 29.364 -2.726 1.00 98.00 727 TYR A N 1
ATOM 5732 C CA . TYR A 1 727 ? -10.711 30.444 -2.063 1.00 98.00 727 TYR A CA 1
ATOM 5733 C C . TYR A 1 727 ? -9.326 29.952 -1.638 1.00 98.00 727 TYR A C 1
ATOM 5735 O O . TYR A 1 727 ? -9.158 28.774 -1.337 1.00 98.00 727 TYR A O 1
ATOM 5743 N N . TYR A 1 728 ? -8.342 30.850 -1.597 1.00 98.06 728 TYR A N 1
ATOM 5744 C CA . TYR A 1 728 ? -6.978 30.553 -1.141 1.00 98.06 728 TYR A CA 1
ATOM 5745 C C . TYR A 1 728 ? -6.284 31.797 -0.578 1.00 98.06 728 TYR A C 1
ATOM 5747 O O . TYR A 1 728 ? -6.709 32.922 -0.858 1.00 98.06 728 TYR A O 1
ATOM 5755 N N . SER A 1 729 ? -5.177 31.608 0.148 1.00 98.12 729 SER A N 1
ATOM 5756 C CA . SER A 1 729 ? -4.271 32.694 0.541 1.00 98.12 729 SER A CA 1
ATOM 5757 C C . SER A 1 729 ? -2.928 32.623 -0.192 1.00 98.12 729 SER A C 1
ATOM 5759 O O . SER A 1 729 ? -2.377 31.543 -0.410 1.00 98.12 729 SER A O 1
ATOM 5761 N N . ASP A 1 730 ? -2.379 33.788 -0.546 1.00 97.50 730 ASP A N 1
ATOM 5762 C CA . ASP A 1 730 ? -0.933 33.940 -0.725 1.00 97.50 730 ASP A CA 1
ATOM 5763 C C . ASP A 1 730 ? -0.342 34.461 0.587 1.00 97.50 730 ASP A C 1
ATOM 5765 O O . ASP A 1 730 ? -0.536 35.618 0.974 1.00 97.50 730 ASP A O 1
ATOM 5769 N N . MET A 1 731 ? 0.390 33.594 1.284 1.00 95.62 731 MET A N 1
ATOM 5770 C CA . MET A 1 731 ? 0.948 33.911 2.595 1.00 95.62 731 MET A CA 1
ATOM 5771 C C . MET A 1 731 ? 2.130 34.888 2.548 1.00 95.62 731 MET A C 1
ATOM 5773 O O . MET A 1 731 ? 2.477 35.466 3.580 1.00 95.62 731 MET A O 1
ATOM 5777 N N . ARG A 1 732 ? 2.792 35.053 1.392 1.00 95.94 732 ARG A N 1
ATOM 5778 C CA . ARG A 1 732 ? 3.997 35.896 1.253 1.00 95.94 732 ARG A CA 1
ATOM 5779 C C . ARG A 1 732 ? 3.759 37.180 0.465 1.00 95.94 732 ARG A C 1
ATOM 5781 O O . ARG A 1 732 ? 4.522 38.126 0.648 1.00 95.94 732 ARG A O 1
ATOM 5788 N N . ALA A 1 733 ? 2.696 37.247 -0.329 1.00 95.56 733 ALA A N 1
ATOM 5789 C CA . ALA A 1 733 ? 2.116 38.490 -0.830 1.00 95.56 733 ALA A CA 1
ATOM 5790 C C . ALA A 1 733 ? 0.701 38.661 -0.231 1.00 95.56 733 ALA A C 1
ATOM 5792 O O . ALA A 1 733 ? -0.270 38.384 -0.930 1.00 95.56 733 ALA A O 1
ATOM 5793 N N . PRO A 1 734 ? 0.576 39.083 1.053 1.00 96.00 734 PRO A N 1
ATOM 5794 C CA . PRO A 1 734 ? -0.617 38.893 1.889 1.00 96.00 734 PRO A CA 1
ATOM 5795 C C . PRO A 1 734 ? -1.947 39.243 1.219 1.00 96.00 734 PRO A C 1
ATOM 5797 O O . PRO A 1 734 ? -2.345 40.410 1.136 1.00 96.00 734 PRO A O 1
ATOM 5800 N N . ALA A 1 735 ? -2.633 38.201 0.765 1.00 97.56 735 ALA A N 1
ATOM 5801 C CA . ALA A 1 735 ? -3.908 38.280 0.081 1.00 97.56 735 ALA A CA 1
ATOM 5802 C C . ALA A 1 735 ? -4.725 37.004 0.303 1.00 97.56 735 ALA A C 1
ATOM 5804 O O . ALA A 1 735 ? -4.173 35.909 0.429 1.00 97.56 735 ALA A O 1
ATOM 5805 N N . ILE A 1 736 ? -6.048 37.156 0.281 1.00 98.31 736 ILE A N 1
ATOM 5806 C CA . ILE A 1 736 ? -7.025 36.075 0.148 1.00 98.31 736 ILE A CA 1
ATOM 5807 C C . ILE A 1 736 ? -7.822 36.346 -1.123 1.00 98.31 736 ILE A C 1
ATOM 5809 O O . ILE A 1 736 ? -8.375 37.439 -1.281 1.00 98.31 736 ILE A O 1
ATOM 5813 N N . TYR A 1 737 ? -7.885 35.361 -2.013 1.00 98.00 737 TYR A N 1
ATOM 5814 C CA . TYR A 1 737 ? -8.588 35.447 -3.290 1.00 98.00 737 TYR A CA 1
ATOM 5815 C C . TYR A 1 737 ? -9.778 34.491 -3.331 1.00 98.00 737 TYR A C 1
ATOM 5817 O O . TYR A 1 737 ? -9.698 33.382 -2.808 1.00 98.00 737 TYR A O 1
ATOM 5825 N N . ARG A 1 738 ? -10.847 34.905 -4.016 1.00 97.00 738 ARG A N 1
ATOM 5826 C CA . ARG A 1 738 ? -11.900 34.039 -4.561 1.00 97.00 738 ARG A CA 1
ATOM 5827 C C . ARG A 1 738 ? -11.570 33.731 -6.019 1.00 97.00 738 ARG A C 1
ATOM 5829 O O . ARG A 1 738 ? -11.250 34.641 -6.775 1.00 97.00 738 ARG A O 1
ATOM 5836 N N . VAL A 1 739 ? -11.724 32.477 -6.420 1.00 95.31 739 VAL A N 1
ATOM 5837 C CA . VAL A 1 739 ? -11.794 32.017 -7.808 1.00 95.31 739 VAL A CA 1
ATOM 5838 C C . VAL A 1 739 ? -13.237 31.611 -8.079 1.00 95.31 739 VAL A C 1
ATOM 5840 O O . VAL A 1 739 ? -13.753 30.658 -7.485 1.00 95.31 739 VAL A O 1
ATOM 5843 N N . ARG A 1 740 ? -13.910 32.355 -8.954 1.00 90.50 740 ARG A N 1
ATOM 5844 C CA . ARG A 1 740 ? -15.318 32.120 -9.280 1.00 90.50 740 ARG A CA 1
ATOM 5845 C C . ARG A 1 740 ? -15.494 30.829 -10.071 1.00 90.50 740 ARG A C 1
ATOM 5847 O O . ARG A 1 740 ? -14.760 30.536 -11.018 1.00 90.50 740 ARG A O 1
ATOM 5854 N N . ASN A 1 741 ? -16.499 30.058 -9.674 1.00 81.88 741 ASN A N 1
ATOM 5855 C CA . ASN A 1 741 ? -16.886 28.834 -10.355 1.00 81.88 741 ASN A CA 1
ATOM 5856 C C . ASN A 1 741 ? -17.365 29.137 -11.795 1.00 81.88 741 ASN A C 1
ATOM 5858 O O . ASN A 1 741 ? -17.908 30.205 -12.079 1.00 81.88 741 ASN A O 1
ATOM 5862 N N . GLY A 1 742 ? -17.146 28.207 -12.724 1.00 71.00 742 GLY A N 1
ATOM 5863 C CA . GLY A 1 742 ? -17.509 28.341 -14.138 1.00 71.00 742 GLY A CA 1
ATOM 5864 C C . GLY A 1 742 ? -16.567 29.212 -14.982 1.00 71.00 742 GLY A C 1
ATOM 5865 O O . GLY A 1 742 ? -16.116 28.742 -16.024 1.00 71.00 742 GLY A O 1
ATOM 5866 N N . ASN A 1 743 ? -16.247 30.446 -14.564 1.00 75.12 743 ASN A N 1
ATOM 5867 C CA . ASN A 1 743 ? -15.406 31.365 -15.356 1.00 75.12 743 ASN A CA 1
ATOM 5868 C C . ASN A 1 743 ? -13.929 31.449 -14.913 1.00 75.12 743 ASN A C 1
ATOM 5870 O O . ASN A 1 743 ? -13.101 31.905 -15.698 1.00 75.12 743 ASN A O 1
ATOM 5874 N N . GLY A 1 744 ? -13.580 31.003 -13.699 1.00 82.31 744 GLY A N 1
ATOM 5875 C CA . GLY A 1 744 ? -12.206 31.045 -13.179 1.00 82.31 744 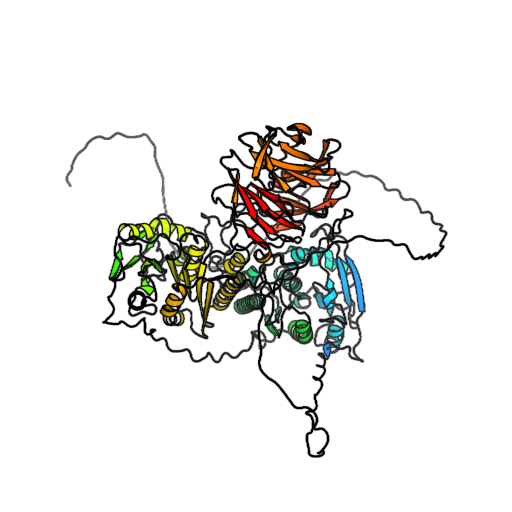GLY A CA 1
ATOM 5876 C C . GLY A 1 744 ? -11.701 32.446 -12.806 1.00 82.31 744 GLY A C 1
ATOM 5877 O O . GLY A 1 744 ? -10.502 32.633 -12.613 1.00 82.31 744 GLY A O 1
ATOM 5878 N N . GLU A 1 745 ? -12.591 33.436 -12.722 1.00 90.19 745 GLU A N 1
ATOM 5879 C CA . GLU A 1 745 ? -12.253 34.830 -12.427 1.00 90.19 745 GLU A CA 1
ATOM 5880 C C . GLU A 1 745 ? -11.723 34.987 -10.996 1.00 90.19 745 GLU A C 1
ATOM 5882 O O . GLU A 1 745 ? -12.342 34.508 -10.043 1.00 90.19 745 GLU A O 1
ATOM 5887 N N . GLN A 1 746 ? -10.576 35.659 -10.855 1.00 93.56 746 GLN A N 1
ATOM 5888 C CA . GLN A 1 746 ? -9.909 35.883 -9.571 1.00 93.56 746 GLN A CA 1
ATOM 5889 C C . GLN A 1 746 ? -10.273 37.252 -8.984 1.00 93.56 746 GLN A C 1
ATOM 5891 O O . GLN A 1 746 ? -10.133 38.283 -9.640 1.00 93.56 746 GLN A O 1
ATOM 5896 N N . GLU A 1 747 ? -10.694 37.264 -7.723 1.00 95.69 747 GLU A N 1
ATOM 5897 C CA . GLU A 1 747 ? -11.217 38.433 -7.018 1.00 95.69 747 GLU A CA 1
ATOM 5898 C C . GLU A 1 747 ? -10.554 38.553 -5.638 1.00 95.69 747 GLU A C 1
ATOM 5900 O O . GLU A 1 747 ? -10.533 37.594 -4.868 1.00 95.69 747 GLU A O 1
ATOM 5905 N N . LEU A 1 748 ? -9.996 39.723 -5.313 1.00 97.44 748 LEU A N 1
ATOM 5906 C CA . LEU A 1 748 ? -9.347 39.968 -4.021 1.00 97.44 748 LEU A CA 1
ATOM 5907 C C . LEU A 1 748 ? -10.400 40.185 -2.923 1.00 97.44 748 LEU A C 1
ATOM 5909 O O . LEU A 1 748 ? -11.144 41.162 -2.973 1.00 97.44 748 LEU A O 1
ATOM 5913 N N . ILE A 1 749 ? -10.408 39.320 -1.908 1.00 98.19 749 ILE A N 1
ATOM 5914 C CA . ILE A 1 749 ? -11.343 39.375 -0.774 1.00 98.19 749 ILE A CA 1
ATOM 5915 C C . ILE A 1 749 ? -10.757 40.171 0.397 1.00 98.19 749 ILE A C 1
ATOM 5917 O O . ILE A 1 749 ? -11.423 41.038 0.954 1.00 98.19 749 ILE A O 1
ATOM 5921 N N . ALA A 1 750 ? -9.503 39.906 0.772 1.00 97.81 750 ALA A N 1
ATOM 5922 C CA . ALA A 1 750 ? -8.827 40.589 1.877 1.00 97.81 750 ALA A CA 1
ATOM 5923 C C . ALA A 1 750 ? -7.309 40.656 1.655 1.00 97.81 750 ALA A C 1
ATOM 5925 O O . ALA A 1 750 ? -6.745 39.835 0.936 1.00 97.81 750 ALA A O 1
ATOM 5926 N N . LYS A 1 751 ? -6.630 41.612 2.304 1.00 97.25 751 LYS A N 1
ATOM 5927 C CA . LYS A 1 751 ? -5.157 41.757 2.290 1.00 97.25 751 LYS A CA 1
ATOM 5928 C C . LYS A 1 751 ? -4.516 41.189 3.558 1.00 97.25 751 LYS A C 1
ATOM 5930 O O . LYS A 1 751 ? -3.790 41.875 4.274 1.00 97.25 751 LYS A O 1
ATOM 5935 N N . GLU A 1 752 ? -4.855 39.943 3.864 1.00 97.44 752 GLU A N 1
ATOM 5936 C CA . GLU A 1 752 ? -4.347 39.201 5.016 1.00 97.44 752 GLU A CA 1
ATOM 5937 C C . GLU A 1 752 ? -3.646 37.920 4.557 1.00 97.44 752 GLU A C 1
ATOM 5939 O O . GLU A 1 752 ? -3.983 37.358 3.519 1.00 97.44 752 GLU A O 1
ATOM 5944 N N . ALA A 1 753 ? -2.674 37.463 5.348 1.00 97.00 753 ALA A N 1
ATOM 5945 C CA . ALA A 1 753 ? -2.044 36.155 5.187 1.00 97.00 753 ALA A CA 1
ATOM 5946 C C . ALA A 1 753 ? -2.605 35.193 6.241 1.00 97.00 753 ALA A C 1
ATOM 5948 O O . ALA A 1 753 ? -2.636 35.533 7.431 1.00 97.00 753 ALA A O 1
ATOM 5949 N N . VAL A 1 754 ? -3.034 34.009 5.807 1.00 97.88 754 VAL A N 1
ATOM 5950 C CA . VAL A 1 754 ? -3.577 32.931 6.650 1.00 97.88 754 VAL A CA 1
ATOM 5951 C C . VAL A 1 754 ? -3.052 31.581 6.154 1.00 97.88 754 VAL A C 1
ATOM 5953 O O . VAL A 1 754 ? -2.820 31.433 4.959 1.00 97.88 754 VAL A O 1
ATOM 5956 N N . SER A 1 755 ? -2.828 30.618 7.052 1.00 96.00 755 SER A N 1
ATOM 5957 C CA . SER A 1 755 ? -2.346 29.262 6.697 1.00 96.00 755 SER A CA 1
ATOM 5958 C C . SER A 1 755 ? -3.466 28.225 6.579 1.00 96.00 755 SER A C 1
ATOM 5960 O O . SER A 1 755 ? -3.438 27.390 5.683 1.00 96.00 755 SER A O 1
ATOM 5962 N N . GLY A 1 756 ? -4.477 28.329 7.440 1.00 97.44 756 GLY A N 1
ATOM 5963 C CA . GLY A 1 756 ? -5.752 27.619 7.345 1.00 97.44 756 GLY A CA 1
ATOM 5964 C C . GLY A 1 756 ? -6.885 28.624 7.167 1.00 97.44 756 GLY A C 1
ATOM 5965 O O . GLY A 1 756 ? -6.802 29.747 7.684 1.00 97.44 756 GLY A O 1
ATOM 5966 N N . LEU A 1 757 ? -7.915 28.235 6.421 1.00 97.94 757 LEU A N 1
ATOM 5967 C CA . LEU A 1 757 ? -9.088 29.047 6.106 1.00 97.94 757 LEU A CA 1
ATOM 5968 C C . LEU A 1 757 ? -10.299 28.116 5.962 1.00 97.94 757 LEU A C 1
ATOM 5970 O O . LEU A 1 757 ? -10.194 27.112 5.272 1.00 97.94 757 LEU A O 1
ATOM 5974 N N . GLU A 1 758 ? -11.423 28.430 6.605 1.00 97.50 758 GLU A N 1
ATOM 5975 C CA . GLU A 1 758 ? -12.639 27.599 6.567 1.00 97.50 758 GLU A CA 1
ATOM 5976 C C . GLU A 1 758 ? -13.904 28.464 6.701 1.00 97.50 758 GLU A C 1
ATOM 5978 O O . GLU A 1 758 ? -13.866 29.534 7.315 1.00 97.50 758 GLU A O 1
ATOM 5983 N N . PHE A 1 759 ? -15.031 28.022 6.141 1.00 96.75 759 PHE A N 1
ATOM 5984 C CA . PHE A 1 759 ? -16.321 28.701 6.256 1.00 96.75 759 PHE A CA 1
ATOM 5985 C C . PHE A 1 759 ? -17.086 28.312 7.527 1.00 96.75 759 PHE A C 1
ATOM 5987 O O . PHE A 1 759 ? -17.366 27.145 7.799 1.00 96.75 759 PHE A O 1
ATOM 5994 N N . GLY A 1 760 ? -17.511 29.322 8.286 1.00 94.69 760 GLY A N 1
ATOM 5995 C CA . GLY A 1 760 ? -18.465 29.157 9.375 1.00 94.69 760 GLY A CA 1
ATOM 5996 C C . GLY A 1 760 ? -19.908 29.043 8.880 1.00 94.69 760 GLY A C 1
ATOM 5997 O O . GLY A 1 760 ? -20.273 29.530 7.810 1.00 94.69 760 GLY A O 1
ATOM 5998 N N . ALA A 1 761 ? -20.773 28.464 9.716 1.00 91.94 761 ALA A N 1
ATOM 5999 C CA . ALA A 1 761 ? -22.215 28.389 9.457 1.00 91.94 761 ALA A CA 1
ATOM 6000 C C . ALA A 1 761 ? -22.920 29.767 9.430 1.00 91.94 761 ALA A C 1
ATOM 6002 O O . ALA A 1 761 ? -24.080 29.852 9.035 1.00 91.94 761 ALA A O 1
ATOM 6003 N N . ASP A 1 762 ? -22.231 30.841 9.829 1.00 92.88 762 ASP A N 1
ATOM 6004 C CA . ASP A 1 762 ? -22.681 32.232 9.703 1.00 92.88 762 ASP A CA 1
ATOM 6005 C C . ASP A 1 762 ? -22.294 32.884 8.358 1.00 92.88 762 ASP A C 1
ATOM 6007 O O . ASP A 1 762 ? -22.571 34.065 8.145 1.00 92.88 762 ASP A O 1
ATOM 6011 N N . GLY A 1 763 ? -21.652 32.132 7.456 1.00 93.56 763 GLY A N 1
ATOM 6012 C CA . GLY A 1 763 ? -21.219 32.592 6.136 1.00 93.56 763 GLY A CA 1
ATOM 6013 C C . GLY A 1 763 ? -19.900 33.369 6.122 1.00 93.56 763 GLY A C 1
ATOM 6014 O O . GLY A 1 763 ? -19.494 33.828 5.053 1.00 93.56 763 GLY A O 1
ATOM 6015 N N . LYS A 1 764 ? -19.213 33.523 7.263 1.00 96.50 764 LYS A N 1
ATOM 6016 C CA . LYS A 1 764 ? -17.881 34.142 7.309 1.00 96.50 764 LYS A CA 1
ATOM 6017 C C . LYS A 1 764 ? -16.779 33.126 7.044 1.00 96.50 764 LYS A C 1
ATOM 6019 O O . LYS A 1 764 ? -16.899 31.948 7.371 1.00 96.50 764 LYS A O 1
ATOM 6024 N N . LEU A 1 765 ? -15.665 33.627 6.528 1.00 98.19 765 LEU A N 1
ATOM 6025 C CA . LEU A 1 765 ? -14.390 32.922 6.529 1.00 98.19 765 LEU A CA 1
ATOM 6026 C C . LEU A 1 765 ? -13.748 33.033 7.919 1.00 98.19 765 LEU A C 1
ATOM 6028 O O . LEU A 1 765 ? -13.794 34.098 8.531 1.00 98.19 765 LEU A O 1
ATOM 6032 N N . TYR A 1 766 ? -13.096 31.980 8.398 1.00 98.56 766 TYR A N 1
ATOM 6033 C CA . TYR A 1 766 ? -12.279 31.975 9.614 1.00 98.56 766 TYR A CA 1
ATOM 6034 C C . TYR A 1 766 ? -10.845 31.597 9.252 1.00 98.56 766 TYR A C 1
ATOM 6036 O O . TYR A 1 766 ? -10.637 30.606 8.563 1.00 98.56 766 TYR A O 1
ATOM 6044 N N . GLY A 1 767 ? -9.864 32.393 9.684 1.00 98.38 767 GLY A N 1
ATOM 6045 C CA . GLY A 1 767 ? -8.485 32.321 9.198 1.00 98.38 767 GLY A CA 1
ATOM 6046 C C . GLY A 1 767 ? -7.431 32.232 10.302 1.00 98.38 767 GLY A C 1
ATOM 6047 O O . GLY A 1 767 ? -7.414 33.035 11.242 1.00 98.38 767 GLY A O 1
ATOM 6048 N N . CYS A 1 768 ? -6.509 31.280 10.162 1.00 98.62 768 CYS A N 1
ATOM 6049 C CA . CYS A 1 768 ? -5.397 31.060 11.086 1.00 98.62 768 CYS A CA 1
ATOM 6050 C C . CYS A 1 768 ? -4.298 32.113 10.905 1.00 98.62 768 CYS A C 1
ATOM 6052 O O . CYS A 1 768 ? -3.662 32.171 9.854 1.00 98.62 768 CYS A O 1
ATOM 6054 N N . GLN A 1 769 ? -4.014 32.908 11.943 1.00 98.31 769 GLN A N 1
ATOM 6055 C CA . GLN A 1 769 ? -2.895 33.857 11.954 1.00 98.31 769 GLN A CA 1
ATOM 6056 C C . GLN A 1 769 ? -1.897 33.529 13.068 1.00 98.31 769 GLN A C 1
ATOM 6058 O O . GLN A 1 769 ? -1.647 34.345 13.957 1.00 98.31 769 GLN A O 1
ATOM 6063 N N . GLY A 1 770 ? -1.285 32.341 13.007 1.00 97.12 770 GLY A N 1
ATOM 6064 C CA . GLY A 1 770 ? -0.283 31.885 13.980 1.00 97.12 770 GLY A CA 1
ATOM 6065 C C . GLY A 1 770 ? 0.943 32.799 14.127 1.00 97.12 770 GLY A C 1
ATOM 6066 O O . GLY A 1 770 ? 1.549 32.832 15.189 1.00 97.12 770 GLY A O 1
ATOM 6067 N N . SER A 1 771 ? 1.287 33.609 13.119 1.00 95.69 771 SER A N 1
ATOM 6068 C CA . SER A 1 771 ? 2.336 34.645 13.222 1.00 95.69 771 SER A CA 1
ATOM 6069 C C . SER A 1 771 ? 1.898 35.921 13.960 1.00 95.69 771 SER A C 1
ATOM 6071 O O . SER A 1 771 ? 2.742 36.743 14.311 1.00 95.69 771 SER A O 1
ATOM 6073 N N . LYS A 1 772 ? 0.590 36.088 14.196 1.00 97.81 772 LYS A N 1
ATOM 6074 C CA . LYS A 1 772 ? -0.036 37.177 14.968 1.00 97.81 772 LYS A CA 1
ATOM 6075 C C . LYS A 1 772 ? -0.729 36.657 16.245 1.00 97.81 772 LYS A C 1
ATOM 6077 O O . LYS A 1 772 ? -1.518 37.388 16.836 1.00 97.81 772 LYS A O 1
ATOM 6082 N N . ASN A 1 773 ? -0.459 35.407 16.635 1.00 98.12 773 ASN A N 1
ATOM 6083 C CA . ASN A 1 773 ? -1.012 34.691 17.793 1.00 98.12 773 ASN A CA 1
ATOM 6084 C C . ASN A 1 773 ? -2.551 34.777 17.944 1.00 98.12 773 ASN A C 1
ATOM 6086 O O . ASN A 1 773 ? -3.060 35.023 19.044 1.00 98.12 773 ASN A O 1
ATOM 6090 N N . ARG A 1 774 ? -3.302 34.632 16.839 1.00 98.44 774 ARG A N 1
ATOM 6091 C CA . ARG A 1 774 ? -4.765 34.821 16.828 1.00 98.44 774 ARG A CA 1
ATOM 6092 C C . ARG A 1 774 ? -5.509 34.010 15.761 1.00 98.44 774 ARG A C 1
ATOM 6094 O O . ARG A 1 774 ? -4.964 33.715 14.695 1.00 98.44 774 ARG A O 1
ATOM 6101 N N . LEU A 1 775 ? -6.789 33.748 16.025 1.00 98.69 775 LEU A N 1
ATOM 6102 C CA . LEU A 1 775 ? -7.798 33.359 15.033 1.00 98.69 775 LEU A CA 1
ATOM 6103 C C . LEU A 1 775 ? -8.617 34.603 14.652 1.00 98.69 775 LEU A C 1
ATOM 6105 O O . LEU A 1 775 ? -9.049 35.352 15.534 1.00 98.69 775 LEU A O 1
ATOM 6109 N N . VAL A 1 776 ? -8.857 34.817 13.357 1.00 98.62 776 VAL A N 1
ATOM 6110 C CA . VAL A 1 776 ? -9.730 35.896 12.856 1.00 98.62 776 VAL A CA 1
ATOM 6111 C C . VAL A 1 776 ? -10.941 35.339 12.115 1.00 98.62 776 VAL A C 1
ATOM 6113 O O . VAL A 1 776 ? -10.881 34.233 11.587 1.00 98.62 776 VAL A O 1
ATOM 6116 N N . SER A 1 777 ? -12.013 36.122 12.037 1.00 98.44 777 SER A N 1
ATOM 6117 C CA . SER A 1 777 ? -13.072 35.975 11.041 1.00 98.44 777 SER A CA 1
ATOM 6118 C C . SER A 1 777 ? -12.975 37.099 10.009 1.00 98.44 777 SER A C 1
ATOM 6120 O O . SER A 1 777 ? -12.473 38.188 10.301 1.00 98.44 777 SER A O 1
ATOM 6122 N N . ILE A 1 778 ? -13.406 36.817 8.783 1.00 98.62 778 ILE A N 1
ATOM 6123 C CA . ILE A 1 778 ? -13.323 37.704 7.625 1.00 98.62 778 ILE A CA 1
ATOM 6124 C C . ILE A 1 778 ? -14.659 37.642 6.883 1.00 98.62 778 ILE A C 1
ATOM 6126 O O . ILE A 1 778 ? -15.146 36.562 6.546 1.00 98.62 778 ILE A O 1
ATOM 6130 N N . ASP A 1 779 ? -15.257 38.801 6.630 1.00 97.62 779 ASP A N 1
ATOM 6131 C CA . ASP A 1 779 ? -16.473 38.922 5.828 1.00 97.62 779 ASP A CA 1
ATOM 6132 C C . ASP A 1 779 ? -16.129 38.829 4.321 1.00 97.62 779 ASP A C 1
ATOM 6134 O O . ASP A 1 779 ? -15.448 39.718 3.796 1.00 97.62 779 ASP A O 1
ATOM 6138 N N . PRO A 1 780 ? -16.589 37.794 3.587 1.00 96.19 780 PRO A N 1
ATOM 6139 C CA . PRO A 1 780 ? -16.254 37.592 2.175 1.00 96.19 780 PRO A CA 1
ATOM 6140 C C . PRO A 1 780 ? -16.983 38.549 1.209 1.00 96.19 780 PRO A C 1
ATOM 6142 O O . PRO A 1 780 ? -16.796 38.448 -0.007 1.00 96.19 780 PRO A O 1
ATOM 6145 N N . THR A 1 781 ? -17.830 39.453 1.715 1.00 94.88 781 THR A N 1
ATOM 6146 C CA . THR A 1 781 ? -18.552 40.461 0.917 1.00 94.88 781 THR A CA 1
ATOM 6147 C C . THR A 1 781 ? -17.846 41.817 0.872 1.00 94.88 781 THR A C 1
ATOM 6149 O O . THR A 1 781 ? -18.064 42.583 -0.065 1.00 94.88 781 THR A O 1
ATOM 6152 N N . ASN A 1 782 ? -17.011 42.125 1.871 1.00 95.44 782 ASN A N 1
ATOM 6153 C CA . ASN A 1 782 ? -16.383 43.444 2.033 1.00 95.44 782 ASN A CA 1
ATOM 6154 C C . ASN A 1 782 ? -14.948 43.413 2.603 1.00 95.44 782 ASN A C 1
ATOM 6156 O O . ASN A 1 782 ? -14.305 44.461 2.684 1.00 95.44 782 ASN A O 1
ATOM 6160 N N . GLY A 1 783 ? -14.430 42.241 2.985 1.00 96.31 783 GLY A N 1
ATOM 6161 C CA . GLY A 1 783 ? -13.064 42.065 3.477 1.00 96.31 783 GLY A CA 1
ATOM 6162 C C . GLY A 1 783 ? -12.827 42.509 4.925 1.00 96.31 783 GLY A C 1
ATOM 6163 O O . GLY A 1 783 ? -11.673 42.551 5.354 1.00 96.31 783 GLY A O 1
ATOM 6164 N N . GLN A 1 784 ? -13.870 42.853 5.692 1.00 98.00 784 GLN A N 1
ATOM 6165 C CA . GLN A 1 784 ? -13.728 43.237 7.098 1.00 98.00 784 GLN A CA 1
ATOM 6166 C C . GLN A 1 784 ? -13.202 42.067 7.937 1.00 98.00 784 GLN A C 1
ATOM 6168 O O . GLN A 1 784 ? -13.798 40.993 7.970 1.00 98.00 784 GLN A O 1
ATOM 6173 N N . VAL A 1 785 ? -12.109 42.311 8.663 1.00 98.19 785 VAL A N 1
ATOM 6174 C CA . VAL A 1 785 ? -11.448 41.342 9.546 1.00 98.19 785 VAL A CA 1
ATOM 6175 C C . VAL A 1 785 ? -11.800 41.644 11.000 1.00 98.19 785 VAL A C 1
ATOM 6177 O O . VAL A 1 785 ? -11.677 42.786 11.442 1.00 98.19 785 VAL A O 1
ATOM 6180 N N . SER A 1 786 ? -12.183 40.624 11.762 1.00 98.19 786 SER A N 1
ATOM 6181 C CA . SER A 1 786 ? -12.438 40.703 13.205 1.00 98.19 786 SER A CA 1
ATOM 6182 C C . SER A 1 786 ? -11.676 39.607 13.948 1.00 98.19 786 SER A C 1
ATOM 6184 O O . SER A 1 786 ? -11.506 38.504 13.441 1.00 98.19 786 SER A O 1
ATOM 6186 N N . VAL A 1 787 ? -11.185 39.890 15.156 1.00 98.44 787 VAL A N 1
ATOM 6187 C CA . VAL A 1 787 ? -10.484 38.883 15.970 1.00 98.44 787 VAL A CA 1
ATOM 6188 C C . VAL A 1 787 ? -11.510 38.022 16.704 1.00 98.44 787 VAL A C 1
ATOM 6190 O O . VAL A 1 787 ? -12.404 38.557 17.352 1.00 98.44 787 VAL A O 1
ATOM 6193 N N . VAL A 1 788 ? -11.362 36.700 16.606 1.00 98.44 788 VAL A N 1
ATOM 6194 C CA . VAL A 1 788 ? -12.238 35.708 17.252 1.00 98.44 788 VAL A CA 1
ATOM 6195 C C . VAL A 1 788 ? -11.597 35.188 18.536 1.00 98.44 788 VAL A C 1
ATOM 6197 O O . VAL A 1 788 ? -12.266 35.086 19.556 1.00 98.44 788 VAL A O 1
ATOM 6200 N N . ALA A 1 789 ? -10.292 34.904 18.507 1.00 98.38 789 ALA A N 1
ATOM 6201 C CA . ALA A 1 789 ? -9.516 34.502 19.678 1.00 98.38 789 ALA A CA 1
ATOM 6202 C C . ALA A 1 789 ? -8.074 35.018 19.583 1.00 98.38 789 ALA A C 1
ATOM 6204 O O . ALA A 1 789 ? -7.521 35.119 18.488 1.00 98.38 789 ALA A O 1
ATOM 6205 N N . ASN A 1 790 ? -7.465 35.304 20.733 1.00 97.31 790 ASN A N 1
ATOM 6206 C CA . ASN A 1 790 ? -6.045 35.643 20.884 1.00 97.31 790 ASN A CA 1
ATOM 6207 C C . ASN A 1 790 ? -5.335 34.542 21.693 1.00 97.31 790 ASN A C 1
ATOM 6209 O O . ASN A 1 790 ? -5.985 33.613 22.166 1.00 97.31 790 ASN A O 1
ATOM 6213 N N . GLU A 1 791 ? -4.019 34.676 21.879 1.00 96.19 791 GLU A N 1
ATOM 6214 C CA . GLU A 1 791 ? -3.193 33.791 22.727 1.00 96.19 791 GLU A CA 1
ATOM 6215 C C . GLU A 1 791 ? -3.149 32.325 22.247 1.00 96.19 791 GLU A C 1
ATOM 6217 O O . GLU A 1 791 ? -2.939 31.395 23.024 1.00 96.19 791 GLU A O 1
ATOM 6222 N N . VAL A 1 792 ? -3.300 32.136 20.933 1.00 97.62 792 VAL A N 1
ATOM 6223 C CA . VAL A 1 792 ? -3.259 30.842 20.235 1.00 97.62 792 VAL A CA 1
ATOM 6224 C C . VAL A 1 792 ? -2.294 30.899 19.051 1.00 97.62 792 VAL A C 1
ATOM 6226 O O . VAL A 1 792 ? -2.217 31.930 18.385 1.00 97.62 792 VAL A O 1
ATOM 6229 N N . THR A 1 793 ? -1.606 29.801 18.727 1.00 98.00 793 THR A N 1
ATOM 6230 C CA . THR A 1 793 ? -0.664 29.709 17.588 1.00 98.00 793 THR A CA 1
ATOM 6231 C C . THR A 1 793 ? -1.238 28.872 16.418 1.00 98.00 793 THR A C 1
ATOM 6233 O O . THR A 1 793 ? -0.632 27.867 16.041 1.00 98.00 793 THR A O 1
ATOM 6236 N N . PRO A 1 794 ? -2.408 29.210 15.829 1.00 98.31 794 PRO A N 1
ATOM 6237 C CA . PRO A 1 794 ? -3.082 28.330 14.875 1.00 98.31 794 PRO A CA 1
ATOM 6238 C C . PRO A 1 794 ? -2.300 28.164 13.566 1.00 98.31 794 PRO A C 1
ATOM 6240 O O . PRO A 1 794 ? -1.872 29.152 12.959 1.00 98.31 794 PRO A O 1
ATOM 6243 N N . ASN A 1 795 ? -2.178 26.916 13.113 1.00 98.12 795 ASN A N 1
ATOM 6244 C CA . ASN A 1 795 ? -1.660 26.534 11.801 1.00 98.12 795 ASN A CA 1
ATOM 6245 C C . ASN A 1 795 ? -2.816 26.247 10.840 1.00 98.12 795 ASN A C 1
ATOM 6247 O O . ASN A 1 795 ? -2.976 26.999 9.882 1.00 98.12 795 ASN A O 1
ATOM 6251 N N . ASP A 1 796 ? -3.623 25.225 11.105 1.00 98.25 796 ASP A N 1
ATOM 6252 C CA . ASP A 1 796 ? -4.817 24.883 10.325 1.00 98.25 796 ASP A CA 1
ATOM 6253 C C . ASP A 1 796 ? -6.056 24.802 11.239 1.00 98.25 796 ASP A C 1
ATOM 6255 O O . ASP A 1 796 ? -5.916 24.818 12.470 1.00 98.25 796 ASP A O 1
ATOM 6259 N N . LEU A 1 797 ? -7.263 24.784 10.661 1.00 98.44 797 LEU A N 1
ATOM 6260 C CA . LEU A 1 797 ? -8.522 24.741 11.410 1.00 98.44 797 LEU A CA 1
ATOM 6261 C C . LEU A 1 797 ? -9.621 23.903 10.750 1.00 98.44 797 LEU A C 1
ATOM 6263 O O . LEU A 1 797 ? -9.722 23.837 9.534 1.00 98.44 797 LEU A O 1
ATOM 6267 N N . ALA A 1 798 ? -10.519 23.368 11.575 1.00 98.12 798 ALA A N 1
ATOM 6268 C CA . ALA A 1 798 ? -11.794 22.817 11.125 1.00 98.12 798 ALA A CA 1
ATOM 6269 C C . ALA A 1 798 ? -12.946 23.353 11.982 1.00 98.12 798 ALA A C 1
ATOM 6271 O O . ALA A 1 798 ? -12.814 23.489 13.204 1.00 98.12 798 ALA A O 1
ATOM 6272 N N . ILE A 1 799 ? -14.092 23.631 11.359 1.00 96.69 799 ILE A N 1
ATOM 6273 C CA . ILE A 1 799 ? -15.300 24.113 12.041 1.00 96.69 799 ILE A CA 1
ATOM 6274 C C . ILE A 1 799 ? -16.320 22.979 12.121 1.00 96.69 799 ILE A C 1
ATOM 6276 O O . ILE A 1 799 ? -16.684 22.381 11.113 1.00 96.69 799 ILE A O 1
ATOM 6280 N N . ALA A 1 800 ? -16.809 22.691 13.327 1.00 94.12 800 ALA A N 1
ATOM 6281 C CA . ALA A 1 800 ? -17.863 21.706 13.535 1.00 94.12 800 ALA A CA 1
ATOM 6282 C C . ALA A 1 800 ? -19.240 22.371 13.682 1.00 94.12 800 ALA A C 1
ATOM 6284 O O . ALA A 1 800 ? -19.391 23.465 14.232 1.00 94.12 800 ALA A O 1
ATOM 6285 N N . SER A 1 801 ? -20.283 21.648 13.270 1.00 89.06 801 SER A N 1
ATOM 6286 C CA . SER A 1 801 ? -21.682 22.095 13.319 1.00 89.06 801 SER A CA 1
ATOM 6287 C C . SER A 1 801 ? -22.240 22.312 14.736 1.00 89.06 801 SER A C 1
ATOM 6289 O O . SER A 1 801 ? -23.370 22.769 14.879 1.00 89.06 801 SER A O 1
ATOM 6291 N N . ASN A 1 802 ? -21.473 21.992 15.785 1.00 86.00 802 ASN A N 1
ATOM 6292 C CA . ASN A 1 802 ? -21.790 22.297 17.183 1.00 86.00 802 ASN A CA 1
ATOM 6293 C C . ASN A 1 802 ? -21.305 23.695 17.637 1.00 86.00 802 ASN A C 1
ATOM 6295 O O . ASN A 1 802 ? -21.439 24.022 18.812 1.00 86.00 802 ASN A O 1
ATOM 6299 N N . GLY A 1 803 ? -20.774 24.528 16.730 1.00 92.19 803 GLY A N 1
ATOM 6300 C CA . GLY A 1 803 ? -20.403 25.925 17.011 1.00 92.19 803 GLY A CA 1
ATOM 6301 C C . GLY A 1 803 ? -18.977 26.126 17.538 1.00 92.19 803 GLY A C 1
ATOM 6302 O O . GLY A 1 803 ? -18.620 27.235 17.946 1.00 92.19 803 GLY A O 1
ATOM 6303 N N . TYR A 1 804 ? -18.157 25.075 17.511 1.00 97.00 804 TYR A N 1
ATOM 6304 C CA . TYR A 1 804 ? -16.749 25.117 17.895 1.00 97.00 804 TYR A CA 1
ATOM 6305 C C . TYR A 1 804 ? -15.837 25.021 16.666 1.00 97.00 804 TYR A C 1
ATOM 6307 O O . TYR A 1 804 ? -16.068 24.205 15.770 1.00 97.00 804 TYR A O 1
ATOM 6315 N N . ALA A 1 805 ? -14.769 25.818 16.659 1.00 98.25 805 ALA A N 1
ATOM 6316 C CA . ALA A 1 805 ? -13.617 25.602 15.791 1.00 98.25 805 ALA A CA 1
ATOM 6317 C C . ALA A 1 805 ? -12.522 24.846 16.550 1.00 98.25 805 ALA A C 1
ATOM 6319 O O . ALA A 1 805 ? -12.297 25.090 17.738 1.00 98.25 805 ALA A O 1
ATOM 6320 N N . TYR A 1 806 ? -11.816 23.970 15.845 1.00 98.69 806 TYR A N 1
ATOM 6321 C CA . TYR A 1 806 ? -10.630 23.269 16.326 1.00 98.69 806 TYR A CA 1
ATOM 6322 C C . TYR A 1 806 ? -9.450 23.759 15.510 1.00 98.69 806 TYR A C 1
ATOM 6324 O O . TYR A 1 806 ? -9.493 23.695 14.286 1.00 98.69 806 TYR A O 1
ATOM 6332 N N . ILE A 1 807 ? -8.413 24.244 16.183 1.00 98.75 807 ILE A N 1
ATOM 6333 C CA . ILE A 1 807 ? -7.154 24.657 15.564 1.00 98.75 807 ILE A CA 1
ATOM 6334 C C . ILE A 1 807 ? -6.037 23.690 15.946 1.00 98.75 807 ILE A C 1
ATOM 6336 O O . ILE A 1 807 ? -6.037 23.124 17.045 1.00 98.75 807 ILE A O 1
ATOM 6340 N N . THR A 1 808 ? -5.051 23.544 15.069 1.00 98.75 808 THR A N 1
ATOM 6341 C CA . THR A 1 808 ? -3.786 22.875 15.385 1.00 98.75 808 THR A CA 1
ATOM 6342 C C . THR A 1 808 ? -2.723 23.888 15.792 1.00 98.75 808 THR A C 1
ATOM 6344 O O . THR A 1 808 ? -2.552 24.928 15.158 1.00 98.75 808 THR A O 1
ATOM 6347 N N . GLU A 1 809 ? -2.002 23.589 16.874 1.00 98.44 809 GLU A N 1
ATOM 6348 C CA . GLU A 1 809 ? -0.881 24.397 17.363 1.00 98.44 809 GLU A CA 1
ATOM 6349 C C . GLU A 1 809 ? 0.405 23.559 17.260 1.00 98.44 809 GLU A C 1
ATOM 6351 O O . GLU A 1 809 ? 0.732 22.714 18.102 1.00 98.44 809 GLU A O 1
ATOM 6356 N N . THR A 1 810 ? 1.088 23.728 16.127 1.00 97.62 810 THR A N 1
ATOM 6357 C CA . THR A 1 810 ? 2.087 22.795 15.577 1.00 97.62 810 THR A CA 1
ATOM 6358 C C . THR A 1 810 ? 3.380 22.706 16.380 1.00 97.62 810 THR A C 1
ATOM 6360 O O . THR A 1 810 ? 4.073 21.690 16.308 1.00 97.62 810 THR A O 1
ATOM 6363 N N . LYS A 1 811 ? 3.753 23.753 17.126 1.00 96.25 811 LYS A N 1
ATOM 6364 C CA . LYS A 1 811 ? 4.958 23.741 17.982 1.00 96.25 811 LYS A CA 1
ATOM 6365 C C . LYS A 1 811 ? 4.631 23.216 19.378 1.00 96.25 811 LYS A C 1
ATOM 6367 O O . LYS A 1 811 ? 5.473 22.607 20.027 1.00 96.25 811 LYS A O 1
ATOM 6372 N N . GLU A 1 812 ? 3.403 23.471 19.801 1.00 96.69 812 GLU A N 1
ATOM 6373 C CA . GLU A 1 812 ? 2.807 23.177 21.092 1.00 96.69 812 GLU A CA 1
ATOM 6374 C C . GLU A 1 812 ? 2.347 21.709 21.184 1.00 96.69 812 GLU A C 1
ATOM 6376 O O . GLU A 1 812 ? 2.220 21.172 22.280 1.00 96.69 812 GLU A O 1
ATOM 6381 N N . GLY A 1 813 ? 2.145 21.032 20.045 1.00 97.94 813 GLY A N 1
ATOM 6382 C CA . GLY A 1 813 ? 1.848 19.594 19.981 1.00 97.94 813 GLY A CA 1
ATOM 6383 C C . GLY A 1 813 ? 0.395 19.235 20.310 1.00 97.94 813 GLY A C 1
ATOM 6384 O O . GLY A 1 813 ? 0.118 18.096 20.710 1.00 97.94 813 GLY A O 1
ATOM 6385 N N . ARG A 1 814 ? -0.522 20.204 20.173 1.00 97.75 814 ARG A N 1
ATOM 6386 C CA . ARG A 1 814 ? -1.906 20.134 20.667 1.00 97.75 814 ARG A CA 1
ATOM 6387 C C . ARG A 1 814 ? -2.961 20.596 19.657 1.00 97.75 814 ARG A C 1
ATOM 6389 O O . ARG A 1 814 ? -2.667 21.278 18.676 1.00 97.75 814 ARG A O 1
ATOM 6396 N N . ILE A 1 815 ? -4.200 20.220 19.956 1.00 98.62 815 ILE A N 1
ATOM 6397 C CA . ILE A 1 815 ? -5.443 20.686 19.344 1.00 98.62 815 ILE A CA 1
ATOM 6398 C C . ILE A 1 815 ? -6.124 21.609 20.359 1.00 98.62 815 ILE A C 1
ATOM 6400 O O . ILE A 1 815 ? -6.316 21.218 21.515 1.00 98.62 815 ILE A O 1
ATOM 6404 N N . THR A 1 816 ? -6.538 22.794 19.925 1.00 98.56 816 THR A N 1
ATOM 6405 C CA . THR A 1 816 ? -7.227 23.781 20.767 1.00 98.56 816 THR A CA 1
ATOM 6406 C C . THR A 1 816 ? -8.619 24.071 20.215 1.00 98.56 816 THR A C 1
ATOM 6408 O O . THR A 1 816 ? -8.794 24.298 19.022 1.00 98.56 816 THR A O 1
ATOM 6411 N N . LYS A 1 817 ? -9.619 24.044 21.097 1.00 98.12 817 LYS A N 1
ATOM 6412 C CA . LYS A 1 817 ? -11.031 24.320 20.825 1.00 98.12 817 LYS A CA 1
ATOM 6413 C C . LYS A 1 817 ? -11.366 25.771 21.149 1.00 98.12 817 LYS A C 1
ATOM 6415 O O . LYS A 1 817 ? -11.061 26.251 22.244 1.00 98.12 817 LYS A O 1
ATOM 6420 N N . ILE A 1 818 ? -12.054 26.430 20.223 1.00 98.56 818 ILE A N 1
ATOM 6421 C CA . ILE A 1 818 ? -12.517 27.814 20.330 1.00 98.56 818 ILE A CA 1
ATOM 6422 C C . ILE A 1 818 ? -14.036 27.844 20.135 1.00 98.56 818 ILE A C 1
ATOM 6424 O O . ILE A 1 818 ? -14.556 27.374 19.125 1.00 98.56 818 ILE A O 1
ATOM 6428 N N . GLU A 1 819 ? -14.755 28.404 21.104 1.00 97.44 819 GLU A N 1
ATOM 6429 C CA . GLU A 1 819 ? -16.201 28.635 21.030 1.00 97.44 819 GLU A CA 1
ATOM 6430 C C . GLU A 1 819 ? -16.491 29.872 20.170 1.00 97.44 819 GLU A C 1
ATOM 6432 O O . GLU A 1 819 ? -16.226 31.001 20.586 1.00 97.44 819 GLU A O 1
ATOM 6437 N N . LEU A 1 820 ? -17.024 29.685 18.957 1.00 96.31 820 LEU A N 1
ATOM 6438 C CA . LEU A 1 820 ? -17.084 30.761 17.955 1.00 96.31 820 LEU A CA 1
ATOM 6439 C C . LEU A 1 820 ? -17.993 31.935 18.349 1.00 96.31 820 LEU A C 1
ATOM 6441 O O . LEU A 1 820 ? -17.784 33.051 17.878 1.00 96.31 820 LEU A O 1
ATOM 6445 N N . ALA A 1 821 ? -18.971 31.700 19.226 1.00 94.44 821 ALA A N 1
ATOM 6446 C CA . ALA A 1 821 ? -19.890 32.726 19.721 1.00 94.44 821 ALA A CA 1
ATOM 6447 C C . ALA A 1 821 ? -19.305 33.610 20.842 1.00 94.44 821 ALA A C 1
ATOM 6449 O O . ALA A 1 821 ? -19.855 34.674 21.120 1.00 94.44 821 ALA A O 1
ATOM 6450 N N . THR A 1 822 ? -18.226 33.179 21.508 1.00 96.19 822 THR A N 1
ATOM 6451 C CA . THR A 1 822 ? -17.677 33.848 22.709 1.00 96.19 822 THR A CA 1
ATOM 6452 C C . THR A 1 822 ? -16.178 34.144 22.622 1.00 96.19 822 THR A C 1
ATOM 6454 O O . THR A 1 822 ? -15.664 34.909 23.435 1.00 96.19 822 THR A O 1
ATOM 6457 N N . GLY A 1 823 ? -15.464 33.523 21.677 1.00 96.50 823 GLY A N 1
ATOM 6458 C CA . GLY A 1 823 ? -14.002 33.558 21.589 1.00 96.50 823 GLY A CA 1
ATOM 6459 C C . GLY A 1 823 ? -13.288 32.718 22.655 1.00 96.50 823 GLY A C 1
ATOM 6460 O O . GLY A 1 823 ? -12.062 32.761 22.754 1.00 96.50 823 GLY A O 1
ATOM 6461 N N . LYS A 1 824 ? -14.026 31.955 23.475 1.00 97.88 824 LYS A N 1
ATOM 6462 C CA . LYS A 1 824 ? -13.472 31.192 24.599 1.00 97.88 824 LYS A CA 1
ATOM 6463 C C . LYS A 1 824 ? -12.578 30.050 24.114 1.00 97.88 824 LYS A C 1
ATOM 6465 O O . LYS A 1 824 ? -13.036 29.143 23.419 1.00 97.88 824 LYS A O 1
ATOM 6470 N N . VAL A 1 825 ? -11.320 30.080 24.550 1.00 98.31 825 VAL A N 1
ATOM 6471 C CA . VAL A 1 825 ? -10.267 29.108 24.220 1.00 98.31 825 VAL A CA 1
ATOM 6472 C C . VAL A 1 825 ? -10.200 27.990 25.270 1.00 98.31 825 VAL A C 1
ATOM 6474 O O . VAL A 1 825 ? -10.379 28.232 26.465 1.00 98.31 825 VAL A O 1
ATOM 6477 N N . SER A 1 826 ? -9.928 26.757 24.837 1.00 97.81 826 SER A N 1
ATOM 6478 C CA . SER A 1 826 ? -9.689 25.587 25.698 1.00 97.81 826 SER A CA 1
ATOM 6479 C C . SER A 1 826 ? -8.860 24.525 24.966 1.00 97.81 826 SER A C 1
ATOM 6481 O O . SER A 1 826 ? -9.013 24.364 23.760 1.00 97.81 826 SER A O 1
ATOM 6483 N N . ILE A 1 827 ? -7.999 23.776 25.659 1.00 97.94 827 ILE A N 1
ATOM 6484 C CA . ILE A 1 827 ? -7.264 22.658 25.038 1.00 97.94 827 ILE A CA 1
ATOM 6485 C C . ILE A 1 827 ? -8.235 21.490 24.818 1.00 97.94 827 ILE A C 1
ATOM 6487 O O . ILE A 1 827 ? -8.969 21.124 25.734 1.00 97.94 827 ILE A O 1
ATOM 6491 N N . ALA A 1 828 ? -8.236 20.914 23.614 1.00 97.50 828 ALA A N 1
ATOM 6492 C CA . ALA A 1 828 ? -9.084 19.778 23.245 1.00 97.50 828 ALA A CA 1
ATOM 6493 C C . ALA A 1 828 ? -8.338 18.438 23.352 1.00 97.50 828 ALA A C 1
ATOM 6495 O O . ALA A 1 828 ? -8.911 17.434 23.766 1.00 97.50 828 ALA A O 1
ATOM 6496 N N . GLY A 1 829 ? -7.051 18.410 22.996 1.00 96.44 829 GLY A N 1
ATOM 6497 C CA . GLY A 1 829 ? -6.232 17.204 23.088 1.00 96.44 829 GLY A CA 1
ATOM 6498 C C . GLY A 1 829 ? -4.764 17.462 22.772 1.00 96.44 829 GLY A C 1
ATOM 6499 O O . GLY A 1 829 ? -4.427 18.400 22.058 1.00 96.44 829 GLY A O 1
ATOM 6500 N N . GLU A 1 830 ? -3.881 16.618 23.300 1.00 96.38 830 GLU A N 1
ATOM 6501 C CA . GLU A 1 830 ? -2.428 16.819 23.248 1.00 96.38 830 GLU A CA 1
ATOM 6502 C C . GLU A 1 830 ? -1.689 15.556 22.768 1.00 96.38 830 GLU A C 1
ATOM 6504 O O . GLU A 1 830 ? -2.290 14.514 22.456 1.00 96.38 830 GLU A O 1
ATOM 6509 N N . GLY A 1 831 ? -0.359 15.648 22.691 1.00 94.62 831 GLY A N 1
ATOM 6510 C CA . GLY A 1 831 ? 0.509 14.529 22.336 1.00 94.62 831 GLY A CA 1
ATOM 6511 C C . GLY A 1 831 ? 0.356 14.113 20.875 1.00 94.62 831 GLY A C 1
ATOM 6512 O O . GLY A 1 831 ? 0.109 12.938 20.593 1.00 94.62 831 GLY A O 1
ATOM 6513 N N . ILE A 1 832 ? 0.454 15.075 19.956 1.00 96.12 832 ILE A N 1
ATOM 6514 C CA . ILE A 1 832 ? 0.651 14.837 18.519 1.00 96.12 832 ILE A CA 1
ATOM 6515 C C . ILE A 1 832 ? 2.003 15.446 18.131 1.00 96.12 832 ILE A C 1
ATOM 6517 O O . ILE A 1 832 ? 2.317 16.574 18.513 1.00 96.12 832 ILE A O 1
ATOM 6521 N N . ASN A 1 833 ? 2.825 14.713 17.379 1.00 96.94 833 ASN A N 1
ATOM 6522 C CA . ASN A 1 833 ? 4.142 15.193 16.957 1.00 96.94 833 ASN A CA 1
ATOM 6523 C C . ASN A 1 833 ? 4.015 16.176 15.779 1.00 96.94 833 ASN A C 1
ATOM 6525 O O . ASN A 1 833 ? 4.082 15.785 14.614 1.00 96.94 833 ASN A O 1
ATOM 6529 N N . ARG A 1 834 ? 3.847 17.464 16.103 1.00 97.94 834 ARG A N 1
ATOM 6530 C CA . ARG A 1 834 ? 3.559 18.550 15.150 1.00 97.94 834 ARG A CA 1
ATOM 6531 C C . ARG A 1 834 ? 2.226 18.319 14.413 1.00 97.94 834 ARG A C 1
ATOM 6533 O O . ARG A 1 834 ? 2.253 17.943 13.240 1.00 97.94 834 ARG A O 1
ATOM 6540 N N . PRO A 1 835 ? 1.072 18.509 15.086 1.00 98.38 835 PRO A N 1
ATOM 6541 C CA . PRO A 1 835 ? -0.223 18.481 14.412 1.00 98.38 835 PRO A CA 1
ATOM 6542 C C . PRO A 1 835 ? -0.267 19.582 13.352 1.00 98.38 835 PRO A C 1
ATOM 6544 O O . PRO A 1 835 ? 0.191 20.689 13.624 1.00 98.38 835 PRO A O 1
ATOM 6547 N N . ASN A 1 836 ? -0.790 19.283 12.166 1.00 98.06 836 ASN A N 1
ATOM 6548 C CA . ASN A 1 836 ? -0.937 20.267 11.096 1.00 98.06 836 ASN A CA 1
ATOM 6549 C C . ASN A 1 836 ? -2.363 20.242 10.535 1.00 98.06 836 ASN A C 1
ATOM 6551 O O . ASN A 1 836 ? -3.232 20.861 11.141 1.00 98.06 836 ASN A O 1
ATOM 6555 N N . GLY A 1 837 ? -2.628 19.506 9.456 1.00 97.94 837 GLY A N 1
ATOM 6556 C CA . GLY A 1 837 ? -3.947 19.481 8.831 1.00 97.94 837 GLY A CA 1
ATOM 6557 C C . GLY A 1 837 ? -5.028 18.913 9.743 1.00 97.94 837 GLY A C 1
ATOM 6558 O O . GLY A 1 837 ? -4.777 17.971 10.504 1.00 97.94 837 GLY A O 1
ATOM 6559 N N . ILE A 1 838 ? -6.239 19.458 9.655 1.00 98.62 838 ILE A N 1
ATOM 6560 C CA . ILE A 1 838 ? -7.360 19.078 10.521 1.00 98.62 838 ILE A CA 1
ATOM 6561 C C . ILE A 1 838 ? -8.692 19.144 9.766 1.00 98.62 838 ILE A C 1
ATOM 6563 O O . ILE A 1 838 ? -8.943 20.089 9.034 1.00 98.62 838 ILE A O 1
ATOM 6567 N N . ALA A 1 839 ? -9.562 18.146 9.941 1.00 98.06 839 ALA A N 1
ATOM 6568 C CA . ALA A 1 839 ? -10.890 18.142 9.322 1.00 98.06 839 ALA A CA 1
ATOM 6569 C C . ALA A 1 839 ? -11.936 17.380 10.145 1.00 98.06 839 ALA A C 1
ATOM 6571 O O . ALA A 1 839 ? -11.616 16.476 10.921 1.00 98.06 839 ALA A O 1
ATOM 6572 N N . VAL A 1 840 ? -13.206 17.730 9.940 1.00 97.38 840 VAL A N 1
ATOM 6573 C CA . VAL A 1 840 ? -14.377 17.069 10.536 1.00 97.38 840 VAL A CA 1
ATOM 6574 C C . VAL A 1 840 ? -15.049 16.180 9.482 1.00 97.38 840 VAL A C 1
ATOM 6576 O O . VAL A 1 840 ? -15.118 16.544 8.310 1.00 97.38 840 VAL A O 1
ATOM 6579 N N . SER A 1 841 ? -15.548 15.004 9.872 1.00 96.44 841 SER A N 1
ATOM 6580 C CA . SER A 1 841 ? -16.289 14.115 8.966 1.00 96.44 841 SER A CA 1
ATOM 6581 C C . SER A 1 841 ? -17.646 14.712 8.537 1.00 96.44 841 SER A C 1
ATOM 6583 O O . SER A 1 841 ? -18.240 15.472 9.301 1.00 96.44 841 SER A O 1
ATOM 6585 N N . PRO A 1 842 ? -18.215 14.335 7.370 1.00 93.88 842 PRO A N 1
ATOM 6586 C CA . PRO A 1 842 ? -19.468 14.922 6.860 1.00 93.88 842 PRO A CA 1
ATOM 6587 C C . PRO A 1 842 ? -20.698 14.742 7.761 1.00 93.88 842 PRO A C 1
ATOM 6589 O O . PRO A 1 842 ? -21.701 15.430 7.595 1.00 93.88 842 PRO A O 1
ATOM 6592 N N . ASP A 1 843 ? -20.646 13.790 8.693 1.00 94.75 843 ASP A N 1
ATOM 6593 C CA . ASP A 1 843 ? -21.683 13.521 9.691 1.00 94.75 843 ASP A CA 1
ATOM 6594 C C . ASP A 1 843 ? -21.452 14.250 11.035 1.00 94.75 843 ASP A C 1
ATOM 6596 O O . ASP A 1 843 ? -22.237 14.095 11.972 1.00 94.75 843 ASP A O 1
ATOM 6600 N N . GLY A 1 844 ? -20.369 15.028 11.139 1.00 94.81 844 GLY A N 1
ATOM 6601 C CA . GLY A 1 844 ? -19.926 15.743 12.336 1.00 94.81 844 GLY A CA 1
ATOM 6602 C C . GLY A 1 844 ? -19.289 14.865 13.421 1.00 94.81 844 GLY A C 1
ATOM 6603 O O . GLY A 1 844 ? -18.854 15.392 14.440 1.00 94.81 844 GLY A O 1
ATOM 6604 N N . GLY A 1 845 ? -19.250 13.539 13.253 1.00 95.50 845 GLY A N 1
ATOM 6605 C CA . GLY A 1 845 ? -18.932 12.603 14.336 1.00 95.50 845 GLY A CA 1
ATOM 6606 C C . GLY A 1 845 ? -17.448 12.434 14.664 1.00 95.50 845 GLY A C 1
ATOM 6607 O O . GLY A 1 845 ? -17.111 12.073 15.794 1.00 95.50 845 GLY A O 1
ATOM 6608 N N . THR A 1 846 ? -16.564 12.668 13.693 1.00 96.50 846 THR A N 1
ATOM 6609 C CA . THR A 1 846 ? -15.126 12.378 13.780 1.00 96.50 846 THR A CA 1
ATOM 6610 C C . THR A 1 846 ? -14.302 13.627 13.482 1.00 96.50 846 THR A C 1
ATOM 6612 O O . THR A 1 846 ? -14.562 14.314 12.498 1.00 96.50 846 THR A O 1
ATOM 6615 N N . LEU A 1 847 ? -13.275 13.885 14.294 1.00 97.94 847 LEU A N 1
ATOM 6616 C CA . LEU A 1 847 ? -12.218 14.860 14.011 1.00 97.94 847 LEU A CA 1
ATOM 6617 C C . LEU A 1 847 ? -10.949 14.103 13.595 1.00 97.94 847 LEU A C 1
ATOM 6619 O O . LEU A 1 847 ? -10.485 13.235 14.339 1.00 97.94 847 LEU A O 1
ATOM 6623 N N . ALA A 1 848 ? -10.392 14.421 12.429 1.00 98.44 848 ALA A N 1
ATOM 6624 C CA . ALA A 1 848 ? -9.130 13.884 11.928 1.00 98.44 848 ALA A CA 1
ATOM 6625 C C . ALA A 1 848 ? -8.022 14.948 12.006 1.00 98.44 848 ALA A C 1
ATOM 6627 O O . ALA A 1 848 ? -8.275 16.107 11.691 1.00 98.44 848 ALA A O 1
ATOM 6628 N N . VAL A 1 849 ? -6.807 14.566 12.423 1.00 98.69 849 VAL A N 1
ATOM 6629 C CA . VAL A 1 849 ? -5.650 15.476 12.570 1.00 98.69 849 VAL A CA 1
ATOM 6630 C C . VAL A 1 849 ? -4.362 14.809 12.081 1.00 98.69 849 VAL A C 1
ATOM 6632 O O . VAL A 1 849 ? -4.007 13.735 12.576 1.00 98.69 849 VAL A O 1
ATOM 6635 N N . SER A 1 850 ? -3.655 15.418 11.123 1.00 98.44 850 SER A N 1
ATOM 6636 C CA . SER A 1 850 ? -2.412 14.877 10.553 1.00 98.44 850 SER A CA 1
ATOM 6637 C C . SER A 1 850 ? -1.182 15.224 11.396 1.00 98.44 850 SER A C 1
ATOM 6639 O O . SER A 1 850 ? -1.070 16.301 11.985 1.00 98.44 850 SER A O 1
ATOM 6641 N N . GLU A 1 851 ? -0.245 14.279 11.474 1.00 97.12 851 GLU A N 1
ATOM 6642 C CA . GLU A 1 851 ? 1.010 14.411 12.208 1.00 97.12 851 GLU A CA 1
ATOM 6643 C C . GLU A 1 851 ? 2.173 14.710 11.250 1.00 97.12 851 GLU A C 1
ATOM 6645 O O . GLU A 1 851 ? 2.822 13.799 10.727 1.00 97.12 851 GLU A O 1
ATOM 6650 N N . TYR A 1 852 ? 2.472 15.995 11.035 1.00 97.56 852 TYR A N 1
ATOM 6651 C CA . TYR A 1 852 ? 3.531 16.436 10.118 1.00 97.56 852 TYR A CA 1
ATOM 6652 C C . TYR A 1 852 ? 4.908 15.881 10.504 1.00 97.56 852 TYR A C 1
ATOM 6654 O O . TYR A 1 852 ? 5.730 15.559 9.643 1.00 97.56 852 TYR A O 1
ATOM 6662 N N . GLY A 1 853 ? 5.174 15.753 11.808 1.00 96.38 853 GLY A N 1
ATOM 6663 C CA . GLY A 1 853 ? 6.420 15.201 12.338 1.00 96.38 853 GLY A CA 1
ATOM 6664 C C . GLY A 1 853 ? 6.549 13.678 12.220 1.00 96.38 853 GLY A C 1
ATOM 6665 O O . GLY A 1 853 ? 7.612 13.151 12.549 1.00 96.38 853 GLY A O 1
ATOM 6666 N N . GLY A 1 854 ? 5.508 12.974 11.766 1.00 96.19 854 GLY A N 1
ATOM 6667 C CA . GLY A 1 854 ? 5.427 11.514 11.766 1.00 96.19 854 GLY A CA 1
ATOM 6668 C C . GLY A 1 854 ? 4.614 10.961 10.595 1.00 96.19 854 GLY A C 1
ATOM 6669 O O . GLY A 1 854 ? 4.740 11.426 9.459 1.00 96.19 854 GLY A O 1
ATOM 6670 N N . LYS A 1 855 ? 3.834 9.905 10.847 1.00 96.50 855 LYS A N 1
ATOM 6671 C CA . LYS A 1 855 ? 3.127 9.126 9.805 1.00 96.50 855 LYS A CA 1
ATOM 6672 C C . LYS A 1 855 ? 1.641 8.918 10.075 1.00 96.50 855 LYS A C 1
ATOM 6674 O O . LYS A 1 855 ? 0.977 8.241 9.303 1.00 96.50 855 LYS A O 1
ATOM 6679 N N . ILE A 1 856 ? 1.116 9.447 11.173 1.00 97.38 856 ILE A N 1
ATOM 6680 C CA . ILE A 1 856 ? -0.234 9.125 11.633 1.00 97.38 856 ILE A CA 1
ATOM 6681 C C . ILE A 1 856 ? -1.195 10.265 11.304 1.00 97.38 856 ILE A C 1
ATOM 6683 O O . ILE A 1 856 ? -0.884 11.433 11.520 1.00 97.38 856 ILE A O 1
ATOM 6687 N N . VAL A 1 857 ? -2.394 9.920 10.839 1.00 98.38 857 VAL A N 1
ATOM 6688 C CA . VAL A 1 857 ? -3.567 10.781 10.999 1.00 98.38 857 VAL A CA 1
ATOM 6689 C C . VAL A 1 857 ? -4.407 10.205 12.130 1.00 98.38 857 VAL A C 1
ATOM 6691 O O . VAL A 1 857 ? -4.884 9.065 12.075 1.00 98.38 857 VAL A O 1
ATOM 6694 N N . TRP A 1 858 ? -4.527 10.991 13.192 1.00 98.00 858 TRP A N 1
ATOM 6695 C CA . TRP A 1 858 ? -5.266 10.645 14.394 1.00 98.00 858 TRP A CA 1
ATOM 6696 C C . TRP A 1 858 ? -6.750 10.916 14.167 1.00 98.00 858 TRP A C 1
ATOM 6698 O O . TRP A 1 858 ? -7.103 11.988 13.690 1.00 98.00 858 TRP A O 1
ATOM 6708 N N . MET A 1 859 ? -7.615 9.969 14.528 1.00 97.19 859 MET A N 1
ATOM 6709 C CA . MET A 1 859 ? -9.064 10.170 14.562 1.00 97.19 859 MET A CA 1
ATOM 6710 C C . MET A 1 859 ? -9.561 10.198 16.002 1.00 97.19 859 MET A C 1
ATOM 6712 O O . MET A 1 859 ? -9.228 9.310 16.787 1.00 97.19 859 MET A O 1
ATOM 6716 N N . TYR A 1 860 ? -10.425 11.159 16.295 1.00 97.50 860 TYR A N 1
ATOM 6717 C CA . TYR A 1 860 ? -11.130 11.335 17.559 1.00 97.50 860 TYR A CA 1
ATOM 6718 C C . TYR A 1 860 ? -12.639 11.339 17.313 1.00 97.50 860 TYR A C 1
ATOM 6720 O O . TYR A 1 860 ? -13.081 11.707 16.227 1.00 97.50 860 TYR A O 1
ATOM 6728 N N . ARG A 1 861 ? -13.440 10.994 18.321 1.00 97.31 861 ARG A N 1
ATOM 6729 C CA . ARG A 1 861 ? -14.885 11.265 18.321 1.00 97.31 861 ARG A CA 1
ATOM 6730 C C . ARG A 1 861 ? -15.144 12.670 18.867 1.00 97.31 861 ARG A C 1
ATOM 6732 O O . ARG A 1 861 ? -14.544 13.045 19.871 1.00 97.31 861 ARG A O 1
ATOM 6739 N N . LEU A 1 862 ? -16.056 13.404 18.232 1.00 96.88 862 LEU A N 1
ATOM 6740 C CA . LEU A 1 862 ? -16.544 14.714 18.676 1.00 96.88 862 LEU A CA 1
ATOM 6741 C C . LEU A 1 862 ? -17.767 14.572 19.592 1.00 96.88 862 LEU A C 1
ATOM 6743 O O . LEU A 1 862 ? -18.684 13.805 19.294 1.00 96.88 862 LEU A O 1
ATOM 6747 N N . LEU A 1 863 ? -17.791 15.331 20.690 1.00 95.94 863 LEU A N 1
ATOM 6748 C CA . LEU A 1 863 ? -18.871 15.335 21.682 1.00 95.94 863 LEU A CA 1
ATOM 6749 C C . LEU A 1 863 ? -19.756 16.603 21.575 1.00 95.94 863 LEU A C 1
ATOM 6751 O O . LEU A 1 863 ? -19.327 17.615 21.012 1.00 95.94 863 LEU A O 1
ATOM 6755 N N . PRO A 1 864 ? -20.992 16.607 22.123 1.00 94.81 864 PRO A N 1
ATOM 6756 C CA . PRO A 1 864 ? -21.907 17.756 22.041 1.00 94.81 864 PRO A CA 1
ATOM 6757 C C . PRO A 1 864 ? -21.366 19.070 22.618 1.00 94.81 864 PRO A C 1
ATOM 6759 O O . PRO A 1 864 ? -21.666 20.136 22.093 1.00 94.81 864 PRO A O 1
ATOM 6762 N N . ASN A 1 865 ? -20.541 19.003 23.666 1.00 94.00 865 ASN A N 1
ATOM 6763 C CA . ASN A 1 865 ? -19.863 20.155 24.274 1.00 94.00 865 ASN A CA 1
ATOM 6764 C C . ASN A 1 865 ? -18.554 20.548 23.549 1.00 94.00 865 ASN A C 1
ATOM 6766 O O . ASN A 1 865 ? -17.772 21.358 24.054 1.00 94.00 865 ASN A O 1
ATOM 6770 N N . GLY A 1 866 ? -18.276 19.915 22.408 1.00 93.88 866 GLY A N 1
ATOM 6771 C CA . GLY A 1 866 ? -17.066 20.071 21.613 1.00 93.88 866 GLY A CA 1
ATOM 6772 C C . GLY A 1 866 ? -15.811 19.405 22.182 1.00 93.88 866 GLY A C 1
ATOM 6773 O O . GLY A 1 866 ? -14.743 19.574 21.613 1.00 93.88 866 GLY A O 1
ATOM 6774 N N . ASP A 1 867 ? -15.872 18.669 23.293 1.00 96.62 867 ASP A N 1
ATOM 6775 C CA . ASP A 1 867 ? -14.707 17.879 23.715 1.00 96.62 867 ASP A CA 1
ATOM 6776 C C . ASP A 1 867 ? -14.473 16.695 22.759 1.00 96.62 867 ASP A C 1
ATOM 6778 O O . ASP A 1 867 ? -15.360 16.310 21.988 1.00 96.62 867 ASP A O 1
ATOM 6782 N N . ILE A 1 868 ? -13.265 16.125 22.795 1.00 97.19 868 ILE A N 1
ATOM 6783 C CA . ILE A 1 868 ? -12.863 15.005 21.938 1.00 97.19 868 ILE A CA 1
ATOM 6784 C C . ILE A 1 868 ? -12.365 13.814 22.755 1.00 97.19 868 ILE A C 1
ATOM 6786 O O . ILE A 1 868 ? -11.615 13.969 23.717 1.00 97.19 868 ILE A O 1
ATOM 6790 N N . ASP A 1 869 ? -12.753 12.607 22.346 1.00 96.56 869 ASP A N 1
ATOM 6791 C CA . ASP A 1 869 ? -12.285 11.352 22.943 1.00 96.56 869 ASP A CA 1
ATOM 6792 C C . ASP A 1 869 ? -11.954 10.294 21.869 1.00 96.56 869 ASP A C 1
ATOM 6794 O O . ASP A 1 869 ? -11.834 10.608 20.683 1.00 96.56 869 ASP A O 1
ATOM 6798 N N . SER A 1 870 ? -11.768 9.031 22.269 1.00 95.69 870 SER A N 1
ATOM 6799 C CA . SER A 1 870 ? -11.607 7.897 21.339 1.00 95.69 870 SER A CA 1
ATOM 6800 C C . SER A 1 870 ? -10.442 8.052 20.337 1.00 95.69 870 SER A C 1
ATOM 6802 O O . SER A 1 870 ? -10.576 7.690 19.164 1.00 95.69 870 SER A O 1
ATOM 6804 N N . LYS A 1 871 ? -9.303 8.610 20.794 1.00 95.44 871 LYS A N 1
ATOM 6805 C CA . LYS A 1 871 ? -8.082 8.853 19.997 1.00 95.44 871 LYS A CA 1
ATOM 6806 C C . LYS A 1 871 ? -7.518 7.540 19.439 1.00 95.44 871 LYS A C 1
ATOM 6808 O O . LYS A 1 871 ? -6.947 6.742 20.180 1.00 95.44 871 LYS A O 1
ATOM 6813 N N . LEU A 1 872 ? -7.609 7.350 18.124 1.00 93.38 872 LEU A N 1
ATOM 6814 C CA . LEU A 1 872 ? -7.042 6.203 17.406 1.00 93.38 872 LEU A CA 1
ATOM 6815 C C . LEU A 1 872 ? -6.044 6.667 16.327 1.00 93.38 872 LEU A C 1
ATOM 6817 O O . LEU A 1 872 ? -6.359 7.602 15.588 1.00 93.38 872 LEU A O 1
ATOM 6821 N N . PRO A 1 873 ? -4.877 6.008 16.171 1.00 95.19 873 PRO A N 1
ATOM 6822 C CA . PRO A 1 873 ? -3.958 6.235 15.054 1.00 95.19 873 PRO A CA 1
ATOM 6823 C C . PRO A 1 873 ? -4.513 5.549 13.795 1.00 95.19 873 PRO A C 1
ATOM 6825 O O . PRO A 1 873 ? -4.059 4.482 13.387 1.00 95.19 873 PRO A O 1
ATOM 6828 N N . ALA A 1 874 ? -5.593 6.103 13.247 1.00 88.81 874 ALA A N 1
ATOM 6829 C CA . ALA A 1 874 ? -6.472 5.380 12.336 1.00 88.81 874 ALA A CA 1
ATOM 6830 C C . ALA A 1 874 ? -5.909 5.239 10.916 1.00 88.81 874 ALA A C 1
ATOM 6832 O O . ALA A 1 874 ? -6.183 4.228 10.265 1.00 88.81 874 ALA A O 1
ATOM 6833 N N . MET A 1 875 ? -5.135 6.215 10.435 1.00 96.44 875 MET A N 1
ATOM 6834 C CA . MET A 1 875 ? -4.601 6.231 9.068 1.00 96.44 875 MET A CA 1
ATOM 6835 C C . MET A 1 875 ? -3.080 6.363 9.111 1.00 96.44 875 MET A C 1
ATOM 6837 O O . MET A 1 875 ? -2.563 7.277 9.751 1.00 96.44 875 MET A O 1
ATOM 6841 N N . GLU A 1 876 ? -2.369 5.459 8.436 1.00 95.44 876 GLU A N 1
ATOM 6842 C CA . GLU A 1 876 ? -0.913 5.532 8.291 1.00 95.44 876 GLU A CA 1
ATOM 6843 C C . GLU A 1 876 ? -0.557 6.072 6.901 1.00 95.44 876 GLU A C 1
ATOM 6845 O O . GLU A 1 876 ? -0.840 5.456 5.871 1.00 95.44 876 GLU A O 1
ATOM 6850 N N . LEU A 1 877 ? 0.059 7.251 6.886 1.00 96.31 877 LEU A N 1
ATOM 6851 C CA . LEU A 1 877 ? 0.636 7.886 5.713 1.00 96.31 877 LEU A CA 1
ATOM 6852 C C . LEU A 1 877 ? 1.926 7.164 5.330 1.00 96.31 877 LEU A C 1
ATOM 6854 O O . LEU A 1 877 ? 2.873 7.064 6.114 1.00 96.31 877 LEU A O 1
ATOM 6858 N N . ARG A 1 878 ? 2.004 6.726 4.073 1.00 94.00 878 ARG A N 1
ATOM 6859 C CA . ARG A 1 878 ? 3.261 6.250 3.493 1.00 94.00 878 ARG A CA 1
ATOM 6860 C C . ARG A 1 878 ? 4.270 7.399 3.467 1.00 94.00 878 ARG A C 1
ATOM 6862 O O . ARG A 1 878 ? 3.926 8.526 3.115 1.00 94.00 878 ARG A O 1
ATOM 6869 N N . SER A 1 879 ? 5.527 7.097 3.761 1.00 93.12 879 SER A N 1
ATOM 6870 C CA . SER A 1 879 ? 6.647 8.009 3.507 1.00 93.12 879 SER A CA 1
ATOM 6871 C C . SER A 1 879 ? 7.279 7.722 2.141 1.00 93.12 879 SER A C 1
ATOM 6873 O O . SER A 1 879 ? 7.200 6.584 1.664 1.00 93.12 879 SER A O 1
ATOM 6875 N N . PRO A 1 880 ? 7.958 8.701 1.517 1.00 90.81 880 PRO A N 1
ATOM 6876 C CA . PRO A 1 880 ? 8.880 8.417 0.424 1.00 90.81 880 PRO A CA 1
ATOM 6877 C C . PRO A 1 880 ? 10.088 7.605 0.922 1.00 90.81 880 PRO A C 1
ATOM 6879 O O . PRO A 1 880 ? 10.392 7.564 2.120 1.00 90.81 880 PRO A O 1
ATOM 6882 N N . ILE A 1 881 ? 10.775 6.957 -0.018 1.00 91.25 881 ILE A N 1
ATOM 6883 C CA . ILE A 1 881 ? 12.091 6.350 0.212 1.00 91.25 881 ILE A CA 1
ATOM 6884 C C . ILE A 1 881 ? 13.109 7.483 0.397 1.00 91.25 881 ILE A C 1
ATOM 6886 O O . ILE A 1 881 ? 13.090 8.464 -0.346 1.00 91.25 881 ILE A O 1
ATOM 6890 N N . ASP A 1 882 ? 14.006 7.349 1.369 1.00 90.81 882 ASP A N 1
ATOM 6891 C CA . ASP A 1 882 ? 15.185 8.198 1.479 1.00 90.81 882 ASP A CA 1
ATOM 6892 C C . ASP A 1 882 ? 16.150 7.865 0.334 1.00 90.81 882 ASP A C 1
ATOM 6894 O O . ASP A 1 882 ? 16.788 6.810 0.320 1.00 90.81 882 ASP A O 1
ATOM 6898 N N . ALA A 1 883 ? 16.294 8.783 -0.622 1.00 82.75 883 ALA A N 1
ATOM 6899 C CA . ALA A 1 883 ? 17.220 8.636 -1.743 1.00 82.75 883 ALA A CA 1
ATOM 6900 C C . ALA A 1 883 ? 18.692 8.476 -1.304 1.00 82.75 883 ALA A C 1
ATOM 6902 O O . ALA A 1 883 ? 19.507 7.981 -2.088 1.00 82.75 883 ALA A O 1
ATOM 6903 N N . LYS A 1 884 ? 19.038 8.835 -0.058 1.00 82.75 884 LYS A N 1
ATOM 6904 C CA . LYS A 1 884 ? 20.357 8.647 0.575 1.00 82.75 884 LYS A CA 1
ATOM 6905 C C . LYS A 1 884 ? 20.405 7.467 1.552 1.00 82.75 884 LYS A C 1
ATOM 6907 O O . LYS A 1 884 ? 21.481 7.144 2.043 1.00 82.75 884 LYS A O 1
ATOM 6912 N N . GLY A 1 885 ? 19.270 6.828 1.826 1.00 85.62 885 GLY A N 1
ATOM 6913 C CA . GLY A 1 885 ? 19.181 5.696 2.738 1.00 85.62 885 GLY A CA 1
ATOM 6914 C C . GLY A 1 885 ? 19.929 4.465 2.223 1.00 85.62 885 GLY A C 1
ATOM 6915 O O . GLY A 1 885 ? 20.040 4.236 1.012 1.00 85.62 885 GLY A O 1
ATOM 6916 N N . ASP A 1 886 ? 20.415 3.651 3.159 1.00 85.06 886 ASP A N 1
ATOM 6917 C CA . ASP A 1 886 ? 21.003 2.350 2.859 1.00 85.06 886 ASP A CA 1
ATOM 6918 C C . ASP A 1 886 ? 19.945 1.248 2.900 1.00 85.06 886 ASP A C 1
ATOM 6920 O O . ASP A 1 886 ? 19.293 1.000 3.915 1.00 85.06 886 ASP A O 1
ATOM 6924 N N . PHE A 1 887 ? 19.807 0.544 1.781 1.00 89.19 887 PHE A N 1
ATOM 6925 C CA . PHE A 1 887 ? 18.968 -0.641 1.681 1.00 89.19 887 PHE A CA 1
ATOM 6926 C C . PHE A 1 887 ? 19.678 -1.840 2.325 1.00 89.19 887 PHE A C 1
ATOM 6928 O O . PHE A 1 887 ? 20.731 -2.288 1.850 1.00 89.19 887 PHE A O 1
ATOM 6935 N N . ALA A 1 888 ? 19.083 -2.389 3.384 1.00 86.56 888 ALA A N 1
ATOM 6936 C CA . ALA A 1 888 ? 19.511 -3.644 3.992 1.00 86.56 888 ALA A CA 1
ATOM 6937 C C . ALA A 1 888 ? 18.876 -4.856 3.278 1.00 86.56 888 ALA A C 1
ATOM 6939 O O . ALA A 1 888 ? 17.785 -4.781 2.714 1.00 86.56 888 ALA A O 1
ATOM 6940 N N . PHE A 1 889 ? 19.571 -5.996 3.277 1.00 83.00 889 PHE A N 1
ATOM 6941 C CA . PHE A 1 889 ? 19.039 -7.232 2.694 1.00 83.00 889 PHE A CA 1
ATOM 6942 C C . PHE A 1 889 ? 17.917 -7.811 3.565 1.00 83.00 889 PHE A C 1
ATOM 6944 O O . PHE A 1 889 ? 18.087 -7.936 4.774 1.00 83.00 889 PHE A O 1
ATOM 6951 N N . ASN A 1 890 ? 16.814 -8.234 2.937 1.00 82.62 890 ASN A N 1
ATOM 6952 C CA . ASN A 1 890 ? 15.604 -8.744 3.602 1.00 82.62 890 ASN A CA 1
ATOM 6953 C C . ASN A 1 890 ? 14.881 -7.723 4.506 1.00 82.62 890 ASN A C 1
ATOM 6955 O O . ASN A 1 890 ? 14.009 -8.105 5.283 1.00 82.62 890 ASN A O 1
ATOM 6959 N N . GLU A 1 891 ? 15.187 -6.429 4.405 1.00 84.81 891 GLU A N 1
ATOM 6960 C CA . GLU A 1 891 ? 14.472 -5.372 5.128 1.00 84.81 891 GLU A CA 1
ATOM 6961 C C . GLU A 1 891 ? 13.638 -4.494 4.182 1.00 84.81 891 GLU A C 1
ATOM 6963 O O . GLU A 1 891 ? 13.944 -4.429 2.986 1.00 84.81 891 GLU A O 1
ATOM 6968 N N . PRO A 1 892 ? 12.589 -3.816 4.695 1.00 84.50 892 PRO A N 1
ATOM 6969 C CA . PRO A 1 892 ? 11.859 -2.810 3.933 1.00 84.50 892 PRO A CA 1
ATOM 6970 C C . PRO A 1 892 ? 12.786 -1.698 3.409 1.00 84.50 892 PRO A C 1
ATOM 6972 O O . PRO A 1 892 ? 13.837 -1.443 4.008 1.00 84.50 892 PRO A O 1
ATOM 6975 N N . PRO A 1 893 ? 12.389 -0.979 2.342 1.00 91.25 893 PRO A N 1
ATOM 6976 C CA . PRO A 1 893 ? 13.114 0.199 1.877 1.00 91.25 893 PRO A CA 1
ATOM 6977 C C . PRO A 1 893 ? 13.345 1.227 3.003 1.00 91.25 893 PRO A C 1
ATOM 6979 O O . PRO A 1 893 ? 12.488 1.377 3.880 1.00 91.25 893 PRO A O 1
ATOM 6982 N N . PRO A 1 894 ? 14.465 1.973 2.987 1.00 93.25 894 PRO A N 1
ATOM 6983 C CA . PRO A 1 894 ? 14.755 2.997 3.983 1.00 93.25 894 PRO A CA 1
ATOM 6984 C C . PRO A 1 894 ? 13.826 4.201 3.773 1.00 93.25 894 PRO A C 1
ATOM 6986 O O . PRO A 1 894 ? 14.136 5.128 3.036 1.00 93.25 894 PRO A O 1
ATOM 6989 N N . TYR A 1 895 ? 12.643 4.171 4.381 1.00 93.50 895 TYR A N 1
ATOM 6990 C CA . TYR A 1 895 ? 11.656 5.248 4.293 1.00 93.50 895 TYR A CA 1
ATOM 6991 C C . TYR A 1 895 ? 11.974 6.411 5.240 1.00 93.50 895 TYR A C 1
ATOM 6993 O O . TYR A 1 895 ? 12.394 6.186 6.377 1.00 93.50 895 TYR A O 1
ATOM 7001 N N . LEU A 1 896 ? 11.654 7.648 4.839 1.00 93.25 896 LEU A N 1
ATOM 7002 C CA . LEU A 1 896 ? 11.744 8.800 5.745 1.00 93.25 896 LEU A CA 1
ATOM 7003 C C . LEU A 1 896 ? 10.867 8.606 6.997 1.00 93.25 896 LEU A C 1
ATOM 7005 O O . LEU A 1 896 ? 9.768 8.042 6.940 1.00 93.25 896 LEU A O 1
ATOM 7009 N N . LEU A 1 897 ? 11.354 9.084 8.147 1.00 92.12 897 LEU A N 1
ATOM 7010 C CA . LEU A 1 897 ? 10.666 8.940 9.438 1.00 92.12 897 LEU A CA 1
ATOM 7011 C C . LEU A 1 897 ? 9.358 9.739 9.494 1.00 92.12 897 LEU A C 1
ATOM 7013 O O . LEU A 1 897 ? 8.363 9.237 10.009 1.00 92.12 897 LEU A O 1
ATOM 7017 N N . ALA A 1 898 ? 9.346 10.934 8.903 1.00 95.31 898 ALA A N 1
ATOM 7018 C CA . ALA A 1 898 ? 8.145 11.730 8.695 1.00 95.31 898 ALA A CA 1
ATOM 7019 C C . ALA A 1 898 ? 7.613 11.539 7.267 1.00 95.31 898 ALA A C 1
ATOM 7021 O O . ALA A 1 898 ? 8.380 11.502 6.305 1.00 95.31 898 ALA A O 1
ATOM 7022 N N . SER A 1 899 ? 6.293 11.456 7.143 1.00 95.06 899 SER A N 1
ATOM 7023 C CA . SER A 1 899 ? 5.547 11.525 5.881 1.00 95.06 899 SER A CA 1
ATOM 7024 C C . SER A 1 899 ? 5.312 12.971 5.420 1.00 95.06 899 SER A C 1
ATOM 7026 O O . SER A 1 899 ? 5.045 13.21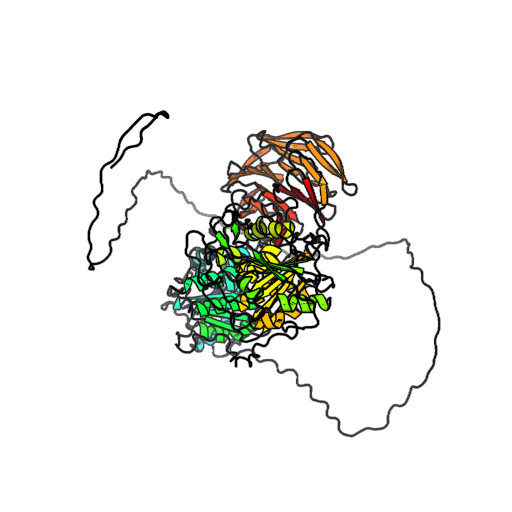1 4.240 1.00 95.06 899 SER A O 1
ATOM 7028 N N . GLY A 1 900 ? 5.421 13.933 6.350 1.00 96.31 900 GLY A N 1
ATOM 7029 C CA . GLY A 1 900 ? 5.051 15.331 6.141 1.00 96.31 900 GLY A CA 1
ATOM 7030 C C . GLY A 1 900 ? 3.551 15.507 5.928 1.00 96.31 900 GLY A C 1
ATOM 7031 O O . GLY A 1 900 ? 3.176 16.220 5.007 1.00 96.31 900 GLY A O 1
ATOM 7032 N N . GLY A 1 901 ? 2.720 14.809 6.714 1.00 97.06 901 GLY A N 1
ATOM 7033 C CA . GLY A 1 901 ? 1.266 14.970 6.692 1.00 97.06 901 GLY A CA 1
ATOM 7034 C C . GLY A 1 901 ? 0.868 16.408 7.011 1.00 97.06 901 GLY A C 1
ATOM 7035 O O . GLY A 1 901 ? 1.211 16.921 8.075 1.00 97.06 901 GLY A O 1
ATOM 7036 N N . ASP A 1 902 ? 0.183 17.053 6.079 1.00 97.19 902 ASP A N 1
ATOM 7037 C CA . ASP A 1 902 ? -0.127 18.485 6.112 1.00 97.19 902 ASP A CA 1
ATOM 7038 C C . ASP A 1 902 ? -1.665 18.647 5.965 1.00 97.19 902 ASP A C 1
ATOM 7040 O O . ASP A 1 902 ? -2.389 17.768 6.459 1.00 97.19 902 ASP A O 1
ATOM 7044 N N . GLY A 1 903 ? -2.183 19.732 5.384 1.00 97.81 903 GLY A N 1
ATOM 7045 C CA . GLY A 1 903 ? -3.624 20.004 5.206 1.00 97.81 903 GLY A CA 1
ATOM 7046 C C . GLY A 1 903 ? -4.462 18.880 4.553 1.00 97.81 903 GLY A C 1
ATOM 7047 O O . GLY A 1 903 ? -3.961 18.042 3.797 1.00 97.81 903 GLY A O 1
ATOM 7048 N N . MET A 1 904 ? -5.771 18.832 4.834 1.00 98.25 904 MET A N 1
ATOM 7049 C CA . MET A 1 904 ? -6.635 17.728 4.383 1.00 98.25 904 MET A CA 1
ATOM 7050 C C . MET A 1 904 ? -8.073 18.129 4.030 1.00 98.25 904 MET A C 1
ATOM 7052 O O . MET A 1 904 ? -8.607 19.093 4.562 1.00 98.25 904 MET A O 1
ATOM 7056 N N . ALA A 1 905 ? -8.724 17.305 3.206 1.00 97.25 905 ALA A N 1
ATOM 7057 C CA . ALA A 1 905 ? -10.142 17.402 2.859 1.00 97.25 905 ALA A CA 1
ATOM 7058 C C . ALA A 1 905 ? -10.889 16.085 3.127 1.00 97.25 905 ALA A C 1
ATOM 7060 O O . ALA A 1 905 ? -10.277 15.014 3.207 1.00 97.25 905 ALA A O 1
ATOM 7061 N N . VAL A 1 906 ? -12.223 16.146 3.204 1.00 96.31 906 VAL A N 1
ATOM 7062 C CA . VAL A 1 906 ? -13.097 14.967 3.331 1.00 96.31 906 VAL A CA 1
ATOM 7063 C C . VAL A 1 906 ? -14.266 15.074 2.349 1.00 96.31 906 VAL A C 1
ATOM 7065 O O . VAL A 1 906 ? -14.888 16.130 2.258 1.00 96.31 906 VAL A O 1
ATOM 7068 N N . ASP A 1 907 ? -14.575 14.008 1.604 1.00 94.44 907 ASP A N 1
ATOM 7069 C CA . ASP A 1 907 ? -15.732 13.992 0.689 1.00 94.44 907 ASP A CA 1
ATOM 7070 C C . ASP A 1 907 ? -17.027 13.486 1.342 1.00 94.44 907 ASP A C 1
ATOM 7072 O O . ASP A 1 907 ? -17.026 12.988 2.466 1.00 94.44 907 ASP A O 1
ATOM 7076 N N . ARG A 1 908 ? -18.153 13.583 0.618 1.00 91.56 908 ARG A N 1
ATOM 7077 C CA . ARG A 1 908 ? -19.499 13.239 1.118 1.00 91.56 908 ARG A CA 1
ATOM 7078 C C . ARG A 1 908 ? -19.656 11.789 1.590 1.00 91.56 908 ARG A C 1
ATOM 7080 O O . ARG A 1 908 ? -20.491 11.537 2.459 1.00 91.56 908 ARG A O 1
ATOM 7087 N N . VAL A 1 909 ? -18.877 10.846 1.049 1.00 91.25 909 VAL A N 1
ATOM 7088 C CA . VAL A 1 909 ? -18.892 9.439 1.493 1.00 91.25 909 VAL A CA 1
ATOM 7089 C C . VAL A 1 909 ? -17.927 9.179 2.656 1.00 91.25 909 VAL A C 1
ATOM 7091 O O . VAL A 1 909 ? -17.976 8.109 3.261 1.00 91.25 909 VAL A O 1
ATOM 7094 N N . GLY A 1 910 ? -17.106 10.169 3.021 1.00 93.25 910 GLY A N 1
ATOM 7095 C CA . GLY A 1 910 ? -16.172 10.132 4.141 1.00 93.25 910 GLY A CA 1
ATOM 7096 C C . GLY A 1 910 ? -14.760 9.681 3.764 1.00 93.25 910 GLY A C 1
ATOM 7097 O O . GLY A 1 910 ? -14.033 9.225 4.648 1.00 93.25 910 GLY A O 1
ATOM 7098 N N . ARG A 1 911 ? -14.358 9.759 2.484 1.00 95.75 911 ARG A N 1
ATOM 7099 C CA . ARG A 1 911 ? -12.945 9.570 2.116 1.00 95.75 911 ARG A CA 1
ATOM 7100 C C . ARG A 1 911 ? -12.132 10.770 2.571 1.00 95.75 911 ARG A C 1
ATOM 7102 O O . ARG A 1 911 ? -12.516 11.903 2.297 1.00 95.75 911 ARG A O 1
ATOM 7109 N N . TYR A 1 912 ? -10.993 10.507 3.198 1.00 97.69 912 TYR A N 1
ATOM 7110 C CA . TYR A 1 912 ? -10.031 11.526 3.612 1.00 97.69 912 TYR A CA 1
ATOM 7111 C C . TYR A 1 912 ? -8.949 11.680 2.544 1.00 97.69 912 TYR A C 1
ATOM 7113 O O . TYR A 1 912 ? -8.392 10.683 2.080 1.00 97.69 912 TYR A O 1
ATOM 7121 N N . TYR A 1 913 ? -8.634 12.922 2.195 1.00 98.44 913 TYR A N 1
ATOM 7122 C CA . TYR A 1 913 ? -7.620 13.323 1.224 1.00 98.44 913 TYR A CA 1
ATOM 7123 C C . TYR A 1 913 ? -6.573 14.126 1.991 1.00 98.44 913 TYR A C 1
ATOM 7125 O O . TYR A 1 913 ? -6.878 15.209 2.475 1.00 98.44 913 TYR A O 1
ATOM 7133 N N . VAL A 1 914 ? -5.367 13.586 2.165 1.00 98.62 914 VAL A N 1
ATOM 7134 C CA . VAL A 1 914 ? -4.352 14.158 3.066 1.00 98.62 914 VAL A CA 1
ATOM 7135 C C . VAL A 1 914 ? -3.088 14.456 2.274 1.00 98.62 914 VAL A C 1
ATOM 7137 O O . VAL A 1 914 ? -2.524 13.555 1.645 1.00 98.62 914 VAL A O 1
ATOM 7140 N N . THR A 1 915 ? -2.631 15.705 2.273 1.00 98.50 915 THR A N 1
ATOM 7141 C CA . THR A 1 915 ? -1.369 16.073 1.623 1.00 98.50 915 THR A CA 1
ATOM 7142 C C . THR A 1 915 ? -0.175 15.476 2.369 1.00 98.50 915 THR A C 1
ATOM 7144 O O . THR A 1 915 ? -0.200 15.215 3.573 1.00 98.50 915 THR A O 1
ATOM 7147 N N . SER A 1 916 ? 0.885 15.180 1.620 1.00 97.56 916 SER A N 1
ATOM 7148 C CA . SER A 1 916 ? 2.122 14.607 2.147 1.00 97.56 916 SER A CA 1
ATOM 7149 C C . SER A 1 916 ? 3.277 14.821 1.171 1.00 97.56 916 SER A C 1
ATOM 7151 O O . SER A 1 916 ? 3.068 15.205 0.016 1.00 97.56 916 SER A O 1
ATOM 7153 N N . GLN A 1 917 ? 4.500 14.469 1.575 1.00 95.06 917 GLN A N 1
ATOM 7154 C CA . GLN A 1 917 ? 5.668 14.528 0.687 1.00 95.06 917 GLN A CA 1
ATOM 7155 C C . GLN A 1 917 ? 5.520 13.668 -0.585 1.00 95.06 917 GLN A C 1
ATOM 7157 O O . GLN A 1 917 ? 6.096 14.022 -1.614 1.00 95.06 917 GLN A O 1
ATOM 7162 N N . LEU A 1 918 ? 4.729 12.585 -0.537 1.00 92.75 918 LEU A N 1
ATOM 7163 C CA . LEU A 1 918 ? 4.436 11.713 -1.686 1.00 92.75 918 LEU A CA 1
ATOM 7164 C C . LEU A 1 918 ? 3.381 12.273 -2.659 1.00 92.75 918 LEU A C 1
ATOM 7166 O O . LEU A 1 918 ? 3.270 11.769 -3.776 1.00 92.75 918 LEU A O 1
ATOM 7170 N N . GLY A 1 919 ? 2.575 13.252 -2.245 1.00 96.12 919 GLY A N 1
ATOM 7171 C CA . GLY A 1 919 ? 1.326 13.609 -2.923 1.00 96.12 919 GLY A CA 1
ATOM 7172 C C . GLY A 1 919 ? 0.111 13.548 -1.993 1.00 96.12 919 GLY A C 1
ATOM 7173 O O . GLY A 1 919 ? 0.262 13.468 -0.771 1.00 96.12 919 GLY A O 1
ATOM 7174 N N . VAL A 1 920 ? -1.094 13.565 -2.568 1.00 98.12 920 VAL A N 1
ATOM 7175 C CA . VAL A 1 920 ? -2.351 13.420 -1.812 1.00 98.12 920 VAL A CA 1
ATOM 7176 C C . VAL A 1 920 ? -2.601 11.936 -1.553 1.00 98.12 920 VAL A C 1
ATOM 7178 O O . VAL A 1 920 ? -2.814 11.171 -2.494 1.00 98.12 920 VAL A O 1
ATOM 7181 N N . GLN A 1 921 ? -2.567 11.514 -0.292 1.00 97.94 921 GLN A N 1
ATOM 7182 C CA . GLN A 1 921 ? -2.880 10.145 0.121 1.00 97.94 921 GLN A CA 1
ATOM 7183 C C . GLN A 1 921 ? -4.357 10.051 0.495 1.00 97.94 921 GLN A C 1
ATOM 7185 O O . GLN A 1 921 ? -4.865 10.883 1.245 1.00 97.94 921 GLN A O 1
ATOM 7190 N N . ILE A 1 922 ? -5.039 9.042 -0.043 1.00 97.75 922 ILE A N 1
ATOM 7191 C CA . ILE A 1 922 ? -6.491 8.893 0.062 1.00 97.75 922 ILE A CA 1
ATOM 7192 C C . ILE A 1 922 ? -6.817 7.673 0.919 1.00 97.75 922 ILE A C 1
ATOM 7194 O O . ILE A 1 922 ? -6.234 6.601 0.725 1.00 97.75 922 ILE A O 1
ATOM 7198 N N . PHE A 1 923 ? -7.765 7.825 1.841 1.00 97.19 923 PHE A N 1
ATOM 7199 C CA . PHE A 1 923 ? -8.212 6.788 2.772 1.00 97.19 923 PHE A CA 1
ATOM 7200 C C . PHE A 1 923 ? -9.738 6.687 2.796 1.00 97.19 923 PHE A C 1
ATOM 7202 O O . PHE A 1 923 ? -10.429 7.680 2.584 1.00 97.19 923 PHE A O 1
ATOM 7209 N N . ASP A 1 924 ? -10.264 5.495 3.078 1.00 94.81 924 ASP A N 1
ATOM 7210 C CA . ASP A 1 924 ? -11.699 5.284 3.295 1.00 94.81 924 ASP A CA 1
ATOM 7211 C C . ASP A 1 924 ? -12.147 5.747 4.706 1.00 94.81 924 ASP A C 1
ATOM 7213 O O . ASP A 1 924 ? -11.296 6.043 5.554 1.00 94.81 924 ASP A O 1
ATOM 7217 N N . PRO A 1 925 ? -13.461 5.773 5.016 1.00 92.81 925 PRO A N 1
ATOM 7218 C CA . PRO A 1 925 ? -13.965 6.172 6.338 1.00 92.81 925 PRO A CA 1
ATOM 7219 C C . PRO A 1 925 ? -13.468 5.312 7.515 1.00 92.81 925 PRO A C 1
ATOM 7221 O O . PRO A 1 925 ? -13.615 5.700 8.673 1.00 92.81 925 PRO A O 1
ATOM 7224 N N . THR A 1 926 ? -12.891 4.135 7.242 1.00 91.31 926 THR A N 1
ATOM 7225 C CA . THR A 1 926 ? -12.304 3.222 8.239 1.00 91.31 926 THR A CA 1
ATOM 7226 C C . THR A 1 926 ? -10.782 3.372 8.356 1.00 91.31 926 THR A C 1
ATOM 7228 O O . THR A 1 926 ? -10.142 2.650 9.126 1.00 91.31 926 THR A O 1
ATOM 7231 N N . GLY A 1 927 ? -10.186 4.300 7.601 1.00 94.06 927 GLY A N 1
ATOM 7232 C CA . GLY A 1 927 ? -8.755 4.582 7.568 1.00 94.06 927 GLY A CA 1
ATOM 7233 C C . GLY A 1 927 ? -7.915 3.600 6.745 1.00 94.06 927 GLY A C 1
ATOM 7234 O O . GLY A 1 927 ? -6.695 3.564 6.918 1.00 94.06 927 GLY A O 1
ATOM 7235 N N . ARG A 1 928 ? -8.518 2.785 5.867 1.00 94.75 928 ARG A N 1
ATOM 7236 C CA . ARG A 1 928 ? -7.764 1.930 4.929 1.00 94.75 928 ARG A CA 1
ATOM 7237 C C . ARG A 1 928 ? -7.300 2.770 3.736 1.00 94.75 928 ARG A C 1
ATOM 7239 O O . ARG A 1 928 ? -8.092 3.494 3.136 1.00 94.75 928 ARG A O 1
ATOM 7246 N N . GLN A 1 929 ? -6.019 2.673 3.372 1.00 95.19 929 GLN A N 1
ATOM 7247 C CA . GLN A 1 929 ? -5.458 3.461 2.267 1.00 95.19 929 GLN A CA 1
ATOM 7248 C C . GLN A 1 929 ? -5.993 2.998 0.903 1.00 95.19 929 GLN A C 1
ATOM 7250 O O . GLN A 1 929 ? -5.735 1.867 0.486 1.00 95.19 929 GLN A O 1
ATOM 7255 N N . CYS A 1 930 ? -6.656 3.915 0.201 1.00 95.38 930 CYS A N 1
ATOM 7256 C CA . CYS A 1 930 ? -7.226 3.751 -1.136 1.00 95.38 930 CYS A CA 1
ATOM 7257 C C . CYS A 1 930 ? -6.233 4.068 -2.262 1.00 95.38 930 CYS A C 1
ATOM 7259 O O . CYS A 1 930 ? -6.331 3.500 -3.344 1.00 95.38 930 CYS A O 1
ATOM 7261 N N . GLY A 1 931 ? -5.259 4.950 -2.018 1.00 95.38 931 GLY A N 1
ATOM 7262 C CA . GLY A 1 931 ? -4.200 5.235 -2.984 1.00 95.38 931 GLY A CA 1
ATOM 7263 C C . GLY A 1 931 ? -3.448 6.534 -2.721 1.00 95.38 931 GLY A C 1
ATOM 7264 O O . GLY A 1 931 ? -3.593 7.149 -1.664 1.00 95.38 931 GLY A O 1
ATOM 7265 N N . VAL A 1 932 ? -2.634 6.936 -3.696 1.00 95.44 932 VAL A N 1
ATOM 7266 C CA . VAL A 1 932 ? -1.874 8.189 -3.707 1.00 95.44 932 VAL A CA 1
ATOM 7267 C C . VAL A 1 932 ? -1.980 8.839 -5.086 1.00 95.44 932 VAL A C 1
ATOM 7269 O O . VAL A 1 932 ? -1.666 8.201 -6.094 1.00 95.44 932 VAL A O 1
ATOM 7272 N N . LEU A 1 933 ? -2.380 10.112 -5.122 1.00 95.25 933 LEU A N 1
ATOM 7273 C CA . LEU A 1 933 ? -2.280 10.968 -6.304 1.00 95.25 933 LEU A CA 1
ATOM 7274 C C . LEU A 1 933 ? -0.939 11.717 -6.259 1.00 95.25 933 LEU A C 1
ATOM 7276 O O . LEU A 1 933 ? -0.693 12.432 -5.281 1.00 95.25 933 LEU A O 1
ATOM 7280 N N . PRO A 1 934 ? -0.065 11.587 -7.274 1.00 92.31 934 PRO A N 1
ATOM 7281 C CA . PRO A 1 934 ? 1.218 12.280 -7.287 1.00 92.31 934 PRO A CA 1
ATOM 7282 C C . PRO A 1 934 ? 1.014 13.797 -7.389 1.00 92.31 934 PRO A C 1
ATOM 7284 O O . PRO A 1 934 ? 0.154 14.272 -8.137 1.00 92.31 934 PRO A O 1
ATOM 7287 N N . LYS A 1 935 ? 1.827 14.565 -6.655 1.00 93.00 935 LYS A N 1
ATOM 7288 C CA . LYS A 1 935 ? 1.845 16.032 -6.765 1.00 93.00 935 LYS A CA 1
ATOM 7289 C C . LYS A 1 935 ? 2.412 16.481 -8.127 1.00 93.00 935 LYS A C 1
ATOM 7291 O O . LYS A 1 935 ? 3.288 15.789 -8.647 1.00 93.00 935 LYS A O 1
ATOM 7296 N N . PRO A 1 936 ? 1.967 17.614 -8.703 1.00 93.88 936 PRO A N 1
ATOM 7297 C CA . PRO A 1 936 ? 2.455 18.101 -9.998 1.00 93.88 936 PRO A CA 1
ATOM 7298 C C . PRO A 1 936 ? 3.945 18.461 -10.015 1.00 93.88 936 PRO A C 1
ATOM 7300 O O . PRO A 1 936 ? 4.665 18.059 -10.927 1.00 93.88 936 PRO A O 1
ATOM 7303 N N . ILE A 1 937 ? 4.419 19.205 -9.009 1.00 94.38 937 ILE A N 1
ATOM 7304 C CA . ILE A 1 937 ? 5.798 19.701 -8.928 1.00 94.38 937 ILE A CA 1
ATOM 7305 C C . ILE A 1 937 ? 6.527 18.928 -7.822 1.00 94.38 937 ILE A C 1
ATOM 7307 O O . ILE A 1 937 ? 6.230 19.092 -6.634 1.00 94.38 937 ILE A O 1
ATOM 7311 N N . GLN A 1 938 ? 7.482 18.071 -8.205 1.00 88.25 938 GLN A N 1
ATOM 7312 C CA . GLN A 1 938 ? 8.097 17.110 -7.277 1.00 88.25 938 GLN A CA 1
ATOM 7313 C C . GLN A 1 938 ? 8.944 17.767 -6.180 1.00 88.25 938 GLN A C 1
ATOM 7315 O O . GLN A 1 938 ? 8.875 17.350 -5.024 1.00 88.25 938 GLN A O 1
ATOM 7320 N N . ASP A 1 939 ? 9.671 18.837 -6.498 1.00 89.44 939 ASP A N 1
ATOM 7321 C CA . ASP A 1 939 ? 10.537 19.531 -5.533 1.00 89.44 939 ASP A CA 1
ATOM 7322 C C . ASP A 1 939 ? 9.796 20.581 -4.683 1.00 89.44 939 ASP A C 1
ATOM 7324 O O . ASP A 1 939 ? 10.336 21.092 -3.702 1.00 89.44 939 ASP A O 1
ATOM 7328 N N . ALA A 1 940 ? 8.543 20.902 -5.025 1.00 94.06 940 ALA A N 1
ATOM 7329 C CA . ALA A 1 940 ? 7.736 21.859 -4.273 1.00 94.06 940 ALA A CA 1
ATOM 7330 C C . ALA A 1 940 ? 7.027 21.195 -3.072 1.00 94.06 940 ALA A C 1
ATOM 7332 O O . ALA A 1 940 ? 6.633 20.020 -3.151 1.00 94.06 940 ALA A O 1
ATOM 7333 N N . PRO A 1 941 ? 6.806 21.933 -1.964 1.00 94.44 941 PRO A N 1
ATOM 7334 C CA . PRO A 1 941 ? 5.927 21.481 -0.891 1.00 94.44 941 PRO A CA 1
ATOM 7335 C C . PRO A 1 941 ? 4.489 21.361 -1.409 1.00 94.44 941 PRO A C 1
ATOM 7337 O O . PRO A 1 941 ? 4.071 22.123 -2.281 1.00 94.44 941 PRO A O 1
ATOM 7340 N N . LEU A 1 942 ? 3.740 20.402 -0.878 1.00 97.25 942 LEU A N 1
ATOM 7341 C CA . LEU A 1 942 ? 2.303 20.247 -1.086 1.00 97.25 942 LEU A CA 1
ATOM 7342 C C . LEU A 1 942 ? 1.660 20.507 0.277 1.00 97.25 942 LEU A C 1
ATOM 7344 O O . LEU A 1 942 ? 1.807 19.656 1.150 1.00 97.25 942 LEU A O 1
ATOM 7348 N N . THR A 1 943 ? 1.056 21.680 0.483 1.00 95.94 943 THR A N 1
ATOM 7349 C CA . THR A 1 943 ? 0.594 22.083 1.823 1.00 95.94 943 THR A CA 1
ATOM 7350 C C . THR A 1 943 ? -0.807 21.566 2.099 1.00 95.94 943 THR A C 1
ATOM 7352 O O . THR A 1 943 ? -0.969 20.693 2.936 1.00 95.94 943 THR A O 1
ATOM 7355 N N . SER A 1 944 ? -1.821 21.983 1.347 1.00 97.81 944 SER A N 1
ATOM 7356 C CA . SER A 1 944 ? -3.213 21.649 1.649 1.00 97.81 944 SER A CA 1
ATOM 7357 C C . SER A 1 944 ? -4.030 21.326 0.392 1.00 97.81 944 SER A C 1
ATOM 7359 O O . SER A 1 944 ? -3.553 21.428 -0.747 1.00 97.81 944 SER A O 1
ATOM 7361 N N . CYS A 1 945 ? -5.256 20.847 0.597 1.00 98.25 945 CYS A N 1
ATOM 7362 C CA . CYS A 1 945 ? -6.185 20.463 -0.456 1.00 98.25 945 CYS A CA 1
ATOM 7363 C C . CYS A 1 945 ? -7.644 20.651 -0.021 1.00 98.25 945 CYS A C 1
ATOM 7365 O O . CYS A 1 945 ? -7.947 20.568 1.163 1.00 98.25 945 CYS A O 1
ATOM 7367 N N . VAL A 1 946 ? -8.545 20.878 -0.982 1.00 97.81 946 VAL A N 1
ATOM 7368 C CA . VAL A 1 946 ? -9.997 20.986 -0.747 1.00 97.81 946 VAL A CA 1
ATOM 7369 C C . VAL A 1 946 ? -10.780 20.449 -1.946 1.00 97.81 946 VAL A C 1
ATOM 7371 O O . VAL A 1 946 ? -10.278 20.442 -3.069 1.00 97.81 946 VAL A O 1
ATOM 7374 N N . LEU A 1 947 ? -12.013 19.998 -1.718 1.00 95.44 947 LEU A N 1
ATOM 7375 C CA . LEU A 1 947 ? -12.942 19.561 -2.763 1.00 95.44 947 LEU A CA 1
ATOM 7376 C C . LEU A 1 947 ? -13.936 20.686 -3.078 1.00 95.44 947 LEU A C 1
ATOM 7378 O O . LEU A 1 947 ? -14.518 21.253 -2.160 1.00 95.44 947 LEU A O 1
ATOM 7382 N N . GLY A 1 948 ? -14.140 21.005 -4.357 1.00 91.31 948 GLY A N 1
ATOM 7383 C CA . GLY A 1 948 ? -14.936 22.152 -4.808 1.00 91.31 948 GLY A CA 1
ATOM 7384 C C . GLY A 1 948 ? -15.632 21.948 -6.153 1.00 91.31 948 GLY A C 1
ATOM 7385 O O . GLY A 1 948 ? -15.571 20.874 -6.744 1.00 91.31 948 GLY A O 1
ATOM 7386 N N . GLY A 1 949 ? -16.309 22.992 -6.638 1.00 87.00 949 GLY A N 1
ATOM 7387 C CA . GLY A 1 949 ? -17.347 22.867 -7.671 1.00 87.00 949 GLY A CA 1
ATOM 7388 C C . GLY A 1 949 ? -18.704 22.433 -7.088 1.00 87.00 949 GLY A C 1
ATOM 7389 O O . GLY A 1 949 ? -18.781 22.070 -5.911 1.00 87.00 949 GLY A O 1
ATOM 7390 N N . PRO A 1 950 ? -19.809 22.492 -7.859 1.00 82.25 950 PRO A N 1
ATOM 7391 C CA . PRO A 1 950 ? -21.163 22.294 -7.328 1.00 82.25 950 PRO A CA 1
ATOM 7392 C C . PRO A 1 950 ? -21.410 20.873 -6.802 1.00 82.25 950 PRO A C 1
ATOM 7394 O O . PRO A 1 950 ? -22.168 20.671 -5.853 1.00 82.25 950 PRO A O 1
ATOM 7397 N N . ALA A 1 951 ? -20.760 19.876 -7.402 1.00 83.75 951 ALA A N 1
ATOM 7398 C CA . ALA A 1 951 ? -20.802 18.489 -6.966 1.00 83.75 951 ALA A CA 1
ATOM 7399 C C . ALA A 1 951 ? -19.588 18.116 -6.091 1.00 83.75 951 ALA A C 1
ATOM 7401 O O . ALA A 1 951 ? -19.502 16.967 -5.667 1.00 83.75 951 ALA A O 1
ATOM 7402 N N . GLY A 1 952 ? -18.698 19.059 -5.754 1.00 85.00 952 GLY A N 1
ATOM 7403 C CA . GLY A 1 952 ? -17.411 18.770 -5.108 1.00 85.00 952 GLY A CA 1
ATOM 7404 C C . GLY A 1 952 ? -16.413 18.080 -6.047 1.00 85.00 952 GLY A C 1
ATOM 7405 O O . GLY A 1 952 ? -15.418 17.524 -5.592 1.00 85.00 952 GLY A O 1
ATOM 7406 N N . GLU A 1 953 ? -16.697 18.075 -7.351 1.00 90.88 953 GLU A N 1
ATOM 7407 C CA . GLU A 1 953 ? -16.048 17.252 -8.368 1.00 90.88 953 GLU A CA 1
ATOM 7408 C C . GLU A 1 953 ? -14.596 17.646 -8.690 1.00 90.88 953 GLU A C 1
ATOM 7410 O O . GLU A 1 953 ? -13.923 16.927 -9.425 1.00 90.88 953 GLU A O 1
ATOM 7415 N N . TRP A 1 954 ? -14.090 18.748 -8.129 1.00 94.12 954 TRP A N 1
ATOM 7416 C CA . TRP A 1 954 ? -12.710 19.208 -8.292 1.00 94.12 954 TRP A CA 1
ATOM 7417 C C . TRP A 1 954 ? -11.922 19.112 -6.989 1.00 94.12 954 TRP A C 1
ATOM 7419 O O . TRP A 1 954 ? -12.213 19.824 -6.032 1.00 94.12 954 TRP A O 1
ATOM 7429 N N . LEU A 1 955 ? -10.852 18.319 -6.977 1.00 97.12 955 LEU A N 1
ATOM 7430 C CA . LEU A 1 955 ? -9.828 18.384 -5.935 1.00 97.12 955 LEU A CA 1
ATOM 7431 C C . LEU A 1 955 ? -8.833 19.496 -6.266 1.00 97.12 955 LEU A C 1
ATOM 7433 O O . LEU A 1 955 ? -8.054 19.367 -7.210 1.00 97.12 955 LEU A O 1
ATOM 7437 N N . PHE A 1 956 ? -8.846 20.568 -5.482 1.00 97.94 956 PHE A N 1
ATOM 7438 C CA . PHE A 1 956 ? -7.849 21.634 -5.508 1.00 97.94 956 PHE A CA 1
ATOM 7439 C C . PHE A 1 956 ? -6.681 21.290 -4.577 1.00 97.94 956 PHE A C 1
ATOM 7441 O O . PHE A 1 956 ? -6.887 20.707 -3.513 1.00 97.94 956 PHE A O 1
ATOM 7448 N N . ILE A 1 957 ? -5.460 21.673 -4.958 1.00 98.44 957 ILE A N 1
ATOM 7449 C CA . ILE A 1 957 ? -4.238 21.504 -4.159 1.00 98.44 957 ILE A CA 1
ATOM 7450 C C . ILE A 1 957 ? -3.344 22.746 -4.222 1.00 98.44 957 ILE A C 1
ATOM 7452 O O . ILE A 1 957 ? -3.207 23.374 -5.276 1.00 98.44 957 ILE A O 1
ATOM 7456 N N . THR A 1 958 ? -2.667 23.057 -3.118 1.00 98.38 958 THR A N 1
ATOM 7457 C CA . THR A 1 958 ? -1.642 24.108 -3.038 1.00 98.38 958 THR A CA 1
ATOM 7458 C C . THR A 1 958 ? -0.243 23.480 -3.082 1.00 98.38 958 THR A C 1
ATOM 7460 O O . THR A 1 958 ? 0.154 22.717 -2.200 1.00 98.38 958 THR A O 1
ATOM 7463 N N . ASN A 1 959 ? 0.521 23.753 -4.147 1.00 97.56 959 ASN A N 1
ATOM 7464 C CA . ASN A 1 959 ? 1.824 23.128 -4.403 1.00 97.56 959 ASN A CA 1
ATOM 7465 C C . ASN A 1 959 ? 2.908 24.199 -4.641 1.00 97.56 959 ASN A C 1
ATOM 7467 O O . ASN A 1 959 ? 3.297 24.501 -5.770 1.00 97.56 959 ASN A O 1
ATOM 7471 N N . GLY A 1 960 ? 3.387 24.799 -3.547 1.00 96.00 960 GLY A N 1
ATOM 7472 C CA . GLY A 1 960 ? 4.427 25.831 -3.549 1.00 96.00 960 GLY A CA 1
ATOM 7473 C C . GLY A 1 960 ? 3.910 27.201 -3.995 1.00 96.00 960 GLY A C 1
ATOM 7474 O O . GLY A 1 960 ? 3.188 27.865 -3.260 1.00 96.00 960 GLY A O 1
ATOM 7475 N N . SER A 1 961 ? 4.313 27.646 -5.186 1.00 96.94 961 SER A N 1
ATOM 7476 C CA . SER A 1 961 ? 3.897 28.920 -5.803 1.00 96.94 961 SER A CA 1
ATOM 7477 C C . SER A 1 961 ? 2.697 28.782 -6.752 1.00 96.94 961 SER A C 1
ATOM 7479 O O . SER A 1 961 ? 2.338 29.730 -7.450 1.00 96.94 961 SER A O 1
ATOM 7481 N N . THR A 1 962 ? 2.115 27.582 -6.845 1.00 97.94 962 THR A N 1
ATOM 7482 C CA . THR A 1 962 ? 1.097 27.231 -7.844 1.00 97.94 962 THR A CA 1
ATOM 7483 C C . THR A 1 962 ? -0.043 26.451 -7.197 1.00 97.94 962 THR A C 1
ATOM 7485 O O . THR A 1 962 ? 0.180 25.588 -6.347 1.00 97.94 962 THR A O 1
ATOM 7488 N N . ILE A 1 963 ? -1.268 26.752 -7.620 1.00 98.00 963 ILE A N 1
ATOM 7489 C CA . ILE A 1 963 ? -2.487 26.033 -7.254 1.00 98.00 963 ILE A CA 1
ATOM 7490 C C . ILE A 1 963 ? -2.945 25.237 -8.462 1.00 98.00 963 ILE A C 1
ATOM 7492 O O . ILE A 1 963 ? -3.044 25.776 -9.569 1.00 98.00 963 ILE A O 1
ATOM 7496 N N . PHE A 1 964 ? -3.264 23.970 -8.230 1.00 97.94 964 PHE A N 1
ATOM 7497 C CA . PHE A 1 964 ? -3.815 23.084 -9.244 1.00 97.94 964 PHE A CA 1
ATOM 7498 C C . PHE A 1 964 ? -5.205 22.598 -8.841 1.00 97.94 964 PHE A C 1
ATOM 7500 O O . PHE A 1 964 ? -5.532 22.565 -7.657 1.00 97.94 964 PHE A O 1
ATOM 7507 N N . ARG A 1 965 ? -5.999 22.167 -9.821 1.00 96.44 965 ARG A N 1
ATOM 7508 C CA . ARG A 1 965 ? -7.221 21.378 -9.614 1.00 96.44 965 ARG A CA 1
ATOM 7509 C C . ARG A 1 965 ? -7.177 20.091 -10.428 1.00 96.44 965 ARG A C 1
ATOM 7511 O O . ARG A 1 965 ? -6.470 20.026 -11.430 1.00 96.44 965 ARG A O 1
ATOM 7518 N N . ARG A 1 966 ? -7.952 19.087 -10.031 1.00 95.31 966 ARG A N 1
ATOM 7519 C CA . ARG A 1 966 ? -8.164 17.850 -10.791 1.00 95.31 966 ARG A CA 1
ATOM 7520 C C . ARG A 1 966 ? -9.630 17.416 -10.713 1.00 95.31 966 ARG A C 1
ATOM 7522 O O . ARG A 1 966 ? -10.156 17.389 -9.601 1.00 95.31 966 ARG A O 1
ATOM 7529 N N . PRO A 1 967 ? -10.267 17.033 -11.831 1.00 95.38 967 PRO A N 1
ATOM 7530 C CA . PRO A 1 967 ? -11.617 16.488 -11.810 1.00 95.38 967 PRO A CA 1
ATOM 7531 C C . PRO A 1 967 ? -11.608 15.028 -11.328 1.00 95.38 967 PRO A C 1
ATOM 7533 O O . PRO A 1 967 ? -10.765 14.228 -11.750 1.00 95.38 967 PRO A O 1
ATOM 7536 N N . LEU A 1 968 ? -12.547 14.685 -10.448 1.00 94.31 968 LEU A N 1
ATOM 7537 C CA . LEU A 1 968 ? -12.708 13.372 -9.822 1.00 94.31 968 LEU A CA 1
ATOM 7538 C C . LEU A 1 968 ? -14.145 12.855 -9.987 1.00 94.31 968 LEU A C 1
ATOM 7540 O O . LEU A 1 968 ? -15.105 13.625 -9.959 1.00 94.31 968 LEU A O 1
ATOM 7544 N N . THR A 1 969 ? -14.310 11.536 -10.081 1.00 89.69 969 THR A N 1
ATOM 7545 C CA . THR A 1 969 ? -15.622 10.883 -9.977 1.00 89.69 969 THR A CA 1
ATOM 7546 C C . THR A 1 969 ? -15.986 10.688 -8.504 1.00 89.69 969 THR A C 1
ATOM 7548 O O . THR A 1 969 ? -15.672 9.664 -7.894 1.00 89.69 969 THR A O 1
ATOM 7551 N N . LEU A 1 970 ? -16.615 11.705 -7.910 1.00 81.56 970 LEU A N 1
ATOM 7552 C CA . LEU A 1 970 ? -17.286 11.573 -6.614 1.00 81.56 970 LEU A CA 1
ATOM 7553 C C . LEU A 1 970 ? -18.686 10.957 -6.777 1.00 81.56 970 LEU A C 1
ATOM 7555 O O . LEU A 1 970 ? -19.295 11.065 -7.842 1.00 81.56 970 LEU A O 1
ATOM 7559 N N . GLU A 1 971 ? -19.165 10.325 -5.702 1.00 61.34 971 GLU A N 1
ATOM 7560 C CA . GLU A 1 971 ? -20.528 9.784 -5.545 1.00 61.34 971 GLU A CA 1
ATOM 7561 C C . GLU A 1 971 ? -21.437 10.778 -4.790 1.00 61.34 971 GLU A C 1
ATOM 7563 O O . GLU A 1 971 ? -20.918 11.510 -3.908 1.00 61.34 971 GLU A O 1
#

Radius of gyration: 35.32 Å; chains: 1; bounding box: 135×88×106 Å

Secondary structure (DSSP, 8-state):
--------------------------------------------------------------------------------------PPP----------------------S--PPP--PPPP--PPPGGGS--TTSPP-EEEEEEE---SSSTTEEEEEEEEE-TT--TTS-BEEEEEETTHHHH-TTSSS-HHHHHHHHHHTTSS--EEEEEEPPPEEPP-STTPPPEE-HHHHHTS-STHHHHIIIIIIHHHHTTT--B---GGGEEEEEETHHHHHHHHHHHH-TTT--EEEEES---SSSTTGGGHHHHHHHHTTS--S-EEEEEEETT--EETTEEHHHHHHHHHHHHHHHT--EEEEEESSSS-HHHHHHHHHHHHHHHHS---TTTTT-S----------PPP---GGGS--TTSPP-EEEE-PPEEPSTTTTEEE-EEEEE-TT--TTS-BEEEEEETTTTTS-TTSSS-HHHHHHHHHHTTSS--EEEEEEPPPEETTSPPPSSGGG-TTHHHHHSS-STHHHHHIIIIIHHHHHTTS-B---GGGEEEEEETHHHHHHHHHHHH-TTT--EEEEES---STTTTGGGHHHHHHTBPPP--EEEEEEETTS-EETTEEHHHHHHHHHHHHHHTT-EEEEEEESS--SSSHHHHHHHHHHHHHHH--PPP-PPP--TTS-TT---GGGTBPTT---EEEE-S-SSEEEEEE-TT--EEEEETTTTEEEEE-TTT--EEEEES---S-EEE-TTS-EEEEEGGGTEEEEE-TTT--EEEEEES---S-EEE-TTSEEEEEETTTTEEEEEETTTTEEEEEE---SSEEEEEE-TTS-EEEEEETTSSEEEEEEE-TTS-EEEEEEEEEPPPPB-TTPPPPTTS---B-S------EEE-TT--EEE--TTSEEEE-TT--EEEEEPPSSTTS----EEEESTTS-EEEEEETTEEEEEEB---